Protein 3F0D (pdb70)

Solvent-accessible surface area: 32658 Å² total; per-residue (Å²): 100,27,2,3,4,1,20,3,9,3,1,15,50,15,29,105,81,64,76,3,31,0,0,21,20,96,4,112,61,136,59,0,0,74,20,68,5,20,0,0,0,0,0,16,0,0,1,0,0,0,0,1,1,5,14,36,8,18,19,40,155,33,10,75,133,112,183,51,18,80,1,58,44,14,0,108,69,0,16,60,80,0,62,158,42,27,17,29,24,47,3,1,0,0,0,0,0,4,99,26,25,175,9,75,104,42,23,100,47,0,42,46,27,0,3,72,13,11,136,24,73,92,70,48,0,4,3,0,29,34,68,2,62,161,6,14,34,8,17,164,5,67,1,0,18,0,30,4,9,0,1,0,2,123,156,96,28,4,3,4,1,20,3,8,2,0,15,58,49,127,47,58,0,0,24,20,108,56,42,23,138,105,41,1,0,0,0,1,16,0,0,2,0,0,0,0,1,1,9,15,58,4,5,19,46,123,38,16,78,167,124,182,84,30,72,1,66,35,14,0,114,58,0,16,54,75,1,62,163,42,43,18,55,25,62,3,1,0,0,0,0,0,5,39,65,56,166,8,79,105,46,22,100,46,0,30,46,29,0,6,68,12,11,135,22,73,90,77,46,0,2,1,0,27,37,52,0,60,144,8,11,35,9,2,155,34,68,1,1,18,0,32,4,10,0,2,0,14,142,92,30,2,4,5,1,22,3,11,4,0,12,49,12,29,108,73,100,82,2,32,0,0,24,20,92,4,111,54,127,58,0,3,60,18,208,44,42,0,0,0,0,0,17,0,0,1,2,0,0,0,1,1,5,10,45,5,8,23,60,162,48,87,110,0,60,44,42,0,115,68,0,18,51,91,1,64,156,30,45,12,56,24,48,3,1,0,0,0,0,0,5,52,40,26,170,10,66,105,42,5,91,49,0,50,45,27,0,5,73,11,10,134,22,73,92,69,43,0,3,2,0,28,35,61,0,63,154,8,14,36,8,5,153,10,66,0,0,18,0,31,4,9,0,2,0,10,130,93,24,3,7,0,1,20,2,8,2,1,12,49,13,31,105,82,65,80,3,31,0,0,22,21,96,4,114,57,138,63,0,0,76,19,56,8,19,0,0,0,0,1,15,0,0,1,1,0,0,0,1,1,5,14,36,8,18,18,38,149,32,10,81,130,132,197,28,142,54,16,78,1,57,45,14,0,112,69,0,17,58,80,0,63,161,41,26,14,30,25,47,3,1,0,0,0,0,0,6,102,22,23,155,7,65,103,44,23,108,48,0,45,45,27,0,3,71,12,10,137,24,72,94,73,47,0,2,3,1,31,37,62,2,57,159,7,13,34,10,15,161,4,67,1,0,21,0,32,3,8,0,1,0,4,124,154,117,24,4,5,7,0,20,3,8,3,1,14,49,4,40,93,62,123,76,1,35,0,0,25,19,95,4,104,72,141,88,0,2,66,24,206,74,38,1,1,0,0,0,31,0,1,7,1,0,0,31,1,1,5,21,74,25,41,83,95,113,3,68,42,101,0,112,80,1,17,49,122,1,64,128,41,45,21,54,24,64,3,1,0,0,0,0,0,5,42,39,26,165,7,77,102,38,26,107,45,0,31,48,26,0,7,70,11,10,133,21,74,92,85,46,0,2,2,0,30,36,55,0,59,139,7,10,38,9,1,149,16,67,1,0,19,0,33,4,9,0,2,0,13,159,104,27,4,5,1,1,22,3,13,4,0,13,51,12,29,110,66,102,82,1,34,0,0,24,20,88,4,110,53,129,61,0,4,56,21,203,41,44,0,0,0,0,1,16,0,0,1,2,0,0,0,1,1,5,10,43,8,15,24,64,165,42,87,112,1,60,48,42,0,113,67,0,18,56,84,0,63,157,26,46,11,56,23,60,3,1,0,0,0,0,0,6,53,40,25,171,9,78,102,40,20,102,48,0,43,46,26,0,6,74,14,10,135,23,73,93,77,42,0,2,2,0,30,29,57,1,62,147,13,16,35,9,6,152,12,67,0,0,17,0,31,4,6,0,2,0,15,139

Secondary structure (DSSP, 8-state):
--EEEEEEEEEEEEEETS-EEETTEEE--SEEE-SSS---HHHHHHHHHHHHHTT---HHHHS---TT--HHHHHHHHHHHHHHTTEEEEEEEEEEE-SSS--GGGHHHHHHHHHHHHT--GGGEEEEEE--TT-HHHHTTSEEEEEEEEEEEE-/--EEEEEEEEEEEB--EETTEE--B-----HHHHHHHHHHHHHTT---HHHHS---TT--HHHHHHHHHHHHHHTT-EEEEEEEEEE-SSS--GGGHHHHHHHHHHHHT--GGGB--EEE--TT-HHHHTTSEEEEEEEEEEE-/--EEEEEEEEEEEEETTS-EEETTEEE--S-EE-SSS---HHHHHHHHHHHHHTT---HHHH--HHHHHHHHHHHHHHTT-EEEEEEEEEE-SSS--GGGHHHHHHHHHHHHT--GGGB--EEE--TT-HHHHTTSEEEEEEEEEEE-/--EEEEEEEEEEEEEETS--EETTEE---SEEE-SSS---HHHHHHHHHHHHHTT---HHHHS---TTTT--HHHHHHHHHHHHHHTTEEEEEEEEEEE-SSS--GGGHHHHHHHHHHHHT--GGGB--EEE--TT-HHHHTTSEEEEEEEEEEEE-/--EEEEEEEEEEEEETTS-EEETTEEEP-S-EEESSS---HHHHHHHHHHHHHTT------HHHHHHHHHHHHHHTT-EEEEEEEEEE-SSS--GGGHHHHHHHHHHHHT--GGGB--EEE--TT-HHHHTTSEEEEEEEEEEE-/--EEEEEEEEEEEEETTS-EEETTEEE--S-EE-SSS---HHHHHHHHHHHHHTT---HHHH--HHHHHHHHHHHHHHTT-EEEEEEEEEE-SSS--GGGHHHHHHHHHHHHT--GGGB--EEE--TT-HHHHTTSEEEEEEEEEEE-

InterPro domains:
  IPR003526 2-C-methyl-D-erythritol 2,4-cyclodiphosphate synthase [MF_00107] (3-158)
  IPR003526 2-C-methyl-D-erythritol 2,4-cyclodiphosphate synthase [PF02542] (3-156)
  IPR003526 2-C-methyl-D-erythritol 2,4-cyclodiphosphate synthase [PTHR43181] (1-158)
  IPR003526 2-C-methyl-D-erythritol 2,4-cyclodiphosphate synthase [TIGR00151] (4-157)
  IPR003526 2-C-methyl-D-erythritol 2,4-cyclodiphosphate synthase [cd00554] (4-156)
  IPR020555 2-C-methyl-D-erythritol 2,4-cyclodiphosphate synthase, conserved site [PS01350] (37-52)
  IPR036571 2-C-methyl-D-erythritol 2,4-cyclodiphosphate synthase superfamily [G3DSA:3.30.1330.50] (2-162)
  IPR036571 2-C-methyl-D-erythritol 2,4-cyclodiphosphate synthase superfamily [SSF69765] (1-158)

B-factor: mean 20.64, std 6.49, range [9.14, 53.62]

Structure (mmCIF, N/CA/C/O backbone):
data_3F0D
#
_entry.id   3F0D
#
_cell.length_a   157.887
_cell.length_b   69.042
_cell.length_c   116.581
_cell.angle_alpha   90.000
_cell.angle_beta   130.150
_cell.angle_gamma   90.000
#
_symmetry.space_group_name_H-M   'C 1 2 1'
#
loop_
_entity.id
_entity.type
_entity.pdbx_description
1 polymer '2-C-methyl-D-erythritol 2,4-cyclodiphosphate synthase'
2 non-polymer 'ZINC ION'
3 water water
#
loop_
_atom_site.group_PDB
_atom_site.id
_atom_site.type_symbol
_atom_site.label_atom_id
_atom_site.label_alt_id
_atom_site.label_comp_id
_atom_site.label_asym_id
_atom_site.label_entity_id
_atom_site.label_seq_id
_atom_site.pdbx_PDB_ins_code
_atom_site.Cartn_x
_atom_site.Cartn_y
_atom_site.Cartn_z
_atom_site.occupancy
_atom_site.B_iso_or_equiv
_atom_site.auth_seq_id
_atom_site.auth_comp_id
_atom_site.auth_asym_id
_atom_site.auth_atom_id
_atom_site.pdbx_PDB_model_num
ATOM 1 N N . MET A 1 22 ? 25.077 -38.962 -45.426 1.00 27.88 1 MET A N 1
ATOM 2 C CA . MET A 1 22 ? 26.142 -38.136 -45.901 1.00 25.49 1 MET A CA 1
ATOM 3 C C . MET A 1 22 ? 26.371 -36.794 -45.231 1.00 21.26 1 MET A C 1
ATOM 4 O O . MET A 1 22 ? 25.760 -36.477 -44.252 1.00 21.02 1 MET A O 1
ATOM 9 N N . ASP A 1 23 ? 27.309 -36.053 -45.753 1.00 18.97 2 ASP A N 1
ATOM 10 C CA . ASP A 1 23 ? 27.788 -34.874 -45.066 1.00 17.93 2 ASP A CA 1
ATOM 11 C C . ASP A 1 23 ? 26.950 -33.648 -45.463 1.00 16.15 2 ASP A C 1
ATOM 12 O O . ASP A 1 23 ? 27.429 -32.795 -46.116 1.00 16.67 2 ASP A O 1
ATOM 17 N N . PHE A 1 24 ? 25.722 -33.636 -45.040 1.00 15.23 3 PHE A N 1
ATOM 18 C CA . PHE A 1 24 ? 24.828 -32.516 -45.309 1.00 14.46 3 PHE A CA 1
ATOM 19 C C . PHE A 1 24 ? 25.182 -31.287 -44.433 1.00 13.80 3 PHE A C 1
ATOM 20 O O . PHE A 1 24 ? 25.616 -31.417 -43.355 1.00 15.21 3 PHE A O 1
ATOM 28 N N . ARG A 1 25 ? 24.864 -30.088 -44.948 1.00 13.72 4 ARG A N 1
ATOM 29 C CA . ARG A 1 25 ? 24.983 -28.840 -44.214 1.00 13.32 4 ARG A CA 1
ATOM 30 C C . ARG A 1 25 ? 23.828 -27.962 -44.594 1.00 13.13 4 ARG A C 1
ATOM 31 O O . ARG A 1 25 ? 23.387 -27.945 -45.747 1.00 14.44 4 ARG A O 1
ATOM 39 N N . ILE A 1 26 ? 23.359 -27.164 -43.638 1.00 12.60 5 ILE A N 1
ATOM 40 C CA . ILE A 1 26 ? 22.336 -26.150 -43.909 1.00 13.11 5 ILE A CA 1
ATOM 41 C C . ILE A 1 26 ? 22.846 -24.752 -43.770 1.00 12.53 5 ILE A C 1
ATOM 42 O O . ILE A 1 26 ? 23.753 -24.424 -43.000 1.00 13.87 5 ILE A O 1
ATOM 47 N N . GLY A 1 27 ? 22.222 -23.848 -44.524 1.00 12.48 6 GLY A N 1
ATOM 48 C CA . GLY A 1 27 ? 22.501 -22.431 -44.461 1.00 12.40 6 GLY A CA 1
ATOM 49 C C . GLY A 1 27 ? 21.229 -21.605 -44.495 1.00 11.75 6 GLY A C 1
ATOM 50 O O . GLY A 1 27 ? 20.192 -22.065 -44.963 1.00 13.16 6 GLY A O 1
ATOM 51 N N . GLN A 1 28 ? 21.345 -20.374 -44.003 1.00 12.27 7 GLN A N 1
ATOM 52 C CA . GLN A 1 28 ? 20.228 -19.427 -44.001 1.00 12.68 7 GLN A CA 1
ATOM 53 C C . GLN A 1 28 ? 20.760 -18.039 -44.429 1.00 12.25 7 GLN A C 1
ATOM 54 O O . GLN A 1 28 ? 21.871 -17.714 -44.234 1.00 14.26 7 GLN A O 1
ATOM 60 N N . GLY A 1 29 ? 19.885 -17.271 -45.055 1.00 12.69 8 GLY A N 1
ATOM 61 C CA . GLY A 1 29 ? 20.210 -15.959 -45.492 1.00 11.99 8 GLY A CA 1
ATOM 62 C C . GLY A 1 29 ? 19.088 -14.981 -45.292 1.00 12.24 8 GLY A C 1
ATOM 63 O O . GLY A 1 29 ? 17.918 -15.337 -45.251 1.00 12.70 8 GLY A O 1
ATOM 64 N N . TYR A 1 30 ? 19.475 -13.729 -45.172 1.00 12.47 9 TYR A N 1
ATOM 65 C CA . TYR A 1 30 ? 18.551 -12.617 -44.953 1.00 12.74 9 TYR A CA 1
ATOM 66 C C . TYR A 1 30 ? 19.096 -11.458 -45.759 1.00 13.15 9 TYR A C 1
ATOM 67 O O . TYR A 1 30 ? 20.325 -11.182 -45.758 1.00 14.35 9 TYR A O 1
ATOM 76 N N . ASP A 1 31 ? 18.235 -10.668 -46.389 1.00 12.29 10 ASP A N 1
ATOM 77 C CA . ASP A 1 31 ? 18.646 -9.419 -46.959 1.00 12.41 10 ASP A CA 1
ATOM 78 C C . ASP A 1 31 ? 17.475 -8.454 -46.959 1.00 11.76 10 ASP A C 1
ATOM 79 O O . ASP A 1 31 ? 16.324 -8.832 -46.940 1.00 13.39 10 ASP A O 1
ATOM 84 N N . VAL A 1 32 ? 17.782 -7.167 -46.962 1.00 12.44 11 VAL A N 1
ATOM 85 C CA . VAL A 1 32 ? 16.793 -6.100 -47.121 1.00 12.66 11 VAL A CA 1
ATOM 86 C C . VAL A 1 32 ? 17.441 -4.955 -47.830 1.00 12.90 11 VAL A C 1
ATOM 87 O O . VAL A 1 32 ? 18.606 -4.654 -47.665 1.00 14.83 11 VAL A O 1
ATOM 91 N N . HIS A 1 33 ? 16.667 -4.250 -48.664 1.00 13.11 12 HIS A N 1
ATOM 92 C CA . HIS A 1 33 ? 17.106 -3.036 -49.301 1.00 13.77 12 HIS A CA 1
ATOM 93 C C . HIS A 1 33 ? 15.963 -2.045 -49.293 1.00 13.43 12 HIS A C 1
ATOM 94 O O . HIS A 1 33 ? 14.782 -2.401 -49.331 1.00 14.13 12 HIS A O 1
ATOM 101 N N . GLN A 1 34 ? 16.317 -0.766 -49.269 1.00 14.42 13 GLN A N 1
ATOM 102 C CA . GLN A 1 34 ? 15.330 0.328 -49.395 1.00 14.71 13 GLN A CA 1
ATOM 103 C C . GLN A 1 34 ? 14.777 0.397 -50.800 1.00 14.48 13 GLN A C 1
ATOM 104 O O . GLN A 1 34 ? 15.461 0.107 -51.769 1.00 15.82 13 GLN A O 1
ATOM 110 N N . LEU A 1 35 ? 13.519 0.775 -50.891 1.00 15.17 14 LEU A N 1
ATOM 111 C CA A LEU A 1 35 ? 12.887 1.030 -52.159 0.50 17.75 14 LEU A CA 1
ATOM 112 C CA B LEU A 1 35 ? 12.907 1.162 -52.172 0.50 17.02 14 LEU A CA 1
ATOM 113 C C . LEU A 1 35 ? 13.005 2.613 -52.413 1.00 19.35 14 LEU A C 1
ATOM 114 O O . LEU A 1 35 ? 12.730 3.463 -51.521 1.00 22.74 14 LEU A O 1
ATOM 123 N N . VAL A 1 36 ? 13.428 3.011 -53.604 1.00 20.21 15 VAL A N 1
ATOM 124 C CA . VAL A 1 36 ? 13.619 4.416 -53.877 1.00 20.49 15 VAL A CA 1
ATOM 125 C C . VAL A 1 36 ? 13.254 4.681 -55.331 1.00 19.70 15 VAL A C 1
ATOM 126 O O . VAL A 1 36 ? 13.318 3.798 -56.191 1.00 20.53 15 VAL A O 1
ATOM 130 N N . PRO A 1 37 ? 12.847 5.944 -55.614 1.00 20.36 16 PRO A N 1
ATOM 131 C CA . PRO A 1 37 ? 12.601 6.320 -57.014 1.00 21.60 16 PRO A CA 1
ATOM 132 C C . PRO A 1 37 ? 13.867 6.237 -57.852 1.00 21.41 16 PRO A C 1
ATOM 133 O O . PRO A 1 37 ? 14.947 6.352 -57.328 1.00 23.77 16 PRO A O 1
ATOM 137 N N . GLY A 1 38 ? 13.727 6.008 -59.134 1.00 23.66 17 GLY A N 1
ATOM 138 C CA . GLY A 1 38 ? 14.867 6.148 -60.042 1.00 25.05 17 GLY A CA 1
ATOM 139 C C . GLY A 1 38 ? 15.820 4.966 -60.138 1.00 25.00 17 GLY A C 1
ATOM 140 O O . GLY A 1 38 ? 16.903 5.074 -60.725 1.00 28.02 17 GLY A O 1
ATOM 141 N N . ARG A 1 39 ? 15.420 3.816 -59.583 1.00 22.79 18 ARG A N 1
ATOM 142 C CA . ARG A 1 39 ? 16.178 2.553 -59.650 1.00 22.14 18 ARG A CA 1
ATOM 143 C C . ARG A 1 39 ? 15.304 1.484 -60.313 1.00 20.25 18 ARG A C 1
ATOM 144 O O . ARG A 1 39 ? 14.131 1.429 -60.074 1.00 19.51 18 ARG A O 1
ATOM 152 N N . PRO A 1 40 ? 15.901 0.561 -61.081 1.00 21.17 19 PRO A N 1
ATOM 153 C CA . PRO A 1 40 ? 15.216 -0.643 -61.541 1.00 21.12 19 PRO A CA 1
ATOM 154 C C . PRO A 1 40 ? 14.807 -1.537 -60.388 1.00 17.32 19 PRO A C 1
ATOM 155 O O . PRO A 1 40 ? 15.546 -1.619 -59.418 1.00 19.49 19 PRO A O 1
ATOM 159 N N . LEU A 1 41 ? 13.626 -2.160 -60.486 1.00 16.79 20 LEU A N 1
ATOM 160 C CA . LEU A 1 41 ? 13.212 -3.196 -59.521 1.00 16.37 20 LEU A CA 1
ATOM 161 C C . LEU A 1 41 ? 13.564 -4.570 -60.070 1.00 15.58 20 LEU A C 1
ATOM 162 O O . LEU A 1 41 ? 12.940 -5.025 -61.011 1.00 16.56 20 LEU A O 1
ATOM 167 N N . ILE A 1 42 ? 14.619 -5.145 -59.546 1.00 14.79 21 ILE A N 1
ATOM 168 C CA . ILE A 1 42 ? 15.090 -6.436 -59.980 1.00 14.35 21 ILE A CA 1
ATOM 169 C C . ILE A 1 42 ? 15.045 -7.407 -58.810 1.00 13.75 21 ILE A C 1
ATOM 170 O O . ILE A 1 42 ? 15.740 -7.194 -57.800 1.00 14.38 21 ILE A O 1
ATOM 175 N N . ILE A 1 43 ? 14.218 -8.446 -58.900 1.00 12.95 22 ILE A N 1
ATOM 176 C CA . ILE A 1 43 ? 14.075 -9.437 -57.853 1.00 13.34 22 ILE A CA 1
ATOM 177 C C . ILE A 1 43 ? 14.104 -10.813 -58.459 1.00 12.62 22 ILE A C 1
ATOM 178 O O . ILE A 1 43 ? 13.373 -11.094 -59.412 1.00 12.98 22 ILE A O 1
ATOM 183 N N . GLY A 1 44 ? 14.973 -11.663 -57.951 1.00 12.73 23 GLY A N 1
ATOM 184 C CA . GLY A 1 44 ? 15.114 -12.983 -58.553 1.00 13.43 23 GLY A CA 1
ATOM 185 C C . GLY A 1 44 ? 15.523 -12.945 -60.015 1.00 12.87 23 GLY A C 1
ATOM 186 O O . GLY A 1 44 ? 15.128 -13.853 -60.778 1.00 13.89 23 GLY A O 1
ATOM 187 N N . GLY A 1 45 ? 16.271 -11.918 -60.367 1.00 12.86 24 GLY A N 1
ATOM 188 C CA . GLY A 1 45 ? 16.683 -11.701 -61.714 1.00 13.55 24 GLY A CA 1
ATOM 189 C C . GLY A 1 45 ? 15.668 -11.102 -62.636 1.00 13.32 24 GLY A C 1
ATOM 190 O O . GLY A 1 45 ? 15.988 -10.896 -63.809 1.00 14.62 24 GLY A O 1
ATOM 191 N N . VAL A 1 46 ? 14.436 -10.914 -62.164 1.00 13.26 25 VAL A N 1
ATOM 192 C CA . VAL A 1 46 ? 13.360 -10.399 -62.988 1.00 13.78 25 VAL A CA 1
ATOM 193 C C . VAL A 1 46 ? 13.264 -8.886 -62.852 1.00 13.65 25 VAL A C 1
ATOM 194 O O . VAL A 1 46 ? 13.192 -8.390 -61.746 1.00 14.26 25 VAL A O 1
ATOM 198 N N . THR A 1 47 ? 13.284 -8.199 -64.002 1.00 14.13 26 THR A N 1
ATOM 199 C CA . THR A 1 47 ? 13.044 -6.762 -64.006 1.00 14.72 26 THR A CA 1
ATOM 200 C C . THR A 1 47 ? 11.554 -6.512 -63.993 1.00 15.25 26 THR A C 1
ATOM 201 O O . THR A 1 47 ? 10.886 -6.893 -64.932 1.00 17.43 26 THR A O 1
ATOM 205 N N . ILE A 1 48 ? 11.023 -6.034 -62.873 1.00 16.43 27 ILE A N 1
ATOM 206 C CA . ILE A 1 48 ? 9.608 -5.908 -62.676 1.00 17.63 27 ILE A CA 1
ATOM 207 C C . ILE A 1 48 ? 9.231 -4.458 -62.886 1.00 18.84 27 ILE A C 1
ATOM 208 O O . ILE A 1 48 ? 9.824 -3.568 -62.266 1.00 19.15 27 ILE A O 1
ATOM 213 N N . PRO A 1 49 ? 8.253 -4.181 -63.748 1.00 20.70 28 PRO A N 1
ATOM 214 C CA . PRO A 1 49 ? 7.897 -2.775 -63.922 1.00 22.20 28 PRO A CA 1
ATOM 215 C C . PRO A 1 49 ? 7.324 -2.135 -62.655 1.00 21.76 28 PRO A C 1
ATOM 216 O O . PRO A 1 49 ? 6.431 -2.656 -61.996 1.00 23.49 28 PRO A O 1
ATOM 220 N N . TYR A 1 50 ? 7.917 -1.014 -62.268 1.00 20.44 29 TYR A N 1
ATOM 221 C CA . TYR A 1 50 ? 7.556 -0.364 -61.012 1.00 20.07 29 TYR A CA 1
ATOM 222 C C . TYR A 1 50 ? 8.216 1.007 -60.974 1.00 20.04 29 TYR A C 1
ATOM 223 O O . TYR A 1 50 ? 9.284 1.165 -61.502 1.00 22.71 29 TYR A O 1
ATOM 232 N N . GLU A 1 51 ? 7.594 1.996 -60.314 1.00 20.58 30 GLU A N 1
ATOM 233 C CA . GLU A 1 51 ? 8.140 3.341 -60.253 1.00 21.73 30 GLU A CA 1
ATOM 234 C C . GLU A 1 51 ? 9.254 3.502 -59.268 1.00 19.75 30 GLU A C 1
ATOM 235 O O . GLU A 1 51 ? 9.887 4.544 -59.209 1.00 22.11 30 GLU A O 1
ATOM 241 N N . ARG A 1 52 ? 9.495 2.503 -58.439 1.00 18.38 31 ARG A N 1
ATOM 242 C CA . ARG A 1 52 ? 10.640 2.516 -57.549 1.00 17.74 31 ARG A CA 1
ATOM 243 C C . ARG A 1 52 ? 11.459 1.232 -57.757 1.00 16.89 31 ARG A C 1
ATOM 244 O O . ARG A 1 52 ? 11.009 0.336 -58.384 1.00 17.83 31 ARG A O 1
ATOM 252 N N . GLY A 1 53 ? 12.665 1.230 -57.259 1.00 16.47 32 GLY A N 1
ATOM 253 C CA . GLY A 1 53 ? 13.518 0.034 -57.262 1.00 16.36 32 GLY A CA 1
ATOM 254 C C . GLY A 1 53 ? 14.374 -0.064 -56.031 1.00 15.66 32 GLY A C 1
ATOM 255 O O . GLY A 1 53 ? 14.322 0.805 -55.177 1.00 16.79 32 GLY A O 1
ATOM 256 N N . LEU A 1 54 ? 15.162 -1.124 -55.912 1.00 14.82 33 LEU A N 1
ATOM 257 C CA . LEU A 1 54 ? 15.923 -1.309 -54.730 1.00 14.23 33 LEU A CA 1
ATOM 258 C C . LEU A 1 54 ? 17.277 -0.639 -54.798 1.00 15.01 33 LEU A C 1
ATOM 259 O O . LEU A 1 54 ? 17.956 -0.688 -55.829 1.00 17.28 33 LEU A O 1
ATOM 264 N N . LEU A 1 55 ? 17.661 -0.014 -53.681 1.00 16.26 34 LEU A N 1
ATOM 265 C CA . LEU A 1 55 ? 18.893 0.722 -53.595 1.00 16.51 34 LEU A CA 1
ATOM 266 C C . LEU A 1 55 ? 19.995 -0.117 -53.035 1.00 16.62 34 LEU A C 1
ATOM 267 O O . LEU A 1 55 ? 19.845 -0.743 -51.967 1.00 16.60 34 LEU A O 1
ATOM 272 N N . GLY A 1 56 ? 21.118 -0.166 -53.736 1.00 16.66 35 GLY A N 1
ATOM 273 C CA . GLY A 1 56 ? 22.304 -0.811 -53.240 1.00 16.83 35 GLY A CA 1
ATOM 274 C C . GLY A 1 56 ? 23.456 -0.549 -54.187 1.00 17.74 35 GLY A C 1
ATOM 275 O O . GLY A 1 56 ? 23.307 0.101 -55.219 1.00 18.54 35 GLY A O 1
ATOM 276 N N . HIS A 1 57 ? 24.596 -1.108 -53.839 1.00 18.19 36 HIS A N 1
ATOM 277 C CA . HIS A 1 57 ? 25.816 -0.983 -54.607 1.00 19.37 36 HIS A CA 1
ATOM 278 C C . HIS A 1 57 ? 25.687 -1.742 -55.935 1.00 18.46 36 HIS A C 1
ATOM 279 O O . HIS A 1 57 ? 26.016 -1.223 -57.017 1.00 20.36 36 HIS A O 1
ATOM 286 N N . SER A 1 58 ? 25.225 -2.996 -55.867 1.00 17.60 37 SER A N 1
ATOM 287 C CA . SER A 1 58 ? 24.946 -3.813 -57.043 1.00 16.72 37 SER A CA 1
ATOM 288 C C . SER A 1 58 ? 23.563 -3.433 -57.568 1.00 16.27 37 SER A C 1
ATOM 289 O O . SER A 1 58 ? 23.007 -2.412 -57.202 1.00 17.51 37 SER A O 1
ATOM 292 N N . ASP A 1 59 ? 22.980 -4.321 -58.367 1.00 16.25 38 ASP A N 1
ATOM 293 C CA . ASP A 1 59 ? 21.575 -4.153 -58.748 1.00 16.16 38 ASP A CA 1
ATOM 294 C C . ASP A 1 59 ? 20.578 -4.357 -57.590 1.00 14.94 38 ASP A C 1
ATOM 295 O O . ASP A 1 59 ? 19.385 -4.131 -57.756 1.00 17.18 38 ASP A O 1
ATOM 300 N N . ALA A 1 60 ? 21.068 -4.737 -56.419 1.00 15.82 39 ALA A N 1
ATOM 301 C CA . ALA A 1 60 ? 20.282 -4.769 -55.155 1.00 15.54 39 ALA A CA 1
ATOM 302 C C . ALA A 1 60 ? 19.198 -5.804 -55.166 1.00 15.14 39 ALA A C 1
ATOM 303 O O . ALA A 1 60 ? 18.182 -5.662 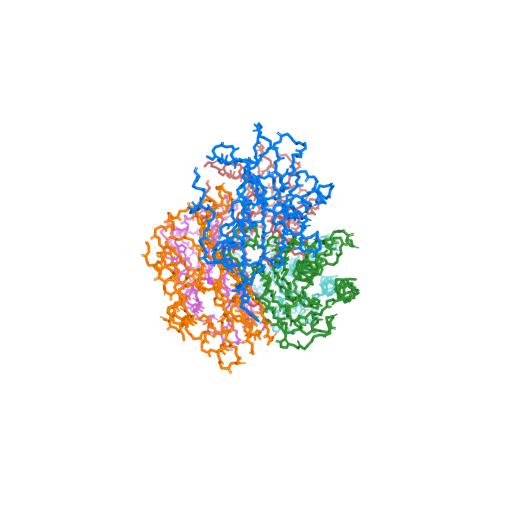-54.503 1.00 16.06 39 ALA A O 1
ATOM 305 N N . ASP A 1 61 ? 19.416 -6.910 -55.867 1.00 13.50 40 ASP A N 1
ATOM 306 C CA . ASP A 1 61 ? 18.479 -8.007 -55.943 1.00 11.56 40 ASP A CA 1
ATOM 307 C C . ASP A 1 61 ? 18.451 -8.740 -54.612 1.00 12.01 40 ASP A C 1
ATOM 308 O O . ASP A 1 61 ? 19.219 -9.661 -54.352 1.00 12.67 40 ASP A O 1
ATOM 313 N N . VAL A 1 62 ? 17.508 -8.358 -53.793 1.00 12.07 41 VAL A N 1
ATOM 314 C CA A VAL A 1 62 ? 17.474 -8.813 -52.410 0.50 11.99 41 VAL A CA 1
ATOM 315 C CA B VAL A 1 62 ? 17.409 -8.780 -52.417 0.50 11.94 41 VAL A CA 1
ATOM 316 C C . VAL A 1 62 ? 17.253 -10.315 -52.315 1.00 11.99 41 VAL A C 1
ATOM 317 O O . VAL A 1 62 ? 17.789 -10.971 -51.391 1.00 12.89 41 VAL A O 1
ATOM 324 N N . LEU A 1 63 ? 16.478 -10.895 -53.232 1.00 11.46 42 LEU A N 1
ATOM 325 C CA . LEU A 1 63 ? 16.232 -12.315 -53.200 1.00 11.45 42 LEU A CA 1
ATOM 326 C C . LEU A 1 63 ? 17.500 -13.113 -53.519 1.00 11.10 42 LEU A C 1
ATOM 327 O O . LEU A 1 63 ? 17.854 -14.090 -52.829 1.00 11.85 42 LEU A O 1
ATOM 332 N N . LEU A 1 64 ? 18.179 -12.725 -54.593 1.00 11.10 43 LEU A N 1
ATOM 333 C CA . LEU A 1 64 ? 19.403 -13.417 -54.952 1.00 11.76 43 LEU A CA 1
ATOM 334 C C . LEU A 1 64 ? 20.455 -13.285 -53.856 1.00 11.70 43 LEU A C 1
ATOM 335 O O . LEU A 1 64 ? 21.217 -14.194 -53.604 1.00 12.05 43 LEU A O 1
ATOM 340 N N . HIS A 1 65 ? 20.521 -12.122 -53.219 1.00 12.07 44 HIS A N 1
ATOM 341 C CA . HIS A 1 65 ? 21.483 -11.918 -52.155 1.00 12.11 44 HIS A CA 1
ATOM 342 C C . HIS A 1 65 ? 21.213 -12.827 -50.959 1.00 11.73 44 HIS A C 1
ATOM 343 O O . HIS A 1 65 ? 22.148 -13.414 -50.408 1.00 12.55 44 HIS A O 1
ATOM 350 N N . ALA A 1 66 ? 19.955 -12.987 -50.573 1.00 11.64 45 ALA A N 1
ATOM 351 C CA . ALA A 1 66 ? 19.612 -13.867 -49.460 1.00 12.35 45 ALA A CA 1
ATOM 352 C C . ALA A 1 66 ? 20.005 -15.306 -49.773 1.00 11.17 45 ALA A C 1
ATOM 353 O O . ALA A 1 66 ? 20.509 -16.001 -48.931 1.00 12.22 45 ALA A O 1
ATOM 355 N N . ILE A 1 67 ? 19.735 -15.743 -51.016 1.00 11.31 46 ILE A N 1
ATOM 356 C CA . ILE A 1 67 ? 20.079 -17.087 -51.435 1.00 11.64 46 ILE A CA 1
ATOM 357 C C . ILE A 1 67 ? 21.617 -17.286 -51.459 1.00 11.51 46 ILE A C 1
ATOM 358 O O . ILE A 1 67 ? 22.133 -18.295 -51.010 1.00 12.23 46 ILE A O 1
ATOM 363 N N . THR A 1 68 ? 22.337 -16.291 -51.953 1.00 11.66 47 THR A N 1
ATOM 364 C CA . THR A 1 68 ? 23.784 -16.315 -51.966 1.00 12.52 47 THR A CA 1
ATOM 365 C C . THR A 1 68 ? 24.329 -16.476 -50.540 1.00 12.32 47 THR A C 1
ATOM 366 O O . THR A 1 68 ? 25.226 -17.295 -50.301 1.00 13.02 47 THR A O 1
ATOM 370 N N . ASP A 1 69 ? 23.780 -15.730 -49.592 1.00 12.78 48 ASP A N 1
ATOM 371 C CA . ASP A 1 69 ? 24.173 -15.841 -48.228 1.00 14.76 48 ASP A CA 1
ATOM 372 C C . ASP A 1 69 ? 23.891 -17.187 -47.623 1.00 13.12 48 ASP A C 1
ATOM 373 O O . ASP A 1 69 ? 24.723 -17.723 -46.883 1.00 14.46 48 ASP A O 1
ATOM 378 N N . ALA A 1 70 ? 22.750 -17.776 -47.928 1.00 12.44 49 ALA A N 1
ATOM 379 C CA . ALA A 1 70 ? 22.399 -19.121 -47.467 1.00 12.60 49 ALA A CA 1
ATOM 380 C C . ALA A 1 70 ? 23.401 -20.156 -47.994 1.00 12.03 49 ALA A C 1
ATOM 381 O O . ALA A 1 70 ? 23.807 -21.056 -47.268 1.00 12.89 49 ALA A O 1
ATOM 383 N N . LEU A 1 71 ? 23.823 -20.024 -49.246 1.00 12.17 50 LEU A N 1
ATOM 384 C CA . LEU A 1 71 ? 24.773 -20.952 -49.835 1.00 12.58 50 LEU A CA 1
ATOM 385 C C . LEU A 1 71 ? 26.178 -20.809 -49.243 1.00 12.26 50 LEU A C 1
ATOM 386 O O . LEU A 1 71 ? 26.804 -21.809 -48.873 1.00 12.78 50 LEU A O 1
ATOM 391 N N . PHE A 1 72 ? 26.673 -19.572 -49.096 1.00 12.61 51 PHE A N 1
ATOM 392 C CA . PHE A 1 72 ? 27.969 -19.375 -48.467 1.00 13.00 51 PHE A CA 1
ATOM 393 C C . PHE A 1 72 ? 27.911 -19.867 -47.006 1.00 13.31 51 PHE A C 1
ATOM 394 O O . PHE A 1 72 ? 28.865 -20.463 -46.479 1.00 14.45 51 PHE A O 1
ATOM 402 N N . GLY A 1 73 ? 26.765 -19.658 -46.372 1.00 13.30 52 GLY A N 1
ATOM 403 C CA . GLY A 1 73 ? 26.592 -20.104 -44.997 1.00 13.38 52 GLY A CA 1
ATOM 404 C C . GLY A 1 73 ? 26.643 -21.598 -44.831 1.00 13.39 52 GLY A C 1
ATOM 405 O O . GLY A 1 73 ? 27.261 -22.147 -43.897 1.00 14.35 52 GLY A O 1
ATOM 406 N N . ALA A 1 74 ? 25.967 -22.339 -45.708 1.00 13.08 53 ALA A N 1
ATOM 407 C CA . ALA A 1 74 ? 25.963 -23.796 -45.659 1.00 13.79 53 ALA A CA 1
ATOM 408 C C . ALA A 1 74 ? 27.343 -24.366 -45.874 1.00 14.64 53 ALA A C 1
ATOM 409 O O . ALA A 1 74 ? 27.710 -25.383 -45.300 1.00 15.88 53 ALA A O 1
ATOM 411 N N . ALA A 1 75 ? 28.120 -23.725 -46.719 1.00 14.49 54 ALA A N 1
ATOM 412 C CA . ALA A 1 75 ? 29.482 -24.161 -47.021 1.00 14.65 54 ALA A CA 1
ATOM 413 C C . ALA A 1 75 ? 30.510 -23.621 -46.018 1.00 15.58 54 ALA A C 1
ATOM 414 O O . ALA A 1 75 ? 31.698 -23.922 -46.174 1.00 17.01 54 ALA A O 1
ATOM 416 N N . ALA A 1 76 ? 30.111 -22.797 -45.053 1.00 14.78 55 ALA A N 1
ATOM 417 C CA . ALA A 1 76 ? 30.989 -22.181 -44.091 1.00 15.37 55 ALA A CA 1
ATOM 418 C C . ALA A 1 76 ? 32.072 -21.347 -44.779 1.00 15.59 55 ALA A C 1
ATOM 419 O O . ALA A 1 76 ? 33.208 -21.358 -44.390 1.00 17.36 55 ALA A O 1
ATOM 421 N N . LEU A 1 77 ? 31.633 -20.571 -45.770 1.00 14.80 56 LEU A N 1
ATOM 422 C CA . LEU A 1 77 ? 32.510 -19.704 -46.575 1.00 15.74 56 LEU A CA 1
ATOM 423 C C . LEU A 1 77 ? 32.327 -18.217 -46.248 1.00 17.36 56 LEU A C 1
ATOM 424 O O . LEU A 1 77 ? 32.793 -17.370 -46.972 1.00 19.10 56 LEU A O 1
ATOM 429 N N . GLY A 1 78 ? 31.650 -17.890 -45.170 1.00 16.52 57 GLY A N 1
ATOM 430 C CA . GLY A 1 78 ? 31.481 -16.493 -44.776 1.00 16.65 57 GLY A CA 1
ATOM 431 C C . GLY A 1 78 ? 30.177 -15.947 -45.290 1.00 16.71 57 GLY A C 1
ATOM 432 O O . GLY A 1 78 ? 29.122 -16.569 -45.090 1.00 16.84 57 GLY A O 1
ATOM 433 N N . ASP A 1 79 ? 30.250 -14.802 -45.958 1.00 16.81 58 ASP A N 1
ATOM 434 C CA . ASP A 1 79 ? 29.060 -14.101 -46.364 1.00 16.73 58 ASP A CA 1
ATOM 435 C C . ASP A 1 79 ? 29.301 -13.324 -47.636 1.00 15.87 58 ASP A C 1
ATOM 436 O O . ASP A 1 79 ? 30.412 -13.257 -48.131 1.00 16.44 58 ASP A O 1
ATOM 441 N N . ILE A 1 80 ? 28.231 -12.789 -48.162 1.00 16.76 59 ILE A N 1
ATOM 442 C CA . ILE A 1 80 ? 28.269 -12.150 -49.440 1.00 17.28 59 ILE A CA 1
ATOM 443 C C . ILE A 1 80 ? 29.198 -10.935 -49.426 1.00 17.83 59 ILE A C 1
ATOM 444 O O . ILE A 1 80 ? 29.900 -10.702 -50.409 1.00 20.45 59 ILE A O 1
ATOM 449 N N . GLY A 1 81 ? 29.279 -10.220 -48.303 1.00 18.89 60 GLY A N 1
ATOM 450 C CA . GLY A 1 81 ? 30.154 -9.049 -48.184 1.00 19.47 60 GLY A CA 1
ATOM 451 C C . GLY A 1 81 ? 31.625 -9.400 -48.210 1.00 19.53 60 GLY A C 1
ATOM 452 O O . GLY A 1 81 ? 32.452 -8.604 -48.636 1.00 22.23 60 GLY A O 1
ATOM 453 N N . ARG A 1 82 ? 31.990 -10.578 -47.726 1.00 18.01 61 ARG A N 1
ATOM 454 C CA . ARG A 1 82 ? 33.353 -11.045 -47.778 1.00 17.75 61 ARG A CA 1
ATOM 455 C C . ARG A 1 82 ? 33.741 -11.298 -49.239 1.00 16.89 61 ARG A C 1
ATOM 456 O O . ARG A 1 82 ? 34.859 -11.037 -49.667 1.00 19.12 61 ARG A O 1
ATOM 464 N N . HIS A 1 83 ? 32.840 -11.942 -49.986 1.00 17.01 62 HIS A N 1
ATOM 465 C CA . HIS A 1 83 ? 33.128 -12.386 -51.344 1.00 16.43 62 HIS A CA 1
ATOM 466 C C . HIS A 1 83 ? 32.992 -11.337 -52.412 1.00 16.66 62 HIS A C 1
ATOM 467 O O . HIS A 1 83 ? 33.706 -11.402 -53.388 1.00 18.65 62 HIS A O 1
ATOM 474 N N . PHE A 1 84 ? 32.031 -10.436 -52.233 1.00 17.36 63 PHE A N 1
ATOM 475 C CA . PHE A 1 84 ? 31.696 -9.392 -53.189 1.00 19.18 63 PHE A CA 1
ATOM 476 C C . PHE A 1 84 ? 31.514 -8.049 -52.444 1.00 20.16 63 PHE A C 1
ATOM 477 O O . PHE A 1 84 ? 30.418 -7.624 -52.136 1.00 22.69 63 PHE A O 1
ATOM 485 N N . SER A 1 85 ? 32.619 -7.475 -52.093 1.00 23.21 64 SER A N 1
ATOM 486 C CA . SER A 1 85 ? 32.631 -6.249 -51.279 1.00 25.27 64 SER A CA 1
ATOM 487 C C . SER A 1 85 ? 31.839 -5.082 -51.867 1.00 25.91 64 SER A C 1
ATOM 488 O O . SER A 1 85 ? 31.996 -4.751 -53.044 1.00 25.52 64 SER A O 1
ATOM 491 N N . ASP A 1 86 ? 31.014 -4.467 -51.025 1.00 27.96 65 ASP A N 1
ATOM 492 C CA . ASP A 1 86 ? 30.116 -3.403 -51.469 1.00 30.48 65 ASP A CA 1
ATOM 493 C C . ASP A 1 86 ? 30.839 -2.091 -51.555 1.00 30.91 65 ASP A C 1
ATOM 494 O O . ASP A 1 86 ? 30.170 -1.114 -51.875 1.00 31.52 65 ASP A O 1
ATOM 499 N N . PHE A 1 91 ? 31.759 -3.978 -58.725 1.00 27.85 70 PHE A N 1
ATOM 500 C CA . PHE A 1 91 ? 30.411 -4.452 -58.391 1.00 26.45 70 PHE A CA 1
ATOM 501 C C . PHE A 1 91 ? 29.325 -3.388 -58.442 1.00 26.76 70 PHE A C 1
ATOM 502 O O . PHE A 1 91 ? 28.175 -3.720 -58.160 1.00 25.58 70 PHE A O 1
ATOM 510 N N . LYS A 1 92 ? 29.684 -2.127 -58.765 1.00 25.89 71 LYS A N 1
ATOM 511 C CA . LYS A 1 92 ? 28.697 -1.064 -58.884 1.00 26.96 71 LYS A CA 1
ATOM 512 C C . LYS A 1 92 ? 27.767 -1.480 -60.017 1.00 26.49 71 LYS A C 1
ATOM 513 O O . LYS A 1 92 ? 28.185 -1.693 -61.182 1.00 27.04 71 LYS A O 1
ATOM 519 N N . GLY A 1 93 ? 26.491 -1.593 -59.689 1.00 25.34 72 GLY A N 1
ATOM 520 C CA . GLY A 1 93 ? 25.545 -2.133 -60.628 1.00 24.91 72 GLY A CA 1
ATOM 521 C C . GLY A 1 93 ? 25.767 -3.599 -61.043 1.00 22.87 72 GLY A C 1
ATOM 522 O O . GLY A 1 93 ? 25.264 -3.985 -62.077 1.00 25.84 72 GLY A O 1
ATOM 523 N N . ALA A 1 94 ? 26.525 -4.391 -60.285 1.00 22.73 73 ALA A N 1
ATOM 524 C CA . ALA A 1 94 ? 26.703 -5.809 -60.644 1.00 21.42 73 ALA A CA 1
ATOM 525 C C . ALA A 1 94 ? 25.377 -6.528 -60.823 1.00 18.64 73 ALA A C 1
ATOM 526 O O . ALA A 1 94 ? 24.425 -6.328 -60.065 1.00 18.07 73 ALA A O 1
ATOM 528 N N . ASP A 1 95 ? 25.364 -7.427 -61.797 1.00 17.76 74 ASP A N 1
ATOM 529 C CA . ASP A 1 95 ? 24.268 -8.341 -62.052 1.00 16.30 74 ASP A CA 1
ATOM 530 C C . ASP A 1 95 ? 24.309 -9.398 -60.960 1.00 15.18 74 ASP A C 1
ATOM 531 O O . ASP A 1 95 ? 25.247 -10.206 -60.900 1.00 15.77 74 ASP A O 1
ATOM 536 N N . SER A 1 96 ? 23.307 -9.409 -60.098 1.00 14.40 75 SER A N 1
ATOM 537 C CA . SER A 1 96 ? 23.343 -10.366 -58.992 1.00 14.46 75 SER A CA 1
ATOM 538 C C . SER A 1 96 ? 23.164 -11.787 -59.414 1.00 13.44 75 SER A C 1
ATOM 539 O O . SER A 1 96 ? 23.465 -12.696 -58.631 1.00 14.65 75 SER A O 1
ATOM 542 N N . ARG A 1 97 ? 22.706 -12.061 -60.643 1.00 13.50 76 ARG A N 1
ATOM 543 C CA . ARG A 1 97 ? 22.716 -13.435 -61.166 1.00 14.01 76 ARG A CA 1
ATOM 544 C C . ARG A 1 97 ? 24.136 -13.891 -61.414 1.00 14.28 76 ARG A C 1
ATOM 545 O O . ARG A 1 97 ? 24.462 -15.056 -61.153 1.00 14.59 76 ARG A O 1
ATOM 553 N N . ALA A 1 98 ? 24.991 -12.969 -61.886 1.00 14.96 77 ALA A N 1
ATOM 554 C CA . ALA A 1 98 ? 26.398 -13.309 -62.060 1.00 15.66 77 ALA A CA 1
ATOM 555 C C . ALA A 1 98 ? 27.036 -13.591 -60.715 1.00 15.22 77 ALA A C 1
ATOM 556 O O . ALA A 1 98 ? 27.844 -14.514 -60.583 1.00 15.75 77 ALA A O 1
ATOM 558 N N . LEU A 1 99 ? 26.663 -12.837 -59.684 1.00 14.62 78 LEU A N 1
ATOM 559 C CA . LEU A 1 99 ? 27.191 -13.057 -58.331 1.00 15.09 78 LEU A CA 1
ATOM 560 C C . LEU A 1 99 ? 26.738 -14.390 -57.813 1.00 13.95 78 LEU A C 1
ATOM 561 O O . LEU A 1 99 ? 27.519 -15.138 -57.196 1.00 14.61 78 LEU A O 1
ATOM 566 N N . LEU A 1 100 ? 25.488 -14.742 -58.032 1.00 13.61 79 LEU A N 1
ATOM 567 C CA . LEU A 1 100 ? 24.970 -16.041 -57.585 1.00 13.88 79 LEU A CA 1
ATOM 568 C C . LEU A 1 100 ? 25.701 -17.183 -58.285 1.00 13.40 79 LEU A C 1
ATOM 569 O O . LEU A 1 100 ? 26.020 -18.192 -57.635 1.00 14.22 79 LEU A O 1
ATOM 574 N N . ARG A 1 101 ? 25.929 -17.063 -59.592 1.00 13.03 80 ARG A N 1
ATOM 575 C CA . ARG A 1 101 ? 26.656 -18.073 -60.313 1.00 13.83 80 ARG A CA 1
ATOM 576 C C . ARG A 1 101 ? 28.077 -18.228 -59.779 1.00 13.40 80 ARG A C 1
ATOM 577 O O . ARG A 1 101 ? 28.572 -19.351 -59.625 1.00 15.03 80 ARG A O 1
ATOM 585 N N . GLU A 1 102 ? 28.720 -17.142 -59.434 1.00 14.93 81 GLU A N 1
ATOM 586 C CA . GLU A 1 102 ? 30.069 -17.205 -58.901 1.00 15.45 81 GLU A CA 1
ATOM 587 C C . GLU A 1 102 ? 30.078 -17.816 -57.494 1.00 14.40 81 GLU A C 1
ATOM 588 O O . GLU A 1 102 ? 30.939 -18.592 -57.159 1.00 15.11 81 GLU A O 1
ATOM 594 N N . CYS A 1 103 ? 29.102 -17.456 -56.664 1.00 14.50 82 CYS A N 1
ATOM 595 C CA . CYS A 1 103 ? 28.917 -18.065 -55.360 1.00 14.60 82 CYS A CA 1
ATOM 596 C C . CYS A 1 103 ? 28.796 -19.592 -55.526 1.00 14.31 82 CYS A C 1
ATOM 597 O O . CYS A 1 103 ? 29.496 -20.375 -54.881 1.00 14.69 82 CYS A O 1
ATOM 600 N N . ALA A 1 104 ? 27.935 -20.043 -56.440 1.00 14.84 83 ALA A N 1
ATOM 601 C CA . ALA A 1 104 ? 27.728 -21.472 -56.656 1.00 15.59 83 ALA A CA 1
ATOM 602 C C . ALA A 1 104 ? 29.039 -22.137 -57.093 1.00 14.68 83 ALA A C 1
ATOM 603 O O . ALA A 1 104 ? 29.333 -23.265 -56.673 1.00 15.62 83 ALA A O 1
ATOM 605 N N . SER A 1 105 ? 29.850 -21.451 -57.902 1.00 15.45 84 SER A N 1
ATOM 606 C CA . SER A 1 105 ? 31.131 -21.984 -58.356 1.00 15.98 84 SER A CA 1
ATOM 607 C C . SER A 1 105 ? 32.096 -22.143 -57.178 1.00 14.97 84 SER A C 1
ATOM 608 O O . SER A 1 105 ? 32.820 -23.150 -57.102 1.00 15.98 84 SER A O 1
ATOM 611 N N . ARG A 1 106 ? 32.107 -21.179 -56.270 1.00 14.83 85 ARG A N 1
ATOM 612 C CA . ARG A 1 106 ? 32.967 -21.231 -55.075 1.00 14.78 85 ARG A CA 1
ATOM 613 C C . ARG A 1 106 ? 32.522 -22.328 -54.108 1.00 14.70 85 ARG A C 1
ATOM 614 O O . ARG A 1 106 ? 33.350 -23.061 -53.556 1.00 15.35 85 ARG A O 1
ATOM 622 N N . VAL A 1 107 ? 31.211 -22.480 -53.918 1.00 14.52 86 VAL A N 1
ATOM 623 C CA . VAL A 1 107 ? 30.654 -23.577 -53.112 1.00 15.77 86 VAL A CA 1
ATOM 624 C C . VAL A 1 107 ? 31.054 -24.954 -53.657 1.00 14.55 86 VAL A C 1
ATOM 625 O O . VAL A 1 107 ? 31.470 -25.833 -52.909 1.00 16.25 86 VAL A O 1
ATOM 629 N N . ALA A 1 108 ? 30.992 -25.082 -54.983 1.00 15.54 87 ALA A N 1
ATOM 630 C CA . ALA A 1 108 ? 31.413 -26.298 -55.643 1.00 15.59 87 ALA A CA 1
ATOM 631 C C . ALA A 1 108 ? 32.931 -26.523 -55.475 1.00 14.93 87 ALA A C 1
ATOM 632 O O . ALA A 1 108 ? 33.373 -27.624 -55.174 1.00 16.73 87 ALA A O 1
ATOM 634 N N . GLN A 1 109 ? 33.696 -25.442 -55.567 1.00 15.17 88 GLN A N 1
ATOM 635 C CA . GLN A 1 109 ? 35.164 -25.586 -55.419 1.00 16.32 88 GLN A CA 1
ATOM 636 C C . GLN A 1 109 ? 35.537 -25.969 -54.003 1.00 16.21 88 GLN A C 1
ATOM 637 O O . GLN A 1 109 ? 36.542 -26.653 -53.775 1.00 17.69 88 GLN A O 1
ATOM 643 N N . ALA A 1 110 ? 34.696 -25.602 -53.055 1.00 16.09 89 ALA A N 1
ATOM 644 C CA . ALA A 1 110 ? 34.869 -25.991 -51.668 1.00 16.89 89 ALA A CA 1
ATOM 645 C C . ALA A 1 110 ? 34.525 -27.424 -51.408 1.00 17.35 89 ALA A C 1
ATOM 646 O O . ALA A 1 110 ? 34.814 -27.933 -50.314 1.00 19.82 89 ALA A O 1
ATOM 648 N N . GLY A 1 111 ? 33.845 -28.068 -52.354 1.00 16.78 90 GLY A N 1
ATOM 649 C CA . GLY A 1 111 ? 33.477 -29.453 -52.320 1.00 17.37 90 GLY A CA 1
ATOM 650 C C . GLY A 1 111 ? 32.035 -29.799 -52.079 1.00 16.58 90 GLY A C 1
ATOM 651 O O . GLY A 1 111 ? 31.736 -30.945 -51.797 1.00 19.37 90 GLY A O 1
ATOM 652 N N . PHE A 1 112 ? 31.138 -28.839 -52.252 1.00 15.74 91 PHE A N 1
ATOM 653 C CA . PHE A 1 112 ? 29.746 -29.048 -51.930 1.00 16.04 91 PHE A CA 1
ATOM 654 C C . PHE A 1 112 ? 28.873 -29.080 -53.189 1.00 16.70 91 PHE A C 1
ATOM 655 O O . PHE A 1 112 ? 29.094 -28.318 -54.137 1.00 19.72 91 PHE A O 1
ATOM 663 N N . ALA A 1 113 ? 27.821 -29.867 -53.127 1.00 16.14 92 ALA A N 1
ATOM 664 C CA . ALA A 1 113 ? 26.762 -29.918 -54.130 1.00 15.61 92 ALA A CA 1
ATOM 665 C C . ALA A 1 113 ? 25.481 -29.390 -53.520 1.00 14.42 92 ALA A C 1
ATOM 666 O O . ALA A 1 113 ? 25.185 -29.668 -52.389 1.00 15.92 92 ALA A O 1
ATOM 668 N N . ILE A 1 114 ? 24.764 -28.554 -54.252 1.00 14.50 93 ILE A N 1
ATOM 669 C CA . ILE A 1 114 ? 23.515 -27.968 -53.760 1.00 14.48 93 ILE A CA 1
ATOM 670 C C . ILE A 1 114 ? 22.377 -28.947 -53.920 1.00 13.85 93 ILE A C 1
ATOM 671 O O . ILE A 1 114 ? 22.211 -29.540 -54.998 1.00 16.16 93 ILE A O 1
ATOM 676 N N . ARG A 1 115 ? 21.593 -29.197 -52.874 1.00 13.60 94 ARG A N 1
ATOM 677 C CA . ARG A 1 115 ? 20.443 -30.047 -52.940 1.00 14.12 94 ARG A CA 1
ATOM 678 C C . ARG A 1 115 ? 19.107 -29.324 -53.086 1.00 14.14 94 ARG A C 1
ATOM 679 O O . ARG A 1 115 ? 18.272 -29.750 -53.860 1.00 14.98 94 ARG A O 1
ATOM 687 N N . ASN A 1 116 ? 18.886 -28.214 -52.400 1.00 12.74 95 ASN A N 1
ATOM 688 C CA . ASN A 1 116 ? 17.679 -27.450 -52.585 1.00 12.57 95 ASN A CA 1
ATOM 689 C C . ASN A 1 116 ? 17.834 -26.068 -52.012 1.00 12.25 95 ASN A C 1
ATOM 690 O O . ASN A 1 116 ? 18.685 -25.823 -51.144 1.00 12.80 95 ASN A O 1
ATOM 695 N N . VAL A 1 117 ? 16.982 -25.170 -52.488 1.00 11.97 96 VAL A N 1
ATOM 696 C CA A VAL A 1 117 ? 16.851 -23.786 -52.023 0.50 11.54 96 VAL A CA 1
ATOM 697 C CA B VAL A 1 117 ? 16.855 -23.837 -51.896 0.50 12.31 96 VAL A CA 1
ATOM 698 C C . VAL A 1 117 ? 15.382 -23.469 -51.773 1.00 11.70 96 VAL A C 1
ATOM 699 O O . VAL A 1 117 ? 14.538 -23.822 -52.620 1.00 13.14 96 VAL A O 1
ATOM 706 N N . ASP A 1 118 ? 15.058 -22.834 -50.673 1.00 11.99 97 ASP A N 1
ATOM 707 C CA . ASP A 1 118 ? 13.733 -22.307 -50.428 1.00 11.83 97 ASP A CA 1
ATOM 708 C C . ASP A 1 118 ? 13.897 -20.857 -50.026 1.00 12.48 97 ASP A C 1
ATOM 709 O O . ASP A 1 118 ? 14.906 -20.438 -49.453 1.00 13.49 97 ASP A O 1
ATOM 714 N N . SER A 1 119 ? 12.914 -20.017 -50.297 1.00 11.31 98 SER A N 1
ATOM 715 C CA . SER A 1 119 ? 13.023 -18.618 -50.041 1.00 12.06 98 SER A CA 1
ATOM 716 C C . SER A 1 119 ? 11.669 -17.928 -49.902 1.00 11.43 98 SER A C 1
ATOM 717 O O . SER A 1 119 ? 10.658 -18.466 -50.321 1.00 13.06 98 SER A O 1
ATOM 720 N N . THR A 1 120 ? 11.687 -16.738 -49.365 1.00 12.84 99 THR A N 1
ATOM 721 C CA . THR A 1 120 ? 10.508 -15.890 -49.207 1.00 13.37 99 THR A CA 1
ATOM 722 C C . THR A 1 120 ? 10.897 -14.453 -49.512 1.00 12.79 99 THR A C 1
ATOM 723 O O . THR A 1 120 ? 11.971 -14.005 -49.140 1.00 14.07 99 THR A O 1
ATOM 727 N N . ILE A 1 121 ? 10.018 -13.750 -50.198 1.00 12.76 100 ILE A N 1
ATOM 728 C CA A ILE A 1 121 ? 10.131 -12.319 -50.484 0.50 13.19 100 ILE A CA 1
ATOM 729 C CA B ILE A 1 121 ? 10.161 -12.342 -50.511 0.50 13.58 100 ILE A CA 1
ATOM 730 C C . ILE A 1 121 ? 8.972 -11.618 -49.827 1.00 14.04 100 ILE A C 1
ATOM 731 O O . ILE A 1 121 ? 7.847 -12.118 -49.934 1.00 15.20 100 ILE A O 1
ATOM 740 N N . ILE A 1 122 ? 9.244 -10.502 -49.139 1.00 14.36 101 ILE A N 1
ATOM 741 C CA . ILE A 1 122 ? 8.198 -9.790 -48.413 1.00 14.15 101 ILE A CA 1
ATOM 742 C C . ILE A 1 122 ? 8.148 -8.364 -48.927 1.00 14.85 101 ILE A C 1
ATOM 743 O O . ILE A 1 122 ? 9.131 -7.593 -48.815 1.00 14.44 101 ILE A O 1
ATOM 748 N N . ALA A 1 123 ? 6.997 -7.979 -49.511 1.00 14.86 102 ALA A N 1
ATOM 749 C CA . ALA A 1 123 ? 6.838 -6.624 -50.103 1.00 15.39 102 ALA A CA 1
ATOM 750 C C . ALA A 1 123 ? 5.364 -6.219 -50.039 1.00 14.75 102 ALA A C 1
ATOM 751 O O . ALA A 1 123 ? 4.481 -6.995 -50.336 1.00 16.33 102 ALA A O 1
ATOM 753 N N . GLN A 1 124 ? 5.124 -4.971 -49.680 1.00 14.80 103 GLN A N 1
ATOM 754 C CA . GLN A 1 124 ? 3.787 -4.372 -49.768 1.00 14.72 103 GLN A CA 1
ATOM 755 C C . GLN A 1 124 ? 3.290 -4.263 -51.219 1.00 15.62 103 GLN A C 1
ATOM 756 O O . GLN A 1 124 ? 2.136 -4.492 -51.485 1.00 16.76 103 GLN A O 1
ATOM 762 N N . ALA A 1 125 ? 4.209 -3.954 -52.120 1.00 15.17 104 ALA A N 1
ATOM 763 C CA . ALA A 1 125 ? 3.947 -3.700 -53.519 1.00 15.65 104 ALA A CA 1
ATOM 764 C C . ALA A 1 125 ? 5.279 -3.772 -54.249 1.00 16.54 104 ALA A C 1
ATOM 765 O O . ALA A 1 125 ? 6.319 -3.595 -53.630 1.00 17.47 104 ALA A O 1
ATOM 767 N N . PRO A 1 126 ? 5.256 -3.998 -55.569 1.00 17.35 105 PRO A N 1
ATOM 768 C CA . PRO A 1 126 ? 4.123 -4.438 -56.357 1.00 17.26 105 PRO A CA 1
ATOM 769 C C . PRO A 1 126 ? 3.765 -5.887 -56.082 1.00 17.48 105 PRO A C 1
ATOM 770 O O . PRO A 1 126 ? 4.389 -6.555 -55.245 1.00 18.26 105 PRO A O 1
ATOM 774 N N . LYS A 1 127 ? 2.769 -6.379 -56.769 1.00 18.18 106 LYS A N 1
ATOM 775 C CA . LYS A 1 127 ? 2.382 -7.774 -56.698 1.00 18.88 106 LYS A CA 1
ATOM 776 C C . LYS A 1 127 ? 3.470 -8.637 -57.312 1.00 18.16 106 LYS A C 1
ATOM 777 O O . LYS A 1 127 ? 3.901 -8.405 -58.405 1.00 20.04 106 LYS A O 1
ATOM 783 N N . LEU A 1 128 ? 3.875 -9.649 -56.562 1.00 18.24 107 LEU A N 1
ATOM 784 C CA . LEU A 1 128 ? 5.010 -10.433 -56.969 1.00 18.50 107 LEU A CA 1
ATOM 785 C C . LEU A 1 128 ? 4.567 -11.799 -57.470 1.00 19.03 107 LEU A C 1
ATOM 786 O O . LEU A 1 128 ? 5.354 -12.451 -58.159 1.00 17.83 107 LEU A O 1
ATOM 791 N N . ALA A 1 129 ? 3.366 -12.279 -57.118 1.00 19.36 108 ALA A N 1
ATOM 792 C CA . ALA A 1 129 ? 2.926 -13.602 -57.551 1.00 20.49 108 ALA A CA 1
ATOM 793 C C . ALA A 1 129 ? 3.062 -13.839 -59.050 1.00 20.77 108 ALA A C 1
ATOM 794 O O . ALA A 1 129 ? 3.459 -14.927 -59.428 1.00 21.26 108 ALA A O 1
ATOM 796 N N . PRO A 1 130 ? 2.794 -12.866 -59.918 1.00 20.42 109 PRO A N 1
ATOM 797 C CA . PRO A 1 130 ? 2.939 -13.083 -61.346 1.00 21.01 109 PRO A CA 1
ATOM 798 C C . PRO A 1 130 ? 4.381 -13.328 -61.825 1.00 19.52 109 PRO A C 1
ATOM 799 O O . PRO A 1 130 ? 4.585 -13.676 -62.962 1.00 21.07 109 PRO A O 1
ATOM 803 N N . HIS A 1 131 ? 5.342 -13.057 -60.969 1.00 16.50 110 HIS A N 1
ATOM 804 C CA . HIS A 1 131 ? 6.755 -13.122 -61.290 1.00 15.99 110 HIS A CA 1
ATOM 805 C C . HIS A 1 131 ? 7.513 -14.265 -60.665 1.00 15.62 110 HIS A C 1
ATOM 806 O O . HIS A 1 131 ? 8.656 -14.519 -61.020 1.00 15.46 110 HIS A O 1
ATOM 813 N N . ILE A 1 132 ? 6.871 -14.949 -59.730 1.00 16.23 111 ILE A N 1
ATOM 814 C CA A ILE A 1 132 ? 7.507 -16.019 -58.954 0.50 16.82 111 ILE A CA 1
ATOM 815 C CA B ILE A 1 132 ? 7.534 -15.988 -58.960 0.50 16.86 111 ILE A CA 1
ATOM 816 C C . ILE A 1 132 ? 8.064 -17.118 -59.840 1.00 15.43 111 ILE A C 1
ATOM 817 O O . ILE A 1 132 ? 9.159 -17.617 -59.613 1.00 15.55 111 ILE A O 1
ATOM 826 N N . ASP A 1 133 ? 7.285 -17.545 -60.829 1.00 16.08 112 ASP A N 1
ATOM 827 C CA . ASP A 1 133 ? 7.744 -18.618 -61.691 1.00 16.68 112 ASP A CA 1
ATOM 828 C C . ASP A 1 133 ? 9.002 -18.245 -62.477 1.00 15.30 112 ASP A C 1
ATOM 829 O O . ASP A 1 133 ? 9.910 -19.069 -62.600 1.00 15.09 112 ASP A O 1
ATOM 834 N N . ALA A 1 134 ? 9.066 -17.003 -62.949 1.00 14.85 113 ALA A N 1
ATOM 835 C CA . ALA A 1 134 ? 10.246 -16.568 -63.664 1.00 14.55 113 ALA A CA 1
ATOM 836 C C . ALA A 1 134 ? 11.437 -16.495 -62.716 1.00 13.60 113 ALA A C 1
ATOM 837 O O . ALA A 1 134 ? 12.546 -16.820 -63.095 1.00 13.60 113 ALA A O 1
ATOM 839 N N . MET A 1 135 ? 11.217 -16.061 -61.482 1.00 13.33 114 MET A N 1
ATOM 840 C CA . MET A 1 135 ? 12.309 -16.007 -60.507 1.00 12.65 114 MET A CA 1
ATOM 841 C C . MET A 1 135 ? 12.847 -17.388 -60.226 1.00 12.79 114 MET A C 1
ATOM 842 O O . MET A 1 135 ? 14.062 -17.618 -60.212 1.00 12.84 114 MET A O 1
ATOM 847 N N . ARG A 1 136 ? 11.959 -18.371 -60.034 1.00 12.56 115 ARG A N 1
ATOM 848 C CA . ARG A 1 136 ? 12.377 -19.739 -59.781 1.00 12.99 115 ARG A CA 1
ATOM 849 C C . ARG A 1 136 ? 13.200 -20.280 -60.937 1.00 13.53 115 ARG A C 1
ATOM 850 O O . ARG A 1 136 ? 14.214 -20.934 -60.726 1.00 14.48 115 ARG A O 1
ATOM 858 N N . ALA A 1 137 ? 12.760 -20.030 -62.151 1.00 13.98 116 ALA A N 1
ATOM 859 C CA . ALA A 1 137 ? 13.488 -20.461 -63.328 1.00 14.36 116 ALA A CA 1
ATOM 860 C C . ALA A 1 137 ? 14.887 -19.845 -63.407 1.00 14.19 116 ALA A C 1
ATOM 861 O O . ALA A 1 137 ? 15.845 -20.536 -63.778 1.00 15.29 116 ALA A O 1
ATOM 863 N N . ASN A 1 138 ? 15.023 -18.573 -63.016 1.00 13.67 117 ASN A N 1
ATOM 864 C CA . ASN A 1 138 ? 16.316 -17.918 -63.059 1.00 13.10 117 ASN A CA 1
ATOM 865 C C . ASN A 1 138 ? 17.245 -18.541 -62.032 1.00 13.65 117 ASN A C 1
ATOM 866 O O . ASN A 1 138 ? 18.415 -18.806 -62.325 1.00 14.12 117 ASN A O 1
ATOM 871 N N . ILE A 1 139 ? 16.746 -18.750 -60.821 1.00 13.48 118 ILE A N 1
ATOM 872 C CA . ILE A 1 139 ? 17.563 -19.315 -59.734 1.00 12.31 118 ILE A CA 1
ATOM 873 C C . ILE A 1 139 ? 18.002 -20.725 -60.119 1.00 13.36 118 ILE A C 1
ATOM 874 O O . ILE A 1 139 ? 19.163 -21.104 -59.955 1.00 14.05 118 ILE A O 1
ATOM 879 N N . ALA A 1 140 ? 17.086 -21.558 -60.607 1.00 13.65 119 ALA A N 1
ATOM 880 C CA . ALA A 1 140 ? 17.396 -22.904 -61.012 1.00 13.68 119 ALA A CA 1
ATOM 881 C C . ALA A 1 140 ? 18.462 -22.924 -62.102 1.00 14.81 119 ALA A C 1
ATOM 882 O O . ALA A 1 140 ? 19.402 -23.703 -62.045 1.00 16.74 119 ALA A O 1
ATOM 884 N N . ALA A 1 141 ? 18.334 -22.057 -63.099 1.00 15.66 120 ALA A N 1
ATOM 885 C CA . ALA A 1 141 ? 19.341 -22.020 -64.141 1.00 16.60 120 ALA A CA 1
ATOM 886 C C . ALA A 1 141 ? 20.692 -21.591 -63.571 1.00 16.82 120 ALA A C 1
ATOM 887 O O . ALA A 1 141 ? 21.714 -22.202 -63.865 1.00 18.58 120 ALA A O 1
ATOM 889 N N . ASP A 1 142 ? 20.722 -20.604 -62.696 1.00 15.78 121 ASP A N 1
ATOM 890 C CA . ASP A 1 142 ? 21.982 -20.145 -62.153 1.00 15.66 121 ASP A CA 1
ATOM 891 C C . ASP A 1 142 ? 22.696 -21.167 -61.293 1.00 16.87 121 ASP A C 1
ATOM 892 O O . ASP A 1 142 ? 23.915 -21.234 -61.293 1.00 19.35 121 ASP A O 1
ATOM 897 N N . LEU A 1 143 ? 21.911 -21.964 -60.588 1.00 14.90 122 LEU A N 1
ATOM 898 C CA . LEU A 1 143 ? 22.446 -22.977 -59.690 1.00 15.30 122 LEU A CA 1
ATOM 899 C C . LEU A 1 143 ? 22.575 -24.369 -60.323 1.00 16.34 122 LEU A C 1
ATOM 900 O O . LEU A 1 143 ? 23.035 -25.293 -59.671 1.00 17.94 122 LEU A O 1
ATOM 905 N N . ASP A 1 144 ? 22.222 -24.498 -61.607 1.00 17.31 123 ASP A N 1
ATOM 906 C CA . ASP A 1 144 ? 22.221 -25.758 -62.323 1.00 19.07 123 ASP A CA 1
ATOM 907 C C . ASP A 1 144 ? 21.402 -26.788 -61.576 1.00 17.71 123 ASP A C 1
ATOM 908 O O . ASP A 1 144 ? 21.852 -27.919 -61.415 1.00 20.50 123 ASP A O 1
ATOM 913 N N . LEU A 1 145 ? 20.200 -26.414 -61.180 1.00 17.31 124 LEU A N 1
ATOM 914 C CA . LEU A 1 145 ? 19.256 -27.257 -60.496 1.00 17.42 124 LEU A CA 1
ATOM 915 C C . LEU A 1 145 ? 17.993 -27.399 -61.349 1.00 17.12 124 LEU A C 1
ATOM 916 O O . LEU A 1 145 ? 17.593 -26.499 -62.103 1.00 18.63 124 LEU A O 1
ATOM 921 N N . PRO A 1 146 ? 17.322 -28.549 -61.226 1.00 17.84 125 PRO A N 1
ATOM 922 C CA . PRO A 1 146 ? 15.989 -28.623 -61.746 1.00 19.14 125 PRO A CA 1
ATOM 923 C C . PRO A 1 146 ? 15.039 -27.753 -60.956 1.00 17.76 125 PRO A C 1
ATOM 924 O O . PRO A 1 146 ? 15.267 -27.457 -59.764 1.00 17.65 125 PRO A O 1
ATOM 928 N N . LEU A 1 147 ? 13.949 -27.398 -61.589 1.00 17.62 126 LEU A N 1
ATOM 929 C CA . LEU A 1 147 ? 12.977 -26.497 -60.998 1.00 18.16 126 LEU A CA 1
ATOM 930 C C . LEU A 1 147 ? 12.419 -27.054 -59.682 1.00 17.36 126 LEU A C 1
ATOM 931 O O . LEU A 1 147 ? 12.092 -26.274 -58.779 1.00 17.80 126 LEU A O 1
ATOM 936 N N . ASP A 1 148 ? 12.311 -28.377 -59.573 1.00 16.62 127 ASP A N 1
ATOM 937 C CA . ASP A 1 148 ? 11.734 -28.996 -58.407 1.00 17.29 127 ASP A CA 1
ATOM 938 C C . ASP A 1 148 ? 12.612 -29.002 -57.162 1.00 16.64 127 ASP A C 1
ATOM 939 O O . ASP A 1 148 ? 12.235 -29.547 -56.173 1.00 18.29 127 ASP A O 1
ATOM 944 N N . ARG A 1 149 ? 13.783 -28.396 -57.281 1.00 15.42 128 ARG A N 1
ATOM 945 C CA . ARG A 1 149 ? 14.663 -28.156 -56.107 1.00 15.25 128 ARG A CA 1
ATOM 946 C C . ARG A 1 149 ? 14.757 -26.701 -55.694 1.00 14.19 128 ARG A C 1
ATOM 947 O O . ARG A 1 149 ? 15.570 -26.381 -54.839 1.00 14.39 128 ARG A O 1
ATOM 955 N N . VAL A 1 150 ? 13.952 -25.835 -56.298 1.00 13.25 129 VAL A N 1
ATOM 956 C CA . VAL A 1 150 ? 13.989 -24.393 -56.042 1.00 12.76 129 VAL A CA 1
ATOM 957 C C . VAL A 1 150 ? 12.566 -23.918 -55.710 1.00 12.95 129 VAL A C 1
ATOM 958 O O . VAL A 1 150 ? 11.619 -24.228 -56.447 1.00 14.71 129 VAL A O 1
ATOM 962 N N . ASN A 1 151 ? 12.407 -23.159 -54.654 1.00 13.19 130 ASN A N 1
ATOM 963 C CA . ASN A 1 151 ? 11.118 -22.614 -54.281 1.00 12.78 130 ASN A CA 1
ATOM 964 C C . ASN A 1 151 ? 11.268 -21.149 -53.889 1.00 12.71 130 ASN A C 1
ATOM 965 O O . ASN A 1 151 ? 12.212 -20.785 -53.201 1.00 12.73 130 ASN A O 1
ATOM 970 N N . VAL A 1 152 ? 10.290 -20.325 -54.286 1.00 12.61 131 VAL A N 1
ATOM 971 C CA . VAL A 1 152 ? 10.195 -18.926 -53.968 1.00 13.51 131 VAL A CA 1
ATOM 972 C C . VAL A 1 152 ? 8.759 -18.670 -53.554 1.00 13.26 131 VAL A C 1
ATOM 973 O O . VAL A 1 152 ? 7.836 -19.001 -54.302 1.00 15.34 131 VAL A O 1
ATOM 977 N N . LYS A 1 153 ? 8.581 -18.037 -52.397 1.00 12.90 132 LYS A N 1
ATOM 978 C CA . LYS A 1 153 ? 7.279 -17.732 -51.829 1.00 14.89 132 LYS A CA 1
ATOM 979 C C . LYS A 1 153 ? 7.149 -16.211 -51.704 1.00 15.22 132 LYS A C 1
ATOM 980 O O . LYS A 1 153 ? 8.060 -15.547 -51.264 1.00 17.95 132 LYS A O 1
ATOM 986 N N . ALA A 1 154 ? 6.026 -15.665 -52.084 1.00 15.64 133 ALA A N 1
ATOM 987 C CA . ALA A 1 154 ? 5.787 -14.261 -51.940 1.00 16.89 133 ALA A CA 1
ATOM 988 C C . ALA A 1 154 ? 4.797 -13.955 -50.848 1.00 17.00 133 ALA A C 1
ATOM 989 O O . ALA A 1 154 ? 3.741 -14.546 -50.800 1.00 20.27 133 ALA A O 1
ATOM 991 N N . LYS A 1 155 ? 5.108 -12.950 -50.040 1.00 15.82 134 LYS A N 1
ATOM 992 C CA . LYS A 1 155 ? 4.283 -12.540 -48.885 1.00 17.94 134 LYS A CA 1
ATOM 993 C C . LYS A 1 155 ? 4.172 -11.018 -48.847 1.00 17.03 134 LYS A C 1
ATOM 994 O O . LYS A 1 155 ? 4.990 -10.343 -49.370 1.00 16.08 134 LYS A O 1
ATOM 1000 N N . THR A 1 156 ? 3.139 -10.531 -48.175 1.00 18.12 135 THR A N 1
ATOM 1001 C CA . THR A 1 156 ? 3.162 -9.197 -47.636 1.00 18.22 135 THR A CA 1
ATOM 1002 C C . THR A 1 156 ? 3.482 -9.303 -46.135 1.00 17.28 135 THR A C 1
ATOM 1003 O O . THR A 1 156 ? 3.512 -10.396 -45.610 1.00 19.35 135 THR A O 1
ATOM 1007 N N . ASN A 1 157 ? 3.691 -8.165 -45.508 1.00 16.53 136 ASN A N 1
ATOM 1008 C CA . ASN A 1 157 ? 3.899 -8.095 -44.081 1.00 15.25 136 ASN A CA 1
ATOM 1009 C C . ASN A 1 157 ? 2.644 -7.614 -43.351 1.00 15.71 136 ASN A C 1
ATOM 1010 O O . ASN A 1 157 ? 2.739 -7.157 -42.261 1.00 15.84 136 ASN A O 1
ATOM 1015 N N . GLU A 1 158 ? 1.498 -7.837 -43.963 1.00 16.13 137 GLU A N 1
ATOM 1016 C CA . GLU A 1 158 ? 0.182 -7.575 -43.352 1.00 17.77 137 GLU A CA 1
ATOM 1017 C C . GLU A 1 158 ? 0.098 -6.163 -42.716 1.00 17.50 137 GLU A C 1
ATOM 1018 O O . GLU A 1 158 ? -0.416 -5.973 -41.660 1.00 18.65 137 GLU A O 1
ATOM 1024 N N . LYS A 1 159 ? 0.672 -5.218 -43.439 1.00 16.29 138 LYS A N 1
ATOM 1025 C CA . LYS A 1 159 ? 0.580 -3.795 -43.157 1.00 17.54 138 LYS A CA 1
ATOM 1026 C C . LYS A 1 159 ? 1.443 -3.360 -41.997 1.00 16.71 138 LYS A C 1
ATOM 1027 O O . LYS A 1 159 ? 1.374 -2.229 -41.581 1.00 19.42 138 LYS A O 1
ATOM 1033 N N . LEU A 1 160 ? 2.284 -4.236 -41.501 1.00 16.01 139 LEU A N 1
ATOM 1034 C CA . LEU A 1 160 ? 3.078 -3.914 -40.344 1.00 15.90 139 LEU A CA 1
ATOM 1035 C C . LEU A 1 160 ? 4.482 -3.404 -40.654 1.00 15.59 139 LEU A C 1
ATOM 1036 O O . LEU A 1 160 ? 5.183 -3.943 -41.508 1.00 16.03 139 LEU A O 1
ATOM 1041 N N . GLY A 1 161 ? 4.911 -2.391 -39.927 1.00 16.69 140 GLY A N 1
ATOM 1042 C CA . GLY A 1 161 ? 6.287 -1.915 -39.931 1.00 17.04 140 GLY A CA 1
ATOM 1043 C C . GLY A 1 161 ? 6.706 -1.192 -41.200 1.00 15.33 140 GLY A C 1
ATOM 1044 O O . GLY A 1 161 ? 5.897 -0.833 -42.048 1.00 17.16 140 GLY A O 1
ATOM 1045 N N . TYR A 1 162 ? 8.007 -1.059 -41.374 1.00 15.33 141 TYR A N 1
ATOM 1046 C CA . TYR A 1 162 ? 8.559 -0.410 -42.563 1.00 15.50 141 TYR A CA 1
ATOM 1047 C C . TYR A 1 162 ? 8.230 -1.161 -43.828 1.00 15.36 141 TYR A C 1
ATOM 1048 O O . TYR A 1 162 ? 8.083 -0.564 -44.879 1.00 16.13 141 TYR A O 1
ATOM 1057 N N . LEU A 1 163 ? 8.110 -2.485 -43.740 1.00 14.91 142 LEU A N 1
ATOM 1058 C CA . LEU A 1 163 ? 7.701 -3.303 -44.895 1.00 15.78 142 LEU A CA 1
ATOM 1059 C C . LEU A 1 163 ? 6.273 -2.952 -45.303 1.00 16.86 142 LEU A C 1
ATOM 1060 O O . LEU A 1 163 ? 6.004 -2.720 -46.491 1.00 17.46 142 LEU A O 1
ATOM 1065 N N . GLY A 1 164 ? 5.375 -2.846 -44.344 1.00 16.80 143 GLY A N 1
ATOM 1066 C CA . GLY A 1 164 ? 3.989 -2.460 -44.654 1.00 17.62 143 GLY A CA 1
ATOM 1067 C C . GLY A 1 164 ? 3.857 -1.031 -45.150 1.00 17.79 143 GLY A C 1
ATOM 1068 O O . GLY A 1 164 ? 2.920 -0.700 -45.894 1.00 19.63 143 GLY A O 1
ATOM 1069 N N . ARG A 1 165 ? 4.787 -0.173 -44.787 1.00 17.05 144 ARG A N 1
ATOM 1070 C CA . ARG A 1 165 ? 4.808 1.189 -45.326 1.00 18.59 144 ARG A CA 1
ATOM 1071 C C . ARG A 1 165 ? 5.488 1.315 -46.667 1.00 17.92 144 ARG A C 1
ATOM 1072 O O . ARG A 1 165 ? 5.556 2.373 -47.253 1.00 19.36 144 ARG A O 1
ATOM 1080 N N . GLY A 1 166 ? 6.019 0.206 -47.156 1.00 18.47 145 GLY A N 1
ATOM 1081 C CA . GLY A 1 166 ? 6.644 0.173 -48.446 1.00 17.72 145 GLY A CA 1
ATOM 1082 C C . GLY A 1 166 ? 7.996 0.818 -48.488 1.00 17.04 145 GLY A C 1
ATOM 1083 O O . GLY A 1 166 ? 8.411 1.291 -49.543 1.00 19.65 145 GLY A O 1
ATOM 1084 N N . GLU A 1 167 ? 8.718 0.843 -47.375 1.00 16.07 146 GLU A N 1
ATOM 1085 C CA . GLU A 1 167 ? 10.010 1.504 -47.369 1.00 15.86 146 GLU A CA 1
ATOM 1086 C C . GLU A 1 167 ? 11.139 0.643 -47.927 1.00 14.88 146 GLU A C 1
ATOM 1087 O O . GLU A 1 167 ? 12.185 1.133 -48.243 1.00 15.85 146 GLU A O 1
ATOM 1093 N N . GLY A 1 168 ? 10.936 -0.666 -47.960 1.00 14.89 147 GLY A N 1
ATOM 1094 C CA . GLY A 1 168 ? 11.951 -1.605 -48.429 1.00 14.06 147 GLY A CA 1
ATOM 1095 C C . GLY A 1 168 ? 11.305 -2.933 -48.694 1.00 13.16 147 GLY A C 1
ATOM 1096 O O . GLY A 1 168 ? 10.099 -3.090 -48.493 1.00 14.90 147 GLY A O 1
ATOM 1097 N N . ILE A 1 169 ? 12.117 -3.874 -49.203 1.00 13.05 148 ILE A N 1
ATOM 1098 C CA . ILE A 1 169 ? 11.717 -5.250 -49.484 1.00 12.85 148 ILE A CA 1
ATOM 1099 C C . ILE A 1 169 ? 12.737 -6.159 -48.821 1.00 12.78 148 ILE A C 1
ATOM 1100 O O . ILE A 1 169 ? 13.916 -5.911 -48.926 1.00 14.00 148 ILE A O 1
ATOM 1105 N N . GLU A 1 170 ? 12.254 -7.230 -48.205 1.00 12.93 149 GLU A N 1
ATOM 1106 C CA . GLU A 1 170 ? 13.067 -8.217 -47.495 1.00 13.19 149 GLU A CA 1
ATOM 1107 C C . GLU A 1 170 ? 13.007 -9.537 -48.217 1.00 12.24 149 GLU A C 1
ATOM 1108 O O . GLU A 1 170 ? 11.987 -9.910 -48.792 1.00 13.32 149 GLU A O 1
ATOM 1114 N N . ALA A 1 171 ? 14.092 -10.291 -48.122 1.00 12.25 150 ALA A N 1
ATOM 1115 C CA . ALA A 1 171 ? 14.088 -11.697 -48.520 1.00 11.80 150 ALA A CA 1
ATOM 1116 C C . ALA A 1 171 ? 14.757 -12.563 -47.452 1.00 11.74 150 ALA A C 1
ATOM 1117 O O . ALA A 1 171 ? 15.669 -12.154 -46.773 1.00 12.57 150 ALA A O 1
ATOM 1119 N N . GLN A 1 172 ? 14.294 -13.788 -47.405 1.00 11.80 151 GLN A N 1
ATOM 1120 C CA . GLN A 1 172 ? 14.831 -14.845 -46.544 1.00 11.99 151 GLN A CA 1
ATOM 1121 C C . GLN A 1 172 ? 15.101 -16.072 -47.381 1.00 11.21 151 GLN A C 1
ATOM 1122 O O . GLN A 1 172 ? 14.379 -16.322 -48.347 1.00 12.24 151 GLN A O 1
ATOM 1128 N N . ALA A 1 173 ? 16.101 -16.856 -47.039 1.00 11.82 152 ALA A N 1
ATOM 1129 C CA . ALA A 1 173 ? 16.425 -18.071 -47.793 1.00 11.90 152 ALA A CA 1
ATOM 1130 C C . ALA A 1 173 ? 16.990 -19.148 -46.879 1.00 11.43 152 ALA A C 1
ATOM 1131 O O . ALA A 1 173 ? 17.560 -18.889 -45.839 1.00 12.52 152 ALA A O 1
ATOM 1133 N N . ALA A 1 174 ? 16.807 -20.369 -47.300 1.00 11.54 153 ALA A N 1
ATOM 1134 C CA . ALA A 1 174 ? 17.401 -21.568 -46.723 1.00 12.14 153 ALA A CA 1
ATOM 1135 C C . ALA A 1 174 ? 17.978 -22.408 -47.828 1.00 11.55 153 ALA A C 1
ATOM 1136 O O . ALA A 1 174 ? 17.403 -22.521 -48.892 1.00 13.47 153 ALA A O 1
ATOM 1138 N N . ALA A 1 175 ? 19.118 -23.034 -47.553 1.00 12.16 154 ALA A N 1
ATOM 1139 C CA . ALA A 1 175 ? 19.788 -23.945 -48.512 1.00 12.93 154 ALA A CA 1
ATOM 1140 C C . ALA A 1 175 ? 20.348 -25.164 -47.798 1.00 12.63 154 ALA A C 1
ATOM 1141 O O . ALA A 1 175 ? 20.831 -25.076 -46.725 1.00 14.30 154 ALA A O 1
ATOM 1143 N N . LEU A 1 176 ? 20.239 -26.295 -48.489 1.00 12.33 155 LEU A N 1
ATOM 1144 C CA . LEU A 1 176 ? 20.820 -27.578 -48.126 1.00 12.32 155 LEU A CA 1
ATOM 1145 C C . LEU A 1 176 ? 21.826 -27.979 -49.194 1.00 12.33 155 LEU A C 1
ATOM 1146 O O . LEU A 1 176 ? 21.568 -27.959 -50.363 1.00 12.97 155 LEU A O 1
ATOM 1151 N N . VAL A 1 177 ? 23.004 -28.299 -48.709 1.00 13.19 156 VAL A N 1
ATOM 1152 C CA . VAL A 1 177 ? 24.114 -28.759 -49.516 1.00 13.35 156 VAL A CA 1
ATOM 1153 C C . VAL A 1 177 ? 24.690 -30.058 -48.913 1.00 14.19 156 VAL A C 1
ATOM 1154 O O . VAL A 1 177 ? 24.410 -30.390 -47.822 1.00 14.72 156 VAL A O 1
ATOM 1158 N N . VAL A 1 178 ? 25.516 -30.718 -49.695 1.00 14.48 157 VAL A N 1
ATOM 1159 C CA . VAL A 1 178 ? 26.164 -31.941 -49.234 1.00 15.72 157 VAL A CA 1
ATOM 1160 C C . VAL A 1 178 ? 27.605 -31.886 -49.707 1.00 17.78 157 VAL A C 1
ATOM 1161 O O . VAL A 1 178 ? 27.872 -31.543 -50.836 1.00 18.12 157 VAL A O 1
ATOM 1165 N N . ARG A 1 179 ? 28.538 -32.219 -48.802 1.00 20.08 158 ARG A N 1
ATOM 1166 C CA . ARG A 1 179 ? 29.985 -32.223 -49.097 1.00 24.22 158 ARG A CA 1
ATOM 1167 C C . ARG A 1 179 ? 30.244 -33.537 -49.707 1.00 25.88 158 ARG A C 1
ATOM 1168 O O . ARG A 1 179 ? 30.188 -34.543 -49.048 1.00 26.53 158 ARG A O 1
ATOM 1176 N N . GLU A 1 180 ? 30.532 -33.515 -50.986 1.00 28.44 159 GLU A N 1
ATOM 1177 C CA . GLU A 1 180 ? 30.739 -34.700 -51.754 1.00 31.51 159 GLU A CA 1
ATOM 1178 C C . GLU A 1 180 ? 32.020 -35.417 -51.402 1.00 32.83 159 GLU A C 1
ATOM 1179 O O . GLU A 1 180 ? 32.930 -34.844 -50.852 1.00 35.15 159 GLU A O 1
ATOM 1185 N N . MET B 1 22 ? 20.987 -41.728 -40.504 1.00 28.13 1 MET B N 1
ATOM 1186 C CA . MET B 1 22 ? 20.337 -40.777 -41.446 1.00 25.77 1 MET B CA 1
ATOM 1187 C C . MET B 1 22 ? 19.161 -40.070 -40.768 1.00 23.14 1 MET B C 1
ATOM 1188 O O . MET B 1 22 ? 18.341 -39.443 -41.453 1.00 23.80 1 MET B O 1
ATOM 1193 N N . ASP B 1 23 ? 19.113 -40.085 -39.432 1.00 20.52 2 ASP B N 1
ATOM 1194 C CA . ASP B 1 23 ? 18.027 -39.391 -38.673 1.00 18.84 2 ASP B CA 1
ATOM 1195 C C . ASP B 1 23 ? 18.440 -37.930 -38.388 1.00 17.13 2 ASP B C 1
ATOM 1196 O O . ASP B 1 23 ? 18.715 -37.547 -37.266 1.00 18.14 2 ASP B O 1
ATOM 1201 N N . PHE B 1 24 ? 18.465 -37.147 -39.453 1.00 15.90 3 PHE B N 1
ATOM 1202 C CA . PHE B 1 24 ? 18.787 -35.749 -39.390 1.00 15.36 3 PHE B CA 1
ATOM 1203 C C . PHE B 1 24 ? 17.606 -34.909 -38.892 1.00 14.54 3 PHE B C 1
ATOM 1204 O O . PHE B 1 24 ? 16.447 -35.273 -39.121 1.00 15.66 3 PHE B O 1
ATOM 1212 N N . ARG B 1 25 ? 17.915 -33.794 -38.247 1.00 14.24 4 ARG B N 1
ATOM 1213 C CA . ARG B 1 25 ? 16.913 -32.837 -37.790 1.00 14.02 4 ARG B CA 1
ATOM 1214 C C . ARG B 1 25 ? 17.437 -31.424 -37.955 1.00 13.81 4 ARG B C 1
ATOM 1215 O O . ARG B 1 25 ? 18.636 -31.187 -37.788 1.00 14.53 4 ARG B O 1
ATOM 1223 N N . ILE B 1 26 ? 16.542 -30.491 -38.266 1.00 13.19 5 ILE B N 1
ATOM 1224 C CA . ILE B 1 26 ? 16.939 -29.106 -38.350 1.00 13.74 5 ILE B CA 1
ATOM 1225 C C . ILE B 1 26 ? 16.302 -28.258 -37.286 1.00 13.04 5 ILE B C 1
ATOM 1226 O O . ILE B 1 26 ? 15.229 -28.557 -36.792 1.00 14.43 5 ILE B O 1
ATOM 1231 N N . GLY B 1 27 ? 16.980 -27.178 -36.927 1.00 13.15 6 GLY B N 1
ATOM 1232 C CA . GLY B 1 27 ? 16.454 -26.223 -36.000 1.00 13.56 6 GLY B CA 1
ATOM 1233 C C . GLY B 1 27 ? 16.731 -24.816 -36.432 1.00 12.46 6 GLY B C 1
ATOM 1234 O O . GLY B 1 27 ? 17.648 -24.574 -37.213 1.00 13.59 6 GLY B O 1
ATOM 1235 N N . GLN B 1 28 ? 15.962 -23.882 -35.901 1.00 13.29 7 GLN B N 1
ATOM 1236 C CA . GLN B 1 28 ? 16.139 -22.487 -36.232 1.00 14.02 7 GLN B CA 1
ATOM 1237 C C . GLN B 1 28 ? 16.007 -21.672 -34.954 1.00 13.71 7 GLN B C 1
ATOM 1238 O O . GLN B 1 28 ? 15.281 -22.042 -34.043 1.00 15.72 7 GLN B O 1
ATOM 1244 N N . GLY B 1 29 ? 16.689 -20.537 -34.893 1.00 13.38 8 GLY B N 1
ATOM 1245 C CA . GLY B 1 29 ? 16.666 -19.693 -33.733 1.00 13.56 8 GLY B CA 1
ATOM 1246 C C . GLY B 1 29 ? 16.657 -18.202 -34.082 1.00 13.63 8 GLY B C 1
ATOM 1247 O O . GLY B 1 29 ? 17.121 -17.800 -35.146 1.00 14.07 8 GLY B O 1
ATOM 1248 N N . TYR B 1 30 ? 16.119 -17.416 -33.161 1.00 14.08 9 TYR B N 1
ATOM 1249 C CA . TYR B 1 30 ? 15.991 -15.996 -33.304 1.00 14.59 9 TYR B CA 1
ATOM 1250 C C . TYR B 1 30 ? 16.241 -15.356 -31.960 1.00 14.82 9 TYR B C 1
ATOM 1251 O O . TYR B 1 30 ? 15.699 -15.830 -30.968 1.00 16.21 9 TYR B O 1
ATOM 1260 N N . ASP B 1 31 ? 16.925 -14.219 -31.920 1.00 14.59 10 ASP B N 1
ATOM 1261 C CA . ASP B 1 31 ? 16.982 -13.411 -30.705 1.00 14.66 10 ASP B CA 1
ATOM 1262 C C . ASP B 1 31 ? 17.174 -11.956 -31.073 1.00 15.04 10 ASP B C 1
ATOM 1263 O O . ASP B 1 31 ? 17.716 -11.641 -32.101 1.00 16.29 10 ASP B O 1
ATOM 1268 N N . VAL B 1 32 ? 16.725 -11.061 -30.189 1.00 15.38 11 VAL B N 1
ATOM 1269 C CA . VAL B 1 32 ? 16.944 -9.644 -30.321 1.00 16.08 11 VAL B CA 1
ATOM 1270 C C . VAL B 1 32 ? 17.122 -9.094 -28.928 1.00 16.11 11 VAL B C 1
ATOM 1271 O O . VAL B 1 32 ? 16.579 -9.578 -27.958 1.00 17.69 11 VAL B O 1
ATOM 1275 N N . HIS B 1 33 ? 17.917 -8.053 -28.822 1.00 17.52 12 HIS B N 1
ATOM 1276 C CA . HIS B 1 33 ? 18.024 -7.314 -27.594 1.00 17.66 12 HIS B CA 1
ATOM 1277 C C . HIS B 1 33 ? 18.165 -5.820 -27.899 1.00 18.50 12 HIS B C 1
ATOM 1278 O O . HIS B 1 33 ? 18.640 -5.418 -28.935 1.00 18.53 12 HIS B O 1
ATOM 1285 N N . GLN B 1 34 ? 17.773 -5.010 -26.930 1.00 18.07 13 GLN B N 1
ATOM 1286 C CA . GLN B 1 34 ? 17.891 -3.592 -26.957 1.00 20.56 13 GLN B CA 1
ATOM 1287 C C . GLN B 1 34 ? 19.345 -3.162 -26.722 1.00 21.16 13 GLN B C 1
ATOM 1288 O O . GLN B 1 34 ? 20.082 -3.757 -25.913 1.00 22.22 13 GLN B O 1
ATOM 1294 N N . LEU B 1 35 ? 19.748 -2.123 -27.438 1.00 21.62 14 LEU B N 1
ATOM 1295 C CA A LEU B 1 35 ? 21.064 -1.523 -27.258 0.50 23.37 14 LEU B CA 1
ATOM 1296 C CA B LEU B 1 35 ? 21.060 -1.507 -27.244 0.50 23.12 14 LEU B CA 1
ATOM 1297 C C . LEU B 1 35 ? 20.956 -0.351 -26.236 1.00 23.89 14 LEU B C 1
ATOM 1298 O O . LEU B 1 35 ? 20.093 0.495 -26.372 1.00 25.62 14 LEU B O 1
ATOM 1307 N N . VAL B 1 36 ? 21.822 -0.350 -25.223 1.00 23.95 15 VAL B N 1
ATOM 1308 C CA . VAL B 1 36 ? 21.838 0.673 -24.157 1.00 25.26 15 VAL B CA 1
ATOM 1309 C C . VAL B 1 36 ? 23.253 1.239 -24.244 1.00 26.55 15 VAL B C 1
ATOM 1310 O O . VAL B 1 36 ? 24.215 0.588 -23.789 1.00 27.92 15 VAL B O 1
ATOM 1314 N N . LEU B 1 41 ? 29.183 -4.518 -25.088 1.00 29.32 20 LEU B N 1
ATOM 1315 C CA . LEU B 1 41 ? 28.758 -5.281 -26.269 1.00 28.17 20 LEU B CA 1
ATOM 1316 C C . LEU B 1 41 ? 29.453 -6.633 -26.394 1.00 27.33 20 LEU B C 1
ATOM 1317 O O . LEU B 1 41 ? 30.661 -6.679 -26.666 1.00 29.23 20 LEU B O 1
ATOM 1322 N N . ILE B 1 42 ? 28.689 -7.716 -26.172 1.00 26.66 21 ILE B N 1
ATOM 1323 C CA . ILE B 1 42 ? 29.211 -9.045 -26.295 1.00 25.36 21 ILE B CA 1
ATOM 1324 C C . ILE B 1 42 ? 28.350 -9.784 -27.324 1.00 22.91 21 ILE B C 1
ATOM 1325 O O . ILE B 1 42 ? 27.147 -9.938 -27.142 1.00 23.76 21 ILE B O 1
ATOM 1330 N N . ILE B 1 43 ? 29.006 -10.212 -28.405 1.00 21.16 22 ILE B N 1
ATOM 1331 C CA . ILE B 1 43 ? 28.355 -10.955 -29.464 1.00 19.76 22 ILE B CA 1
ATOM 1332 C C . ILE B 1 43 ? 29.250 -12.103 -29.820 1.00 17.73 22 ILE B C 1
ATOM 1333 O O . ILE B 1 43 ? 30.432 -11.936 -30.097 1.00 19.12 22 ILE B O 1
ATOM 1338 N N . GLY B 1 44 ? 28.700 -13.299 -29.873 1.00 17.64 23 GLY B N 1
ATOM 1339 C CA . GLY B 1 44 ? 29.489 -14.497 -30.145 1.00 18.61 23 GLY B CA 1
ATOM 1340 C C . GLY B 1 44 ? 30.628 -14.685 -29.181 1.00 19.42 23 GLY B C 1
ATOM 1341 O O . GLY B 1 44 ? 31.669 -15.265 -29.528 1.00 20.06 23 GLY B O 1
ATOM 1342 N N . GLY B 1 45 ? 30.420 -14.194 -27.962 1.00 20.46 24 GLY B N 1
ATOM 1343 C CA . GLY B 1 45 ? 31.412 -14.279 -26.903 1.00 21.59 24 GLY B CA 1
ATOM 1344 C C . GLY B 1 45 ? 32.531 -13.267 -26.996 1.00 22.58 24 GLY B C 1
ATOM 1345 O O . GLY B 1 45 ? 33.442 -13.292 -26.183 1.00 24.34 24 GLY B O 1
ATOM 1346 N N . VAL B 1 46 ? 32.476 -12.361 -27.952 1.00 21.82 25 VAL B N 1
ATOM 1347 C CA . VAL B 1 46 ? 33.569 -11.491 -28.250 1.00 23.40 25 VAL B CA 1
ATOM 1348 C C . VAL B 1 46 ? 33.131 -10.179 -27.702 1.00 23.26 25 VAL B C 1
ATOM 1349 O O . VAL B 1 46 ? 32.049 -9.648 -27.983 1.00 23.84 25 VAL B O 1
ATOM 1353 N N . THR B 1 47 ? 33.997 -9.597 -26.875 1.00 25.51 26 THR B N 1
ATOM 1354 C CA . THR B 1 47 ? 33.716 -8.293 -26.356 1.00 27.67 26 THR B CA 1
ATOM 1355 C C . THR B 1 47 ? 34.237 -7.271 -27.366 1.00 28.12 26 THR B C 1
ATOM 1356 O O . THR B 1 47 ? 35.419 -7.261 -27.708 1.00 30.62 26 THR B O 1
ATOM 1360 N N . ILE B 1 48 ? 33.345 -6.416 -27.849 1.00 28.55 27 ILE B N 1
ATOM 1361 C CA . ILE B 1 48 ? 33.618 -5.592 -29.015 1.00 28.48 27 ILE B CA 1
ATOM 1362 C C . ILE B 1 48 ? 33.556 -4.156 -28.544 1.00 28.87 27 ILE B C 1
ATOM 1363 O O . ILE B 1 48 ? 32.603 -3.795 -27.877 1.00 28.73 27 ILE B O 1
ATOM 1368 N N . GLY B 1 53 ? 25.969 -1.357 -25.425 1.00 26.04 32 GLY B N 1
ATOM 1369 C CA . GLY B 1 53 ? 25.879 -2.810 -25.262 1.00 25.78 32 GLY B CA 1
ATOM 1370 C C . GLY B 1 53 ? 24.478 -3.372 -25.099 1.00 25.62 32 GLY B C 1
ATOM 1371 O O . GLY B 1 53 ? 23.493 -2.634 -24.916 1.00 25.78 32 GLY B O 1
ATOM 1372 N N . LEU B 1 54 ? 24.369 -4.695 -25.199 1.00 25.65 33 LEU B N 1
ATOM 1373 C CA . LEU B 1 54 ? 23.059 -5.358 -25.147 1.00 25.58 33 LEU B CA 1
ATOM 1374 C C . LEU B 1 54 ? 22.599 -5.612 -23.714 1.00 26.61 33 LEU B C 1
ATOM 1375 O O . LEU B 1 54 ? 23.395 -5.984 -22.853 1.00 28.12 33 LEU B O 1
ATOM 1380 N N . LEU B 1 55 ? 21.286 -5.454 -23.506 1.00 28.29 34 LEU B N 1
ATOM 1381 C CA . LEU B 1 55 ? 20.620 -5.637 -22.199 1.00 29.96 34 LEU B CA 1
ATOM 1382 C C . LEU B 1 55 ? 19.800 -6.924 -22.117 1.00 30.52 34 LEU B C 1
ATOM 1383 O O . LEU B 1 55 ? 19.041 -7.252 -23.043 1.00 31.15 34 LEU B O 1
ATOM 1388 N N . SER B 1 58 ? 20.828 -12.466 -18.308 1.00 36.70 37 SER B N 1
ATOM 1389 C CA . SER B 1 58 ? 21.904 -12.996 -19.154 1.00 35.73 37 SER B CA 1
ATOM 1390 C C . SER B 1 58 ? 22.928 -11.902 -19.482 1.00 34.75 37 SER B C 1
ATOM 1391 O O . SER B 1 58 ? 22.695 -10.720 -19.232 1.00 36.28 37 SER B O 1
ATOM 1394 N N . ASP B 1 59 ? 24.038 -12.284 -20.102 1.00 32.49 38 ASP B N 1
ATOM 1395 C CA . ASP B 1 59 ? 24.886 -11.290 -20.782 1.00 30.18 38 ASP B CA 1
ATOM 1396 C C . ASP B 1 59 ? 24.285 -10.759 -22.131 1.00 28.10 38 ASP B C 1
ATOM 1397 O O . ASP B 1 59 ? 24.925 -9.971 -22.800 1.00 27.65 38 ASP B O 1
ATOM 1402 N N . ALA B 1 60 ? 23.105 -11.235 -22.543 1.00 26.21 39 ALA B N 1
ATOM 1403 C CA . ALA B 1 60 ? 22.380 -10.680 -23.687 1.00 23.28 39 ALA B CA 1
ATOM 1404 C C . ALA B 1 60 ? 23.072 -10.947 -25.025 1.00 21.59 39 ALA B C 1
ATOM 1405 O O . ALA B 1 60 ? 22.874 -10.209 -25.993 1.00 24.67 39 ALA B O 1
ATOM 1407 N N . ASP B 1 61 ? 23.864 -12.005 -25.100 1.00 18.78 40 ASP B N 1
ATOM 1408 C CA . ASP B 1 61 ? 24.572 -12.297 -26.352 1.00 17.89 40 ASP B CA 1
ATOM 1409 C C . ASP B 1 61 ? 23.588 -12.886 -27.367 1.00 16.82 40 ASP B C 1
ATOM 1410 O O . ASP B 1 61 ? 23.317 -14.067 -27.328 1.00 17.81 40 ASP B O 1
ATOM 1415 N N . VAL B 1 62 ? 23.065 -12.049 -28.232 1.00 16.71 41 VAL B N 1
ATOM 1416 C CA . VAL B 1 62 ? 22.012 -12.435 -29.150 1.00 16.93 41 VAL B CA 1
ATOM 1417 C C . VAL B 1 62 ? 22.440 -13.577 -30.077 1.00 14.82 41 VAL B C 1
ATOM 1418 O O . VAL B 1 62 ? 21.653 -14.406 -30.368 1.00 15.31 41 VAL B O 1
ATOM 1422 N N . LEU B 1 63 ? 23.682 -13.577 -30.530 1.00 14.52 42 LEU B N 1
ATOM 1423 C CA . LEU B 1 63 ? 24.136 -14.637 -31.425 1.00 13.31 42 LEU B CA 1
ATOM 1424 C C . LEU B 1 63 ? 24.154 -15.999 -30.731 1.00 13.83 42 LEU B C 1
ATOM 1425 O O . LEU B 1 63 ? 23.672 -16.968 -31.250 1.00 14.69 42 LEU B O 1
ATOM 1430 N N . LEU B 1 64 ? 24.690 -16.044 -29.542 1.00 14.32 43 LEU B N 1
ATOM 1431 C CA . LEU B 1 64 ? 24.752 -17.296 -28.816 1.00 15.41 43 LEU B CA 1
ATOM 1432 C C . LEU B 1 64 ? 23.392 -17.774 -28.397 1.00 14.29 43 LEU B C 1
ATOM 1433 O O . LEU B 1 64 ? 23.145 -18.946 -28.454 1.00 15.34 43 LEU B O 1
ATOM 1438 N N . HIS B 1 65 ? 22.503 -16.867 -28.053 1.00 14.72 44 HIS B N 1
ATOM 1439 C CA . HIS B 1 65 ? 21.139 -17.272 -27.765 1.00 14.93 44 HIS B CA 1
ATOM 1440 C C . HIS B 1 65 ? 20.407 -17.820 -28.975 1.00 14.24 44 HIS B C 1
ATOM 1441 O O . HIS B 1 65 ? 19.721 -18.849 -28.860 1.00 15.24 44 HIS B O 1
ATOM 1448 N N . ALA B 1 66 ? 20.586 -17.227 -30.145 1.00 14.52 45 ALA B N 1
ATOM 1449 C CA . ALA B 1 66 ? 19.924 -17.739 -31.345 1.00 13.28 45 ALA B CA 1
ATOM 1450 C C . ALA B 1 66 ? 20.423 -19.123 -31.671 1.00 12.91 45 ALA B C 1
ATOM 1451 O O . ALA B 1 66 ? 19.665 -20.016 -32.056 1.00 13.60 45 ALA B O 1
ATOM 1453 N N . ILE B 1 67 ? 21.733 -19.358 -31.567 1.00 12.92 46 ILE B N 1
ATOM 1454 C CA . ILE B 1 67 ? 22.313 -20.657 -31.827 1.00 13.23 46 ILE B CA 1
ATOM 1455 C C . ILE B 1 67 ? 21.812 -21.707 -30.836 1.00 13.29 46 ILE B C 1
ATOM 1456 O O . ILE B 1 67 ? 21.476 -22.834 -31.192 1.00 14.12 46 ILE B O 1
ATOM 1461 N N . THR B 1 68 ? 21.764 -21.341 -29.574 1.00 13.69 47 THR B N 1
ATOM 1462 C CA . THR B 1 68 ? 21.238 -22.199 -28.518 1.00 15.21 47 THR B CA 1
ATOM 1463 C C . THR B 1 68 ? 19.787 -22.622 -28.823 1.00 14.69 47 THR B C 1
ATOM 1464 O O . THR B 1 68 ? 19.448 -23.756 -28.718 1.00 15.75 47 THR B O 1
ATOM 1468 N N . ASP B 1 69 ? 18.956 -21.679 -29.227 1.00 15.84 48 ASP B N 1
ATOM 1469 C CA . ASP B 1 69 ? 17.567 -21.961 -29.610 1.00 17.09 48 ASP B CA 1
ATOM 1470 C C . ASP B 1 69 ? 17.482 -22.864 -30.830 1.00 15.23 48 ASP B C 1
ATOM 1471 O O . ASP B 1 69 ? 16.632 -23.746 -30.873 1.00 16.35 48 ASP B O 1
ATOM 1476 N N . ALA B 1 70 ? 18.357 -22.675 -31.799 1.00 14.39 49 ALA B N 1
ATOM 1477 C CA . ALA B 1 70 ? 18.375 -23.565 -32.973 1.00 14.45 49 ALA B CA 1
ATOM 1478 C C . ALA B 1 70 ? 18.732 -25.019 -32.605 1.00 13.26 49 ALA B C 1
ATOM 1479 O O . ALA B 1 70 ? 18.150 -25.959 -33.135 1.00 14.22 49 ALA B O 1
ATOM 1481 N N . LEU B 1 71 ? 19.674 -25.172 -31.699 1.00 14.14 50 LEU B N 1
ATOM 1482 C CA . LEU B 1 71 ? 20.088 -26.493 -31.245 1.00 14.25 50 LEU B CA 1
ATOM 1483 C C . LEU B 1 71 ? 18.983 -27.197 -30.407 1.00 13.83 50 LEU B C 1
ATOM 1484 O O . LEU B 1 71 ? 18.668 -28.353 -30.612 1.00 14.81 50 LEU B O 1
ATOM 1489 N N . PHE B 1 72 ? 18.376 -26.450 -29.463 1.00 14.94 51 PHE B N 1
ATOM 1490 C CA . PHE B 1 72 ? 17.242 -27.062 -28.707 1.00 14.89 51 PHE B CA 1
ATOM 1491 C C . PHE B 1 72 ? 16.098 -27.392 -29.657 1.00 14.86 51 PHE B C 1
ATOM 1492 O O . PHE B 1 72 ? 15.399 -28.395 -29.486 1.00 15.87 51 PHE B O 1
ATOM 1500 N N . GLY B 1 73 ? 15.892 -26.563 -30.670 1.00 14.65 52 GLY B N 1
ATOM 1501 C CA . GLY B 1 73 ? 14.832 -26.801 -31.627 1.00 15.42 52 GLY B CA 1
ATOM 1502 C C . GLY B 1 73 ? 15.064 -28.032 -32.465 1.00 14.64 52 GLY B C 1
ATOM 1503 O O . GLY B 1 73 ? 14.157 -28.835 -32.655 1.00 15.71 52 GLY B O 1
ATOM 1504 N N . ALA B 1 74 ? 16.292 -28.252 -32.900 1.00 15.02 53 ALA B N 1
ATOM 1505 C CA . ALA B 1 74 ? 16.649 -29.437 -33.695 1.00 15.25 53 ALA B CA 1
ATOM 1506 C C . ALA B 1 74 ? 16.483 -30.717 -32.883 1.00 14.97 53 ALA B C 1
ATOM 1507 O O . ALA B 1 74 ? 16.092 -31.749 -33.429 1.00 16.79 53 ALA B O 1
ATOM 1509 N N . ALA B 1 75 ? 16.786 -30.668 -31.598 1.00 15.24 54 ALA B N 1
ATOM 1510 C CA . ALA B 1 75 ? 16.646 -31.821 -30.698 1.00 15.84 54 ALA B CA 1
ATOM 1511 C C . ALA B 1 75 ? 15.222 -31.951 -30.121 1.00 15.91 54 ALA B C 1
ATOM 1512 O O . ALA B 1 75 ? 14.948 -32.876 -29.349 1.00 18.26 54 ALA B O 1
ATOM 1514 N N . ALA B 1 76 ? 14.338 -31.051 -30.485 1.00 15.88 55 ALA B N 1
ATOM 1515 C CA . ALA B 1 76 ? 12.971 -30.967 -29.973 1.00 15.12 55 ALA B CA 1
ATOM 1516 C C . ALA B 1 76 ? 12.967 -30.935 -28.444 1.00 16.33 55 ALA B C 1
ATOM 1517 O O . ALA B 1 76 ? 12.199 -31.624 -27.788 1.00 18.14 55 ALA B O 1
ATOM 1519 N N . LEU B 1 77 ? 13.833 -30.104 -27.878 1.00 15.79 56 LEU B N 1
ATOM 1520 C CA . LEU B 1 77 ? 13.993 -29.971 -26.419 1.00 16.98 56 LEU B CA 1
ATOM 1521 C C . LEU B 1 77 ? 13.338 -28.685 -25.866 1.00 16.51 56 LEU B C 1
ATOM 1522 O O . LEU B 1 77 ? 13.522 -28.333 -24.702 1.00 18.42 56 LEU B O 1
ATOM 1527 N N . GLY B 1 78 ? 12.586 -27.978 -26.678 1.00 17.04 57 GLY B N 1
ATOM 1528 C CA . GLY B 1 78 ? 11.912 -26.770 -26.235 1.00 18.21 57 GLY B CA 1
ATOM 1529 C C . GLY B 1 78 ? 12.705 -25.540 -26.613 1.00 17.67 57 GLY B C 1
ATOM 1530 O O . GLY B 1 78 ? 13.046 -25.347 -27.801 1.00 19.54 57 GLY B O 1
ATOM 1531 N N . ASP B 1 79 ? 13.066 -24.736 -25.623 1.00 18.75 58 ASP B N 1
ATOM 1532 C CA . ASP B 1 79 ? 13.644 -23.440 -25.898 1.00 18.46 58 ASP B CA 1
ATOM 1533 C C . ASP B 1 79 ? 14.511 -22.945 -24.764 1.00 17.59 58 ASP B C 1
ATOM 1534 O O . ASP B 1 79 ? 14.489 -23.474 -23.661 1.00 17.01 58 ASP B O 1
ATOM 1539 N N . ILE B 1 80 ? 15.261 -21.886 -25.050 1.00 18.56 59 ILE B N 1
ATOM 1540 C CA A ILE B 1 80 ? 16.259 -21.390 -24.149 0.50 19.36 59 ILE B CA 1
ATOM 1541 C CA B ILE B 1 80 ? 16.272 -21.403 -24.135 0.50 19.09 59 ILE B CA 1
ATOM 1542 C C . ILE B 1 80 ? 15.598 -20.847 -22.879 1.00 19.47 59 ILE B C 1
ATOM 1543 O O . ILE B 1 80 ? 16.126 -20.996 -21.787 1.00 21.40 59 ILE B O 1
ATOM 1552 N N . GLY B 1 81 ? 14.427 -20.259 -23.022 1.00 20.87 60 GLY B N 1
ATOM 1553 C CA . GLY B 1 81 ? 13.745 -19.670 -21.874 1.00 21.34 60 GLY B CA 1
ATOM 1554 C C . GLY B 1 81 ? 13.248 -20.707 -20.891 1.00 20.88 60 GLY B C 1
ATOM 1555 O O . GLY B 1 81 ? 13.120 -20.449 -19.706 1.00 23.57 60 GLY B O 1
ATOM 1556 N N . ARG B 1 82 ? 12.966 -21.910 -21.379 1.00 20.31 61 ARG B N 1
ATOM 1557 C CA . ARG B 1 82 ? 12.613 -23.011 -20.477 1.00 19.75 61 ARG B CA 1
ATOM 1558 C C . ARG B 1 82 ? 13.819 -23.641 -19.806 1.00 18.94 61 ARG B C 1
ATOM 1559 O O . ARG B 1 82 ? 13.772 -23.978 -18.610 1.00 21.19 61 ARG B O 1
ATOM 1567 N N . HIS B 1 83 ? 14.901 -23.847 -20.542 1.00 18.45 62 HIS B N 1
ATOM 1568 C CA . HIS B 1 83 ? 16.098 -24.461 -19.967 1.00 18.67 62 HIS B CA 1
ATOM 1569 C C . HIS B 1 83 ? 16.840 -23.556 -19.009 1.00 19.06 62 HIS B C 1
ATOM 1570 O O . HIS B 1 83 ? 17.290 -23.988 -17.957 1.00 20.58 62 HIS B O 1
ATOM 1577 N N . PHE B 1 84 ? 16.990 -22.285 -19.347 1.00 20.18 63 PHE B N 1
ATOM 1578 C CA . PHE B 1 84 ? 17.788 -21.355 -18.570 1.00 21.91 63 PHE B CA 1
ATOM 1579 C C . PHE B 1 84 ? 16.955 -20.154 -18.196 1.00 25.27 63 PHE B C 1
ATOM 1580 O O . PHE B 1 84 ? 17.043 -19.135 -18.811 1.00 27.59 63 PHE B O 1
ATOM 1588 N N . SER B 1 85 ? 16.115 -20.314 -17.204 1.00 28.97 64 SER B N 1
ATOM 1589 C CA . SER B 1 85 ? 15.211 -19.267 -16.835 1.00 32.44 64 SER B CA 1
ATOM 1590 C C . SER B 1 85 ? 15.880 -18.172 -16.056 1.00 34.30 64 SER B C 1
ATOM 1591 O O . SER B 1 85 ? 16.822 -18.383 -15.360 1.00 34.40 64 SER B O 1
ATOM 1594 N N . ASP B 1 86 ? 15.368 -16.978 -16.242 1.00 37.30 65 ASP B N 1
ATOM 1595 C CA . ASP B 1 86 ? 15.963 -15.801 -15.646 1.00 39.06 65 ASP B CA 1
ATOM 1596 C C . ASP B 1 86 ? 16.214 -16.053 -14.185 1.00 39.52 65 ASP B C 1
ATOM 1597 O O . ASP B 1 86 ? 17.060 -15.413 -13.621 1.00 40.65 65 ASP B O 1
ATOM 1602 N N . PHE B 1 91 ? 21.784 -20.926 -12.715 1.00 32.73 70 PHE B N 1
ATOM 1603 C CA . PHE B 1 91 ? 22.288 -20.204 -13.882 1.00 32.69 70 PHE B CA 1
ATOM 1604 C C . PHE B 1 91 ? 22.424 -18.722 -13.626 1.00 34.49 70 PHE B C 1
ATOM 1605 O O . PHE B 1 91 ? 22.830 -17.979 -14.497 1.00 34.97 70 PHE B O 1
ATOM 1613 N N . LYS B 1 92 ? 22.086 -18.295 -12.435 1.00 35.73 71 LYS B N 1
ATOM 1614 C CA . LYS B 1 92 ? 22.325 -16.917 -12.071 1.00 36.65 71 LYS B CA 1
ATOM 1615 C C . LYS B 1 92 ? 23.796 -16.580 -12.246 1.00 36.46 71 LYS B C 1
ATOM 1616 O O . LYS B 1 92 ? 24.641 -17.247 -11.725 1.00 37.08 71 LYS B O 1
ATOM 1622 N N . GLY B 1 93 ? 24.093 -15.547 -12.998 1.00 36.72 72 GLY B N 1
ATOM 1623 C CA . GLY B 1 93 ? 25.471 -15.219 -13.250 1.00 36.38 72 GLY B CA 1
ATOM 1624 C C . GLY B 1 93 ? 26.163 -15.938 -14.398 1.00 35.78 72 GLY B C 1
ATOM 1625 O O . GLY B 1 93 ? 27.263 -15.560 -14.785 1.00 36.09 72 GLY B O 1
ATOM 1626 N N . ALA B 1 94 ? 25.531 -16.971 -14.944 1.00 34.67 73 ALA B N 1
ATOM 1627 C CA . ALA B 1 94 ? 26.085 -17.690 -16.087 1.00 33.36 73 ALA B CA 1
ATOM 1628 C C . ALA B 1 94 ? 26.093 -16.816 -17.342 1.00 31.78 73 ALA B C 1
ATOM 1629 O O . ALA B 1 94 ? 25.089 -16.187 -17.659 1.00 34.03 73 ALA B O 1
ATOM 1631 N N . ASP B 1 95 ? 27.251 -16.759 -17.997 1.00 29.15 74 ASP B N 1
ATOM 1632 C CA . ASP B 1 95 ? 27.417 -16.144 -19.317 1.00 27.61 74 ASP B CA 1
ATOM 1633 C C . ASP B 1 95 ? 26.951 -17.040 -20.449 1.00 25.32 74 ASP B C 1
ATOM 1634 O O . ASP B 1 95 ? 26.753 -18.250 -20.281 1.00 24.90 74 ASP B O 1
ATOM 1639 N N . SER B 1 96 ? 26.739 -16.443 -21.599 1.00 22.37 75 SER B N 1
ATOM 1640 C CA . SER B 1 96 ? 26.075 -17.159 -22.674 1.00 21.89 75 SER B CA 1
ATOM 1641 C C . SER B 1 96 ? 26.903 -18.274 -23.293 1.00 21.34 75 SER B C 1
ATOM 1642 O O . SER B 1 96 ? 26.352 -19.207 -23.851 1.00 21.62 75 SER B O 1
ATOM 1645 N N . ARG B 1 97 ? 28.218 -18.210 -23.191 1.00 20.31 76 ARG B N 1
ATOM 1646 C CA . ARG B 1 97 ? 29.053 -19.318 -23.599 1.00 21.12 76 ARG B CA 1
ATOM 1647 C C . ARG B 1 97 ? 28.820 -20.522 -22.712 1.00 21.38 76 ARG B C 1
ATOM 1648 O O . ARG B 1 97 ? 28.795 -21.653 -23.194 1.00 20.79 76 ARG B O 1
ATOM 1656 N N . ALA B 1 98 ? 28.701 -20.289 -21.407 1.00 21.53 77 ALA B N 1
ATOM 1657 C CA . ALA B 1 98 ? 28.368 -21.371 -20.489 1.00 21.55 77 ALA B CA 1
ATOM 1658 C C . ALA B 1 98 ? 27.007 -22.007 -20.819 1.00 19.98 77 ALA B C 1
ATOM 1659 O O . ALA B 1 98 ? 26.857 -23.220 -20.772 1.00 20.85 77 ALA B O 1
ATOM 1661 N N . LEU B 1 99 ? 26.024 -21.164 -21.133 1.00 20.18 78 LEU B N 1
ATOM 1662 C CA . LEU B 1 99 ? 24.719 -21.681 -21.526 1.00 18.76 78 LEU B CA 1
ATOM 1663 C C . LEU B 1 99 ? 24.794 -22.476 -22.833 1.00 17.69 78 LEU B C 1
ATOM 1664 O O . LEU B 1 99 ? 24.161 -23.521 -22.966 1.00 18.44 78 LEU B O 1
ATOM 1669 N N . LEU B 1 100 ? 25.560 -21.996 -23.803 1.00 17.99 79 LEU B N 1
ATOM 1670 C CA . LEU B 1 100 ? 25.720 -22.728 -25.042 1.00 18.09 79 LEU B CA 1
ATOM 1671 C C . LEU B 1 100 ? 26.392 -24.070 -24.800 1.00 18.06 79 LEU B C 1
ATOM 1672 O O . LEU B 1 100 ? 25.959 -25.061 -25.358 1.00 19.35 79 LEU B O 1
ATOM 1677 N N . ARG B 1 101 ? 27.409 -24.146 -23.931 1.00 19.09 80 ARG B N 1
ATOM 1678 C CA . ARG B 1 101 ? 28.066 -25.401 -23.626 1.00 18.97 80 ARG B CA 1
ATOM 1679 C C . ARG B 1 101 ? 27.078 -26.379 -22.953 1.00 18.29 80 ARG B C 1
ATOM 1680 O O . ARG B 1 101 ? 27.068 -27.580 -23.240 1.00 19.26 80 ARG B O 1
ATOM 1688 N N . GLU B 1 102 ? 26.237 -25.851 -22.060 1.00 18.73 81 GLU B N 1
ATOM 1689 C CA . GLU B 1 102 ? 25.235 -26.694 -21.373 1.00 18.78 81 GLU B CA 1
ATOM 1690 C C . GLU B 1 102 ? 24.156 -27.169 -22.341 1.00 17.06 81 GLU B C 1
ATOM 1691 O O . GLU B 1 102 ? 23.756 -28.335 -22.283 1.00 18.26 81 GLU B O 1
ATOM 1697 N N . CYS B 1 103 ? 23.716 -26.306 -23.247 1.00 17.70 82 CYS B N 1
ATOM 1698 C CA . CYS B 1 103 ? 22.844 -26.752 -24.322 1.00 17.61 82 CYS B CA 1
ATOM 1699 C C . CYS B 1 103 ? 23.439 -27.885 -25.122 1.00 16.43 82 CYS B C 1
ATOM 1700 O O . CYS B 1 103 ? 22.797 -28.909 -25.346 1.00 17.16 82 CYS B O 1
ATOM 1703 N N . ALA B 1 104 ? 24.688 -27.719 -25.534 1.00 16.80 83 ALA B N 1
ATOM 1704 C CA . ALA B 1 104 ? 25.376 -28.751 -26.322 1.00 17.84 83 ALA B CA 1
ATOM 1705 C C . ALA B 1 104 ? 25.444 -30.069 -25.552 1.00 17.41 83 ALA B C 1
ATOM 1706 O O . ALA B 1 104 ? 25.213 -31.145 -26.134 1.00 18.19 83 ALA B O 1
ATOM 1708 N N . SER B 1 105 ? 25.682 -29.999 -24.236 1.00 17.89 84 SER B N 1
ATOM 1709 C CA . SER B 1 105 ? 25.689 -31.218 -23.394 1.00 18.97 84 SER B CA 1
ATOM 1710 C C . SER B 1 105 ? 24.316 -31.943 -23.387 1.00 17.49 84 SER B C 1
ATOM 1711 O O . SER B 1 105 ? 24.220 -33.163 -23.498 1.00 18.74 84 SER B O 1
ATOM 1714 N N . ARG B 1 106 ? 23.243 -31.158 -23.310 1.00 17.16 85 ARG B N 1
ATOM 1715 C CA . ARG B 1 106 ? 21.889 -31.708 -23.266 1.00 17.11 85 ARG B CA 1
ATOM 1716 C C . ARG B 1 106 ? 21.511 -32.327 -24.610 1.00 16.24 85 ARG B C 1
ATOM 1717 O O . ARG B 1 106 ? 20.921 -33.413 -24.671 1.00 17.66 85 ARG B O 1
ATOM 1725 N N . VAL B 1 107 ? 21.905 -31.645 -25.699 1.00 16.47 86 VAL B N 1
ATOM 1726 C CA . VAL B 1 107 ? 21.697 -32.187 -27.038 1.00 17.07 86 VAL B CA 1
ATOM 1727 C C . VAL B 1 107 ? 22.423 -33.524 -27.211 1.00 17.30 86 VAL B C 1
ATOM 1728 O O . VAL B 1 107 ? 21.852 -34.481 -27.740 1.00 17.26 86 VAL B O 1
ATOM 1732 N N . ALA B 1 108 ? 23.654 -33.611 -26.716 1.00 18.03 87 ALA B N 1
ATOM 1733 C CA . ALA B 1 108 ? 24.424 -34.848 -26.745 1.00 18.10 87 ALA B CA 1
ATOM 1734 C C . ALA B 1 108 ? 23.757 -35.948 -25.909 1.00 17.58 87 ALA B C 1
ATOM 1735 O O . ALA B 1 108 ? 23.643 -37.083 -26.359 1.00 18.96 87 ALA B O 1
ATOM 1737 N N . GLN B 1 109 ? 23.283 -35.610 -24.721 1.00 18.17 88 GLN B N 1
ATOM 1738 C CA . GLN B 1 109 ? 22.647 -36.614 -23.853 1.00 18.76 88 GLN B CA 1
ATOM 1739 C C . GLN B 1 109 ? 21.300 -37.114 -24.395 1.00 17.60 88 GLN B C 1
ATOM 1740 O O . GLN B 1 109 ? 20.850 -38.204 -24.107 1.00 19.61 88 GLN B O 1
ATOM 1746 N N . ALA B 1 110 ? 20.691 -36.325 -25.272 1.00 17.63 89 ALA B N 1
ATOM 1747 C CA . ALA B 1 110 ? 19.503 -36.710 -25.992 1.00 17.84 89 ALA B CA 1
ATOM 1748 C C . ALA B 1 110 ? 19.789 -37.600 -27.181 1.00 18.69 89 ALA B C 1
ATOM 1749 O O . ALA B 1 110 ? 18.852 -38.076 -27.807 1.00 20.96 89 ALA B O 1
ATOM 1751 N N . GLY B 1 111 ? 21.077 -37.790 -27.497 1.00 18.29 90 GLY B N 1
ATOM 1752 C CA . GLY B 1 111 ? 21.517 -38.701 -28.538 1.00 19.46 90 GLY B CA 1
ATOM 1753 C C . GLY B 1 111 ? 21.793 -38.061 -29.884 1.00 18.55 90 GLY B C 1
ATOM 1754 O O . GLY B 1 111 ? 21.857 -38.769 -30.870 1.00 20.67 90 GLY B O 1
ATOM 1755 N N . PHE B 1 112 ? 22.005 -36.757 -29.926 1.00 17.55 91 PHE B N 1
ATOM 1756 C CA . PHE B 1 112 ? 22.247 -36.064 -31.192 1.00 16.54 91 PHE B CA 1
ATOM 1757 C C . PHE B 1 112 ? 23.688 -35.588 -31.280 1.00 17.16 91 PHE B C 1
ATOM 1758 O O . PHE B 1 112 ? 24.282 -35.195 -30.277 1.00 20.54 91 PHE B O 1
ATOM 1766 N N . ALA B 1 113 ? 24.230 -35.612 -32.482 1.00 16.88 92 ALA B N 1
ATOM 1767 C CA . ALA B 1 113 ? 25.510 -35.010 -32.817 1.00 16.82 92 ALA B CA 1
ATOM 1768 C C . ALA B 1 113 ? 25.224 -33.788 -33.676 1.00 16.34 92 ALA B C 1
ATOM 1769 O O . ALA B 1 113 ? 24.383 -33.828 -34.536 1.00 16.64 92 ALA B O 1
ATOM 1771 N N . ILE B 1 114 ? 25.956 -32.713 -33.463 1.00 16.18 93 ILE B N 1
ATOM 1772 C CA . ILE B 1 114 ? 25.817 -31.513 -34.277 1.00 15.86 93 ILE B CA 1
ATOM 1773 C C . ILE B 1 114 ? 26.617 -31.628 -35.544 1.00 15.80 93 ILE B C 1
ATOM 1774 O O . ILE B 1 114 ? 27.817 -31.984 -35.510 1.00 16.78 93 ILE B O 1
ATOM 1779 N N . ARG B 1 115 ? 26.013 -31.345 -36.687 1.00 14.41 94 ARG B N 1
ATOM 1780 C CA . ARG B 1 115 ? 26.677 -31.361 -37.975 1.00 14.69 94 ARG B CA 1
ATOM 1781 C C . ARG B 1 115 ? 27.124 -29.979 -38.454 1.00 13.64 94 ARG B C 1
ATOM 1782 O O . ARG B 1 115 ? 28.232 -29.864 -38.936 1.00 15.09 94 ARG B O 1
ATOM 1790 N N . ASN B 1 116 ? 26.299 -28.927 -38.331 1.00 13.12 95 ASN B N 1
ATOM 1791 C CA . ASN B 1 116 ? 26.744 -27.596 -38.639 1.00 13.26 95 ASN B CA 1
ATOM 1792 C C . ASN B 1 116 ? 25.802 -26.586 -38.063 1.00 12.84 95 ASN B C 1
ATOM 1793 O O . ASN B 1 116 ? 24.662 -26.868 -37.725 1.00 13.14 95 ASN B O 1
ATOM 1798 N N . VAL B 1 117 ? 26.355 -25.379 -37.929 1.00 13.04 96 VAL B N 1
ATOM 1799 C CA A VAL B 1 117 ? 25.571 -24.193 -37.602 0.50 14.06 96 VAL B CA 1
ATOM 1800 C CA B VAL B 1 117 ? 25.658 -24.166 -37.536 0.50 12.96 96 VAL B CA 1
ATOM 1801 C C . VAL B 1 117 ? 25.916 -23.076 -38.571 1.00 13.16 96 VAL B C 1
ATOM 1802 O O . VAL B 1 117 ? 27.047 -22.876 -38.955 1.00 13.39 96 VAL B O 1
ATOM 1809 N N . ASP B 1 118 ? 24.862 -22.330 -38.937 1.00 12.66 97 ASP B N 1
ATOM 1810 C CA . ASP B 1 118 ? 25.005 -21.105 -39.696 1.00 13.16 97 ASP B CA 1
ATOM 1811 C C . ASP B 1 118 ? 24.199 -20.024 -38.991 1.00 13.17 97 ASP B C 1
ATOM 1812 O O . ASP B 1 118 ? 23.207 -20.303 -38.296 1.00 14.30 97 ASP B O 1
ATOM 1817 N N . SER B 1 119 ? 24.615 -18.768 -39.146 1.00 13.02 98 SER B N 1
ATOM 1818 C CA . SER B 1 119 ? 23.983 -17.675 -38.412 1.00 13.46 98 SER B CA 1
ATOM 1819 C C . SER B 1 119 ? 24.202 -16.371 -39.108 1.00 13.76 98 SER B C 1
ATOM 1820 O O . SER B 1 119 ? 25.115 -16.193 -39.940 1.00 14.12 98 SER B O 1
ATOM 1823 N N . THR B 1 120 ? 23.357 -15.398 -38.766 1.00 14.22 99 THR B N 1
ATOM 1824 C CA . THR B 1 120 ? 23.465 -14.003 -39.238 1.00 14.24 99 THR B CA 1
ATOM 1825 C C . THR B 1 120 ? 23.197 -13.051 -38.056 1.00 14.40 99 THR B C 1
ATOM 1826 O O . THR B 1 120 ? 22.251 -13.223 -37.309 1.00 16.34 99 THR B O 1
ATOM 1830 N N . ILE B 1 121 ? 24.048 -12.070 -37.923 1.00 13.73 100 ILE B N 1
ATOM 1831 C CA . ILE B 1 121 ? 23.832 -10.948 -37.014 1.00 13.77 100 ILE B CA 1
ATOM 1832 C C . ILE B 1 121 ? 23.413 -9.721 -37.830 1.00 14.07 100 ILE B C 1
ATOM 1833 O O . ILE B 1 121 ? 24.044 -9.421 -38.844 1.00 15.63 100 ILE B O 1
ATOM 1838 N N . ILE B 1 122 ? 22.333 -9.024 -37.423 1.00 15.15 101 ILE B N 1
ATOM 1839 C CA . ILE B 1 122 ? 21.879 -7.785 -38.064 1.00 15.29 101 ILE B CA 1
ATOM 1840 C C . ILE B 1 122 ? 22.088 -6.641 -37.066 1.00 15.55 101 ILE B C 1
ATOM 1841 O O . ILE B 1 122 ? 21.472 -6.609 -35.994 1.00 16.03 101 ILE B O 1
ATOM 1846 N N . ALA B 1 123 ? 23.028 -5.758 -37.386 1.00 16.85 102 ALA B N 1
ATOM 1847 C CA . ALA B 1 123 ? 23.387 -4.611 -36.576 1.00 17.58 102 ALA B CA 1
ATOM 1848 C C . ALA B 1 123 ? 23.785 -3.515 -37.523 1.00 18.69 102 ALA B C 1
ATOM 1849 O O . ALA B 1 123 ? 24.602 -3.666 -38.420 1.00 19.25 102 ALA B O 1
ATOM 1851 N N . GLN B 1 124 ? 23.261 -2.337 -37.283 1.00 20.05 103 GLN B N 1
ATOM 1852 C CA . GLN B 1 124 ? 23.599 -1.183 -38.121 1.00 21.21 103 GLN B CA 1
ATOM 1853 C C . GLN B 1 124 ? 25.039 -0.720 -37.812 1.00 22.43 103 GLN B C 1
ATOM 1854 O O . GLN B 1 124 ? 25.727 -0.232 -38.709 1.00 25.30 103 GLN B O 1
ATOM 1860 N N . ALA B 1 125 ? 25.487 -0.881 -36.565 1.00 23.61 104 ALA B N 1
ATOM 1861 C CA . ALA B 1 125 ? 26.866 -0.588 -36.101 1.00 25.13 104 ALA B CA 1
ATOM 1862 C C . ALA B 1 125 ? 27.114 -1.349 -34.790 1.00 25.84 104 ALA B C 1
ATOM 1863 O O . ALA B 1 125 ? 26.158 -1.767 -34.134 1.00 26.31 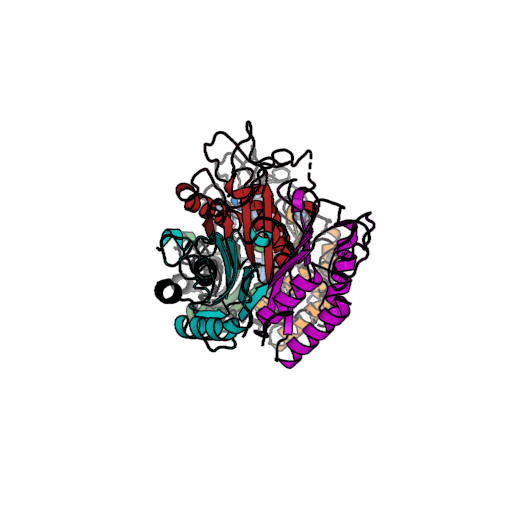104 ALA B O 1
ATOM 1865 N N . PRO B 1 126 ? 28.373 -1.614 -34.428 1.00 25.39 105 PRO B N 1
ATOM 1866 C CA . PRO B 1 126 ? 29.605 -1.379 -35.141 1.00 26.34 105 PRO B CA 1
ATOM 1867 C C . PRO B 1 126 ? 29.808 -2.363 -36.291 1.00 25.91 105 PRO B C 1
ATOM 1868 O O . PRO B 1 126 ? 28.980 -3.282 -36.522 1.00 25.19 105 PRO B O 1
ATOM 1872 N N . LYS B 1 127 ? 30.900 -2.202 -37.002 1.00 27.31 106 LYS B N 1
ATOM 1873 C CA . LYS B 1 127 ? 31.325 -3.166 -37.993 1.00 27.99 106 LYS B CA 1
ATOM 1874 C C . LYS B 1 127 ? 31.700 -4.477 -37.309 1.00 25.84 106 LYS B C 1
ATOM 1875 O O . LYS B 1 127 ? 32.484 -4.518 -36.442 1.00 26.48 106 LYS B O 1
ATOM 1881 N N . LEU B 1 128 ? 31.134 -5.570 -37.773 1.00 23.48 107 LEU B N 1
ATOM 1882 C CA . LEU B 1 128 ? 31.345 -6.900 -37.183 1.00 22.40 107 LEU B CA 1
ATOM 1883 C C . LEU B 1 128 ? 32.351 -7.770 -37.940 1.00 22.46 107 LEU B C 1
ATOM 1884 O O . LEU B 1 128 ? 32.859 -8.734 -37.366 1.00 22.40 107 LEU B O 1
ATOM 1889 N N . ALA B 1 129 ? 32.617 -7.455 -39.217 1.00 22.47 108 ALA B N 1
ATOM 1890 C CA . ALA B 1 129 ? 33.512 -8.300 -40.061 1.00 22.91 108 ALA B CA 1
ATOM 1891 C C . ALA B 1 129 ? 34.853 -8.624 -39.385 1.00 22.38 108 ALA B C 1
ATOM 1892 O O . ALA B 1 129 ? 35.319 -9.764 -39.459 1.00 23.69 108 ALA B O 1
ATOM 1894 N N . PRO B 1 130 ? 35.488 -7.627 -38.705 1.00 22.56 109 PRO B N 1
ATOM 1895 C CA . PRO B 1 130 ? 36.766 -7.964 -38.043 1.00 23.36 109 PRO B CA 1
ATOM 1896 C C . PRO B 1 130 ? 36.666 -8.971 -36.888 1.00 21.88 109 PRO B C 1
ATOM 1897 O O . PRO B 1 130 ? 37.689 -9.461 -36.415 1.00 24.37 109 PRO B O 1
ATOM 1901 N N . HIS B 1 131 ? 35.447 -9.233 -36.409 1.00 20.14 110 HIS B N 1
ATOM 1902 C CA . HIS B 1 131 ? 35.219 -10.087 -35.260 1.00 20.01 110 HIS B CA 1
ATOM 1903 C C . HIS B 1 131 ? 34.661 -11.428 -35.611 1.00 17.71 110 HIS B C 1
ATOM 1904 O O . HIS B 1 131 ? 34.546 -12.291 -34.733 1.00 18.93 110 HIS B O 1
ATOM 1911 N N . ILE B 1 132 ? 34.395 -11.661 -36.898 1.00 17.53 111 ILE B N 1
ATOM 1912 C CA . ILE B 1 132 ? 33.689 -12.892 -37.307 1.00 17.02 111 ILE B CA 1
ATOM 1913 C C . ILE B 1 132 ? 34.509 -14.122 -36.974 1.00 16.60 111 ILE B C 1
ATOM 1914 O O . ILE B 1 132 ? 33.965 -15.087 -36.432 1.00 16.98 111 ILE B O 1
ATOM 1919 N N . ASP B 1 133 ? 35.805 -14.117 -37.286 1.00 16.84 112 ASP B N 1
ATOM 1920 C CA . ASP B 1 133 ? 36.619 -15.308 -36.984 1.00 18.83 112 ASP B CA 1
ATOM 1921 C C . ASP B 1 133 ? 36.697 -15.624 -35.494 1.00 17.41 112 ASP B C 1
ATOM 1922 O O . ASP B 1 133 ? 36.692 -16.768 -35.086 1.00 18.49 112 ASP B O 1
ATOM 1927 N N . ALA B 1 134 ? 36.779 -14.595 -34.669 1.00 17.40 113 ALA B N 1
ATOM 1928 C CA . ALA B 1 134 ? 36.803 -14.814 -33.240 1.00 16.76 113 ALA B CA 1
ATOM 1929 C C . ALA B 1 134 ? 35.467 -15.410 -32.767 1.00 17.08 113 ALA B C 1
ATOM 1930 O O . ALA B 1 134 ? 35.444 -16.273 -31.909 1.00 18.29 113 ALA B O 1
ATOM 1932 N N . MET B 1 135 ? 34.359 -14.917 -33.286 1.00 16.25 114 MET B N 1
ATOM 1933 C CA . MET B 1 135 ? 33.050 -15.503 -32.950 1.00 16.24 114 MET B CA 1
ATOM 1934 C C . MET B 1 135 ? 32.936 -16.954 -33.358 1.00 16.21 114 MET B C 1
ATOM 1935 O O . MET B 1 135 ? 32.493 -17.793 -32.576 1.00 16.46 114 MET B O 1
ATOM 1940 N N . ARG B 1 136 ? 33.353 -17.252 -34.577 1.00 15.90 115 ARG B N 1
ATOM 1941 C CA . ARG B 1 136 ? 33.314 -18.607 -35.086 1.00 16.40 115 ARG B CA 1
ATOM 1942 C C . ARG B 1 136 ? 34.134 -19.520 -34.207 1.00 16.24 115 ARG B C 1
ATOM 1943 O O . ARG B 1 136 ? 33.702 -20.598 -33.886 1.00 17.10 115 ARG B O 1
ATOM 1951 N N . ALA B 1 137 ? 35.346 -19.084 -33.839 1.00 16.27 116 ALA B N 1
ATOM 1952 C CA . ALA B 1 137 ? 36.194 -19.903 -32.981 1.00 17.70 116 ALA B CA 1
ATOM 1953 C C . ALA B 1 137 ? 35.609 -20.136 -31.593 1.00 17.15 116 ALA B C 1
ATOM 1954 O O . ALA B 1 137 ? 35.688 -21.236 -31.084 1.00 18.32 116 ALA B O 1
ATOM 1956 N N . ASN B 1 138 ? 34.938 -19.141 -31.041 1.00 17.30 117 ASN B N 1
ATOM 1957 C CA . ASN B 1 138 ? 34.290 -19.339 -29.752 1.00 18.00 117 ASN B CA 1
ATOM 1958 C C . ASN B 1 138 ? 33.158 -20.334 -29.834 1.00 17.86 117 ASN B C 1
ATOM 1959 O O . ASN B 1 138 ? 33.027 -21.194 -28.975 1.00 18.77 117 ASN B O 1
ATOM 1964 N N . ILE B 1 139 ? 32.338 -20.193 -30.872 1.00 16.56 118 ILE B N 1
ATOM 1965 C CA . ILE B 1 139 ? 31.214 -21.107 -31.034 1.00 16.28 118 ILE B CA 1
ATOM 1966 C C . ILE B 1 139 ? 31.715 -22.543 -31.255 1.00 16.10 118 ILE B C 1
ATOM 1967 O O . ILE B 1 139 ? 31.167 -23.486 -30.689 1.00 16.64 118 ILE B O 1
ATOM 1972 N N . ALA B 1 140 ? 32.700 -22.697 -32.141 1.00 15.59 119 ALA B N 1
ATOM 1973 C CA . ALA B 1 140 ? 33.238 -24.003 -32.456 1.00 16.75 119 ALA B CA 1
ATOM 1974 C C . ALA B 1 140 ? 33.788 -24.671 -31.183 1.00 17.01 119 ALA B C 1
ATOM 1975 O O . ALA B 1 140 ? 33.567 -25.868 -30.954 1.00 18.12 119 ALA B O 1
ATOM 1977 N N . ALA B 1 141 ? 34.494 -23.886 -30.367 1.00 18.61 120 ALA B N 1
ATOM 1978 C CA . ALA B 1 141 ? 35.043 -24.412 -29.111 1.00 19.84 120 ALA B CA 1
ATOM 1979 C C . ALA B 1 141 ? 33.912 -24.901 -28.210 1.00 19.89 120 ALA B C 1
ATOM 1980 O O . ALA B 1 141 ? 33.978 -26.004 -27.658 1.00 22.22 120 ALA B O 1
ATOM 1982 N N . ASP B 1 142 ? 32.886 -24.079 -28.032 1.00 19.80 121 ASP B N 1
ATOM 1983 C CA . ASP B 1 142 ? 31.776 -24.433 -27.153 1.00 19.63 121 ASP B CA 1
ATOM 1984 C C . ASP B 1 142 ? 30.959 -25.628 -27.630 1.00 19.68 121 ASP B C 1
ATOM 1985 O O . ASP B 1 142 ? 30.426 -26.347 -26.813 1.00 21.86 121 ASP B O 1
ATOM 1990 N N . LEU B 1 143 ? 30.854 -25.829 -28.949 1.00 17.81 122 LEU B N 1
ATOM 1991 C CA . LEU B 1 143 ? 30.134 -26.930 -29.521 1.00 17.96 122 LEU B CA 1
ATOM 1992 C C . LEU B 1 143 ? 31.016 -28.131 -29.837 1.00 19.21 122 LEU B C 1
ATOM 1993 O O . LEU B 1 143 ? 30.527 -29.162 -30.293 1.00 20.82 122 LEU B O 1
ATOM 1998 N N . ASP B 1 144 ? 32.313 -28.001 -29.597 1.00 20.28 123 ASP B N 1
ATOM 1999 C CA . ASP B 1 144 ? 33.305 -29.006 -29.970 1.00 21.42 123 ASP B CA 1
ATOM 2000 C C . ASP B 1 144 ? 33.187 -29.437 -31.417 1.00 19.10 123 ASP B C 1
ATOM 2001 O O . ASP B 1 144 ? 33.103 -30.606 -31.731 1.00 21.40 123 ASP B O 1
ATOM 2006 N N . LEU B 1 145 ? 33.178 -28.448 -32.297 1.00 18.76 124 LEU B N 1
ATOM 2007 C CA . LEU B 1 145 ? 33.076 -28.655 -33.733 1.00 18.66 124 LEU B CA 1
ATOM 2008 C C . LEU B 1 145 ? 34.338 -28.128 -34.396 1.00 16.96 124 LEU B C 1
ATOM 2009 O O . LEU B 1 145 ? 34.920 -27.114 -33.935 1.00 17.08 124 LEU B O 1
ATOM 2014 N N . PRO B 1 146 ? 34.735 -28.730 -35.517 1.00 17.69 125 PRO B N 1
ATOM 2015 C CA . PRO B 1 146 ? 35.744 -28.060 -36.312 1.00 18.42 125 PRO B CA 1
ATOM 2016 C C . PRO B 1 146 ? 35.232 -26.731 -36.848 1.00 16.68 125 PRO B C 1
ATOM 2017 O O . PRO B 1 146 ? 34.029 -26.558 -37.068 1.00 16.94 125 PRO B O 1
ATOM 2021 N N . LEU B 1 147 ? 36.150 -25.797 -37.007 1.00 17.26 126 LEU B N 1
ATOM 2022 C CA A LEU B 1 147 ? 35.823 -24.462 -37.492 0.50 17.90 126 LEU B CA 1
ATOM 2023 C CA B LEU B 1 147 ? 35.835 -24.485 -37.449 0.50 17.43 126 LEU B CA 1
ATOM 2024 C C . LEU B 1 147 ? 35.002 -24.494 -38.767 1.00 17.54 126 LEU B C 1
ATOM 2025 O O . LEU B 1 147 ? 34.113 -23.654 -38.967 1.00 18.51 126 LEU B O 1
ATOM 2034 N N . ASP B 1 148 ? 35.281 -25.450 -39.637 1.00 16.49 127 ASP B N 1
ATOM 2035 C CA . ASP B 1 148 ? 34.611 -25.534 -40.944 1.00 18.19 127 ASP B CA 1
ATOM 2036 C C . ASP B 1 148 ? 33.141 -25.983 -40.917 1.00 17.53 127 ASP B C 1
ATOM 2037 O O . ASP B 1 148 ? 32.540 -26.088 -41.915 1.00 18.57 127 ASP B O 1
ATOM 2042 N N . ARG B 1 149 ? 32.632 -26.221 -39.728 1.00 15.40 128 ARG B N 1
ATOM 2043 C CA . ARG B 1 149 ? 31.231 -26.566 -39.517 1.00 14.99 128 ARG B CA 1
ATOM 2044 C C . ARG B 1 149 ? 30.460 -25.425 -38.852 1.00 14.53 128 ARG B C 1
ATOM 2045 O O . ARG B 1 149 ? 29.292 -25.614 -38.496 1.00 15.16 128 ARG B O 1
ATOM 2053 N N . VAL B 1 150 ? 31.082 -24.257 -38.673 1.00 14.32 129 VAL B N 1
ATOM 2054 C CA . VAL B 1 150 ? 30.466 -23.129 -38.030 1.00 14.34 129 VAL B CA 1
ATOM 2055 C C . VAL B 1 150 ? 30.590 -21.868 -38.888 1.00 13.82 129 VAL B C 1
ATOM 2056 O O . VAL B 1 150 ? 31.705 -21.544 -39.348 1.00 15.03 129 VAL B O 1
ATOM 2060 N N . ASN B 1 151 ? 29.497 -21.153 -39.124 1.00 13.73 130 ASN B N 1
ATOM 2061 C CA . ASN B 1 151 ? 29.522 -19.969 -39.930 1.00 13.04 130 ASN B CA 1
ATOM 2062 C C . ASN B 1 151 ? 28.752 -18.837 -39.253 1.00 13.75 130 ASN B C 1
ATOM 2063 O O . ASN B 1 151 ? 27.697 -19.081 -38.658 1.00 14.10 130 ASN B O 1
ATOM 2068 N N . VAL B 1 152 ? 29.330 -17.643 -39.325 1.00 13.28 131 VAL B N 1
ATOM 2069 C CA . VAL B 1 152 ? 28.670 -16.447 -38.842 1.00 13.99 131 VAL B CA 1
ATOM 2070 C C . VAL B 1 152 ? 28.739 -15.409 -39.923 1.00 13.65 131 VAL B C 1
ATOM 2071 O O . VAL B 1 152 ? 29.839 -15.171 -40.486 1.00 15.23 131 VAL B O 1
ATOM 2075 N N . LYS B 1 153 ? 27.628 -14.752 -40.160 1.00 13.13 132 LYS B N 1
ATOM 2076 C CA . LYS B 1 153 ? 27.530 -13.742 -41.184 1.00 14.40 132 LYS B CA 1
ATOM 2077 C C . LYS B 1 153 ? 27.026 -12.472 -40.511 1.00 15.16 132 LYS B C 1
ATOM 2078 O O . LYS B 1 153 ? 26.361 -12.513 -39.567 1.00 16.96 132 LYS B O 1
ATOM 2084 N N . ALA B 1 154 ? 27.401 -11.345 -41.060 1.00 16.77 133 ALA B N 1
ATOM 2085 C CA . ALA B 1 154 ? 26.931 -10.045 -40.574 1.00 17.87 133 ALA B CA 1
ATOM 2086 C C . ALA B 1 154 ? 26.309 -9.160 -41.647 1.00 18.93 133 ALA B C 1
ATOM 2087 O O . ALA B 1 154 ? 26.721 -9.176 -42.776 1.00 21.28 133 ALA B O 1
ATOM 2089 N N . LYS B 1 155 ? 25.243 -8.459 -41.264 1.00 17.43 134 LYS B N 1
ATOM 2090 C CA . LYS B 1 155 ? 24.414 -7.624 -42.152 1.00 18.98 134 LYS B CA 1
ATOM 2091 C C . LYS B 1 155 ? 24.083 -6.332 -41.400 1.00 17.36 134 LYS B C 1
ATOM 2092 O O . LYS B 1 155 ? 23.992 -6.343 -40.220 1.00 17.51 134 LYS B O 1
ATOM 2098 N N . THR B 1 156 ? 23.883 -5.247 -42.152 1.00 17.66 135 THR B N 1
ATOM 2099 C CA . THR B 1 156 ? 23.166 -4.061 -41.610 1.00 16.72 135 THR B CA 1
ATOM 2100 C C . THR B 1 156 ? 21.690 -4.236 -42.050 1.00 16.17 135 THR B C 1
ATOM 2101 O O . THR B 1 156 ? 21.332 -5.132 -42.800 1.00 18.93 135 THR B O 1
ATOM 2105 N N . ASN B 1 157 ? 20.830 -3.374 -41.556 1.00 16.01 136 ASN B N 1
ATOM 2106 C CA . ASN B 1 157 ? 19.444 -3.352 -41.954 1.00 15.70 136 ASN B CA 1
ATOM 2107 C C . ASN B 1 157 ? 19.127 -2.179 -42.895 1.00 15.56 136 ASN B C 1
ATOM 2108 O O . ASN B 1 157 ? 18.026 -1.827 -43.021 1.00 16.61 136 ASN B O 1
ATOM 2113 N N . GLU B 1 158 ? 20.149 -1.641 -43.552 1.00 16.43 137 GLU B N 1
ATOM 2114 C CA . GLU B 1 158 ? 19.983 -0.565 -44.531 1.00 16.87 137 GLU B CA 1
ATOM 2115 C C . GLU B 1 158 ? 19.167 0.613 -43.977 1.00 17.63 137 GLU B C 1
ATOM 2116 O O . GLU B 1 158 ? 18.369 1.174 -44.654 1.00 18.87 137 GLU B O 1
ATOM 2122 N N . LYS B 1 159 ? 19.399 0.913 -42.711 1.00 17.33 138 LYS B N 1
ATOM 2123 C CA . LYS B 1 159 ? 18.792 2.069 -42.059 1.00 18.27 138 LYS B CA 1
ATOM 2124 C C . LYS B 1 159 ? 17.283 1.971 -41.886 1.00 19.31 138 LYS B C 1
ATOM 2125 O O . LYS B 1 159 ? 16.619 2.938 -41.628 1.00 22.23 138 LYS B O 1
ATOM 2131 N N . LEU B 1 160 ? 16.738 0.763 -41.988 1.00 16.60 139 LEU B N 1
ATOM 2132 C CA . LEU B 1 160 ? 15.303 0.556 -41.831 1.00 16.93 139 LEU B CA 1
ATOM 2133 C C . LEU B 1 160 ? 14.979 0.003 -40.452 1.00 15.71 139 LEU B C 1
ATOM 2134 O O . LEU B 1 160 ? 15.646 -0.912 -39.960 1.00 16.36 139 LEU B O 1
ATOM 2139 N N . GLY B 1 161 ? 13.955 0.550 -39.821 1.00 16.82 140 GLY B N 1
ATOM 2140 C CA . GLY B 1 161 ? 13.404 0.006 -38.577 1.00 16.70 140 GLY B CA 1
ATOM 2141 C C . GLY B 1 161 ? 14.264 0.288 -37.366 1.00 16.22 140 GLY B C 1
ATOM 2142 O O . GLY B 1 161 ? 15.285 0.989 -37.440 1.00 17.54 140 GLY B O 1
ATOM 2143 N N . TYR B 1 162 ? 13.890 -0.316 -36.253 1.00 17.15 141 TYR B N 1
ATOM 2144 C CA . TYR B 1 162 ? 14.669 -0.194 -35.029 1.00 16.37 141 TYR B CA 1
ATOM 2145 C C . TYR B 1 162 ? 16.086 -0.743 -35.219 1.00 17.45 141 TYR B C 1
ATOM 2146 O O . TYR B 1 162 ? 17.024 -0.213 -34.664 1.00 18.22 141 TYR B O 1
ATOM 2155 N N . LEU B 1 163 ? 16.275 -1.788 -36.015 1.00 16.40 142 LEU B N 1
ATOM 2156 C CA . LEU B 1 163 ? 17.614 -2.252 -36.275 1.00 16.21 142 LEU B CA 1
ATOM 2157 C C . LEU B 1 163 ? 18.389 -1.196 -37.030 1.00 17.83 142 LEU B C 1
ATOM 2158 O O . LEU B 1 163 ? 19.546 -0.910 -36.673 1.00 18.78 142 LEU B O 1
ATOM 2163 N N . GLY B 1 164 ? 17.769 -0.612 -38.047 1.00 17.52 143 GLY B N 1
ATOM 2164 C CA . GLY B 1 164 ? 18.433 0.406 -38.860 1.00 17.81 143 GLY B CA 1
ATOM 2165 C C . GLY B 1 164 ? 18.760 1.679 -38.146 1.00 19.52 143 GLY B C 1
ATOM 2166 O O . GLY B 1 164 ? 19.683 2.398 -38.566 1.00 21.71 143 GLY B O 1
ATOM 2167 N N . ARG B 1 165 ? 18.074 1.959 -37.055 1.00 19.45 144 ARG B N 1
ATOM 2168 C CA . ARG B 1 165 ? 18.320 3.180 -36.264 1.00 20.85 144 ARG B CA 1
ATOM 2169 C C . ARG B 1 165 ? 19.219 2.871 -35.070 1.00 20.87 144 ARG B C 1
ATOM 2170 O O . ARG B 1 165 ? 19.473 3.748 -34.230 1.00 23.26 144 ARG B O 1
ATOM 2178 N N . GLY B 1 166 ? 19.738 1.650 -34.953 1.00 20.22 145 GLY B N 1
ATOM 2179 C CA . GLY B 1 166 ? 20.691 1.372 -33.910 1.00 20.30 145 GLY B CA 1
ATOM 2180 C C . GLY B 1 166 ? 20.082 1.145 -32.551 1.00 20.33 145 GLY B C 1
ATOM 2181 O O . GLY B 1 166 ? 20.788 1.218 -31.545 1.00 22.39 145 GLY B O 1
ATOM 2182 N N . GLU B 1 167 ? 18.795 0.781 -32.499 1.00 19.45 146 GLU B N 1
ATOM 2183 C CA . GLU B 1 167 ? 18.077 0.581 -31.254 1.00 20.35 146 GLU B CA 1
ATOM 2184 C C . GLU B 1 167 ? 18.156 -0.835 -30.712 1.00 20.36 146 GLU B C 1
ATOM 2185 O O . GLU B 1 167 ? 17.926 -1.036 -29.539 1.00 22.15 146 GLU B O 1
ATOM 2191 N N . GLY B 1 168 ? 18.476 -1.809 -31.566 1.00 20.32 147 GLY B N 1
ATOM 2192 C CA . GLY B 1 168 ? 18.620 -3.196 -31.154 1.00 20.18 147 GLY B CA 1
ATOM 2193 C C . GLY B 1 168 ? 19.516 -3.917 -32.142 1.00 18.76 147 GLY B C 1
ATOM 2194 O O . GLY B 1 168 ? 19.905 -3.353 -33.145 1.00 18.51 147 GLY B O 1
ATOM 2195 N N . ILE B 1 169 ? 19.868 -5.146 -31.779 1.00 18.23 148 ILE B N 1
ATOM 2196 C CA . ILE B 1 169 ? 20.629 -6.093 -32.611 1.00 17.42 148 ILE B CA 1
ATOM 2197 C C . ILE B 1 169 ? 19.905 -7.434 -32.597 1.00 16.91 148 ILE B C 1
ATOM 2198 O O . ILE B 1 169 ? 19.467 -7.876 -31.579 1.00 19.60 148 ILE B O 1
ATOM 2203 N N . GLU B 1 170 ? 19.814 -8.024 -33.775 1.00 14.67 149 GLU B N 1
ATOM 2204 C CA . GLU B 1 170 ? 19.123 -9.295 -33.969 1.00 14.98 149 GLU B CA 1
ATOM 2205 C C . GLU B 1 170 ? 20.132 -10.351 -34.422 1.00 13.43 149 GLU B C 1
ATOM 2206 O O . GLU B 1 170 ? 21.088 -10.061 -35.028 1.00 14.67 149 GLU B O 1
ATOM 2212 N N . ALA B 1 171 ? 19.828 -11.587 -34.097 1.00 13.65 150 ALA B N 1
ATOM 2213 C CA . ALA B 1 171 ? 20.545 -12.728 -34.643 1.00 13.37 150 ALA B CA 1
ATOM 2214 C C . ALA B 1 171 ? 19.564 -13.824 -35.036 1.00 12.93 150 ALA B C 1
ATOM 2215 O O . ALA B 1 171 ? 18.554 -14.005 -34.455 1.00 14.09 150 ALA B O 1
ATOM 2217 N N . GLN B 1 172 ? 19.954 -14.516 -36.100 1.00 13.52 151 GLN B N 1
ATOM 2218 C CA . GLN B 1 172 ? 19.230 -15.660 -36.602 1.00 14.48 151 GLN B CA 1
ATOM 2219 C C . GLN B 1 172 ? 20.211 -16.827 -36.694 1.00 14.03 151 GLN B C 1
ATOM 2220 O O . GLN B 1 172 ? 21.387 -16.618 -36.986 1.00 14.22 151 GLN B O 1
ATOM 2226 N N . ALA B 1 173 ? 19.731 -18.033 -36.499 1.00 12.56 152 ALA B N 1
ATOM 2227 C CA . ALA B 1 173 ? 20.619 -19.203 -36.618 1.00 12.82 152 ALA B CA 1
ATOM 2228 C C . ALA B 1 173 ? 19.848 -20.394 -37.178 1.00 12.14 152 ALA B C 1
ATOM 2229 O O . ALA B 1 173 ? 18.641 -20.488 -37.020 1.00 13.65 152 ALA B O 1
ATOM 2231 N N . ALA B 1 174 ? 20.594 -21.313 -37.772 1.00 12.53 153 ALA B N 1
ATOM 2232 C CA . ALA B 1 174 ? 20.111 -22.600 -38.263 1.00 12.50 153 ALA B CA 1
ATOM 2233 C C . ALA B 1 174 ? 21.109 -23.656 -37.811 1.00 13.35 153 ALA B C 1
ATOM 2234 O O . ALA B 1 174 ? 22.332 -23.436 -37.841 1.00 14.16 153 ALA B O 1
ATOM 2236 N N . ALA B 1 175 ? 20.605 -24.808 -37.407 1.00 13.11 154 ALA B N 1
ATOM 2237 C CA . ALA B 1 175 ? 21.456 -25.920 -37.004 1.00 13.91 154 ALA B CA 1
ATOM 2238 C C . ALA B 1 175 ? 20.956 -27.214 -37.596 1.00 13.72 154 ALA B C 1
ATOM 2239 O O . ALA B 1 175 ? 19.760 -27.458 -37.658 1.00 15.00 154 ALA B O 1
ATOM 2241 N N . LEU B 1 176 ? 21.882 -28.072 -37.987 1.00 12.99 155 LEU B N 1
ATOM 2242 C CA . LEU B 1 176 ? 21.596 -29.413 -38.419 1.00 12.85 155 LEU B CA 1
ATOM 2243 C C . LEU B 1 176 ? 22.257 -30.391 -37.436 1.00 14.15 155 LEU B C 1
ATOM 2244 O O . LEU B 1 176 ? 23.437 -30.244 -37.129 1.00 14.78 155 LEU B O 1
ATOM 2249 N N . VAL B 1 177 ? 21.483 -31.348 -36.981 1.00 13.60 156 VAL B N 1
ATOM 2250 C CA . VAL B 1 177 ? 21.940 -32.367 -36.076 1.00 13.99 156 VAL B CA 1
ATOM 2251 C C . VAL B 1 177 ? 21.529 -33.742 -36.612 1.00 15.12 156 VAL B C 1
ATOM 2252 O O . VAL B 1 177 ? 20.722 -33.856 -37.553 1.00 15.33 156 VAL B O 1
ATOM 2256 N N . VAL B 1 178 ? 22.112 -34.810 -36.075 1.00 14.92 157 VAL B N 1
ATOM 2257 C CA . VAL B 1 178 ? 21.770 -36.166 -36.477 1.00 15.59 157 VAL B CA 1
ATOM 2258 C C . VAL B 1 178 ? 21.781 -37.067 -35.250 1.00 16.83 157 VAL B C 1
ATOM 2259 O O . VAL B 1 178 ? 22.621 -36.938 -34.361 1.00 18.29 157 VAL B O 1
ATOM 2263 N N . ARG B 1 179 ? 20.790 -37.948 -35.186 1.00 20.04 158 ARG B N 1
ATOM 2264 C CA . ARG B 1 179 ? 20.769 -39.030 -34.208 1.00 24.64 158 ARG B CA 1
ATOM 2265 C C . ARG B 1 179 ? 21.331 -40.310 -34.831 1.00 26.61 158 ARG B C 1
ATOM 2266 O O . ARG B 1 179 ? 22.478 -40.330 -35.337 1.00 30.38 158 ARG B O 1
ATOM 2274 N N . MET C 1 22 ? 20.606 -39.659 -49.180 1.00 28.03 1 MET C N 1
ATOM 2275 C CA . MET C 1 22 ? 19.176 -39.563 -49.030 1.00 26.33 1 MET C CA 1
ATOM 2276 C C . MET C 1 22 ? 18.735 -38.254 -49.630 1.00 23.08 1 MET C C 1
ATOM 2277 O O . MET C 1 22 ? 19.500 -37.335 -49.628 1.00 23.89 1 MET C O 1
ATOM 2282 N N . ASP C 1 23 ? 17.542 -38.213 -50.196 1.00 21.58 2 ASP C N 1
ATOM 2283 C CA . ASP C 1 23 ? 17.085 -36.972 -50.870 1.00 18.76 2 ASP C CA 1
ATOM 2284 C C . ASP C 1 23 ? 16.351 -36.071 -49.899 1.00 18.95 2 ASP C C 1
ATOM 2285 O O . ASP C 1 23 ? 15.187 -35.965 -49.913 1.00 18.54 2 ASP C O 1
ATOM 2290 N N . PHE C 1 24 ? 17.136 -35.505 -49.013 1.00 16.92 3 PHE C N 1
ATOM 2291 C CA . PHE C 1 24 ? 16.637 -34.517 -48.063 1.00 15.85 3 PHE C CA 1
ATOM 2292 C C . PHE C 1 24 ? 16.420 -33.120 -48.689 1.00 15.10 3 PHE C C 1
ATOM 2293 O O . PHE C 1 24 ? 17.083 -32.783 -49.575 1.00 16.19 3 PHE C O 1
ATOM 2301 N N . ARG C 1 25 ? 15.428 -32.411 -48.156 1.00 14.29 4 ARG C N 1
ATOM 2302 C CA . ARG C 1 25 ? 15.148 -31.053 -48.543 1.00 13.80 4 ARG C CA 1
ATOM 2303 C C . ARG C 1 25 ? 14.782 -30.228 -47.303 1.00 13.56 4 ARG C C 1
ATOM 2304 O O . ARG C 1 25 ? 14.121 -30.775 -46.393 1.00 14.66 4 ARG C O 1
ATOM 2312 N N . ILE C 1 26 ? 15.138 -28.953 -47.302 1.00 13.08 5 ILE C N 1
ATOM 2313 C CA . ILE C 1 26 ? 14.729 -28.056 -46.231 1.00 13.42 5 ILE C CA 1
ATOM 2314 C C . ILE C 1 26 ? 13.794 -26.952 -46.731 1.00 12.31 5 ILE C C 1
ATOM 2315 O O . ILE C 1 26 ? 13.857 -26.506 -47.894 1.00 13.88 5 ILE C O 1
ATOM 2320 N N . GLY C 1 27 ? 12.966 -26.478 -45.818 1.00 12.60 6 GLY C N 1
ATOM 2321 C CA . GLY C 1 27 ? 12.066 -25.388 -46.095 1.00 12.89 6 GLY C CA 1
ATOM 2322 C C . GLY C 1 27 ? 12.024 -24.413 -44.931 1.00 12.21 6 GLY C C 1
ATOM 2323 O O . GLY C 1 27 ? 12.338 -24.763 -43.788 1.00 13.51 6 GLY C O 1
ATOM 2324 N N . GLN C 1 28 ? 11.642 -23.171 -45.205 1.00 12.94 7 GLN C N 1
ATOM 2325 C CA . GLN C 1 28 ? 11.539 -22.155 -44.183 1.00 13.56 7 GLN C CA 1
ATOM 2326 C C . GLN C 1 28 ? 10.238 -21.386 -44.423 1.00 13.54 7 GLN C C 1
ATOM 2327 O O . GLN C 1 28 ? 9.842 -21.193 -45.494 1.00 14.94 7 GLN C O 1
ATOM 2333 N N . GLY C 1 29 ? 9.612 -20.959 -43.364 1.00 13.00 8 GLY C N 1
ATOM 2334 C CA . GLY C 1 29 ? 8.368 -20.204 -43.427 1.00 13.43 8 GLY C CA 1
ATOM 2335 C C . GLY C 1 29 ? 8.368 -19.029 -42.492 1.00 13.24 8 GLY C C 1
ATOM 2336 O O . GLY C 1 29 ? 8.991 -19.067 -41.446 1.00 14.11 8 GLY C O 1
ATOM 2337 N N . TYR C 1 30 ? 7.590 -18.017 -42.854 1.00 14.38 9 TYR C N 1
ATOM 2338 C CA . TYR C 1 30 ? 7.394 -16.784 -42.130 1.00 15.21 9 TYR C CA 1
ATOM 2339 C C . TYR C 1 30 ? 5.948 -16.393 -42.211 1.00 14.17 9 TYR C C 1
ATOM 2340 O O . TYR C 1 30 ? 5.373 -16.451 -43.301 1.00 16.63 9 TYR C O 1
ATOM 2349 N N . ASP C 1 31 ? 5.383 -15.928 -41.117 1.00 14.63 10 ASP C N 1
ATOM 2350 C CA . ASP C 1 31 ? 4.074 -15.302 -41.187 1.00 14.78 10 ASP C CA 1
ATOM 2351 C C . ASP C 1 31 ? 3.948 -14.264 -40.112 1.00 14.64 10 ASP C C 1
ATOM 2352 O O . ASP C 1 31 ? 4.567 -14.355 -39.053 1.00 15.76 10 ASP C O 1
ATOM 2357 N N . VAL C 1 32 ? 3.122 -13.242 -40.352 1.00 14.60 11 VAL C N 1
ATOM 2358 C CA . VAL C 1 32 ? 2.806 -12.236 -39.356 1.00 15.03 11 VAL C CA 1
ATOM 2359 C C . VAL C 1 32 ? 1.387 -11.740 -39.593 1.00 15.22 11 VAL C C 1
ATOM 2360 O O . VAL C 1 32 ? 0.955 -11.630 -40.735 1.00 17.73 11 VAL C O 1
ATOM 2364 N N . HIS C 1 33 ? 0.680 -11.441 -38.528 1.00 15.74 12 HIS C N 1
ATOM 2365 C CA . HIS C 1 33 ? -0.640 -10.824 -38.560 1.00 16.28 12 HIS C CA 1
ATOM 2366 C C . HIS C 1 33 ? -0.783 -9.783 -37.495 1.00 16.99 12 HIS C C 1
ATOM 2367 O O . HIS C 1 33 ? -0.142 -9.847 -36.451 1.00 16.25 12 HIS C O 1
ATOM 2374 N N . GLN C 1 34 ? -1.659 -8.818 -37.768 1.00 16.63 13 GLN C N 1
ATOM 2375 C CA . GLN C 1 34 ? -2.003 -7.803 -36.794 1.00 16.90 13 GLN C CA 1
ATOM 2376 C C . GLN C 1 34 ? -2.900 -8.376 -35.706 1.00 17.66 13 GLN C C 1
ATOM 2377 O O . GLN C 1 34 ? -3.744 -9.225 -35.987 1.00 19.35 13 GLN C O 1
ATOM 2383 N N . LEU C 1 35 ? -2.723 -7.858 -34.495 1.00 17.91 14 LEU C N 1
ATOM 2384 C CA . LEU C 1 35 ? -3.604 -8.142 -33.370 1.00 19.67 14 LEU C CA 1
ATOM 2385 C C . LEU C 1 35 ? -4.646 -7.031 -33.279 1.00 20.72 14 LEU C C 1
ATOM 2386 O O . LEU C 1 35 ? -4.290 -5.861 -33.194 1.00 22.61 14 LEU C O 1
ATOM 2391 N N . VAL C 1 36 ? -5.905 -7.412 -33.306 1.00 21.11 15 VAL C N 1
ATOM 2392 C CA . VAL C 1 36 ? -7.010 -6.447 -33.363 1.00 23.42 15 VAL C CA 1
ATOM 2393 C C . VAL C 1 36 ? -8.143 -6.867 -32.437 1.00 24.63 15 VAL C C 1
ATOM 2394 O O . VAL C 1 36 ? -8.272 -8.027 -32.075 1.00 24.04 15 VAL C O 1
ATOM 2398 N N . PRO C 1 37 ? -8.985 -5.906 -32.030 1.00 26.89 16 PRO C N 1
ATOM 2399 C CA . PRO C 1 37 ? -10.120 -6.304 -31.199 1.00 29.09 16 PRO C CA 1
ATOM 2400 C C . PRO C 1 37 ? -11.194 -6.980 -32.066 1.00 30.70 16 PRO C C 1
ATOM 2401 O O . PRO C 1 37 ? -11.190 -6.776 -33.271 1.00 32.60 16 PRO C O 1
ATOM 2405 N N . GLY C 1 38 ? -12.080 -7.820 -31.542 1.00 33.39 17 GLY C N 1
ATOM 2406 C CA . GLY C 1 38 ? -11.888 -8.707 -30.420 1.00 34.58 17 GLY C CA 1
ATOM 2407 C C . GLY C 1 38 ? -12.129 -10.053 -31.102 1.00 35.50 17 GLY C C 1
ATOM 2408 O O . GLY C 1 38 ? -13.098 -10.770 -30.801 1.00 37.27 17 GLY C O 1
ATOM 2409 N N . ARG C 1 39 ? -11.296 -10.328 -32.110 1.00 35.29 18 ARG C N 1
ATOM 2410 C CA . ARG C 1 39 ? -11.194 -11.643 -32.744 1.00 34.47 18 ARG C CA 1
ATOM 2411 C C . ARG C 1 39 ? -10.601 -12.607 -31.725 1.00 32.86 18 ARG C C 1
ATOM 2412 O O . ARG C 1 39 ? -9.920 -12.166 -30.793 1.00 31.25 18 ARG C O 1
ATOM 2420 N N . PRO C 1 40 ? -10.860 -13.920 -31.893 1.00 31.94 19 PRO C N 1
ATOM 2421 C CA . PRO C 1 40 ? -10.238 -14.932 -31.038 1.00 30.66 19 PRO C CA 1
ATOM 2422 C C . PRO C 1 40 ? -8.745 -15.053 -31.365 1.00 28.41 19 PRO C C 1
ATOM 2423 O O . PRO C 1 40 ? -8.381 -14.890 -32.523 1.00 29.32 19 PRO C O 1
ATOM 2427 N N . LEU C 1 41 ? -7.913 -15.243 -30.341 1.00 26.37 20 LEU C N 1
ATOM 2428 C CA . LEU C 1 41 ? -6.469 -15.457 -30.550 1.00 24.01 20 LEU C CA 1
ATOM 2429 C C . LEU C 1 41 ? -6.240 -16.954 -30.640 1.00 23.38 20 LEU C C 1
ATOM 2430 O O . LEU C 1 41 ? -6.386 -17.674 -29.639 1.00 24.45 20 LEU C O 1
ATOM 2435 N N . ILE C 1 42 ? -5.924 -17.410 -31.838 1.00 22.40 21 ILE C N 1
ATOM 2436 C CA . ILE C 1 42 ? -5.712 -18.813 -32.085 1.00 22.49 21 ILE C CA 1
ATOM 2437 C C . ILE C 1 42 ? -4.298 -18.978 -32.646 1.00 20.70 21 ILE C C 1
ATOM 2438 O O . ILE C 1 42 ? -3.994 -18.463 -33.711 1.00 21.03 21 ILE C O 1
ATOM 2443 N N . ILE C 1 43 ? -3.470 -19.730 -31.935 1.00 19.57 22 ILE C N 1
ATOM 2444 C CA . ILE C 1 43 ? -2.083 -19.959 -32.365 1.00 18.40 22 ILE C CA 1
ATOM 2445 C C . ILE C 1 43 ? -1.800 -21.434 -32.168 1.00 17.93 22 ILE C C 1
ATOM 2446 O O . ILE C 1 43 ? -2.012 -21.952 -31.065 1.00 18.41 22 ILE C O 1
ATOM 2451 N N . GLY C 1 44 ? -1.279 -22.102 -33.200 1.00 17.00 23 GLY C N 1
ATOM 2452 C CA . GLY C 1 44 ? -1.028 -23.532 -33.134 1.00 17.02 23 GLY C CA 1
ATOM 2453 C C . GLY C 1 44 ? -2.275 -24.316 -32.804 1.00 18.64 23 GLY C C 1
ATOM 2454 O O . GLY C 1 44 ? -2.196 -25.382 -32.203 1.00 19.00 23 GLY C O 1
ATOM 2455 N N . GLY C 1 45 ? -3.413 -23.776 -33.239 1.00 18.11 24 GLY C N 1
ATOM 2456 C CA . GLY C 1 45 ? -4.713 -24.403 -33.000 1.00 19.42 24 GLY C CA 1
ATOM 2457 C C . GLY C 1 45 ? -5.297 -24.172 -31.623 1.00 20.34 24 GLY C C 1
ATOM 2458 O O . GLY C 1 45 ? -6.380 -24.713 -31.329 1.00 22.49 24 GLY C O 1
ATOM 2459 N N . VAL C 1 46 ? -4.583 -23.467 -30.756 1.00 20.21 25 VAL C N 1
ATOM 2460 C CA . VAL C 1 46 ? -4.994 -23.262 -29.370 1.00 21.30 25 VAL C CA 1
ATOM 2461 C C . VAL C 1 46 ? -5.618 -21.904 -29.246 1.00 22.14 25 VAL C C 1
ATOM 2462 O O . VAL C 1 46 ? -5.023 -20.915 -29.637 1.00 22.94 25 VAL C O 1
ATOM 2466 N N . THR C 1 47 ? -6.846 -21.870 -28.719 1.00 23.79 26 THR C N 1
ATOM 2467 C CA . THR C 1 47 ? -7.499 -20.604 -28.417 1.00 25.93 26 THR C CA 1
ATOM 2468 C C . THR C 1 47 ? -6.937 -20.133 -27.089 1.00 26.48 26 THR C C 1
ATOM 2469 O O . THR C 1 47 ? -7.008 -20.848 -26.080 1.00 27.98 26 THR C O 1
ATOM 2473 N N . ILE C 1 48 ? -6.314 -18.962 -27.115 1.00 26.27 27 ILE C N 1
ATOM 2474 C CA . ILE C 1 48 ? -5.670 -18.386 -25.964 1.00 27.14 27 ILE C CA 1
ATOM 2475 C C . ILE C 1 48 ? -6.467 -17.172 -25.499 1.00 28.14 27 ILE C C 1
ATOM 2476 O O . ILE C 1 48 ? -6.774 -16.303 -26.316 1.00 28.28 27 ILE C O 1
ATOM 2481 N N . PRO C 1 49 ? -6.834 -17.127 -24.192 1.00 29.77 28 PRO C N 1
ATOM 2482 C CA . PRO C 1 49 ? -7.575 -15.988 -23.663 1.00 29.66 28 PRO C CA 1
ATOM 2483 C C . PRO C 1 49 ? -6.767 -14.725 -23.818 1.00 29.32 28 PRO C C 1
ATOM 2484 O O . PRO C 1 49 ? -5.614 -14.679 -23.396 1.00 29.75 28 PRO C O 1
ATOM 2488 N N . TYR C 1 50 ? -7.384 -13.732 -24.451 1.00 29.78 29 TYR C N 1
ATOM 2489 C CA . TYR C 1 50 ? -6.751 -12.449 -24.730 1.00 29.06 29 TYR C CA 1
ATOM 2490 C C . TYR C 1 50 ? -7.794 -11.466 -25.262 1.00 29.86 29 TYR C C 1
ATOM 2491 O O . TYR C 1 50 ? -8.743 -11.863 -25.916 1.00 31.04 29 TYR C O 1
ATOM 2500 N N . GLU C 1 51 ? -7.581 -10.180 -25.007 1.00 30.63 30 GLU C N 1
ATOM 2501 C CA . GLU C 1 51 ? -8.496 -9.106 -25.403 1.00 31.36 30 GLU C CA 1
ATOM 2502 C C . GLU C 1 51 ? -8.492 -8.782 -26.913 1.00 30.16 30 GLU C C 1
ATOM 2503 O O . GLU C 1 51 ? -9.363 -8.065 -27.417 1.00 30.29 30 GLU C O 1
ATOM 2509 N N . ARG C 1 52 ? -7.513 -9.320 -27.646 1.00 28.12 31 ARG C N 1
ATOM 2510 C CA . ARG C 1 52 ? -7.440 -9.179 -29.102 1.00 27.23 31 ARG C CA 1
ATOM 2511 C C . ARG C 1 52 ? -7.089 -10.521 -29.727 1.00 26.03 31 ARG C C 1
ATOM 2512 O O . ARG C 1 52 ? -6.772 -11.490 -29.018 1.00 25.95 31 ARG C O 1
ATOM 2520 N N . GLY C 1 53 ? -7.224 -10.589 -31.044 1.00 23.78 32 GLY C N 1
ATOM 2521 C CA . GLY C 1 53 ? -6.865 -11.768 -31.805 1.00 22.85 32 GLY C CA 1
ATOM 2522 C C . GLY C 1 53 ? -6.307 -11.381 -33.155 1.00 21.67 32 GLY C C 1
ATOM 2523 O O . GLY C 1 53 ? -6.237 -10.203 -33.502 1.00 23.29 32 GLY C O 1
ATOM 2524 N N . LEU C 1 54 ? -5.902 -12.389 -33.912 1.00 20.53 33 LEU C N 1
ATOM 2525 C CA . LEU C 1 54 ? -5.172 -12.135 -35.150 1.00 20.03 33 LEU C CA 1
ATOM 2526 C C . LEU C 1 54 ? -6.143 -11.900 -36.311 1.00 20.69 33 LEU C C 1
ATOM 2527 O O . LEU C 1 54 ? -7.147 -12.577 -36.442 1.00 21.93 33 LEU C O 1
ATOM 2532 N N . LEU C 1 55 ? -5.816 -10.934 -37.141 1.00 21.06 34 LEU C N 1
ATOM 2533 C CA . LEU C 1 55 ? -6.624 -10.495 -38.288 1.00 21.85 34 LEU C CA 1
ATOM 2534 C C . LEU C 1 55 ? -6.173 -11.229 -39.538 1.00 23.40 34 LEU C C 1
ATOM 2535 O O . LEU C 1 55 ? -4.991 -11.186 -39.906 1.00 23.72 34 LEU C O 1
ATOM 2540 N N . GLY C 1 56 ? -7.096 -11.902 -40.194 1.00 25.52 35 GLY C N 1
ATOM 2541 C CA . GLY C 1 56 ? -6.785 -12.514 -41.470 1.00 27.80 35 GLY C CA 1
ATOM 2542 C C . GLY C 1 56 ? -8.032 -12.960 -42.189 1.00 30.26 35 GLY C C 1
ATOM 2543 O O . GLY C 1 56 ? -9.128 -12.881 -41.634 1.00 31.76 35 GLY C O 1
ATOM 2544 N N . HIS C 1 57 ? -7.863 -13.452 -43.417 1.00 32.42 36 HIS C N 1
ATOM 2545 C CA . HIS C 1 57 ? -8.993 -13.993 -44.176 1.00 33.84 36 HIS C CA 1
ATOM 2546 C C . HIS C 1 57 ? -9.437 -15.338 -43.602 1.00 33.47 36 HIS C C 1
ATOM 2547 O O . HIS C 1 57 ? -10.644 -15.596 -43.492 1.00 34.46 36 HIS C O 1
ATOM 2554 N N . SER C 1 58 ? -8.470 -16.181 -43.236 1.00 33.41 37 SER C N 1
ATOM 2555 C CA . SER C 1 58 ? -8.720 -17.406 -42.457 1.00 32.50 37 SER C CA 1
ATOM 2556 C C . SER C 1 58 ? -8.780 -17.045 -40.951 1.00 31.64 37 SER C C 1
ATOM 2557 O O . SER C 1 58 ? -8.954 -15.868 -40.597 1.00 31.55 37 SER C O 1
ATOM 2560 N N . ASP C 1 59 ? -8.621 -18.047 -40.070 1.00 30.01 38 ASP C N 1
ATOM 2561 C CA . ASP C 1 59 ? -8.502 -17.811 -38.599 1.00 28.33 38 ASP C CA 1
ATOM 2562 C C . ASP C 1 59 ? -7.144 -17.131 -38.181 1.00 26.51 38 ASP C C 1
ATOM 2563 O O . ASP C 1 59 ? -6.899 -16.832 -37.011 1.00 27.56 38 ASP C O 1
ATOM 2568 N N . ALA C 1 60 ? -6.296 -16.884 -39.162 1.00 24.35 39 ALA C N 1
ATOM 2569 C CA . ALA C 1 60 ? -5.064 -16.126 -39.014 1.00 22.37 39 ALA C CA 1
ATOM 2570 C C . ALA C 1 60 ? -4.076 -16.779 -38.051 1.00 21.23 39 ALA C C 1
ATOM 2571 O O . ALA C 1 60 ? -3.307 -16.091 -37.420 1.00 20.84 39 ALA C O 1
ATOM 2573 N N . ASP C 1 61 ? -4.067 -18.108 -37.991 1.00 19.05 40 ASP C N 1
ATOM 2574 C CA . ASP C 1 61 ? -3.161 -18.845 -37.125 1.00 17.46 40 ASP C CA 1
ATOM 2575 C C . ASP C 1 61 ? -1.731 -18.767 -37.684 1.00 16.05 40 ASP C C 1
ATOM 2576 O O . ASP C 1 61 ? -1.319 -19.543 -38.534 1.00 17.31 40 ASP C O 1
ATOM 2581 N N . VAL C 1 62 ? -0.992 -17.786 -37.184 1.00 16.26 41 VAL C N 1
ATOM 2582 C CA A VAL C 1 62 ? 0.310 -17.441 -37.731 0.50 16.12 41 VAL C CA 1
ATOM 2583 C CA B VAL C 1 62 ? 0.281 -17.440 -37.708 0.50 15.59 41 VAL C CA 1
ATOM 2584 C C . VAL C 1 62 ? 1.281 -18.585 -37.638 1.00 15.15 41 VAL C C 1
ATOM 2585 O O . VAL C 1 62 ? 2.110 -18.747 -38.514 1.00 15.24 41 VAL C O 1
ATOM 2592 N N . LEU C 1 63 ? 1.225 -19.372 -36.559 1.00 14.22 42 LEU C N 1
ATOM 2593 C CA . LEU C 1 63 ? 2.132 -20.476 -36.412 1.00 13.85 42 LEU C CA 1
ATOM 2594 C C . LEU C 1 63 ? 1.870 -21.566 -37.430 1.00 14.09 42 LEU C C 1
ATOM 2595 O O . LEU C 1 63 ? 2.794 -22.076 -38.067 1.00 14.72 42 LEU C O 1
ATOM 2600 N N . LEU C 1 64 ? 0.613 -21.976 -37.546 1.00 15.21 43 LEU C N 1
ATOM 2601 C CA . LEU C 1 64 ? 0.297 -22.988 -38.518 1.00 15.28 43 LEU C CA 1
ATOM 2602 C C . LEU C 1 64 ? 0.580 -22.540 -39.937 1.00 15.79 43 LEU C C 1
ATOM 2603 O O . LEU C 1 64 ? 1.050 -23.345 -40.763 1.00 15.19 43 LEU C O 1
ATOM 2608 N N . HIS C 1 65 ? 0.376 -21.261 -40.228 1.00 14.65 44 HIS C N 1
ATOM 2609 C CA . HIS C 1 65 ? 0.730 -20.750 -41.549 1.00 14.84 44 HIS C CA 1
ATOM 2610 C C . HIS C 1 65 ? 2.213 -20.811 -41.832 1.00 14.19 44 HIS C C 1
ATOM 2611 O O . HIS C 1 65 ? 2.605 -21.205 -42.935 1.00 15.15 44 HIS C O 1
ATOM 2618 N N . ALA C 1 66 ? 3.032 -20.390 -40.862 1.00 14.06 45 ALA C N 1
ATOM 2619 C CA . ALA C 1 66 ? 4.479 -20.503 -41.063 1.00 13.51 45 ALA C CA 1
ATOM 2620 C C . ALA C 1 66 ? 4.941 -21.926 -41.301 1.00 13.54 45 ALA C C 1
ATOM 2621 O O . ALA C 1 66 ? 5.780 -22.166 -42.161 1.00 13.69 45 ALA C O 1
ATOM 2623 N N . ILE C 1 67 ? 4.377 -22.884 -40.563 1.00 13.91 46 ILE C N 1
ATOM 2624 C CA . ILE C 1 67 ? 4.744 -24.269 -40.726 1.00 13.92 46 ILE C CA 1
ATOM 2625 C C . ILE C 1 67 ? 4.300 -24.805 -42.091 1.00 14.01 46 ILE C C 1
ATOM 2626 O O . ILE C 1 67 ? 5.045 -25.509 -42.770 1.00 13.98 46 ILE C O 1
ATOM 2631 N N . THR C 1 68 ? 3.093 -24.475 -42.471 1.00 14.45 47 THR C N 1
ATOM 2632 C CA . THR C 1 68 ? 2.568 -24.851 -43.770 1.00 15.36 47 THR C CA 1
ATOM 2633 C C . THR C 1 68 ? 3.494 -24.354 -44.900 1.00 14.59 47 THR C C 1
ATOM 2634 O O . THR C 1 68 ? 3.839 -25.077 -45.773 1.00 15.75 47 THR C O 1
ATOM 2638 N N . ASP C 1 69 ? 3.887 -23.090 -44.836 1.00 14.86 48 ASP C N 1
ATOM 2639 C CA . ASP C 1 69 ? 4.820 -22.543 -45.793 1.00 16.25 48 ASP C CA 1
ATOM 2640 C C . ASP C 1 69 ? 6.172 -23.232 -45.800 1.00 14.42 48 ASP C C 1
ATOM 2641 O O . ASP C 1 69 ? 6.696 -23.425 -46.827 1.00 15.72 48 ASP C O 1
ATOM 2646 N N . ALA C 1 70 ? 6.711 -23.551 -44.632 1.00 13.74 49 ALA C N 1
ATOM 2647 C CA . ALA C 1 70 ? 7.979 -24.261 -44.581 1.00 13.54 49 ALA C CA 1
ATOM 2648 C C . ALA C 1 70 ? 7.866 -25.646 -45.279 1.00 12.93 49 ALA C C 1
ATOM 2649 O O . ALA C 1 70 ? 8.752 -26.074 -45.937 1.00 13.67 49 ALA C O 1
ATOM 2651 N N . LEU C 1 71 ? 6.724 -26.299 -45.101 1.00 13.32 50 LEU C N 1
ATOM 2652 C CA . LEU C 1 71 ? 6.528 -27.607 -45.685 1.00 13.76 50 LEU C CA 1
ATOM 2653 C C . LEU C 1 71 ? 6.337 -27.557 -47.202 1.00 14.24 50 LEU C C 1
ATOM 2654 O O . LEU C 1 71 ? 6.985 -28.294 -47.965 1.00 14.26 50 LEU C O 1
ATOM 2659 N N . PHE C 1 72 ? 5.534 -26.621 -47.667 1.00 14.23 51 PHE C N 1
ATOM 2660 C CA . PHE C 1 72 ? 5.403 -26.422 -49.103 1.00 15.21 51 PHE C CA 1
ATOM 2661 C C . PHE C 1 72 ? 6.771 -26.028 -49.690 1.00 15.03 51 PHE C C 1
ATOM 2662 O O . PHE C 1 72 ? 7.144 -26.437 -50.783 1.00 16.42 51 PHE C O 1
ATOM 2670 N N . GLY C 1 73 ? 7.523 -25.217 -48.946 1.00 14.68 52 GLY C N 1
ATOM 2671 C CA . GLY C 1 73 ? 8.838 -24.781 -49.391 1.00 14.27 52 GLY C CA 1
ATOM 2672 C C . GLY C 1 73 ? 9.820 -25.918 -49.547 1.00 14.50 52 GLY C C 1
ATOM 2673 O O . GLY C 1 73 ? 10.533 -26.018 -50.536 1.00 15.14 52 GLY C O 1
ATOM 2674 N N . ALA C 1 74 ? 9.867 -26.827 -48.575 1.00 13.69 53 ALA C N 1
ATOM 2675 C CA . ALA C 1 74 ? 10.762 -27.979 -48.586 1.00 14.63 53 ALA C CA 1
ATOM 2676 C C . ALA C 1 74 ? 10.430 -28.914 -49.744 1.00 14.60 53 ALA C C 1
ATOM 2677 O O . ALA C 1 74 ? 11.319 -29.493 -50.329 1.00 16.35 53 ALA C O 1
ATOM 2679 N N . ALA C 1 75 ? 9.150 -29.032 -50.064 1.00 15.07 54 ALA C N 1
ATOM 2680 C CA . ALA C 1 75 ? 8.686 -29.913 -51.121 1.00 16.00 54 ALA C CA 1
ATOM 2681 C C . ALA C 1 75 ? 8.689 -29.211 -52.503 1.00 16.27 54 ALA C C 1
ATOM 2682 O O . ALA C 1 75 ? 8.356 -29.850 -53.493 1.00 17.78 54 ALA C O 1
ATOM 2684 N N . ALA C 1 76 ? 9.057 -27.930 -52.557 1.00 15.71 55 ALA C N 1
ATOM 2685 C CA . ALA C 1 76 ? 9.055 -27.106 -53.757 1.00 16.48 55 ALA C CA 1
ATOM 2686 C C . ALA C 1 76 ? 7.668 -27.112 -54.388 1.00 16.07 55 ALA C C 1
ATOM 2687 O O . ALA C 1 76 ? 7.522 -27.162 -55.595 1.00 18.24 55 ALA C O 1
ATOM 2689 N N . LEU C 1 77 ? 6.646 -26.960 -53.544 1.00 16.37 56 LEU C N 1
ATOM 2690 C CA . LEU C 1 77 ? 5.247 -26.903 -53.955 1.00 17.13 56 LEU C CA 1
ATOM 2691 C C . LEU C 1 77 ? 4.648 -25.522 -53.903 1.00 18.02 56 LEU C C 1
ATOM 2692 O O . LEU C 1 77 ? 3.448 -25.357 -54.063 1.00 21.99 56 LEU C O 1
ATOM 2697 N N . GLY C 1 78 ? 5.464 -24.497 -53.707 1.00 17.64 57 GLY C N 1
ATOM 2698 C CA . GLY C 1 78 ? 4.985 -23.118 -53.763 1.00 18.32 57 GLY C CA 1
ATOM 2699 C C . GLY C 1 78 ? 4.717 -22.568 -52.391 1.00 18.78 57 GLY C C 1
ATOM 2700 O O . GLY C 1 78 ? 5.586 -22.590 -51.527 1.00 18.30 57 GLY C O 1
ATOM 2701 N N . ASP C 1 79 ? 3.495 -22.144 -52.178 1.00 21.54 58 ASP C N 1
ATOM 2702 C CA . ASP C 1 79 ? 3.185 -21.431 -50.974 1.00 24.01 58 ASP C CA 1
ATOM 2703 C C . ASP C 1 79 ? 1.712 -21.474 -50.653 1.00 26.37 58 ASP C C 1
ATOM 2704 O O . ASP C 1 79 ? 0.911 -21.948 -51.410 1.00 26.82 58 ASP C O 1
ATOM 2709 N N . ILE C 1 80 ? 1.411 -20.994 -49.481 1.00 28.70 59 ILE C N 1
ATOM 2710 C CA . ILE C 1 80 ? 0.070 -20.969 -48.975 1.00 31.12 59 ILE C CA 1
ATOM 2711 C C . ILE C 1 80 ? -0.851 -20.070 -49.814 1.00 32.31 59 ILE C C 1
ATOM 2712 O O . ILE C 1 80 ? -1.914 -20.473 -50.152 1.00 33.51 59 ILE C O 1
ATOM 2717 N N . GLY C 1 81 ? -0.374 -18.908 -50.226 1.00 32.85 60 GLY C N 1
ATOM 2718 C CA . GLY C 1 81 ? -1.131 -18.066 -51.149 1.00 34.00 60 GLY C CA 1
ATOM 2719 C C . GLY C 1 81 ? -1.585 -18.786 -52.406 1.00 34.76 60 GLY C C 1
ATOM 2720 O O . GLY C 1 81 ? -2.700 -18.720 -52.827 1.00 36.32 60 GLY C O 1
ATOM 2721 N N . ARG C 1 82 ? -0.678 -19.478 -53.022 1.00 35.48 61 ARG C N 1
ATOM 2722 C CA . ARG C 1 82 ? -0.927 -20.269 -54.223 1.00 36.22 61 ARG C CA 1
ATOM 2723 C C . ARG C 1 82 ? -1.954 -21.384 -53.984 1.00 35.31 61 ARG C C 1
ATOM 2724 O O . ARG C 1 82 ? -2.896 -21.569 -54.774 1.00 35.85 61 ARG C O 1
ATOM 2732 N N . HIS C 1 83 ? -1.803 -22.107 -52.878 1.00 33.96 62 HIS C N 1
ATOM 2733 C CA . HIS C 1 83 ? -2.673 -23.242 -52.596 1.00 33.26 62 HIS C CA 1
ATOM 2734 C C . HIS C 1 83 ? -4.033 -22.879 -52.005 1.00 33.42 62 HIS C C 1
ATOM 2735 O O . HIS C 1 83 ? -5.004 -23.556 -52.289 1.00 33.69 62 HIS C O 1
ATOM 2742 N N . PHE C 1 84 ? -4.074 -21.860 -51.152 1.00 34.34 63 PHE C N 1
ATOM 2743 C CA . PHE C 1 84 ? -5.264 -21.507 -50.375 1.00 35.29 63 PHE C CA 1
ATOM 2744 C C . PHE C 1 84 ? -5.628 -20.023 -50.515 1.00 35.69 63 PHE C C 1
ATOM 2745 O O . PHE C 1 84 ? -5.168 -19.154 -49.760 1.00 35.91 63 PHE C O 1
ATOM 2753 N N . ASP C 1 95 ? -10.489 -24.264 -41.346 1.00 29.34 74 ASP C N 1
ATOM 2754 C CA . ASP C 1 95 ? -9.598 -23.515 -40.456 1.00 27.65 74 ASP C CA 1
ATOM 2755 C C . ASP C 1 95 ? -8.142 -23.912 -40.715 1.00 24.57 74 ASP C C 1
ATOM 2756 O O . ASP C 1 95 ? -7.870 -24.712 -41.572 1.00 24.08 74 ASP C O 1
ATOM 2761 N N . SER C 1 96 ? -7.203 -23.322 -39.992 1.00 22.76 75 SER C N 1
ATOM 2762 C CA . SER C 1 96 ? -5.784 -23.505 -40.338 1.00 20.79 75 SER C CA 1
ATOM 2763 C C . SER C 1 96 ? -5.251 -24.906 -40.094 1.00 19.57 75 SER C C 1
ATOM 2764 O O . SER C 1 96 ? -4.321 -25.315 -40.725 1.00 20.42 75 SER C O 1
ATOM 2767 N N . ARG C 1 97 ? -5.860 -25.659 -39.173 1.00 20.04 76 ARG C N 1
ATOM 2768 C CA . ARG C 1 97 ? -5.493 -27.053 -38.953 1.00 19.80 76 ARG C CA 1
ATOM 2769 C C . ARG C 1 97 ? -5.921 -27.894 -40.127 1.00 19.52 76 ARG C C 1
ATOM 2770 O O . ARG C 1 97 ? -5.179 -28.787 -40.536 1.00 19.39 76 ARG C O 1
ATOM 2778 N N . ALA C 1 98 ? -7.106 -27.624 -40.677 1.00 22.05 77 ALA C N 1
ATOM 2779 C CA . ALA C 1 98 ? -7.526 -28.305 -41.905 1.00 22.23 77 ALA C CA 1
ATOM 2780 C C . ALA C 1 98 ? -6.579 -28.006 -43.047 1.00 21.35 77 ALA C C 1
ATOM 2781 O O . ALA C 1 98 ? -6.210 -28.908 -43.783 1.00 21.78 77 ALA C O 1
ATOM 2783 N N . LEU C 1 99 ? -6.146 -26.742 -43.173 1.00 21.43 78 LEU C N 1
ATOM 2784 C CA . LEU C 1 99 ? -5.176 -26.355 -44.196 1.00 21.99 78 LEU C CA 1
ATOM 2785 C C . LEU C 1 99 ? -3.837 -27.073 -43.986 1.00 20.09 78 LEU C C 1
ATOM 2786 O O . LEU C 1 99 ? -3.212 -27.511 -44.952 1.00 19.10 78 LEU C O 1
ATOM 2791 N N . LEU C 1 100 ? -3.414 -27.210 -42.727 1.00 18.91 79 LEU C N 1
ATOM 2792 C CA . LEU C 1 100 ? -2.165 -27.935 -42.434 1.00 18.04 79 LEU C CA 1
ATOM 2793 C C . LEU C 1 100 ? -2.274 -29.425 -42.777 1.00 17.90 79 LEU C C 1
ATOM 2794 O O . LEU C 1 100 ? -1.360 -29.981 -43.368 1.00 17.87 79 LEU C O 1
ATOM 2799 N N . ARG C 1 101 ? -3.407 -30.061 -42.463 1.00 18.24 80 ARG C N 1
ATOM 2800 C CA . ARG C 1 101 ? -3.619 -31.454 -42.872 1.00 18.39 80 ARG C CA 1
ATOM 2801 C C . ARG C 1 101 ? -3.616 -31.619 -44.392 1.00 18.87 80 ARG C C 1
ATOM 2802 O O . ARG C 1 101 ? -3.016 -32.550 -44.922 1.00 19.67 80 ARG C O 1
ATOM 2810 N N . GLU C 1 102 ? -4.200 -30.652 -45.107 1.00 18.67 81 GLU C N 1
ATOM 2811 C CA . GLU C 1 102 ? -4.184 -30.719 -46.564 1.00 20.57 81 GLU C CA 1
ATOM 2812 C C . GLU C 1 102 ? -2.770 -30.528 -47.125 1.00 18.37 81 GLU C C 1
ATOM 2813 O O . GLU C 1 102 ? -2.353 -31.195 -48.073 1.00 19.90 81 GLU C O 1
ATOM 2819 N N . CYS C 1 103 ? -2.035 -29.571 -46.568 1.00 18.31 82 CYS C N 1
ATOM 2820 C CA . CYS C 1 103 ? -0.646 -29.401 -46.920 1.00 18.61 82 CYS C CA 1
ATOM 2821 C C . CYS C 1 103 ? 0.131 -30.683 -46.750 1.00 17.30 82 CYS C C 1
ATOM 2822 O O . CYS C 1 103 ? 0.839 -31.105 -47.646 1.00 18.97 82 CYS C O 1
ATOM 2825 N N . ALA C 1 104 ? 0.013 -31.324 -45.593 1.00 18.67 83 ALA C N 1
ATOM 2826 C CA . ALA C 1 104 ? 0.722 -32.587 -45.355 1.00 18.83 83 ALA C CA 1
ATOM 2827 C C . ALA C 1 104 ? 0.361 -33.616 -46.443 1.00 18.00 83 ALA C C 1
ATOM 2828 O O . ALA C 1 104 ? 1.199 -34.441 -46.863 1.00 17.99 83 ALA C O 1
ATOM 2830 N N . SER C 1 105 ? -0.925 -33.651 -46.803 1.00 19.29 84 SER C N 1
ATOM 2831 C CA . SER C 1 105 ? -1.391 -34.554 -47.842 1.00 19.14 84 SER C CA 1
ATOM 2832 C C . SER C 1 105 ? -0.695 -34.271 -49.170 1.00 18.06 84 SER C C 1
ATOM 2833 O O . SER C 1 105 ? -0.250 -35.187 -49.854 1.00 18.42 84 SER C O 1
ATOM 2836 N N . ARG C 1 106 ? -0.589 -32.995 -49.521 1.00 18.20 85 ARG C N 1
ATOM 2837 C CA . ARG C 1 106 ? 0.086 -32.583 -50.752 1.00 18.20 85 ARG C CA 1
ATOM 2838 C C . ARG C 1 106 ? 1.590 -32.882 -50.749 1.00 17.53 85 ARG C C 1
ATOM 2839 O O . ARG C 1 106 ? 2.151 -33.273 -51.773 1.00 18.39 85 ARG C O 1
ATOM 2847 N N . VAL C 1 107 ? 2.238 -32.723 -49.587 1.00 16.78 86 VAL C N 1
ATOM 2848 C CA . VAL C 1 107 ? 3.655 -33.048 -49.449 1.00 17.89 86 VAL C CA 1
ATOM 2849 C C . VAL C 1 107 ? 3.858 -34.561 -49.649 1.00 17.38 86 VAL C C 1
ATOM 2850 O O . VAL C 1 107 ? 4.747 -34.987 -50.374 1.00 17.81 86 VAL C O 1
ATOM 2854 N N . ALA C 1 108 ? 2.969 -35.376 -49.069 1.00 17.38 87 ALA C N 1
ATOM 2855 C CA . ALA C 1 108 ? 3.041 -36.827 -49.230 1.00 18.05 87 ALA C CA 1
ATOM 2856 C C . ALA C 1 108 ? 2.764 -37.244 -50.688 1.00 19.06 87 ALA C C 1
ATOM 2857 O O . ALA C 1 108 ? 3.413 -38.126 -51.205 1.00 19.36 87 ALA C O 1
ATOM 2859 N N . GLN C 1 109 ? 1.839 -36.552 -51.333 1.00 18.19 88 GLN C N 1
ATOM 2860 C CA . GLN C 1 109 ? 1.451 -36.810 -52.727 1.00 18.90 88 GLN C CA 1
ATOM 2861 C C . GLN C 1 109 ? 2.658 -36.669 -53.648 1.00 19.96 88 GLN C C 1
ATOM 2862 O O . GLN C 1 109 ? 2.778 -37.379 -54.650 1.00 21.59 88 GLN C O 1
ATOM 2868 N N . ALA C 1 110 ? 3.535 -35.725 -53.306 1.00 19.75 89 ALA C N 1
ATOM 2869 C CA . ALA C 1 110 ? 4.747 -35.465 -54.071 1.00 19.92 89 ALA C CA 1
ATOM 2870 C C . ALA C 1 110 ? 5.873 -36.446 -53.754 1.00 20.25 89 ALA C C 1
ATOM 2871 O O . ALA C 1 110 ? 6.949 -36.338 -54.324 1.00 22.97 89 ALA C O 1
ATOM 2873 N N . GLY C 1 111 ? 5.649 -37.382 -52.815 1.00 20.19 90 GLY C N 1
ATOM 2874 C CA . GLY C 1 111 ? 6.627 -38.385 -52.464 1.00 20.35 90 GLY C CA 1
ATOM 2875 C C . GLY C 1 111 ? 7.532 -38.073 -51.303 1.00 21.11 90 GLY C C 1
ATOM 2876 O O . GLY C 1 111 ? 8.515 -38.815 -51.083 1.00 24.44 90 GLY C O 1
ATOM 2877 N N . PHE C 1 112 ? 7.200 -37.031 -50.534 1.00 19.27 91 PHE C N 1
ATOM 2878 C CA . PHE C 1 112 ? 8.031 -36.664 -49.393 1.00 18.59 91 PHE C CA 1
ATOM 2879 C C . PHE C 1 112 ? 7.474 -37.154 -48.083 1.00 19.56 91 PHE C C 1
ATOM 2880 O O . PHE C 1 112 ? 6.251 -37.169 -47.879 1.00 22.67 91 PHE C O 1
ATOM 2888 N N . ALA C 1 113 ? 8.381 -37.491 -47.169 1.00 18.36 92 ALA C N 1
ATOM 2889 C CA . ALA C 1 113 ? 8.054 -37.756 -45.784 1.00 16.87 92 ALA C CA 1
ATOM 2890 C C . ALA C 1 113 ? 8.612 -36.618 -44.930 1.00 16.53 92 ALA C C 1
ATOM 2891 O O . ALA C 1 113 ? 9.729 -36.168 -45.125 1.00 17.98 92 ALA C O 1
ATOM 2893 N N . ILE C 1 114 ? 7.865 -36.224 -43.924 1.00 16.31 93 ILE C N 1
ATOM 2894 C CA . ILE C 1 114 ? 8.333 -35.172 -43.041 1.00 16.52 93 ILE C CA 1
ATOM 2895 C C . ILE C 1 114 ? 9.213 -35.761 -41.943 1.00 16.29 93 ILE C C 1
ATOM 2896 O O . ILE C 1 114 ? 8.821 -36.736 -41.299 1.00 18.91 93 ILE C O 1
ATOM 2901 N N . ARG C 1 115 ? 10.419 -35.201 -41.748 1.00 15.57 94 ARG C N 1
ATOM 2902 C CA . ARG C 1 115 ? 11.329 -35.636 -40.693 1.00 15.22 94 ARG C CA 1
ATOM 2903 C C . ARG C 1 115 ? 11.239 -34.824 -39.422 1.00 14.76 94 ARG C C 1
ATOM 2904 O O . ARG C 1 115 ? 11.194 -35.405 -38.334 1.00 16.51 94 ARG C O 1
ATOM 2912 N N . ASN C 1 116 ? 11.175 -33.489 -39.505 1.00 13.97 95 ASN C N 1
ATOM 2913 C CA . ASN C 1 116 ? 10.944 -32.708 -38.333 1.00 13.48 95 ASN C CA 1
ATOM 2914 C C . ASN C 1 116 ? 10.494 -31.312 -38.697 1.00 13.59 95 ASN C C 1
ATOM 2915 O O . ASN C 1 116 ? 10.704 -30.838 -39.813 1.00 13.78 95 ASN C O 1
ATOM 2920 N N . VAL C 1 117 ? 9.897 -30.682 -37.698 1.00 13.76 96 VAL C N 1
ATOM 2921 C CA . VAL C 1 117 ? 9.542 -29.259 -37.780 1.00 14.65 96 VAL C CA 1
ATOM 2922 C C . VAL C 1 117 ? 10.007 -28.539 -36.522 1.00 13.19 96 VAL C C 1
ATOM 2923 O O . VAL C 1 117 ? 9.902 -29.080 -35.422 1.00 14.60 96 VAL C O 1
ATOM 2927 N N . ASP C 1 118 ? 10.565 -27.358 -36.684 1.00 13.54 97 ASP C N 1
ATOM 2928 C CA . ASP C 1 118 ? 10.910 -26.438 -35.583 1.00 13.75 97 ASP C CA 1
ATOM 2929 C C . ASP C 1 118 ? 10.308 -25.079 -35.884 1.00 12.92 97 ASP C C 1
ATOM 2930 O O . ASP C 1 118 ? 10.110 -24.717 -37.038 1.00 15.14 97 ASP C O 1
ATOM 2935 N N . SER C 1 119 ? 9.984 -24.319 -34.846 1.00 13.47 98 SER C N 1
ATOM 2936 C CA . SER C 1 119 ? 9.288 -23.044 -35.047 1.00 13.66 98 SER C CA 1
ATOM 2937 C C . SER C 1 119 ? 9.485 -22.149 -33.858 1.00 13.89 98 SER C C 1
ATOM 2938 O O . SER C 1 119 ? 9.861 -22.599 -32.776 1.00 15.54 98 SER C O 1
ATOM 2941 N N . THR C 1 120 ? 9.215 -20.866 -34.072 1.00 15.24 99 THR C N 1
ATOM 2942 C CA . THR C 1 120 ? 9.289 -19.835 -33.027 1.00 15.45 99 THR C CA 1
ATOM 2943 C C . THR C 1 120 ? 8.101 -18.908 -33.222 1.00 14.66 99 THR C C 1
ATOM 2944 O O . THR C 1 120 ? 7.760 -18.519 -34.338 1.00 16.18 99 THR C O 1
ATOM 2948 N N . ILE C 1 121 ? 7.456 -18.554 -32.125 1.00 14.16 100 ILE C N 1
ATOM 2949 C CA . ILE C 1 121 ? 6.414 -17.529 -32.105 1.00 14.59 100 ILE C CA 1
ATOM 2950 C C . ILE C 1 121 ? 7.014 -16.332 -31.382 1.00 15.52 100 ILE C C 1
ATOM 2951 O O . ILE C 1 121 ? 7.578 -16.493 -30.295 1.00 16.08 100 ILE C O 1
ATOM 2956 N N . ILE C 1 122 ? 6.834 -15.138 -31.931 1.00 15.31 101 ILE C N 1
ATOM 2957 C CA . ILE C 1 122 ? 7.311 -13.883 -31.299 1.00 15.41 101 ILE C CA 1
ATOM 2958 C C . ILE C 1 122 ? 6.089 -13.034 -30.975 1.00 16.24 101 ILE C C 1
ATOM 2959 O O . ILE C 1 122 ? 5.363 -12.587 -31.844 1.00 16.51 101 ILE C O 1
ATOM 2964 N N . ALA C 1 123 ? 5.820 -12.896 -29.684 1.00 17.04 102 ALA C N 1
ATOM 2965 C CA . ALA C 1 123 ? 4.675 -12.144 -29.201 1.00 17.85 102 ALA C CA 1
ATOM 2966 C C . ALA C 1 123 ? 5.084 -11.463 -27.913 1.00 18.42 102 ALA C C 1
ATOM 2967 O O . ALA C 1 123 ? 5.664 -12.089 -27.027 1.00 19.42 102 ALA C O 1
ATOM 2969 N N . GLN C 1 124 ? 4.765 -10.186 -27.771 1.00 19.74 103 GLN C N 1
ATOM 2970 C CA . GLN C 1 124 ? 5.071 -9.494 -26.527 1.00 20.70 103 GLN C CA 1
ATOM 2971 C C . GLN C 1 124 ? 4.153 -9.957 -25.392 1.00 21.50 103 GLN C C 1
ATOM 2972 O O . GLN C 1 124 ? 4.576 -10.022 -24.233 1.00 24.38 103 GLN C O 1
ATOM 2978 N N . ALA C 1 125 ? 2.915 -10.275 -25.738 1.00 22.01 104 ALA C N 1
ATOM 2979 C CA . ALA C 1 125 ? 1.855 -10.705 -24.820 1.00 23.50 104 ALA C CA 1
ATOM 2980 C C . ALA C 1 125 ? 0.780 -11.392 -25.691 1.00 23.58 104 ALA C C 1
ATOM 2981 O O . ALA C 1 125 ? 0.729 -11.178 -26.897 1.00 23.43 104 ALA C O 1
ATOM 2983 N N . PRO C 1 126 ? -0.030 -12.283 -25.114 1.00 24.24 105 PRO C N 1
ATOM 2984 C CA . PRO C 1 126 ? 0.097 -12.852 -23.770 1.00 25.06 105 PRO C CA 1
ATOM 2985 C C . PRO C 1 126 ? 1.245 -13.861 -23.636 1.00 25.45 105 PRO C C 1
ATOM 2986 O O . PRO C 1 126 ? 1.951 -14.146 -24.605 1.00 25.54 105 PRO C O 1
ATOM 2990 N N . LYS C 1 127 ? 1.401 -14.410 -22.437 1.00 26.43 106 LYS C N 1
ATOM 2991 C CA . LYS C 1 127 ? 2.361 -15.468 -22.165 1.00 26.75 106 LYS C CA 1
ATOM 2992 C C . LYS C 1 127 ? 1.943 -16.725 -22.919 1.00 26.30 106 LYS C C 1
ATOM 2993 O O . LYS C 1 127 ? 0.803 -17.130 -22.835 1.00 27.87 106 LYS C O 1
ATOM 2999 N N . LEU C 1 128 ? 2.849 -17.273 -23.708 1.00 25.39 107 LEU C N 1
ATOM 3000 C CA . LEU C 1 128 ? 2.530 -18.446 -24.514 1.00 24.56 107 LEU C CA 1
ATOM 3001 C C . LEU C 1 128 ? 3.042 -19.745 -23.915 1.00 24.71 107 LEU C C 1
ATOM 3002 O O . LEU C 1 128 ? 2.605 -20.836 -24.338 1.00 23.46 107 LEU C O 1
ATOM 3007 N N . ALA C 1 129 ? 3.940 -19.685 -22.939 1.00 25.44 108 ALA C N 1
ATOM 3008 C CA . ALA C 1 129 ? 4.559 -20.901 -22.426 1.00 26.10 108 ALA C CA 1
ATOM 3009 C C . ALA C 1 129 ? 3.535 -21.940 -21.970 1.00 26.79 108 ALA C C 1
ATOM 3010 O O . ALA C 1 129 ? 3.715 -23.123 -22.262 1.00 26.37 108 ALA C O 1
ATOM 3012 N N . PRO C 1 130 ? 2.434 -21.519 -21.306 1.00 27.00 109 PRO C N 1
ATOM 3013 C CA . PRO C 1 130 ? 1.476 -22.521 -20.844 1.00 27.02 109 PRO C CA 1
ATOM 3014 C C . PRO C 1 130 ? 0.770 -23.285 -21.973 1.00 25.78 109 PRO C C 1
ATOM 3015 O O . PRO C 1 130 ? 0.212 -24.366 -21.737 1.00 26.83 109 PRO C O 1
ATOM 3019 N N . HIS C 1 131 ? 0.803 -22.716 -23.178 1.00 24.43 110 HIS C N 1
ATOM 3020 C CA . HIS C 1 131 ? 0.098 -23.280 -24.346 1.00 23.41 110 HIS C CA 1
ATOM 3021 C C . HIS C 1 131 ? 0.934 -24.060 -25.343 1.00 21.54 110 HIS C C 1
ATOM 3022 O O . HIS C 1 131 ? 0.375 -24.690 -26.233 1.00 21.93 110 HIS C O 1
ATOM 3029 N N . ILE C 1 132 ? 2.262 -24.012 -25.198 1.00 21.29 111 ILE C N 1
ATOM 3030 C CA A ILE C 1 132 ? 3.153 -24.622 -26.185 0.50 21.56 111 ILE C CA 1
ATOM 3031 C CA B ILE C 1 132 ? 3.215 -24.629 -26.131 0.50 21.16 111 ILE C CA 1
ATOM 3032 C C . ILE C 1 132 ? 2.931 -26.111 -26.317 1.00 20.80 111 ILE C C 1
ATOM 3033 O O . ILE C 1 132 ? 2.960 -26.627 -27.409 1.00 20.23 111 ILE C O 1
ATOM 3042 N N . ASP C 1 133 ? 2.744 -26.801 -25.209 1.00 21.33 112 ASP C N 1
ATOM 3043 C CA . ASP C 1 133 ? 2.568 -28.235 -25.322 1.00 21.85 112 ASP C CA 1
ATOM 3044 C C . ASP C 1 133 ? 1.330 -28.622 -26.118 1.00 19.90 112 ASP C C 1
ATOM 3045 O O . ASP C 1 133 ? 1.392 -29.572 -26.900 1.00 19.61 112 ASP C O 1
ATOM 3050 N N . ALA C 1 134 ? 0.247 -27.873 -25.966 1.00 20.55 113 ALA C N 1
ATOM 3051 C CA . ALA C 1 134 ? -0.970 -28.181 -26.734 1.00 20.10 113 ALA C CA 1
ATOM 3052 C C . ALA C 1 134 ? -0.762 -27.843 -28.204 1.00 18.77 113 ALA C C 1
ATOM 3053 O O . ALA C 1 134 ? -1.249 -28.567 -29.058 1.00 19.64 113 ALA C O 1
ATOM 3055 N N . MET C 1 135 ? 0.025 -26.806 -28.505 1.00 17.52 114 MET C N 1
ATOM 3056 C CA . MET C 1 135 ? 0.309 -26.502 -29.888 1.00 16.98 114 MET C CA 1
ATOM 3057 C C . MET C 1 135 ? 1.090 -27.618 -30.545 1.00 17.25 114 MET C C 1
ATOM 3058 O O . MET C 1 135 ? 0.791 -28.049 -31.647 1.00 16.30 114 MET C O 1
ATOM 3063 N N . ARG C 1 136 ? 2.093 -28.112 -29.846 1.00 17.08 115 ARG C N 1
ATOM 3064 C CA . ARG C 1 136 ? 2.933 -29.154 -30.365 1.00 17.40 115 ARG C CA 1
ATOM 3065 C C . ARG C 1 136 ? 2.100 -30.430 -30.635 1.00 17.90 115 ARG C C 1
ATOM 3066 O O . ARG C 1 136 ? 2.258 -31.094 -31.641 1.00 17.76 115 ARG C O 1
ATOM 3074 N N . ALA C 1 137 ? 1.198 -30.766 -29.717 1.00 17.68 116 ALA C N 1
ATOM 3075 C CA . ALA C 1 137 ? 0.295 -31.901 -29.880 1.00 18.64 116 ALA C CA 1
ATOM 3076 C C . ALA C 1 137 ? -0.585 -31.717 -31.095 1.00 18.21 116 ALA C C 1
ATOM 3077 O O . ALA C 1 137 ? -0.799 -32.679 -31.842 1.00 18.76 116 ALA C O 1
ATOM 3079 N N . ASN C 1 138 ? -1.130 -30.530 -31.302 1.00 17.95 117 ASN C N 1
ATOM 3080 C CA . ASN C 1 138 ? -1.998 -30.295 -32.434 1.00 17.72 117 ASN C CA 1
ATOM 3081 C C . ASN C 1 138 ? -1.232 -30.480 -33.745 1.00 17.25 117 ASN C C 1
ATOM 3082 O O . ASN C 1 138 ? -1.721 -31.074 -34.711 1.00 17.72 117 ASN C O 1
ATOM 3087 N N . ILE C 1 139 ? -0.024 -29.897 -33.810 1.00 16.59 118 ILE C N 1
ATOM 3088 C CA . ILE C 1 139 ? 0.796 -29.983 -35.013 1.00 16.23 118 ILE C CA 1
ATOM 3089 C C . ILE C 1 139 ? 1.176 -31.436 -35.298 1.00 15.48 118 ILE C C 1
ATOM 3090 O O . ILE C 1 139 ? 1.095 -31.891 -36.418 1.00 16.63 118 ILE C O 1
ATOM 3095 N N . ALA C 1 140 ? 1.611 -32.122 -34.266 1.00 16.17 119 ALA C N 1
ATOM 3096 C CA . ALA C 1 140 ? 2.016 -33.498 -34.400 1.00 17.18 119 ALA C CA 1
ATOM 3097 C C . ALA C 1 140 ? 0.871 -34.413 -34.938 1.00 17.19 119 ALA C C 1
ATOM 3098 O O . ALA C 1 140 ? 1.047 -35.213 -35.850 1.00 18.09 119 ALA C O 1
ATOM 3100 N N . ALA C 1 141 ? -0.323 -34.184 -34.403 1.00 17.66 120 ALA C N 1
ATOM 3101 C CA . ALA C 1 141 ? -1.525 -34.872 -34.867 1.00 18.55 120 ALA C CA 1
ATOM 3102 C C . ALA C 1 141 ? -1.853 -34.540 -36.329 1.00 17.85 120 ALA C C 1
ATOM 3103 O O . ALA C 1 141 ? -2.118 -35.397 -37.150 1.00 19.74 120 ALA C O 1
ATOM 3105 N N . ASP C 1 142 ? -1.759 -33.275 -36.701 1.00 17.55 121 ASP C N 1
ATOM 3106 C CA . ASP C 1 142 ? -2.062 -32.856 -38.077 1.00 17.84 121 ASP C CA 1
ATOM 3107 C C . ASP C 1 142 ? -1.077 -33.350 -39.104 1.00 17.39 121 ASP C C 1
ATOM 3108 O O . ASP C 1 142 ? -1.466 -33.610 -40.233 1.00 19.15 121 ASP C O 1
ATOM 3113 N N . LEU C 1 143 ? 0.192 -33.480 -38.726 1.00 17.38 122 LEU C N 1
ATOM 3114 C CA . LEU C 1 143 ? 1.248 -33.979 -39.631 1.00 17.12 122 LEU C CA 1
ATOM 3115 C C . LEU C 1 143 ? 1.551 -35.473 -39.497 1.00 18.14 122 LEU C C 1
ATOM 3116 O O . LEU C 1 143 ? 2.466 -35.995 -40.167 1.00 21.47 122 LEU C O 1
ATOM 3121 N N . ASP C 1 144 ? 0.826 -36.130 -38.593 1.00 20.01 123 ASP C N 1
ATOM 3122 C CA . ASP C 1 144 ? 1.042 -37.562 -38.303 1.00 20.74 123 ASP C CA 1
ATOM 3123 C C . ASP C 1 144 ? 2.492 -37.835 -37.937 1.00 20.42 123 ASP C C 1
ATOM 3124 O O . ASP C 1 144 ? 3.118 -38.721 -38.445 1.00 22.70 123 ASP C O 1
ATOM 3129 N N . LEU C 1 145 ? 3.004 -37.049 -37.007 1.00 20.29 124 LEU C N 1
ATOM 3130 C CA . LEU C 1 145 ? 4.364 -37.154 -36.514 1.00 19.90 124 LEU C CA 1
ATOM 3131 C C . LEU C 1 145 ? 4.311 -37.441 -35.033 1.00 20.28 124 LEU C C 1
ATOM 3132 O O . LEU C 1 145 ? 3.405 -36.992 -34.340 1.00 21.67 124 LEU C O 1
ATOM 3137 N N . PRO C 1 146 ? 5.342 -38.133 -34.531 1.00 20.71 125 PRO C N 1
ATOM 3138 C CA . PRO C 1 146 ? 5.483 -38.206 -33.102 1.00 21.01 125 PRO C CA 1
ATOM 3139 C C . PRO C 1 146 ? 5.888 -36.848 -32.510 1.00 20.42 125 PRO C C 1
ATOM 3140 O O . PRO C 1 146 ? 6.497 -35.986 -33.192 1.00 20.40 125 PRO C O 1
ATOM 3144 N N . LEU C 1 147 ? 5.596 -36.648 -31.243 1.00 19.89 126 LEU C N 1
ATOM 3145 C CA . LEU C 1 147 ? 5.855 -35.374 -30.584 1.00 21.17 126 LEU C CA 1
ATOM 3146 C C . LEU C 1 147 ? 7.318 -35.011 -30.658 1.00 20.67 126 LEU C C 1
ATOM 3147 O O . LEU C 1 147 ? 7.651 -33.816 -30.707 1.00 21.95 126 LEU C O 1
ATOM 3152 N N . ASP C 1 148 ? 8.181 -36.009 -30.621 1.00 19.10 127 ASP C N 1
ATOM 3153 C CA . ASP C 1 148 ? 9.591 -35.771 -30.571 1.00 20.85 127 ASP C CA 1
ATOM 3154 C C . ASP C 1 148 ? 10.213 -35.230 -31.835 1.00 18.98 127 ASP C C 1
ATOM 3155 O O . ASP C 1 148 ? 11.376 -34.984 -31.868 1.00 19.92 127 ASP C O 1
ATOM 3160 N N . ARG C 1 149 ? 9.382 -35.078 -32.860 1.00 17.14 128 ARG C N 1
ATOM 3161 C CA . ARG C 1 149 ? 9.782 -34.481 -34.143 1.00 16.71 128 ARG C CA 1
ATOM 3162 C C . ARG C 1 149 ? 9.178 -33.093 -34.388 1.00 15.87 128 ARG C C 1
ATOM 3163 O O . ARG C 1 149 ? 9.325 -32.537 -35.477 1.00 16.52 128 ARG C O 1
ATOM 3171 N N . VAL C 1 150 ? 8.524 -32.545 -33.377 1.00 15.65 129 VAL C N 1
ATOM 3172 C CA . VAL C 1 150 ? 7.885 -31.232 -33.507 1.00 15.19 129 VAL C CA 1
ATOM 3173 C C . VAL C 1 150 ? 8.337 -30.347 -32.361 1.00 15.76 129 VAL C C 1
ATOM 3174 O O . VAL C 1 150 ? 8.270 -30.782 -31.217 1.00 16.22 129 VAL C O 1
ATOM 3178 N N . ASN C 1 151 ? 8.763 -29.124 -32.623 1.00 14.65 130 ASN C N 1
ATOM 3179 C CA . ASN C 1 151 ? 9.163 -28.184 -31.607 1.00 14.25 130 ASN C CA 1
ATOM 3180 C C . ASN C 1 151 ? 8.578 -26.809 -31.878 1.00 13.87 130 ASN C C 1
ATOM 3181 O O . ASN C 1 151 ? 8.534 -26.374 -33.023 1.00 14.26 130 ASN C O 1
ATOM 3186 N N . VAL C 1 152 ? 8.120 -26.169 -30.804 1.00 14.10 131 VAL C N 1
ATOM 3187 C CA . VAL C 1 152 ? 7.561 -24.831 -30.846 1.00 14.96 131 VAL C CA 1
ATOM 3188 C C . VAL C 1 152 ? 8.238 -24.034 -29.723 1.00 14.95 131 VAL C C 1
ATOM 3189 O O . VAL C 1 152 ? 8.235 -24.454 -28.567 1.00 17.17 131 VAL C O 1
ATOM 3193 N N . LYS C 1 153 ? 8.806 -22.893 -30.055 1.00 14.52 132 LYS C N 1
ATOM 3194 C CA . LYS C 1 153 ? 9.519 -22.023 -29.144 1.00 16.04 132 LYS C CA 1
ATOM 3195 C C . LYS C 1 153 ? 8.779 -20.714 -29.022 1.00 16.59 132 LYS C C 1
ATOM 3196 O O . LYS C 1 153 ? 8.182 -20.243 -29.981 1.00 18.45 132 LYS C O 1
ATOM 3202 N N . ALA C 1 154 ? 8.863 -20.093 -27.873 1.00 18.62 133 ALA C N 1
ATOM 3203 C CA . ALA C 1 154 ? 8.212 -18.812 -27.633 1.00 20.07 133 ALA C CA 1
ATOM 3204 C C . ALA C 1 154 ? 9.222 -17.736 -27.268 1.00 19.55 133 ALA C C 1
ATOM 3205 O O . ALA C 1 154 ? 10.150 -17.996 -26.455 1.00 22.47 133 ALA C O 1
ATOM 3207 N N . LYS C 1 155 ? 9.058 -16.534 -27.810 1.00 18.36 134 LYS C N 1
ATOM 3208 C CA . LYS C 1 155 ? 9.987 -15.393 -27.591 1.00 20.17 134 LYS C CA 1
ATOM 3209 C C . LYS C 1 155 ? 9.142 -14.149 -27.464 1.00 18.60 134 LYS C C 1
ATOM 3210 O O . LYS C 1 155 ? 8.108 -14.014 -28.102 1.00 18.99 134 LYS C O 1
ATOM 3216 N N . THR C 1 156 ? 9.644 -13.174 -26.727 1.00 19.16 135 THR C N 1
ATOM 3217 C CA . THR C 1 156 ? 9.195 -11.788 -26.890 1.00 19.34 135 THR C CA 1
ATOM 3218 C C . THR C 1 156 ? 10.123 -11.038 -27.860 1.00 19.26 135 THR C C 1
ATOM 3219 O O . THR C 1 156 ? 11.156 -11.544 -28.274 1.00 21.16 135 THR C O 1
ATOM 3223 N N . ASN C 1 157 ? 9.767 -9.805 -28.204 1.00 18.97 136 ASN C N 1
ATOM 3224 C CA . ASN C 1 157 ? 10.642 -8.985 -29.018 1.00 18.02 136 ASN C CA 1
ATOM 3225 C C . ASN C 1 157 ? 11.335 -7.873 -28.248 1.00 18.23 136 ASN C C 1
ATOM 3226 O O . ASN C 1 157 ? 11.727 -6.915 -28.808 1.00 18.84 136 ASN C O 1
ATOM 3231 N N . GLU C 1 158 ? 11.463 -8.056 -26.960 1.00 19.64 137 GLU C N 1
ATOM 3232 C CA . GLU C 1 158 ? 12.144 -7.108 -26.081 1.00 20.75 137 GLU C CA 1
ATOM 3233 C C . GLU C 1 158 ? 11.639 -5.689 -26.239 1.00 20.34 137 GLU C C 1
ATOM 3234 O O . GLU C 1 158 ? 12.386 -4.749 -26.191 1.00 22.37 137 GLU C O 1
ATOM 3240 N N . LYS C 1 159 ? 10.339 -5.559 -26.413 1.00 20.34 138 LYS C N 1
ATOM 3241 C CA . LYS C 1 159 ? 9.701 -4.246 -26.543 1.00 21.38 138 LYS C CA 1
ATOM 3242 C C . LYS C 1 159 ? 10.094 -3.412 -27.777 1.00 21.15 138 LYS C C 1
ATOM 3243 O O . LYS C 1 159 ? 9.826 -2.260 -27.865 1.00 23.43 138 LYS C O 1
ATOM 3249 N N . LEU C 1 160 ? 10.675 -4.072 -28.768 1.00 18.92 139 LEU C N 1
ATOM 3250 C CA . LEU C 1 160 ? 11.139 -3.421 -30.001 1.00 17.57 139 LEU C CA 1
ATOM 3251 C C . LEU C 1 160 ? 10.144 -3.612 -31.146 1.00 18.02 139 LEU C C 1
ATOM 3252 O O . LEU C 1 160 ? 9.651 -4.722 -31.371 1.00 17.66 139 LEU C O 1
ATOM 3257 N N . GLY C 1 161 ? 9.857 -2.512 -31.840 1.00 17.29 140 GLY C N 1
ATOM 3258 C CA . GLY C 1 161 ? 9.073 -2.507 -33.025 1.00 17.67 140 GLY C CA 1
ATOM 3259 C C . GLY C 1 161 ? 7.608 -2.768 -32.823 1.00 16.70 140 GLY C C 1
ATOM 3260 O O . GLY C 1 161 ? 7.094 -2.810 -31.713 1.00 18.35 140 GLY C O 1
ATOM 3261 N N . TYR C 1 162 ? 6.930 -3.022 -33.933 1.00 16.45 141 TYR C N 1
ATOM 3262 C CA . TYR C 1 162 ? 5.509 -3.366 -33.862 1.00 16.92 141 TYR C CA 1
ATOM 3263 C C . TYR C 1 162 ? 5.233 -4.640 -33.065 1.00 16.63 141 TYR C C 1
ATOM 3264 O O . TYR C 1 162 ? 4.251 -4.719 -32.352 1.00 17.55 141 TYR C O 1
ATOM 3273 N N . LEU C 1 163 ? 6.139 -5.618 -33.100 1.00 16.60 142 LEU C N 1
ATOM 3274 C CA . LEU C 1 163 ? 5.954 -6.810 -32.277 1.00 16.55 142 LEU C CA 1
ATOM 3275 C C . LEU C 1 163 ? 6.062 -6.413 -30.810 1.00 17.45 142 LEU C C 1
ATOM 3276 O O . LEU C 1 163 ? 5.258 -6.830 -29.976 1.00 18.70 142 LEU C O 1
ATOM 3281 N N . GLY C 1 164 ? 7.060 -5.592 -30.493 1.00 17.72 143 GLY C N 1
ATOM 3282 C CA . GLY C 1 164 ? 7.302 -5.228 -29.108 1.00 18.45 143 GLY C CA 1
ATOM 3283 C C . GLY C 1 164 ? 6.211 -4.317 -28.557 1.00 19.63 143 GLY C C 1
ATOM 3284 O O . GLY C 1 164 ? 6.011 -4.294 -27.327 1.00 21.95 143 GLY C O 1
ATOM 3285 N N . ARG C 1 165 ? 5.495 -3.602 -29.429 1.00 19.65 144 ARG C N 1
ATOM 3286 C CA . ARG C 1 165 ? 4.347 -2.772 -29.033 1.00 21.25 144 ARG C CA 1
ATOM 3287 C C . ARG C 1 165 ? 3.051 -3.547 -28.983 1.00 20.79 144 ARG C C 1
ATOM 3288 O O . ARG C 1 165 ? 2.030 -2.989 -28.625 1.00 23.21 144 ARG C O 1
ATOM 3296 N N . GLY C 1 166 ? 3.091 -4.841 -29.295 1.00 20.26 145 GLY C N 1
ATOM 3297 C CA . GLY C 1 166 ? 1.886 -5.684 -29.268 1.00 20.11 145 GLY C CA 1
ATOM 3298 C C . GLY C 1 166 ? 0.908 -5.448 -30.408 1.00 19.88 145 GLY C C 1
ATOM 3299 O O . GLY C 1 166 ? -0.285 -5.730 -30.278 1.00 21.63 145 GLY C O 1
ATOM 3300 N N . GLU C 1 167 ? 1.400 -4.980 -31.545 1.00 18.19 146 GLU C N 1
ATOM 3301 C CA . GLU C 1 167 ? 0.568 -4.680 -32.722 1.00 19.10 146 GLU C CA 1
ATOM 3302 C C . GLU C 1 167 ? 0.399 -5.927 -33.617 1.00 17.61 146 GLU C C 1
ATOM 3303 O O . GLU C 1 167 ? -0.473 -5.946 -34.476 1.00 18.09 146 GLU C O 1
ATOM 3309 N N . GLY C 1 168 ? 1.241 -6.948 -33.445 1.00 16.85 147 GLY C N 1
ATOM 3310 C CA . GLY C 1 168 ? 1.196 -8.132 -34.242 1.00 16.64 147 GLY C CA 1
ATOM 3311 C C . GLY C 1 168 ? 1.908 -9.296 -33.568 1.00 16.40 147 GLY C C 1
ATOM 3312 O O . GLY C 1 168 ? 2.557 -9.087 -32.547 1.00 16.32 147 GLY C O 1
ATOM 3313 N N . ILE C 1 169 ? 1.753 -10.477 -34.147 1.00 15.24 148 ILE C N 1
ATOM 3314 C CA . ILE C 1 169 ? 2.480 -11.662 -33.726 1.00 15.07 148 ILE C CA 1
ATOM 3315 C C . ILE C 1 169 ? 3.087 -12.280 -34.978 1.00 13.95 148 ILE C C 1
ATOM 3316 O O . ILE C 1 169 ? 2.442 -12.365 -35.970 1.00 15.50 148 ILE C O 1
ATOM 3321 N N . GLU C 1 170 ? 4.347 -12.684 -34.851 1.00 13.68 149 GLU C N 1
ATOM 3322 C CA . GLU C 1 170 ? 5.087 -13.332 -35.927 1.00 14.67 149 GLU C CA 1
ATOM 3323 C C . GLU C 1 170 ? 5.381 -14.790 -35.562 1.00 13.41 149 GLU C C 1
ATOM 3324 O O . GLU C 1 170 ? 5.532 -15.117 -34.450 1.00 15.04 149 GLU C O 1
ATOM 3330 N N . ALA C 1 171 ? 5.454 -15.605 -36.588 1.00 13.25 150 ALA C N 1
ATOM 3331 C CA . ALA C 1 171 ? 5.965 -16.958 -36.498 1.00 13.71 150 ALA C CA 1
ATOM 3332 C C . ALA C 1 171 ? 6.979 -17.282 -37.588 1.00 13.75 150 ALA C C 1
ATOM 3333 O O . ALA C 1 171 ? 6.884 -16.836 -38.653 1.00 14.16 150 ALA C O 1
ATOM 3335 N N . GLN C 1 172 ? 7.961 -18.074 -37.206 1.00 13.43 151 GLN C N 1
ATOM 3336 C CA . GLN C 1 172 ? 8.973 -18.599 -38.090 1.00 14.07 151 GLN C CA 1
ATOM 3337 C C . GLN C 1 172 ? 8.978 -20.106 -37.985 1.00 13.31 151 GLN C C 1
ATOM 3338 O O . GLN C 1 172 ? 8.750 -20.656 -36.907 1.00 14.69 151 GLN C O 1
ATOM 3344 N N . ALA C 1 173 ? 9.251 -20.797 -39.080 1.00 12.53 152 ALA C N 1
ATOM 3345 C CA . ALA C 1 173 ? 9.335 -22.241 -39.053 1.00 13.34 152 ALA C CA 1
ATOM 3346 C C . ALA C 1 173 ? 10.374 -22.768 -40.002 1.00 12.86 152 ALA C C 1
ATOM 3347 O O . ALA C 1 173 ? 10.732 -22.125 -41.000 1.00 13.69 152 ALA C O 1
ATOM 3349 N N . ALA C 1 174 ? 10.875 -23.950 -39.662 1.00 12.86 153 ALA C N 1
ATOM 3350 C CA . ALA C 1 174 ? 11.801 -24.704 -40.500 1.00 13.16 153 ALA C CA 1
ATOM 3351 C C . ALA C 1 174 ? 11.319 -26.145 -40.569 1.00 13.13 153 ALA C C 1
ATOM 3352 O O . ALA C 1 174 ? 10.811 -26.676 -39.573 1.00 14.94 153 ALA C O 1
ATOM 3354 N N . ALA C 1 175 ? 11.491 -26.771 -41.714 1.00 13.42 154 ALA C N 1
ATOM 3355 C CA . ALA C 1 175 ? 11.066 -28.148 -41.890 1.00 13.81 154 ALA C CA 1
ATOM 3356 C C . ALA C 1 175 ? 12.071 -28.900 -42.708 1.00 13.14 154 ALA C C 1
ATOM 3357 O O . ALA C 1 175 ? 12.642 -28.395 -43.622 1.00 15.66 154 ALA C O 1
ATOM 3359 N N . LEU C 1 176 ? 12.284 -30.157 -42.296 1.00 13.46 155 LEU C N 1
ATOM 3360 C CA . LEU C 1 176 ? 13.087 -31.095 -43.039 1.00 13.24 155 LEU C CA 1
ATOM 3361 C C . LEU C 1 176 ? 12.218 -32.247 -43.542 1.00 13.67 155 LEU C C 1
ATOM 3362 O O . LEU C 1 176 ? 11.511 -32.829 -42.779 1.00 14.48 155 LEU C O 1
ATOM 3367 N N . VAL C 1 177 ? 12.304 -32.510 -44.841 1.00 13.44 156 VAL C N 1
ATOM 3368 C CA . VAL C 1 177 ? 11.584 -33.624 -45.478 1.00 14.42 156 VAL C CA 1
ATOM 3369 C C . VAL C 1 177 ? 12.587 -34.480 -46.255 1.00 14.62 156 VAL C C 1
ATOM 3370 O O . VAL C 1 177 ? 13.664 -34.128 -46.480 1.00 15.40 156 VAL C O 1
ATOM 3374 N N . VAL C 1 178 ? 12.126 -35.647 -46.655 1.00 15.45 157 VAL C N 1
ATOM 3375 C CA . VAL C 1 178 ? 12.950 -36.555 -47.462 1.00 16.84 157 VAL C CA 1
ATOM 3376 C C . VAL C 1 178 ? 12.085 -37.314 -48.470 1.00 19.30 157 VAL C C 1
ATOM 3377 O O . VAL C 1 178 ? 10.964 -37.650 -48.182 1.00 20.97 157 VAL C O 1
ATOM 3381 N N . ARG C 1 179 ? 12.631 -37.490 -49.659 1.00 21.77 158 ARG C N 1
ATOM 3382 C CA . ARG C 1 179 ? 11.964 -38.290 -50.695 1.00 25.56 158 ARG C CA 1
ATOM 3383 C C . ARG C 1 179 ? 12.665 -39.583 -50.756 1.00 26.14 158 ARG C C 1
ATOM 3384 O O . ARG C 1 179 ? 13.801 -39.605 -51.152 1.00 26.84 158 ARG C O 1
ATOM 3392 N N . MET D 1 22 ? -12.934 -2.014 -1.516 1.00 29.01 1 MET D N 1
ATOM 3393 C CA . MET D 1 22 ? -11.792 -2.247 -0.682 1.00 25.44 1 MET D CA 1
ATOM 3394 C C . MET D 1 22 ? -11.315 -0.998 0.015 1.00 22.54 1 MET D C 1
ATOM 3395 O O . MET D 1 22 ? -11.830 -0.694 1.016 1.00 22.24 1 MET D O 1
ATOM 3400 N N . ASP D 1 23 ? -10.299 -0.361 -0.536 1.00 19.88 2 ASP D N 1
ATOM 3401 C CA . ASP D 1 23 ? -9.778 0.849 0.069 1.00 18.25 2 ASP D CA 1
ATOM 3402 C C . ASP D 1 23 ? -10.602 2.067 -0.405 1.00 16.79 2 ASP D C 1
ATOM 3403 O O . ASP D 1 23 ? -10.139 2.867 -1.153 1.00 17.86 2 ASP D O 1
ATOM 3408 N N . PHE D 1 24 ? -11.819 2.126 0.061 1.00 15.68 3 PHE D N 1
ATOM 3409 C CA . PHE D 1 24 ? -12.729 3.215 -0.261 1.00 15.12 3 PHE D CA 1
ATOM 3410 C C . PHE D 1 24 ? -12.395 4.473 0.568 1.00 15.18 3 PHE D C 1
ATOM 3411 O O . PHE D 1 24 ? -11.966 4.393 1.653 1.00 16.06 3 PHE D O 1
ATOM 3419 N N . ARG D 1 25 ? -12.700 5.629 -0.012 1.00 14.62 4 ARG D N 1
ATOM 3420 C CA . ARG D 1 25 ? -12.569 6.907 0.655 1.00 14.08 4 ARG D CA 1
ATOM 3421 C C . ARG D 1 25 ? -13.725 7.783 0.250 1.00 13.80 4 ARG D C 1
ATOM 3422 O O . ARG D 1 25 ? -14.171 7.738 -0.907 1.00 14.02 4 ARG D O 1
ATOM 3430 N N . ILE D 1 26 ? -14.191 8.622 1.168 1.00 13.04 5 ILE D N 1
ATOM 3431 C CA . ILE D 1 26 ? -15.236 9.620 0.872 1.00 13.36 5 ILE D CA 1
ATOM 3432 C C . ILE D 1 26 ? -14.728 11.021 0.925 1.00 12.67 5 ILE D C 1
ATOM 3433 O O . ILE D 1 26 ? -13.796 11.347 1.656 1.00 13.74 5 ILE D O 1
ATOM 3438 N N . GLY D 1 27 ? -15.355 11.867 0.129 1.00 13.00 6 GLY D N 1
ATOM 3439 C CA . GLY D 1 27 ? -15.059 13.288 0.119 1.00 12.86 6 GLY D CA 1
ATOM 3440 C C . GLY D 1 27 ? -16.321 14.087 0.030 1.00 12.31 6 GLY D C 1
ATOM 3441 O O . GLY D 1 27 ? -17.372 13.625 -0.367 1.00 13.43 6 GLY D O 1
ATOM 3442 N N . GLN D 1 28 ? -16.202 15.334 0.469 1.00 12.78 7 GLN D N 1
ATOM 3443 C CA . GLN D 1 28 ? -17.321 16.280 0.444 1.00 12.79 7 GLN D CA 1
ATOM 3444 C C . GLN D 1 28 ? -16.822 17.641 -0.056 1.00 12.33 7 GLN D C 1
ATOM 3445 O O . GLN D 1 28 ? -15.702 17.986 0.085 1.00 14.44 7 GLN D O 1
ATOM 3451 N N . GLY D 1 29 ? -17.713 18.365 -0.694 1.00 12.52 8 GLY D N 1
ATOM 3452 C CA . GLY D 1 29 ? -17.391 19.673 -1.249 1.00 12.85 8 GLY D CA 1
ATOM 3453 C C . GLY D 1 29 ? -18.505 20.679 -1.077 1.00 12.13 8 GLY D C 1
ATOM 3454 O O . GLY D 1 29 ? -19.667 20.328 -1.013 1.00 13.17 8 GLY D O 1
ATOM 3455 N N . TYR D 1 30 ? -18.107 21.932 -1.051 1.00 12.32 9 TYR D N 1
ATOM 3456 C CA . TYR D 1 30 ? -18.992 23.099 -0.899 1.00 13.11 9 TYR D CA 1
ATOM 3457 C C . TYR D 1 30 ? -18.495 24.219 -1.760 1.00 12.62 9 TYR D C 1
ATOM 3458 O O . TYR D 1 30 ? -17.277 24.441 -1.829 1.00 13.87 9 TYR D O 1
ATOM 3467 N N . ASP D 1 31 ? -19.399 24.964 -2.398 1.00 12.74 10 ASP D N 1
ATOM 3468 C CA . ASP D 1 31 ? -19.004 26.170 -3.056 1.00 12.77 10 ASP D CA 1
ATOM 3469 C C . ASP D 1 31 ? -20.192 27.135 -3.112 1.00 13.03 10 ASP D C 1
ATOM 3470 O O . ASP D 1 31 ? -21.355 26.710 -3.046 1.00 13.51 10 ASP D O 1
ATOM 3475 N N . VAL D 1 32 ? -19.896 28.430 -3.170 1.00 12.87 11 VAL D N 1
ATOM 3476 C CA . VAL D 1 32 ? -20.877 29.451 -3.347 1.00 12.79 11 VAL D CA 1
ATOM 3477 C C . VAL D 1 32 ? -20.285 30.573 -4.147 1.00 13.89 11 VAL D C 1
ATOM 3478 O O . VAL D 1 32 ? -19.100 30.887 -4.018 1.00 15.42 11 VAL D O 1
ATOM 3482 N N . HIS D 1 33 ? -21.091 31.216 -4.976 1.00 13.52 12 HIS D N 1
ATOM 3483 C CA . HIS D 1 33 ? -20.655 32.414 -5.707 1.00 14.05 12 HIS D CA 1
ATOM 3484 C C . HIS D 1 33 ? -21.796 33.407 -5.757 1.00 14.56 12 HIS D C 1
ATOM 3485 O O . HIS D 1 33 ? -22.978 33.006 -5.728 1.00 14.71 12 HIS D O 1
ATOM 3492 N N . GLN D 1 34 ? -21.460 34.703 -5.757 1.00 14.35 13 GLN D N 1
ATOM 3493 C CA . GLN D 1 34 ? -22.439 35.759 -5.933 1.00 15.34 13 GLN D CA 1
ATOM 3494 C C . GLN D 1 34 ? -23.022 35.722 -7.334 1.00 15.74 13 GLN D C 1
ATOM 3495 O O . GLN D 1 34 ? -22.340 35.393 -8.298 1.00 16.08 13 GLN D O 1
ATOM 3501 N N . LEU D 1 35 ? -24.287 36.108 -7.417 1.00 15.97 14 LEU D N 1
ATOM 3502 C CA A LEU D 1 35 ? -24.967 36.308 -8.681 0.50 18.20 14 LEU D CA 1
ATOM 3503 C CA B LEU D 1 35 ? -24.957 36.390 -8.706 0.50 18.51 14 LEU D CA 1
ATOM 3504 C C . LEU D 1 35 ? -24.907 37.850 -9.015 1.00 19.02 14 LEU D C 1
ATOM 3505 O O . LEU D 1 35 ? -25.262 38.703 -8.172 1.00 23.98 14 LEU D O 1
ATOM 3514 N N . VAL D 1 36 ? -24.423 38.191 -10.205 1.00 19.33 15 VAL D N 1
ATOM 3515 C CA . VAL D 1 36 ? -24.260 39.589 -10.537 1.00 19.86 15 VAL D CA 1
ATOM 3516 C C . VAL D 1 36 ? -24.615 39.789 -11.998 1.00 21.36 15 VAL D C 1
ATOM 3517 O O . VAL D 1 36 ? -24.522 38.887 -12.836 1.00 19.76 15 VAL D O 1
ATOM 3521 N N . PRO D 1 37 ? -25.037 41.016 -12.331 1.00 21.88 16 PRO D N 1
ATOM 3522 C CA . PRO D 1 37 ? -25.229 41.347 -13.784 1.00 21.43 16 PRO D CA 1
ATOM 3523 C C . PRO D 1 37 ? -23.921 41.249 -14.575 1.00 21.86 16 PRO D C 1
ATOM 3524 O O . PRO D 1 37 ? -22.854 41.422 -14.014 1.00 24.57 16 PRO D O 1
ATOM 3528 N N . GLY D 1 38 ? -24.010 40.928 -15.850 1.00 22.67 17 GLY D N 1
ATOM 3529 C CA . GLY D 1 38 ? -22.854 41.100 -16.748 1.00 23.31 17 GLY D CA 1
ATOM 3530 C C . GLY D 1 38 ? -21.923 39.902 -16.814 1.00 24.08 17 GLY D C 1
ATOM 3531 O O . GLY D 1 38 ? -20.800 40.012 -17.349 1.00 28.41 17 GLY D O 1
ATOM 3532 N N . ARG D 1 39 ? -22.356 38.774 -16.236 1.00 22.28 18 ARG D N 1
ATOM 3533 C CA . ARG D 1 39 ? -21.632 37.496 -16.191 1.00 21.55 18 ARG D CA 1
ATOM 3534 C C . ARG D 1 39 ? -22.486 36.383 -16.833 1.00 20.64 18 ARG D C 1
ATOM 3535 O O . ARG D 1 39 ? -23.684 36.337 -16.609 1.00 19.90 18 ARG D O 1
ATOM 3543 N N . PRO D 1 40 ? -21.854 35.458 -17.564 1.00 21.75 19 PRO D N 1
ATOM 3544 C CA . PRO D 1 40 ? -22.552 34.223 -17.963 1.00 21.15 19 PRO D CA 1
ATOM 3545 C C . PRO D 1 40 ? -22.952 33.369 -16.744 1.00 18.36 19 PRO D C 1
ATOM 3546 O O . PRO D 1 40 ? -22.265 33.424 -15.725 1.00 19.56 19 PRO D O 1
ATOM 3550 N N . LEU D 1 41 ? -24.092 32.674 -16.826 1.00 17.86 20 LEU D N 1
ATOM 3551 C CA . LEU D 1 41 ? -24.511 31.727 -15.798 1.00 16.44 20 LEU D CA 1
ATOM 3552 C C . LEU D 1 41 ? -24.187 30.343 -16.310 1.00 16.01 20 LEU D C 1
ATOM 3553 O O . LEU D 1 41 ? -24.878 29.807 -17.206 1.00 16.98 20 LEU D O 1
ATOM 3558 N N . ILE D 1 42 ? -23.131 29.761 -15.785 1.00 15.31 21 ILE D N 1
ATOM 3559 C CA . ILE D 1 42 ? -22.685 28.443 -16.174 1.00 15.10 21 ILE D CA 1
ATOM 3560 C C . ILE D 1 42 ? -22.712 27.560 -14.950 1.00 14.11 21 ILE D C 1
ATOM 3561 O O . ILE D 1 42 ? -22.034 27.815 -13.947 1.00 14.58 21 ILE D O 1
ATOM 3566 N N . ILE D 1 43 ? -23.533 26.517 -14.976 1.00 13.14 22 ILE D N 1
ATOM 3567 C CA . ILE D 1 43 ? -23.687 25.558 -13.855 1.00 13.56 22 ILE D CA 1
ATOM 3568 C C . ILE D 1 43 ? -23.675 24.170 -14.384 1.00 12.16 22 ILE D C 1
ATOM 3569 O O . ILE D 1 43 ? -24.390 23.850 -15.319 1.00 13.21 22 ILE D O 1
ATOM 3574 N N . GLY D 1 44 ? -22.778 23.347 -13.854 1.00 13.19 23 GLY D N 1
ATOM 3575 C CA . GLY D 1 44 ? -22.627 21.976 -14.371 1.00 13.08 23 GLY D CA 1
ATOM 3576 C C . GLY D 1 44 ? -22.236 21.972 -15.842 1.00 13.08 23 GLY D C 1
ATOM 3577 O O . GLY D 1 44 ? -22.617 21.062 -16.575 1.00 13.89 23 GLY D O 1
ATOM 3578 N N . GLY D 1 45 ? -21.492 22.983 -16.264 1.00 13.44 24 GLY D N 1
ATOM 3579 C CA . GLY D 1 45 ? -21.078 23.132 -17.639 1.00 13.91 24 GLY D CA 1
ATOM 3580 C C . GLY D 1 45 ? -22.106 23.680 -18.597 1.00 13.68 24 GLY D C 1
ATOM 3581 O O . GLY D 1 45 ? -21.822 23.799 -19.806 1.00 14.97 24 GLY D O 1
ATOM 3582 N N . VAL D 1 46 ? -23.338 23.914 -18.132 1.00 13.96 25 VAL D N 1
ATOM 3583 C CA . VAL D 1 46 ? -24.404 24.335 -18.994 1.00 13.39 25 VAL D CA 1
ATOM 3584 C C . VAL D 1 46 ? -24.500 25.833 -18.921 1.00 14.80 25 VAL D C 1
ATOM 3585 O O . VAL D 1 46 ? -24.594 26.419 -17.827 1.00 14.62 25 VAL D O 1
ATOM 3589 N N . THR D 1 47 ? -24.498 26.508 -20.088 1.00 14.84 26 THR D N 1
ATOM 3590 C CA . THR D 1 47 ? -24.754 27.935 -20.148 1.00 15.18 26 THR D CA 1
ATOM 3591 C C . THR D 1 47 ? -26.238 28.184 -20.147 1.00 15.45 26 THR D C 1
ATOM 3592 O O . THR D 1 47 ? -26.917 27.776 -21.072 1.00 17.35 26 THR D O 1
ATOM 3596 N N . ILE D 1 48 ? -26.743 28.806 -19.090 1.00 16.57 27 ILE D N 1
ATOM 3597 C CA . ILE D 1 48 ? -28.162 28.959 -18.845 1.00 17.78 27 ILE D CA 1
ATOM 3598 C C . ILE D 1 48 ? -28.501 30.415 -19.108 1.00 18.70 27 ILE D C 1
ATOM 3599 O O . ILE D 1 48 ? -27.928 31.308 -18.482 1.00 18.38 27 ILE D O 1
ATOM 3604 N N . PRO D 1 49 ? -29.466 30.681 -19.995 1.00 21.48 28 PRO D N 1
ATOM 3605 C CA . PRO D 1 49 ? -29.839 32.076 -20.246 1.00 22.93 28 PRO D CA 1
ATOM 3606 C C . PRO D 1 49 ? -30.450 32.703 -18.993 1.00 22.42 28 PRO D C 1
ATOM 3607 O O . PRO D 1 49 ? -31.310 32.106 -18.368 1.00 24.72 28 PRO D O 1
ATOM 3611 N N . TYR D 1 50 ? -29.917 33.832 -18.560 1.00 21.38 29 TYR D N 1
ATOM 3612 C CA . TYR D 1 50 ? -30.339 34.526 -17.342 1.00 21.56 29 TYR D CA 1
ATOM 3613 C C . TYR D 1 50 ? -29.753 35.929 -17.328 1.00 21.16 29 TYR D C 1
ATOM 3614 O O . TYR D 1 50 ? -28.759 36.149 -17.889 1.00 23.20 29 TYR D O 1
ATOM 3623 N N . GLU D 1 51 ? -30.403 36.852 -16.643 1.00 21.78 30 GLU D N 1
ATOM 3624 C CA . GLU D 1 51 ? -29.956 38.243 -16.578 1.00 23.05 30 GLU D CA 1
ATOM 3625 C C . GLU D 1 51 ? -28.738 38.493 -15.707 1.00 22.61 30 GLU D C 1
ATOM 3626 O O . GLU D 1 51 ? -28.154 39.524 -15.732 1.00 23.38 30 GLU D O 1
ATOM 3632 N N . ARG D 1 52 ? -28.393 37.511 -14.890 1.00 19.25 31 ARG D N 1
ATOM 3633 C CA . ARG D 1 52 ? -27.221 37.549 -14.031 1.00 18.32 31 ARG D CA 1
ATOM 3634 C C . ARG D 1 52 ? -26.413 36.264 -14.232 1.00 17.03 31 ARG D C 1
ATOM 3635 O O . ARG D 1 52 ? -26.890 35.315 -14.823 1.00 18.12 31 ARG D O 1
ATOM 3643 N N . GLY D 1 53 ? -25.207 36.256 -13.721 1.00 16.49 32 GLY D N 1
ATOM 3644 C CA . GLY D 1 53 ? -24.366 35.103 -13.730 1.00 16.59 32 GLY D CA 1
ATOM 3645 C C . GLY D 1 53 ? -23.487 35.089 -12.517 1.00 15.71 32 GLY D C 1
ATOM 3646 O O . GLY D 1 53 ? -23.533 35.964 -11.686 1.00 16.95 32 GLY D O 1
ATOM 3647 N N . LEU D 1 54 ? -22.678 34.040 -12.393 1.00 14.97 33 LEU D N 1
ATOM 3648 C CA . LEU D 1 54 ? -21.889 33.862 -11.188 1.00 14.27 33 LEU D CA 1
ATOM 3649 C C . LEU D 1 54 ? -20.536 34.544 -11.313 1.00 15.25 33 LEU D C 1
ATOM 3650 O O . LEU D 1 54 ? -19.869 34.461 -12.341 1.00 16.78 33 LEU D O 1
ATOM 3655 N N . LEU D 1 55 ? -20.151 35.180 -10.225 1.00 16.03 34 LEU D N 1
ATOM 3656 C CA . LEU D 1 55 ? -18.920 35.960 -10.134 1.00 16.51 34 LEU D CA 1
ATOM 3657 C C . LEU D 1 55 ? -17.791 35.155 -9.535 1.00 16.25 34 LEU D C 1
ATOM 3658 O O . LEU D 1 55 ? -17.924 34.588 -8.438 1.00 16.33 34 LEU D O 1
ATOM 3663 N N . GLY D 1 56 ? -16.669 35.100 -10.248 1.00 16.83 35 GLY D N 1
ATOM 3664 C CA . GLY D 1 56 ? -15.461 34.466 -9.713 1.00 15.85 35 GLY D CA 1
ATOM 3665 C C . GLY D 1 56 ? -14.308 34.717 -10.644 1.00 16.00 35 GLY D C 1
ATOM 3666 O O . GLY D 1 56 ? -14.494 35.288 -11.710 1.00 18.16 35 GLY D O 1
ATOM 3667 N N . HIS D 1 57 ? -13.159 34.171 -10.313 1.00 16.65 36 HIS D N 1
ATOM 3668 C CA . HIS D 1 57 ? -11.961 34.311 -11.148 1.00 17.42 36 HIS D CA 1
ATOM 3669 C C . HIS D 1 57 ? -12.156 33.499 -12.430 1.00 15.69 36 HIS D C 1
ATOM 3670 O O . HIS D 1 57 ? -11.857 33.952 -13.546 1.00 17.46 36 HIS D O 1
ATOM 3677 N N . SER D 1 58 ? -12.582 32.236 -12.278 1.00 16.09 37 SER D N 1
ATOM 3678 C CA . SER D 1 58 ? -12.873 31.333 -13.386 1.00 15.75 37 SER D CA 1
ATOM 3679 C C . SER D 1 58 ? -14.276 31.660 -13.933 1.00 14.80 37 SER D C 1
ATOM 3680 O O . SER D 1 58 ? -14.837 32.721 -13.672 1.00 17.17 37 SER D O 1
ATOM 3683 N N . ASP D 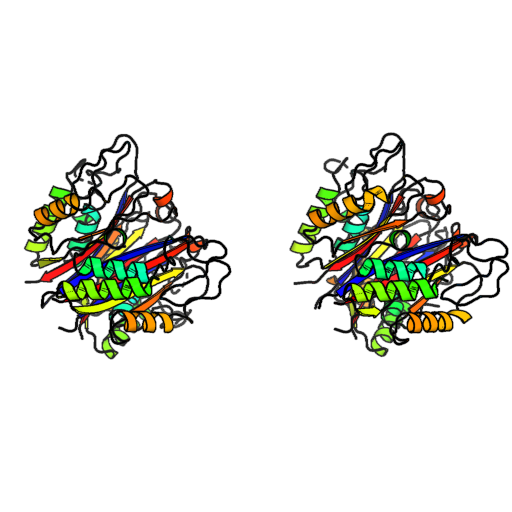1 59 ? -14.844 30.722 -14.681 1.00 15.11 38 ASP D N 1
ATOM 3684 C CA . ASP D 1 59 ? -16.237 30.844 -15.091 1.00 15.25 38 ASP D CA 1
ATOM 3685 C C . ASP D 1 59 ? -17.208 30.725 -13.916 1.00 15.05 38 ASP D C 1
ATOM 3686 O O . ASP D 1 59 ? -18.395 30.932 -14.073 1.00 16.82 38 ASP D O 1
ATOM 3691 N N . ALA D 1 60 ? -16.718 30.383 -12.735 1.00 15.14 39 ALA D N 1
ATOM 3692 C CA . ALA D 1 60 ? -17.505 30.422 -11.490 1.00 15.15 39 ALA D CA 1
ATOM 3693 C C . ALA D 1 60 ? -18.568 29.338 -11.423 1.00 13.85 39 ALA D C 1
ATOM 3694 O O . ALA D 1 60 ? -19.583 29.532 -10.752 1.00 15.31 39 ALA D O 1
ATOM 3696 N N . ASP D 1 61 ? -18.328 28.202 -12.083 1.00 13.01 40 ASP D N 1
ATOM 3697 C CA . ASP D 1 61 ? -19.298 27.102 -12.092 1.00 12.73 40 ASP D CA 1
ATOM 3698 C C . ASP D 1 61 ? -19.291 26.441 -10.698 1.00 12.00 40 ASP D C 1
ATOM 3699 O O . ASP D 1 61 ? -18.487 25.583 -10.399 1.00 13.14 40 ASP D O 1
ATOM 3704 N N . VAL D 1 62 ? -20.207 26.867 -9.870 1.00 12.64 41 VAL D N 1
ATOM 3705 C CA . VAL D 1 62 ? -20.256 26.497 -8.484 1.00 11.19 41 VAL D CA 1
ATOM 3706 C C . VAL D 1 62 ? -20.444 24.995 -8.298 1.00 12.02 41 VAL D C 1
ATOM 3707 O O . VAL D 1 62 ? -19.943 24.444 -7.388 1.00 12.91 41 VAL D O 1
ATOM 3711 N N . LEU D 1 63 ? -21.213 24.399 -9.191 1.00 12.15 42 LEU D N 1
ATOM 3712 C CA . LEU D 1 63 ? -21.483 22.952 -9.101 1.00 12.65 42 LEU D CA 1
ATOM 3713 C C . LEU D 1 63 ? -20.204 22.161 -9.363 1.00 12.13 42 LEU D C 1
ATOM 3714 O O . LEU D 1 63 ? -19.860 21.258 -8.651 1.00 12.47 42 LEU D O 1
ATOM 3719 N N . LEU D 1 64 ? -19.538 22.491 -10.441 1.00 11.77 43 LEU D N 1
ATOM 3720 C CA . LEU D 1 64 ? -18.302 21.770 -10.774 1.00 11.68 43 LEU D CA 1
ATOM 3721 C C . LEU D 1 64 ? -17.207 21.962 -9.760 1.00 11.53 43 LEU D C 1
ATOM 3722 O O . LEU D 1 64 ? -16.455 21.071 -9.495 1.00 12.20 43 LEU D O 1
ATOM 3727 N N . HIS D 1 65 ? -17.153 23.158 -9.166 1.00 12.36 44 HIS D N 1
ATOM 3728 C CA . HIS D 1 65 ? -16.165 23.408 -8.124 1.00 12.04 44 HIS D CA 1
ATOM 3729 C C . HIS D 1 65 ? -16.443 22.567 -6.886 1.00 12.08 44 HIS D C 1
ATOM 3730 O O . HIS D 1 65 ? -15.518 22.022 -6.288 1.00 12.92 44 HIS D O 1
ATOM 3737 N N . ALA D 1 66 ? -17.709 22.436 -6.496 1.00 12.01 45 ALA D N 1
ATOM 3738 C CA . ALA D 1 66 ? -18.029 21.605 -5.322 1.00 12.13 45 ALA D CA 1
ATOM 3739 C C . ALA D 1 66 ? -17.635 20.156 -5.554 1.00 11.40 45 ALA D C 1
ATOM 3740 O O . ALA D 1 66 ? -17.118 19.489 -4.684 1.00 12.11 45 ALA D O 1
ATOM 3742 N N . ILE D 1 67 ? -17.898 19.657 -6.773 1.00 11.84 46 ILE D N 1
ATOM 3743 C CA . ILE D 1 67 ? -17.562 18.313 -7.106 1.00 11.44 46 ILE D CA 1
ATOM 3744 C C . ILE D 1 67 ? -16.054 18.091 -7.127 1.00 11.71 46 ILE D C 1
ATOM 3745 O O . ILE D 1 67 ? -15.528 17.089 -6.654 1.00 12.52 46 ILE D O 1
ATOM 3750 N N . THR D 1 68 ? -15.346 19.066 -7.683 1.00 11.58 47 THR D N 1
ATOM 3751 C CA . THR D 1 68 ? -13.873 19.058 -7.732 1.00 12.39 47 THR D CA 1
ATOM 3752 C C . THR D 1 68 ? -13.319 18.953 -6.300 1.00 11.91 47 THR D C 1
ATOM 3753 O O . THR D 1 68 ? -12.425 18.154 -6.050 1.00 12.79 47 THR D O 1
ATOM 3757 N N . ASP D 1 69 ? -13.854 19.767 -5.397 1.00 12.82 48 ASP D N 1
ATOM 3758 C CA . ASP D 1 69 ? -13.447 19.701 -4.014 1.00 14.01 48 ASP D CA 1
ATOM 3759 C C . ASP D 1 69 ? -13.719 18.371 -3.357 1.00 13.00 48 ASP D C 1
ATOM 3760 O O . ASP D 1 69 ? -12.883 17.885 -2.585 1.00 14.25 48 ASP D O 1
ATOM 3765 N N . ALA D 1 70 ? -14.877 17.750 -3.607 1.00 12.45 49 ALA D N 1
ATOM 3766 C CA . ALA D 1 70 ? -15.191 16.442 -3.043 1.00 12.45 49 ALA D CA 1
ATOM 3767 C C . ALA D 1 70 ? -14.193 15.396 -3.532 1.00 12.60 49 ALA D C 1
ATOM 3768 O O . ALA D 1 70 ? -13.788 14.492 -2.797 1.00 13.03 49 ALA D O 1
ATOM 3770 N N . LEU D 1 71 ? -13.814 15.480 -4.792 1.00 12.34 50 LEU D N 1
ATOM 3771 C CA . LEU D 1 71 ? -12.852 14.518 -5.358 1.00 12.47 50 LEU D CA 1
ATOM 3772 C C . LEU D 1 71 ? -11.467 14.672 -4.795 1.00 12.13 50 LEU D C 1
ATOM 3773 O O . LEU D 1 71 ? -10.840 13.682 -4.385 1.00 12.55 50 LEU D O 1
ATOM 3778 N N . PHE D 1 72 ? -10.962 15.912 -4.745 1.00 13.05 51 PHE D N 1
ATOM 3779 C CA . PHE D 1 72 ? -9.646 16.158 -4.115 1.00 13.11 51 PHE D CA 1
ATOM 3780 C C . PHE D 1 72 ? -9.724 15.744 -2.643 1.00 13.19 51 PHE D C 1
ATOM 3781 O O . PHE D 1 72 ? -8.756 15.180 -2.107 1.00 13.99 51 PHE D O 1
ATOM 3789 N N . GLY D 1 73 ? -10.845 15.999 -1.969 1.00 12.66 52 GLY D N 1
ATOM 3790 C CA . GLY D 1 73 ? -10.975 15.601 -0.562 1.00 13.07 52 GLY D CA 1
ATOM 3791 C C . GLY D 1 73 ? -10.923 14.129 -0.345 1.00 13.05 52 GLY D C 1
ATOM 3792 O O . GLY D 1 73 ? -10.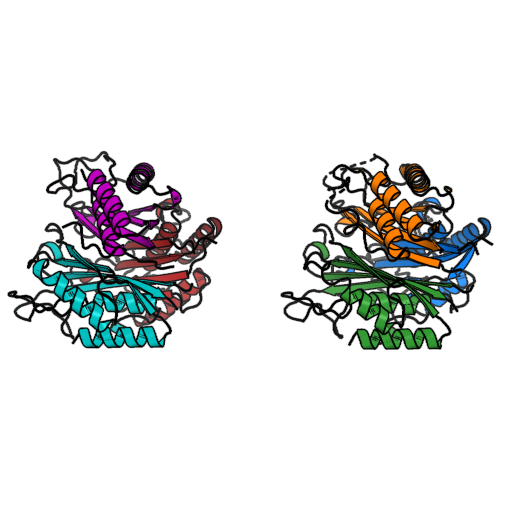319 13.673 0.625 1.00 14.60 52 GLY D O 1
ATOM 3793 N N . ALA D 1 74 ? -11.622 13.375 -1.173 1.00 12.78 53 ALA D N 1
ATOM 3794 C CA . ALA D 1 74 ? -11.644 11.933 -1.046 1.00 13.94 53 ALA D CA 1
ATOM 3795 C C . ALA D 1 74 ? -10.266 11.356 -1.243 1.00 14.05 53 ALA D C 1
ATOM 3796 O O . ALA D 1 74 ? -9.891 10.342 -0.627 1.00 15.67 53 ALA D O 1
ATOM 3798 N N . ALA D 1 75 ? -9.488 11.953 -2.140 1.00 14.26 54 ALA D N 1
ATOM 3799 C CA . ALA D 1 75 ? -8.144 11.462 -2.415 1.00 14.52 54 ALA D CA 1
ATOM 3800 C C . ALA D 1 75 ? -7.079 12.090 -1.489 1.00 14.65 54 ALA D C 1
ATOM 3801 O O . ALA D 1 75 ? -5.904 11.793 -1.632 1.00 16.15 54 ALA D O 1
ATOM 3803 N N . ALA D 1 76 ? -7.482 12.936 -0.537 1.00 14.61 55 ALA D N 1
ATOM 3804 C CA . ALA D 1 76 ? -6.597 13.642 0.406 1.00 14.43 55 ALA D CA 1
ATOM 3805 C C . ALA D 1 76 ? -5.551 14.414 -0.369 1.00 14.39 55 ALA D C 1
ATOM 3806 O O . ALA D 1 76 ? -4.400 14.454 0.028 1.00 16.02 55 ALA D O 1
ATOM 3808 N N . LEU D 1 77 ? -5.988 15.091 -1.430 1.00 13.60 56 LEU D N 1
ATOM 3809 C CA . LEU D 1 77 ? -5.112 15.941 -2.264 1.00 14.16 56 LEU D CA 1
ATOM 3810 C C . LEU D 1 77 ? -5.329 17.416 -2.024 1.00 14.85 56 LEU D C 1
ATOM 3811 O O . LEU D 1 77 ? -4.897 18.235 -2.810 1.00 18.66 56 LEU D O 1
ATOM 3816 N N . GLY D 1 78 ? -5.961 17.782 -0.927 1.00 15.39 57 GLY D N 1
ATOM 3817 C CA . GLY D 1 78 ? -6.097 19.217 -0.620 1.00 16.26 57 GLY D CA 1
ATOM 3818 C C . GLY D 1 78 ? -7.382 19.749 -1.146 1.00 15.85 57 GLY D C 1
ATOM 3819 O O . GLY D 1 78 ? -8.447 19.189 -0.880 1.00 16.00 57 GLY D O 1
ATOM 3820 N N . ASP D 1 79 ? -7.314 20.845 -1.905 1.00 15.68 58 ASP D N 1
ATOM 3821 C CA . ASP D 1 79 ? -8.501 21.531 -2.364 1.00 16.41 58 ASP D CA 1
ATOM 3822 C C . ASP D 1 79 ? -8.291 22.247 -3.684 1.00 14.77 58 ASP D C 1
ATOM 3823 O O . ASP D 1 79 ? -7.175 22.323 -4.176 1.00 15.44 58 ASP D O 1
ATOM 3828 N N . ILE D 1 80 ? -9.369 22.785 -4.209 1.00 15.64 59 ILE D N 1
ATOM 3829 C CA . ILE D 1 80 ? -9.353 23.351 -5.542 1.00 15.62 59 ILE D CA 1
ATOM 3830 C C . ILE D 1 80 ? -8.414 24.548 -5.624 1.00 16.36 59 ILE D C 1
ATOM 3831 O O . ILE D 1 80 ? -7.683 24.688 -6.628 1.00 17.27 59 ILE D O 1
ATOM 3836 N N . GLY D 1 81 ? -8.335 25.339 -4.569 1.00 17.04 60 GLY D N 1
ATOM 3837 C CA . GLY D 1 81 ? -7.446 26.508 -4.554 1.00 17.95 60 GLY D CA 1
ATOM 3838 C C . GLY D 1 81 ? -5.969 26.171 -4.519 1.00 18.00 60 GLY D C 1
ATOM 3839 O O . GLY D 1 81 ? -5.169 26.891 -5.040 1.00 19.37 60 GLY D O 1
ATOM 3840 N N . ARG D 1 82 ? -5.607 25.078 -3.877 1.00 17.05 61 ARG D N 1
ATOM 3841 C CA . ARG D 1 82 ? -4.237 24.599 -3.911 1.00 18.63 61 ARG D CA 1
ATOM 3842 C C . ARG D 1 82 ? -3.826 24.158 -5.329 1.00 16.42 61 ARG D C 1
ATOM 3843 O O . ARG D 1 82 ? -2.738 24.367 -5.734 1.00 17.59 61 ARG D O 1
ATOM 3851 N N . HIS D 1 83 ? -4.746 23.501 -6.026 1.00 14.68 62 HIS D N 1
ATOM 3852 C CA . HIS D 1 83 ? -4.462 22.976 -7.347 1.00 14.67 62 HIS D CA 1
ATOM 3853 C C . HIS D 1 83 ? -4.484 23.935 -8.510 1.00 14.99 62 HIS D C 1
ATOM 3854 O O . HIS D 1 83 ? -3.790 23.766 -9.452 1.00 16.68 62 HIS D O 1
ATOM 3861 N N . PHE D 1 84 ? -5.373 24.906 -8.423 1.00 15.36 63 PHE D N 1
ATOM 3862 C CA . PHE D 1 84 ? -5.583 25.877 -9.516 1.00 16.84 63 PHE D CA 1
ATOM 3863 C C . PHE D 1 84 ? -5.595 27.260 -8.893 1.00 18.26 63 PHE D C 1
ATOM 3864 O O . PHE D 1 84 ? -6.601 27.674 -8.316 1.00 19.53 63 PHE D O 1
ATOM 3872 N N . SER D 1 85 ? -4.485 27.986 -9.007 1.00 19.02 64 SER D N 1
ATOM 3873 C CA A SER D 1 85 ? -4.306 29.295 -8.361 0.50 20.53 64 SER D CA 1
ATOM 3874 C CA B SER D 1 85 ? -4.345 29.268 -8.300 0.50 19.76 64 SER D CA 1
ATOM 3875 C C . SER D 1 85 ? -5.346 30.325 -8.792 1.00 21.01 64 SER D C 1
ATOM 3876 O O . SER D 1 85 ? -5.433 30.623 -9.980 1.00 21.66 64 SER D O 1
ATOM 3881 N N . ASP D 1 86 ? -6.093 30.901 -7.849 1.00 22.58 65 ASP D N 1
ATOM 3882 C CA . ASP D 1 86 ? -7.107 31.914 -8.192 1.00 25.93 65 ASP D CA 1
ATOM 3883 C C . ASP D 1 86 ? -6.501 33.300 -8.379 1.00 25.91 65 ASP D C 1
ATOM 3884 O O . ASP D 1 86 ? -7.263 34.219 -8.701 1.00 29.46 65 ASP D O 1
ATOM 3889 N N . PRO D 1 89 ? -3.485 34.411 -13.979 1.00 25.69 68 PRO D N 1
ATOM 3890 C CA . PRO D 1 89 ? -4.225 34.853 -15.150 1.00 24.66 68 PRO D CA 1
ATOM 3891 C C . PRO D 1 89 ? -4.590 33.722 -16.101 1.00 24.47 68 PRO D C 1
ATOM 3892 O O . PRO D 1 89 ? -5.542 33.820 -16.815 1.00 24.47 68 PRO D O 1
ATOM 3896 N N . ARG D 1 90 ? -3.839 32.633 -16.116 1.00 24.59 69 ARG D N 1
ATOM 3897 C CA . ARG D 1 90 ? -4.239 31.582 -17.005 1.00 25.38 69 ARG D CA 1
ATOM 3898 C C . ARG D 1 90 ? -5.638 31.001 -16.677 1.00 24.00 69 ARG D C 1
ATOM 3899 O O . ARG D 1 90 ? -6.292 30.465 -17.524 1.00 25.79 69 ARG D O 1
ATOM 3907 N N . PHE D 1 91 ? -6.058 31.118 -15.438 1.00 21.43 70 PHE D N 1
ATOM 3908 C CA . PHE D 1 91 ? -7.351 30.596 -15.007 1.00 19.56 70 PHE D CA 1
ATOM 3909 C C . PHE D 1 91 ? -8.476 31.640 -15.047 1.00 19.37 70 PHE D C 1
ATOM 3910 O O . PHE D 1 91 ? -9.566 31.382 -14.737 1.00 18.65 70 PHE D O 1
ATOM 3918 N N . LYS D 1 92 ? -8.136 32.866 -15.443 1.00 19.38 71 LYS D N 1
ATOM 3919 C CA . LYS D 1 92 ? -9.140 33.934 -15.577 1.00 19.42 71 LYS D CA 1
ATOM 3920 C C . LYS D 1 92 ? -10.139 33.487 -16.620 1.00 19.37 71 LYS D C 1
ATOM 3921 O O . LYS D 1 92 ? -9.769 33.286 -17.776 1.00 21.67 71 LYS D O 1
ATOM 3927 N N . GLY D 1 93 ? -11.413 33.383 -16.229 1.00 18.53 72 GLY D N 1
ATOM 3928 C CA . GLY D 1 93 ? -12.456 32.937 -17.149 1.00 19.77 72 GLY D CA 1
ATOM 3929 C C . GLY D 1 93 ? -12.369 31.446 -17.487 1.00 18.34 72 GLY D C 1
ATOM 3930 O O . GLY D 1 93 ? -13.073 30.978 -18.394 1.00 21.33 72 GLY D O 1
ATOM 3931 N N . ALA D 1 94 ? -11.560 30.670 -16.761 1.00 18.24 73 ALA D N 1
ATOM 3932 C CA . ALA D 1 94 ? -11.329 29.256 -17.070 1.00 18.07 73 ALA D CA 1
ATOM 3933 C C . ALA D 1 94 ? -12.584 28.430 -17.112 1.00 17.11 73 ALA D C 1
ATOM 3934 O O . ALA D 1 94 ? -13.475 28.574 -16.305 1.00 16.29 73 ALA D O 1
ATOM 3936 N N . ASP D 1 95 ? -12.625 27.510 -18.072 1.00 16.38 74 ASP D N 1
ATOM 3937 C CA . ASP D 1 95 ? -13.658 26.543 -18.230 1.00 15.50 74 ASP D CA 1
ATOM 3938 C C . ASP D 1 95 ? -13.532 25.545 -17.086 1.00 14.36 74 ASP D C 1
ATOM 3939 O O . ASP D 1 95 ? -12.579 24.757 -17.016 1.00 15.29 74 ASP D O 1
ATOM 3944 N N . SER D 1 96 ? -14.520 25.529 -16.202 1.00 13.86 75 SER D N 1
ATOM 3945 C CA . SER D 1 96 ? -14.440 24.655 -15.043 1.00 14.10 75 SER D CA 1
ATOM 3946 C C . SER D 1 96 ? -14.614 23.196 -15.372 1.00 13.52 75 SER D C 1
ATOM 3947 O O . SER D 1 96 ? -14.239 22.338 -14.557 1.00 14.03 75 SER D O 1
ATOM 3950 N N . ARG D 1 97 ? -15.083 22.856 -16.582 1.00 13.83 76 ARG D N 1
ATOM 3951 C CA . ARG D 1 97 ? -15.054 21.462 -16.991 1.00 14.82 76 ARG D CA 1
ATOM 3952 C C . ARG D 1 97 ? -13.635 20.983 -17.233 1.00 13.50 76 ARG D C 1
ATOM 3953 O O . ARG D 1 97 ? -13.292 19.835 -16.912 1.00 14.37 76 ARG D O 1
ATOM 3961 N N . ALA D 1 98 ? -12.807 21.866 -17.810 1.00 14.70 77 ALA D N 1
ATOM 3962 C CA . ALA D 1 98 ? -11.380 21.532 -17.966 1.00 16.08 77 ALA D CA 1
ATOM 3963 C C . ALA D 1 98 ? -10.708 21.356 -16.601 1.00 14.83 77 ALA D C 1
ATOM 3964 O O . ALA D 1 98 ? -9.894 20.441 -16.429 1.00 15.18 77 ALA D O 1
ATOM 3966 N N . LEU D 1 99 ? -11.067 22.203 -15.634 1.00 14.63 78 LEU D N 1
ATOM 3967 C CA . LEU D 1 99 ? -10.516 22.037 -14.288 1.00 14.51 78 LEU D CA 1
ATOM 3968 C C . LEU D 1 99 ? -10.985 20.706 -13.686 1.00 13.98 78 LEU D C 1
ATOM 3969 O O . LEU D 1 99 ? -10.199 20.004 -13.059 1.00 14.11 78 LEU D O 1
ATOM 3974 N N . LEU D 1 100 ? -12.255 20.335 -13.839 1.00 13.04 79 LEU D N 1
ATOM 3975 C CA . LEU D 1 100 ? -12.745 19.078 -13.342 1.00 13.04 79 LEU D CA 1
ATOM 3976 C C . LEU D 1 100 ? -12.023 17.879 -13.982 1.00 13.10 79 LEU D C 1
ATOM 3977 O O . LEU D 1 100 ? -11.668 16.916 -13.312 1.00 13.73 79 LEU D O 1
ATOM 3982 N N . ARG D 1 101 ? -11.789 17.958 -15.293 1.00 13.41 80 ARG D N 1
ATOM 3983 C CA . ARG D 1 101 ? -11.073 16.876 -15.953 1.00 13.80 80 ARG D CA 1
ATOM 3984 C C . ARG D 1 101 ? -9.623 16.756 -15.464 1.00 13.68 80 ARG D C 1
ATOM 3985 O O . ARG D 1 101 ? -9.096 15.654 -15.241 1.00 14.49 80 ARG D O 1
ATOM 3993 N N . GLU D 1 102 ? -8.987 17.880 -15.194 1.00 14.17 81 GLU D N 1
ATOM 3994 C CA . GLU D 1 102 ? -7.640 17.869 -14.644 1.00 14.46 81 GLU D CA 1
ATOM 3995 C C . GLU D 1 102 ? -7.638 17.340 -13.206 1.00 13.29 81 GLU D C 1
ATOM 3996 O O . GLU D 1 102 ? -6.756 16.595 -12.820 1.00 14.39 81 GLU D O 1
ATOM 4002 N N . CYS D 1 103 ? -8.622 17.724 -12.404 1.00 13.67 82 CYS D N 1
ATOM 4003 C CA . CYS D 1 103 ? -8.784 17.143 -11.097 1.00 13.37 82 CYS D CA 1
ATOM 4004 C C . CYS D 1 103 ? -8.882 15.624 -11.177 1.00 13.96 82 CYS D C 1
ATOM 4005 O O . CYS D 1 103 ? -8.191 14.901 -10.459 1.00 13.76 82 CYS D O 1
ATOM 4008 N N . ALA D 1 104 ? -9.741 15.109 -12.062 1.00 13.56 83 ALA D N 1
ATOM 4009 C CA . ALA D 1 104 ? -9.919 13.678 -12.198 1.00 14.03 83 ALA D CA 1
ATOM 4010 C C . ALA D 1 104 ? -8.605 13.011 -12.599 1.00 14.00 83 ALA D C 1
ATOM 4011 O O . ALA D 1 104 ? -8.269 11.927 -12.145 1.00 14.47 83 ALA D O 1
ATOM 4013 N N . SER D 1 105 ? -7.837 13.665 -13.445 1.00 13.85 84 SER D N 1
ATOM 4014 C CA . SER D 1 105 ? -6.546 13.165 -13.868 1.00 14.40 84 SER D CA 1
ATOM 4015 C C . SER D 1 105 ? -5.559 13.083 -12.700 1.00 13.41 84 SER D C 1
ATOM 4016 O O . SER D 1 105 ? -4.835 12.102 -12.574 1.00 14.46 84 SER D O 1
ATOM 4019 N N . ARG D 1 106 ? -5.573 14.068 -11.831 1.00 13.52 85 ARG D N 1
ATOM 4020 C CA . ARG D 1 106 ? -4.698 14.054 -10.655 1.00 13.60 85 ARG D CA 1
ATOM 4021 C C . ARG D 1 106 ? -5.149 13.027 -9.608 1.00 13.33 85 ARG D C 1
ATOM 4022 O O . ARG D 1 106 ? -4.317 12.348 -9.000 1.00 14.05 85 ARG D O 1
ATOM 4030 N N . VAL D 1 107 ? -6.452 12.881 -9.407 1.00 13.32 86 VAL D N 1
ATOM 4031 C CA . VAL D 1 107 ? -6.981 11.814 -8.544 1.00 13.65 86 VAL D CA 1
ATOM 4032 C C . VAL D 1 107 ? -6.527 10.460 -9.058 1.00 13.33 86 VAL D C 1
ATOM 4033 O O . VAL D 1 107 ? -6.135 9.565 -8.295 1.00 14.33 86 VAL D O 1
ATOM 4037 N N . ALA D 1 108 ? -6.598 10.237 -10.373 1.00 13.64 87 ALA D N 1
ATOM 4038 C CA . ALA D 1 108 ? -6.145 8.957 -10.941 1.00 15.05 87 ALA D CA 1
ATOM 4039 C C . ALA D 1 108 ? -4.615 8.797 -10.777 1.00 14.50 87 ALA D C 1
ATOM 4040 O O . ALA D 1 108 ? -4.121 7.725 -10.421 1.00 16.09 87 ALA D O 1
ATOM 4042 N N . GLN D 1 109 ? -3.863 9.885 -10.923 1.00 15.22 88 GLN D N 1
ATOM 4043 C CA . GLN D 1 109 ? -2.405 9.810 -10.730 1.00 15.18 88 GLN D CA 1
ATOM 4044 C C . GLN D 1 109 ? -2.061 9.462 -9.298 1.00 15.82 88 GLN D C 1
ATOM 4045 O O . GLN D 1 109 ? -1.023 8.832 -9.034 1.00 16.66 88 GLN D O 1
ATOM 4051 N N . ALA D 1 110 ? -2.903 9.848 -8.361 1.00 15.68 89 ALA D N 1
ATOM 4052 C CA . ALA D 1 110 ? -2.739 9.507 -6.947 1.00 16.40 89 ALA D CA 1
ATOM 4053 C C . ALA D 1 110 ? -3.131 8.058 -6.650 1.00 16.79 89 ALA D C 1
ATOM 4054 O O . ALA D 1 110 ? -2.861 7.586 -5.541 1.00 19.37 89 ALA D O 1
ATOM 4056 N N . GLY D 1 111 ? -3.766 7.364 -7.594 1.00 16.42 90 GLY D N 1
ATOM 4057 C CA . GLY D 1 111 ? -4.070 5.952 -7.473 1.00 16.78 90 GLY D CA 1
ATOM 4058 C C . GLY D 1 111 ? -5.515 5.639 -7.212 1.00 15.12 90 GLY D C 1
ATOM 4059 O O . GLY D 1 111 ? -5.804 4.508 -6.870 1.00 18.51 90 GLY D O 1
ATOM 4060 N N . PHE D 1 112 ? -6.416 6.591 -7.462 1.00 15.08 91 PHE D N 1
ATOM 4061 C CA . PHE D 1 112 ? -7.819 6.382 -7.107 1.00 15.55 91 PHE D CA 1
ATOM 4062 C C . PHE D 1 112 ? -8.697 6.317 -8.330 1.00 16.42 91 PHE D C 1
ATOM 4063 O O . PHE D 1 112 ? -8.477 7.014 -9.304 1.00 19.25 91 PHE D O 1
ATOM 4071 N N . ALA D 1 113 ? -9.723 5.495 -8.240 1.00 15.99 92 ALA D N 1
ATOM 4072 C CA . ALA D 1 113 ? -10.784 5.391 -9.236 1.00 16.12 92 ALA D CA 1
ATOM 4073 C C . ALA D 1 113 ? -12.059 5.995 -8.610 1.00 14.75 92 ALA D C 1
ATOM 4074 O O . ALA D 1 113 ? -12.371 5.739 -7.454 1.00 16.24 92 ALA D O 1
ATOM 4076 N N . ILE D 1 114 ? -12.810 6.718 -9.403 1.00 15.02 93 ILE D N 1
ATOM 4077 C CA . ILE D 1 114 ? -14.057 7.344 -8.930 1.00 14.88 93 ILE D CA 1
ATOM 4078 C C . ILE D 1 114 ? -15.214 6.319 -9.035 1.00 15.16 93 ILE D C 1
ATOM 4079 O O . ILE D 1 114 ? -15.400 5.705 -10.086 1.00 17.17 93 ILE D O 1
ATOM 4084 N N . ARG D 1 115 ? -15.986 6.142 -7.965 1.00 14.55 94 ARG D N 1
ATOM 4085 C CA . ARG D 1 115 ? -17.144 5.270 -7.966 1.00 14.59 94 ARG D CA 1
ATOM 4086 C C . ARG D 1 115 ? -18.474 6.013 -8.139 1.00 14.56 94 ARG D C 1
ATOM 4087 O O . ARG D 1 115 ? -19.320 5.498 -8.876 1.00 15.93 94 ARG D O 1
ATOM 4095 N N . ASN D 1 116 ? -18.699 7.147 -7.511 1.00 13.36 95 ASN D N 1
ATOM 4096 C CA . ASN D 1 116 ? -19.906 7.908 -7.740 1.00 13.23 95 ASN D CA 1
ATOM 4097 C C . ASN D 1 116 ? -19.769 9.295 -7.211 1.00 12.40 95 ASN D C 1
ATOM 4098 O O . ASN D 1 116 ? -18.930 9.586 -6.344 1.00 12.89 95 ASN D O 1
ATOM 4103 N N . VAL D 1 117 ? -20.612 10.158 -7.751 1.00 12.78 96 VAL D N 1
ATOM 4104 C CA . VAL D 1 117 ? -20.746 11.525 -7.283 1.00 13.29 96 VAL D CA 1
ATOM 4105 C C . VAL D 1 117 ? -22.223 11.853 -7.072 1.00 12.54 96 VAL D C 1
ATOM 4106 O O . VAL D 1 117 ? -23.048 11.493 -7.922 1.00 13.65 96 VAL D O 1
ATOM 4110 N N . ASP D 1 118 ? -22.525 12.610 -6.018 1.00 12.95 97 ASP D N 1
ATOM 4111 C CA . ASP D 1 118 ? -23.857 13.108 -5.786 1.00 12.75 97 ASP D CA 1
ATOM 4112 C C . ASP D 1 118 ? -23.698 14.583 -5.461 1.00 12.72 97 ASP D C 1
ATOM 4113 O O . ASP D 1 118 ? -22.668 15.030 -4.929 1.00 14.39 97 ASP D O 1
ATOM 4118 N N . SER D 1 119 ? -24.695 15.405 -5.751 1.00 12.29 98 SER D N 1
ATOM 4119 C CA . SER D 1 119 ? -24.592 16.832 -5.587 1.00 12.39 98 SER D CA 1
ATOM 4120 C C . SER D 1 119 ? -25.935 17.494 -5.448 1.00 12.97 98 SER D C 1
ATOM 4121 O O . SER D 1 119 ? -26.945 16.902 -5.844 1.00 14.13 98 SER D O 1
ATOM 4124 N N . THR D 1 120 ? -25.947 18.726 -4.953 1.00 14.00 99 THR D N 1
ATOM 4125 C CA . THR D 1 120 ? -27.123 19.542 -4.832 1.00 14.46 99 THR D CA 1
ATOM 4126 C C . THR D 1 120 ? -26.749 20.941 -5.232 1.00 13.89 99 THR D C 1
ATOM 4127 O O . THR D 1 120 ? -25.686 21.458 -4.870 1.00 15.15 99 THR D O 1
ATOM 4131 N N . ILE D 1 121 ? -27.627 21.618 -5.950 1.00 13.55 100 ILE D N 1
ATOM 4132 C CA . ILE D 1 121 ? -27.541 23.012 -6.267 1.00 13.76 100 ILE D CA 1
ATOM 4133 C C . ILE D 1 121 ? -28.718 23.735 -5.623 1.00 15.16 100 ILE D C 1
ATOM 4134 O O . ILE D 1 121 ? -29.836 23.239 -5.681 1.00 15.97 100 ILE D O 1
ATOM 4139 N N . ILE D 1 122 ? -28.449 24.873 -5.003 1.00 15.13 101 ILE D N 1
ATOM 4140 C CA A ILE D 1 122 ? -29.456 25.680 -4.284 0.50 15.49 101 ILE D CA 1
ATOM 4141 C CA B ILE D 1 122 ? -29.476 25.681 -4.295 0.50 15.51 101 ILE D CA 1
ATOM 4142 C C . ILE D 1 122 ? -29.549 27.091 -4.864 1.00 15.79 101 ILE D C 1
ATOM 4143 O O . ILE D 1 122 ? -28.580 27.855 -4.803 1.00 15.61 101 ILE D O 1
ATOM 4152 N N . ALA D 1 123 ? -30.693 27.442 -5.455 1.00 16.40 102 ALA D N 1
ATOM 4153 C CA . ALA D 1 123 ? -30.884 28.781 -6.092 1.00 17.22 102 ALA D CA 1
ATOM 4154 C C . ALA D 1 123 ? -32.350 29.192 -6.034 1.00 16.25 102 ALA D C 1
ATOM 4155 O O . ALA D 1 123 ? -33.225 28.333 -6.264 1.00 18.79 102 ALA D O 1
ATOM 4157 N N . GLN D 1 124 ? -32.608 30.483 -5.865 1.00 17.92 103 GLN D N 1
ATOM 4158 C CA . GLN D 1 124 ? -33.964 31.047 -5.942 1.00 17.33 103 GLN D CA 1
ATOM 4159 C C . GLN D 1 124 ? -34.438 31.138 -7.391 1.00 18.14 103 GLN D C 1
ATOM 4160 O O . GLN D 1 124 ? -35.602 30.974 -7.661 1.00 20.05 103 GLN D O 1
ATOM 4166 N N . ALA D 1 125 ? -33.502 31.436 -8.271 1.00 18.84 104 ALA D N 1
ATOM 4167 C CA . ALA D 1 125 ? -33.767 31.652 -9.678 1.00 19.14 104 ALA D CA 1
ATOM 4168 C C . ALA D 1 125 ? -32.439 31.532 -10.394 1.00 20.05 104 ALA D C 1
ATOM 4169 O O . ALA D 1 125 ? -31.419 31.706 -9.766 1.00 20.24 104 ALA D O 1
ATOM 4171 N N . PRO D 1 126 ? -32.437 31.183 -11.705 1.00 20.73 105 PRO D N 1
ATOM 4172 C CA . PRO D 1 126 ? -33.574 30.710 -12.478 1.00 20.50 105 PRO D CA 1
ATOM 4173 C C . PRO D 1 126 ? -33.917 29.314 -12.070 1.00 21.10 105 PRO D C 1
ATOM 4174 O O . PRO D 1 126 ? -33.274 28.724 -11.196 1.00 21.48 105 PRO D O 1
ATOM 4178 N N . LYS D 1 127 ? -34.963 28.827 -12.696 1.00 21.42 106 LYS D N 1
ATOM 4179 C CA . LYS D 1 127 ? -35.394 27.451 -12.545 1.00 22.59 106 LYS D CA 1
ATOM 4180 C C . LYS D 1 127 ? -34.324 26.531 -13.147 1.00 22.92 106 LYS D C 1
ATOM 4181 O O . LYS D 1 127 ? -33.954 26.690 -14.307 1.00 24.27 106 LYS D O 1
ATOM 4187 N N . LEU D 1 128 ? -33.809 25.598 -12.358 1.00 22.15 107 LEU D N 1
ATOM 4188 C CA . LEU D 1 128 ? -32.693 24.719 -12.807 1.00 21.85 107 LEU D CA 1
ATOM 4189 C C . LEU D 1 128 ? -33.141 23.327 -13.255 1.00 22.56 107 LEU D C 1
ATOM 4190 O O . LEU D 1 128 ? -32.381 22.656 -13.949 1.00 22.05 107 LEU D O 1
ATOM 4195 N N . ALA D 1 129 ? -34.341 22.875 -12.869 1.00 23.21 108 ALA D N 1
ATOM 4196 C CA . ALA D 1 129 ? -34.823 21.539 -13.230 1.00 24.38 108 ALA D CA 1
ATOM 4197 C C . ALA D 1 129 ? -34.673 21.201 -14.718 1.00 24.15 108 ALA D C 1
ATOM 4198 O O . ALA D 1 129 ? -34.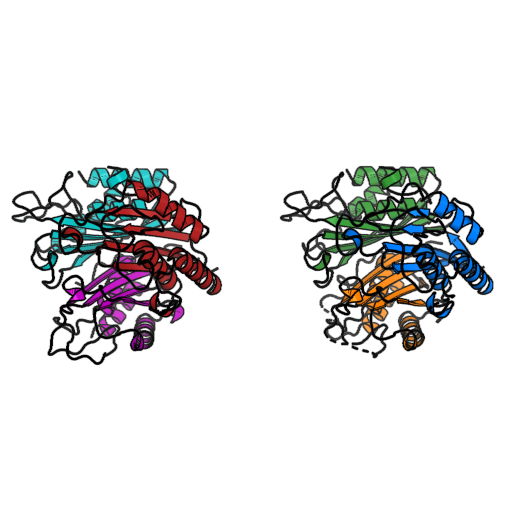266 20.087 -15.041 1.00 23.86 108 ALA D O 1
ATOM 4200 N N . PRO D 1 130 ? -34.951 22.142 -15.625 1.00 23.63 109 PRO D N 1
ATOM 4201 C CA . PRO D 1 130 ? -34.823 21.779 -17.039 1.00 23.95 109 PRO D CA 1
ATOM 4202 C C . PRO D 1 130 ? -33.392 21.501 -17.548 1.00 22.52 109 PRO D C 1
ATOM 4203 O O . PRO D 1 130 ? -33.200 21.023 -18.661 1.00 24.63 109 PRO D O 1
ATOM 4207 N N . HIS D 1 131 ? -32.412 21.875 -16.746 1.00 19.51 110 HIS D N 1
ATOM 4208 C CA . HIS D 1 131 ? -30.997 21.809 -17.107 1.00 18.14 110 HIS D CA 1
ATOM 4209 C C . HIS D 1 131 ? -30.257 20.677 -16.412 1.00 17.24 110 HIS D C 1
ATOM 4210 O O . HIS D 1 131 ? -29.108 20.367 -16.775 1.00 17.06 110 HIS D O 1
ATOM 4217 N N . ILE D 1 132 ? -30.908 20.013 -15.456 1.00 18.22 111 ILE D N 1
ATOM 4218 C CA . ILE D 1 132 ? -30.235 19.027 -14.618 1.00 18.47 111 ILE D CA 1
ATOM 4219 C C . ILE D 1 132 ? -29.710 17.884 -15.443 1.00 17.38 111 ILE D C 1
ATOM 4220 O O . ILE D 1 132 ? -28.602 17.394 -15.223 1.00 17.01 111 ILE D O 1
ATOM 4225 N N . ASP D 1 133 ? -30.492 17.415 -16.409 1.00 17.73 112 ASP D N 1
ATOM 4226 C CA . ASP D 1 133 ? -30.062 16.268 -17.191 1.00 17.98 112 ASP D CA 1
ATOM 4227 C C . ASP D 1 133 ? -28.786 16.585 -17.976 1.00 17.54 112 ASP D C 1
ATOM 4228 O O . ASP D 1 133 ? -27.889 15.757 -18.089 1.00 16.03 112 ASP D O 1
ATOM 4233 N N . ALA D 1 134 ? -28.707 17.776 -18.530 1.00 16.47 113 ALA D N 1
ATOM 4234 C CA . ALA D 1 134 ? -27.522 18.174 -19.273 1.00 15.32 113 ALA D CA 1
ATOM 4235 C C . ALA D 1 134 ? -26.322 18.291 -18.322 1.00 14.71 113 ALA D C 1
ATOM 4236 O O . ALA D 1 134 ? -25.206 17.978 -18.717 1.00 14.84 113 ALA D O 1
ATOM 4238 N N . MET D 1 135 ? -26.530 18.804 -17.109 1.00 14.19 114 MET D N 1
ATOM 4239 C CA . MET D 1 135 ? -25.438 18.887 -16.122 1.00 13.70 114 MET D CA 1
ATOM 4240 C C . MET D 1 135 ? -24.882 17.506 -15.817 1.00 13.69 114 MET D C 1
ATOM 4241 O O . MET D 1 135 ? -23.673 17.284 -15.828 1.00 13.93 114 MET D O 1
ATOM 4246 N N . ARG D 1 136 ? -25.779 16.574 -15.544 1.00 13.86 115 ARG D N 1
ATOM 4247 C CA . ARG D 1 136 ? -25.378 15.206 -15.236 1.00 13.97 115 ARG D CA 1
ATOM 4248 C C . ARG D 1 136 ? -24.558 14.605 -16.351 1.00 14.68 115 ARG D C 1
ATOM 4249 O O . ARG D 1 136 ? -23.538 13.975 -16.097 1.00 14.66 115 ARG D O 1
ATOM 4257 N N . ALA D 1 137 ? -24.999 14.811 -17.594 1.00 15.15 116 ALA D N 1
ATOM 4258 C CA . ALA D 1 137 ? -24.285 14.272 -18.737 1.00 16.08 116 ALA D CA 1
ATOM 4259 C C . ALA D 1 137 ? -22.901 14.903 -18.872 1.00 14.96 116 ALA D C 1
ATOM 4260 O O . ALA D 1 137 ? -21.931 14.169 -19.220 1.00 15.95 116 ALA D O 1
ATOM 4262 N N . ASN D 1 138 ? -22.771 16.189 -18.565 1.00 14.12 117 ASN D N 1
ATOM 4263 C CA . ASN D 1 138 ? -21.473 16.856 -18.666 1.00 14.16 117 ASN D CA 1
ATOM 4264 C C . ASN D 1 138 ? -20.506 16.281 -17.612 1.00 14.75 117 ASN D C 1
ATOM 4265 O O . ASN D 1 138 ? -19.345 16.037 -17.913 1.00 14.93 117 ASN D O 1
ATOM 4270 N N . ILE D 1 139 ? -20.987 16.159 -16.388 1.00 13.77 118 ILE D N 1
ATOM 4271 C CA . ILE D 1 139 ? -20.170 15.639 -15.273 1.00 13.46 118 ILE D CA 1
ATOM 4272 C C . ILE D 1 139 ? -19.742 14.216 -15.569 1.00 13.88 118 ILE D C 1
ATOM 4273 O O . ILE D 1 139 ? -18.561 13.856 -15.435 1.00 14.37 118 ILE D O 1
ATOM 4278 N N . ALA D 1 140 ? -20.658 13.371 -16.040 1.00 13.77 119 ALA D N 1
ATOM 4279 C CA . ALA D 1 140 ? -20.319 12.010 -16.342 1.00 15.13 119 ALA D CA 1
ATOM 4280 C C . ALA D 1 140 ? -19.269 11.922 -17.434 1.00 16.48 119 ALA D C 1
ATOM 4281 O O . ALA D 1 140 ? -18.324 11.149 -17.354 1.00 17.22 119 ALA D O 1
ATOM 4283 N N . ALA D 1 141 ? -19.429 12.707 -18.483 1.00 16.41 120 ALA D N 1
ATOM 4284 C CA . ALA D 1 141 ? -18.424 12.735 -19.555 1.00 17.01 120 ALA D CA 1
ATOM 4285 C C . ALA D 1 141 ? -17.057 13.156 -19.016 1.00 17.62 120 ALA D C 1
ATOM 4286 O O . ALA D 1 141 ? -16.029 12.518 -19.267 1.00 19.64 120 ALA D O 1
ATOM 4288 N N . ASP D 1 142 ? -17.025 14.219 -18.228 1.00 16.48 121 ASP D N 1
ATOM 4289 C CA . ASP D 1 142 ? -15.764 14.714 -17.704 1.00 16.42 121 ASP D CA 1
ATOM 4290 C C . ASP D 1 142 ? -15.049 13.741 -16.776 1.00 16.16 121 ASP D C 1
ATOM 4291 O O . ASP D 1 142 ? -13.819 13.701 -16.786 1.00 19.64 121 ASP D O 1
ATOM 4296 N N . LEU D 1 143 ? -15.815 12.965 -16.016 1.00 15.39 122 LEU D N 1
ATOM 4297 C CA . LEU D 1 143 ? -15.243 11.993 -15.097 1.00 15.88 122 LEU D CA 1
ATOM 4298 C C . LEU D 1 143 ? -15.098 10.606 -15.681 1.00 17.02 122 LEU D C 1
ATOM 4299 O O . LEU D 1 143 ? -14.677 9.660 -14.990 1.00 18.56 122 LEU D O 1
ATOM 4304 N N . ASP D 1 144 ? -15.463 10.447 -16.949 1.00 18.45 123 ASP D N 1
ATOM 4305 C CA . ASP D 1 144 ? -15.422 9.104 -17.581 1.00 19.78 123 ASP D CA 1
ATOM 4306 C C . ASP D 1 144 ? -16.236 8.093 -16.775 1.00 18.41 123 ASP D C 1
ATOM 4307 O O . ASP D 1 144 ? -15.815 6.918 -16.568 1.00 21.54 123 ASP D O 1
ATOM 4312 N N . LEU D 1 145 ? -17.448 8.512 -16.422 1.00 18.39 124 LEU D N 1
ATOM 4313 C CA . LEU D 1 145 ? -18.382 7.648 -15.711 1.00 18.37 124 LEU D CA 1
ATOM 4314 C C . LEU D 1 145 ? -19.640 7.433 -16.522 1.00 17.90 124 LEU D C 1
ATOM 4315 O O . LEU D 1 145 ? -20.080 8.336 -17.242 1.00 19.01 124 LEU D O 1
ATOM 4320 N N . PRO D 1 146 ? -20.300 6.301 -16.301 1.00 19.64 125 PRO D N 1
ATOM 4321 C CA . PRO D 1 146 ? -21.672 6.209 -16.784 1.00 19.96 125 PRO D CA 1
ATOM 4322 C C . PRO D 1 146 ? -22.616 7.152 -16.044 1.00 19.67 125 PRO D C 1
ATOM 4323 O O . PRO D 1 146 ? -22.382 7.507 -14.878 1.00 18.98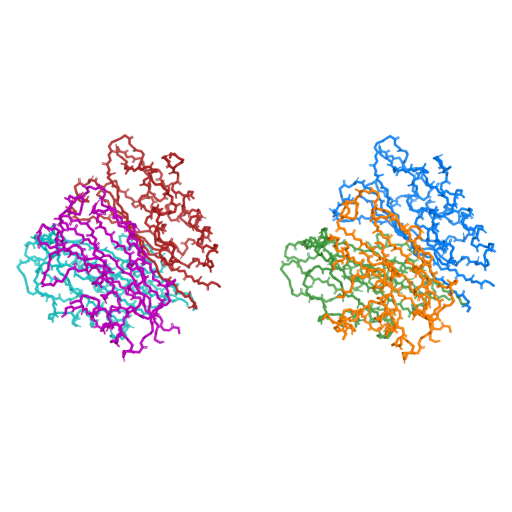 125 PRO D O 1
ATOM 4327 N N . LEU D 1 147 ? -23.707 7.531 -16.683 1.00 18.66 126 LEU D N 1
ATOM 4328 C CA A LEU D 1 147 ? -24.660 8.421 -16.133 0.50 18.68 126 LEU D CA 1
ATOM 4329 C CA B LEU D 1 147 ? -24.690 8.379 -16.176 0.50 19.05 126 LEU D CA 1
ATOM 4330 C C . LEU D 1 147 ? -25.197 7.918 -14.832 1.00 18.25 126 LEU D C 1
ATOM 4331 O O . LEU D 1 147 ? -25.521 8.729 -13.985 1.00 19.36 126 LEU D O 1
ATOM 4340 N N . ASP D 1 148 ? -25.300 6.595 -14.640 1.00 17.67 127 ASP D N 1
ATOM 4341 C CA . ASP D 1 148 ? -25.876 6.071 -13.462 1.00 18.53 127 ASP D CA 1
ATOM 4342 C C . ASP D 1 148 ? -25.003 6.119 -12.236 1.00 18.40 127 ASP D C 1
ATOM 4343 O O . ASP D 1 148 ? -25.374 5.650 -11.232 1.00 19.02 127 ASP D O 1
ATOM 4348 N N . ARG D 1 149 ? -23.820 6.700 -12.370 1.00 16.57 128 ARG D N 1
ATOM 4349 C CA . ARG D 1 149 ? -22.944 6.989 -11.208 1.00 15.97 128 ARG D CA 1
ATOM 4350 C C . ARG D 1 149 ? -22.833 8.472 -10.873 1.00 14.83 128 ARG D C 1
ATOM 4351 O O . ARG D 1 149 ? -22.034 8.823 -10.016 1.00 15.34 128 ARG D O 1
ATOM 4359 N N . VAL D 1 150 ? -23.656 9.317 -11.494 1.00 14.72 129 VAL D N 1
ATOM 4360 C CA . VAL D 1 150 ? -23.634 10.759 -11.300 1.00 13.99 129 VAL D CA 1
ATOM 4361 C C . VAL D 1 150 ? -25.039 11.219 -10.981 1.00 14.28 129 VAL D C 1
ATOM 4362 O O . VAL D 1 150 ? -25.976 10.888 -11.701 1.00 16.18 129 VAL D O 1
ATOM 4366 N N . ASN D 1 151 ? -25.171 12.052 -9.948 1.00 13.98 130 ASN D N 1
ATOM 4367 C CA . ASN D 1 151 ? -26.462 12.632 -9.594 1.00 14.29 130 ASN D CA 1
ATOM 4368 C C . ASN D 1 151 ? -26.337 14.089 -9.258 1.00 13.44 130 ASN D C 1
ATOM 4369 O O . ASN D 1 151 ? -25.371 14.491 -8.642 1.00 13.48 130 ASN D O 1
ATOM 4374 N N . VAL D 1 152 ? -27.300 14.843 -9.756 1.00 13.70 131 VAL D N 1
ATOM 4375 C CA . VAL D 1 152 ? -27.407 16.255 -9.481 1.00 14.09 131 VAL D CA 1
ATOM 4376 C C . VAL D 1 152 ? -28.843 16.559 -9.068 1.00 14.62 131 VAL D C 1
ATOM 4377 O O . VAL D 1 152 ? -29.769 16.136 -9.764 1.00 15.76 131 VAL D O 1
ATOM 4381 N N . LYS D 1 153 ? -29.011 17.204 -7.928 1.00 14.51 132 LYS D N 1
ATOM 4382 C CA . LYS D 1 153 ? -30.312 17.556 -7.378 1.00 14.57 132 LYS D CA 1
ATOM 4383 C C . LYS D 1 153 ? -30.457 19.061 -7.315 1.00 15.66 132 LYS D C 1
ATOM 4384 O O . LYS D 1 153 ? -29.510 19.767 -7.011 1.00 18.97 132 LYS D O 1
ATOM 4390 N N . ALA D 1 154 ? -31.627 19.593 -7.597 1.00 17.29 133 ALA D N 1
ATOM 4391 C CA . ALA D 1 154 ? -31.859 21.038 -7.596 1.00 18.36 133 ALA D CA 1
ATOM 4392 C C . ALA D 1 154 ? -32.875 21.400 -6.546 1.00 18.36 133 ALA D C 1
ATOM 4393 O O . ALA D 1 154 ? -33.922 20.745 -6.456 1.00 21.41 133 ALA D O 1
ATOM 4395 N N . LYS D 1 155 ? -32.587 22.441 -5.778 1.00 17.54 134 LYS D N 1
ATOM 4396 C CA . LYS D 1 155 ? -33.350 22.871 -4.605 1.00 20.30 134 LYS D CA 1
ATOM 4397 C C . LYS D 1 155 ? -33.473 24.386 -4.616 1.00 18.00 134 LYS D C 1
ATOM 4398 O O . LYS D 1 155 ? -32.599 25.073 -5.139 1.00 18.42 134 LYS D O 1
ATOM 4404 N N . THR D 1 156 ? -34.548 24.927 -4.051 1.00 19.23 135 THR D N 1
ATOM 4405 C CA . THR D 1 156 ? -34.546 26.274 -3.563 1.00 18.68 135 THR D CA 1
ATOM 4406 C C . THR D 1 156 ? -34.211 26.203 -2.047 1.00 18.05 135 THR D C 1
ATOM 4407 O O . THR D 1 156 ? -34.131 25.140 -1.422 1.00 19.60 135 THR D O 1
ATOM 4411 N N . ASN D 1 157 ? -33.958 27.365 -1.480 1.00 17.90 136 ASN D N 1
ATOM 4412 C CA . ASN D 1 157 ? -33.776 27.508 -0.057 1.00 16.73 136 ASN D CA 1
ATOM 4413 C C . ASN D 1 157 ? -35.039 27.997 0.636 1.00 16.89 136 ASN D C 1
ATOM 4414 O O . ASN D 1 157 ? -34.945 28.530 1.673 1.00 17.38 136 ASN D O 1
ATOM 4419 N N . GLU D 1 158 ? -36.195 27.719 0.044 1.00 16.77 137 GLU D N 1
ATOM 4420 C CA . GLU D 1 158 ? -37.483 28.057 0.652 1.00 17.79 137 GLU D CA 1
ATOM 4421 C C . GLU D 1 158 ? -37.541 29.518 1.166 1.00 18.19 137 GLU D C 1
ATOM 4422 O O . GLU D 1 158 ? -38.070 29.786 2.232 1.00 21.48 137 GLU D O 1
ATOM 4428 N N . LYS D 1 159 ? -36.987 30.404 0.359 1.00 17.73 138 LYS D N 1
ATOM 4429 C CA . LYS D 1 159 ? -37.005 31.841 0.596 1.00 18.37 138 LYS D CA 1
ATOM 4430 C C . LYS D 1 159 ? -36.165 32.324 1.779 1.00 18.78 138 LYS D C 1
ATOM 4431 O O . LYS D 1 159 ? -36.263 33.447 2.132 1.00 20.98 138 LYS D O 1
ATOM 4437 N N . LEU D 1 160 ? -35.330 31.486 2.365 1.00 17.49 139 LEU D N 1
ATOM 4438 C CA . LEU D 1 160 ? -34.546 31.857 3.522 1.00 17.71 139 LEU D CA 1
ATOM 4439 C C . LEU D 1 160 ? -33.134 32.336 3.123 1.00 17.66 139 LEU D C 1
ATOM 4440 O O . LEU D 1 160 ? -32.464 31.773 2.238 1.00 17.89 139 LEU D O 1
ATOM 4445 N N . GLY D 1 161 ? -32.693 33.411 3.794 1.00 17.61 140 GLY D N 1
ATOM 4446 C CA . GLY D 1 161 ? -31.323 33.846 3.737 1.00 17.95 140 GLY D CA 1
ATOM 4447 C C . GLY D 1 161 ? -30.928 34.527 2.449 1.00 17.49 140 GLY D C 1
ATOM 4448 O O . GLY D 1 161 ? -31.781 34.865 1.620 1.00 18.48 140 GLY D O 1
ATOM 4449 N N . TYR D 1 162 ? -29.622 34.715 2.256 1.00 17.20 141 TYR D N 1
ATOM 4450 C CA . TYR D 1 162 ? -29.121 35.344 1.057 1.00 16.56 141 TYR D CA 1
ATOM 4451 C C . TYR D 1 162 ? -29.434 34.482 -0.175 1.00 16.22 141 TYR D C 1
ATOM 4452 O O . TYR D 1 162 ? -29.622 35.024 -1.264 1.00 18.62 141 TYR D O 1
ATOM 4461 N N . LEU D 1 163 ? -29.515 33.147 -0.032 1.00 16.43 142 LEU D N 1
ATOM 4462 C CA . LEU D 1 163 ? -29.940 32.277 -1.123 1.00 16.96 142 LEU D CA 1
ATOM 4463 C C . LEU D 1 163 ? -31.383 32.611 -1.509 1.00 18.56 142 LEU D C 1
ATOM 4464 O O . LEU D 1 163 ? -31.669 32.832 -2.687 1.00 20.05 142 LEU D O 1
ATOM 4469 N N . GLY D 1 164 ? -32.266 32.729 -0.529 1.00 19.67 143 GLY D N 1
ATOM 4470 C CA . GLY D 1 164 ? -33.666 33.118 -0.802 1.00 20.13 143 GLY D CA 1
ATOM 4471 C C . GLY D 1 164 ? -33.808 34.510 -1.401 1.00 20.44 143 GLY D C 1
ATOM 4472 O O . GLY D 1 164 ? -34.760 34.794 -2.140 1.00 22.32 143 GLY D O 1
ATOM 4473 N N . ARG D 1 165 ? -32.888 35.406 -1.078 1.00 19.51 144 ARG D N 1
ATOM 4474 C CA . ARG D 1 165 ? -32.883 36.780 -1.677 1.00 19.76 144 ARG D CA 1
ATOM 4475 C C . ARG D 1 165 ? -32.248 36.836 -3.044 1.00 20.10 144 ARG D C 1
ATOM 4476 O O . ARG D 1 165 ? -32.169 37.892 -3.650 1.00 21.14 144 ARG D O 1
ATOM 4484 N N . GLY D 1 166 ? -31.760 35.681 -3.532 1.00 19.79 145 GLY D N 1
ATOM 4485 C CA . GLY D 1 166 ? -31.110 35.633 -4.823 1.00 20.34 145 GLY D CA 1
ATOM 4486 C C . GLY D 1 166 ? -29.740 36.239 -4.944 1.00 19.00 145 GLY D C 1
ATOM 4487 O O . GLY D 1 166 ? -29.346 36.672 -6.032 1.00 21.21 145 GLY D O 1
ATOM 4488 N N . GLU D 1 167 ? -29.017 36.331 -3.843 1.00 17.76 146 GLU D N 1
ATOM 4489 C CA . GLU D 1 167 ? -27.741 37.005 -3.848 1.00 17.71 146 GLU D CA 1
ATOM 4490 C C . GLU D 1 167 ? -26.612 36.097 -4.403 1.00 16.44 146 GLU D C 1
ATOM 4491 O O . GLU D 1 167 ? -25.569 36.608 -4.774 1.00 16.48 146 GLU D O 1
ATOM 4497 N N . GLY D 1 168 ? -26.824 34.778 -4.394 1.00 15.45 147 GLY D N 1
ATOM 4498 C CA . GLY D 1 168 ? -25.810 33.834 -4.839 1.00 14.97 147 GLY D CA 1
ATOM 4499 C C . GLY D 1 168 ? -26.441 32.494 -5.026 1.00 14.91 147 GLY D C 1
ATOM 4500 O O . GLY D 1 168 ? -27.643 32.316 -4.781 1.00 15.59 147 GLY D O 1
ATOM 4501 N N . ILE D 1 169 ? -25.613 31.537 -5.460 1.00 13.68 148 ILE D N 1
ATOM 4502 C CA . ILE D 1 169 ? -26.007 30.149 -5.647 1.00 13.23 148 ILE D CA 1
ATOM 4503 C C . ILE D 1 169 ? -24.972 29.290 -4.970 1.00 13.37 148 ILE D C 1
ATOM 4504 O O . ILE D 1 169 ? -23.779 29.533 -5.138 1.00 14.03 148 ILE D O 1
ATOM 4509 N N . GLU D 1 170 ? -25.429 28.251 -4.288 1.00 13.22 149 GLU D N 1
ATOM 4510 C CA . GLU D 1 170 ? -24.593 27.307 -3.560 1.00 13.62 149 GLU D CA 1
ATOM 4511 C C . GLU D 1 170 ? -24.643 25.950 -4.211 1.00 13.73 149 GLU D C 1
ATOM 4512 O O . GLU D 1 170 ? -25.650 25.542 -4.762 1.00 13.64 149 GLU D O 1
ATOM 4518 N N . ALA D 1 171 ? -23.560 25.193 -4.097 1.00 12.41 150 ALA D N 1
ATOM 4519 C CA . ALA D 1 171 ? -23.562 23.788 -4.425 1.00 12.05 150 ALA D CA 1
ATOM 4520 C C . ALA D 1 171 ? -22.875 22.974 -3.326 1.00 12.37 150 ALA D C 1
ATOM 4521 O O . ALA D 1 171 ? -21.945 23.436 -2.671 1.00 13.65 150 ALA D O 1
ATOM 4523 N N . GLN D 1 172 ? -23.337 21.760 -3.161 1.00 12.72 151 GLN D N 1
ATOM 4524 C CA . GLN D 1 172 ? -22.773 20.774 -2.255 1.00 12.58 151 GLN D CA 1
ATOM 4525 C C . GLN D 1 172 ? -22.502 19.505 -3.064 1.00 11.87 151 GLN D C 1
ATOM 4526 O O . GLN D 1 172 ? -23.232 19.186 -3.994 1.00 13.18 151 GLN D O 1
ATOM 4532 N N . ALA D 1 173 ? -21.495 18.729 -2.699 1.00 12.36 152 ALA D N 1
ATOM 4533 C CA . ALA D 1 173 ? -21.210 17.480 -3.379 1.00 11.89 152 ALA D CA 1
ATOM 4534 C C . ALA D 1 173 ? -20.622 16.448 -2.431 1.00 12.19 152 ALA D C 1
ATOM 4535 O O . ALA D 1 173 ? -20.036 16.756 -1.397 1.00 12.96 152 ALA D O 1
ATOM 4537 N N . ALA D 1 174 ? -20.762 15.213 -2.827 1.00 12.20 153 ALA D N 1
ATOM 4538 C CA . ALA D 1 174 ? -20.163 14.068 -2.180 1.00 12.75 153 ALA D CA 1
ATOM 4539 C C . ALA D 1 174 ? -19.589 13.138 -3.235 1.00 12.89 153 ALA D C 1
ATOM 4540 O O . ALA D 1 174 ? -20.142 12.990 -4.306 1.00 13.82 153 ALA D O 1
ATOM 4542 N N . ALA D 1 175 ? -18.471 12.529 -2.939 1.00 12.87 154 ALA D N 1
ATOM 4543 C CA . ALA D 1 175 ? -17.805 11.582 -3.845 1.00 13.27 154 ALA D CA 1
ATOM 4544 C C . ALA D 1 175 ? -17.248 10.378 -3.096 1.00 12.78 154 ALA D C 1
ATOM 4545 O O . ALA D 1 175 ? -16.782 10.493 -2.050 1.00 14.42 154 ALA D O 1
ATOM 4547 N N . LEU D 1 176 ? -17.355 9.234 -3.755 1.00 12.98 155 LEU D N 1
ATOM 4548 C CA . LEU D 1 176 ? -16.751 8.002 -3.289 1.00 12.64 155 LEU D CA 1
ATOM 4549 C C . LEU D 1 176 ? -15.726 7.580 -4.307 1.00 13.22 155 LEU D C 1
ATOM 4550 O O . LEU D 1 176 ? -15.984 7.540 -5.438 1.00 13.74 155 LEU D O 1
ATOM 4555 N N . VAL D 1 177 ? -14.556 7.272 -3.836 1.00 13.45 156 VAL D N 1
ATOM 4556 C CA . VAL D 1 177 ? -13.475 6.774 -4.654 1.00 13.92 156 VAL D CA 1
ATOM 4557 C C . VAL D 1 177 ? -12.904 5.484 -4.010 1.00 13.63 156 VAL D C 1
ATOM 4558 O O . VAL D 1 177 ? -13.207 5.204 -2.937 1.00 14.84 156 VAL D O 1
ATOM 4562 N N . VAL D 1 178 ? -12.057 4.801 -4.751 1.00 15.50 157 VAL D N 1
ATOM 4563 C CA A VAL D 1 178 ? -11.399 3.609 -4.246 0.50 16.20 157 VAL D CA 1
ATOM 4564 C CA B VAL D 1 178 ? -11.374 3.638 -4.214 0.50 15.90 157 VAL D CA 1
ATOM 4565 C C . VAL D 1 178 ? -9.961 3.614 -4.708 1.00 16.83 157 VAL D C 1
ATOM 4566 O O . VAL D 1 178 ? -9.692 3.943 -5.877 1.00 18.04 157 VAL D O 1
ATOM 4573 N N . ARG D 1 179 ? -9.037 3.303 -3.811 1.00 19.58 158 ARG D N 1
ATOM 4574 C CA . ARG D 1 179 ? -7.614 3.226 -4.146 1.00 23.50 158 ARG D CA 1
ATOM 4575 C C . ARG D 1 179 ? -7.367 1.923 -4.800 1.00 25.37 158 ARG D C 1
ATOM 4576 O O . ARG D 1 179 ? -7.549 0.916 -4.196 1.00 28.02 158 ARG D O 1
ATOM 4584 N N . GLU D 1 180 ? -7.004 1.964 -6.055 1.00 26.45 159 GLU D N 1
ATOM 4585 C CA . GLU D 1 180 ? -6.681 0.770 -6.784 1.00 29.34 159 GLU D CA 1
ATOM 4586 C C . GLU D 1 180 ? -5.312 0.260 -6.389 1.00 31.15 159 GLU D C 1
ATOM 4587 O O . GLU D 1 180 ? -4.419 1.034 -6.060 1.00 33.89 159 GLU D O 1
ATOM 4593 N N . MET E 1 22 ? -16.378 -5.724 5.055 1.00 28.85 1 MET E N 1
ATOM 4594 C CA . MET E 1 22 ? -17.097 -4.833 4.096 1.00 27.76 1 MET E CA 1
ATOM 4595 C C . MET E 1 22 ? -18.281 -4.105 4.723 1.00 24.06 1 MET E C 1
ATOM 4596 O O . MET E 1 22 ? -19.084 -3.490 3.990 1.00 23.72 1 MET E O 1
ATOM 4601 N N . ASP E 1 23 ? -18.338 -4.068 6.050 1.00 20.95 2 ASP E N 1
ATOM 4602 C CA . ASP E 1 23 ? -19.400 -3.336 6.768 1.00 20.55 2 ASP E CA 1
ATOM 4603 C C . ASP E 1 23 ? -19.005 -1.882 6.948 1.00 18.35 2 ASP E C 1
ATOM 4604 O O . ASP E 1 23 ? -18.730 -1.429 8.052 1.00 19.62 2 ASP E O 1
ATOM 4609 N N . PHE E 1 24 ? -19.018 -1.160 5.832 1.00 17.96 3 PHE E N 1
ATOM 4610 C CA . PHE E 1 24 ? -18.693 0.277 5.847 1.00 17.16 3 PHE E CA 1
ATOM 4611 C C . PHE E 1 24 ? -19.866 1.112 6.329 1.00 16.56 3 PHE E C 1
ATOM 4612 O O . PHE E 1 24 ? -21.013 0.743 6.112 1.00 17.81 3 PHE E O 1
ATOM 4620 N N . ARG E 1 25 ? -19.562 2.267 6.876 1.00 16.19 4 ARG E N 1
ATOM 4621 C CA . ARG E 1 25 ? -20.576 3.233 7.312 1.00 16.13 4 ARG E CA 1
ATOM 4622 C C . ARG E 1 25 ? -20.055 4.636 7.072 1.00 15.38 4 ARG E C 1
ATOM 4623 O O . ARG E 1 25 ? -18.846 4.872 7.198 1.00 16.03 4 ARG E O 1
ATOM 4631 N N . ILE E 1 26 ? -20.955 5.556 6.724 1.00 14.69 5 ILE E N 1
ATOM 4632 C CA A ILE E 1 26 ? -20.690 6.964 6.454 0.50 15.30 5 ILE E CA 1
ATOM 4633 C CA B ILE E 1 26 ? -20.529 6.926 6.592 0.50 14.18 5 ILE E CA 1
ATOM 4634 C C . ILE E 1 26 ? -21.239 7.841 7.552 1.00 14.13 5 ILE E C 1
ATOM 4635 O O . ILE E 1 26 ? -22.326 7.592 8.079 1.00 15.18 5 ILE E O 1
ATOM 4644 N N . GLY E 1 27 ? -20.532 8.905 7.856 1.00 14.88 6 GLY E N 1
ATOM 4645 C CA . GLY E 1 27 ? -21.030 9.930 8.750 1.00 15.21 6 GLY E CA 1
ATOM 4646 C C . GLY E 1 27 ? -20.768 11.314 8.235 1.00 15.19 6 GLY E C 1
ATOM 4647 O O . GLY E 1 27 ? -19.857 11.514 7.441 1.00 15.54 6 GLY E O 1
ATOM 4648 N N . GLN E 1 28 ? -21.534 12.295 8.739 1.00 14.67 7 GLN E N 1
ATOM 4649 C CA . GLN E 1 28 ? -21.396 13.663 8.368 1.00 14.98 7 GLN E CA 1
ATOM 4650 C C . GLN E 1 28 ? -21.503 14.553 9.611 1.00 15.23 7 GLN E C 1
ATOM 4651 O O . GLN E 1 28 ? -22.208 14.226 10.547 1.00 17.18 7 GLN E O 1
ATOM 4657 N N . GLY E 1 29 ? -20.777 15.659 9.606 1.00 14.80 8 GLY E N 1
ATOM 4658 C CA . GLY E 1 29 ? -20.791 16.600 10.705 1.00 14.85 8 GLY E CA 1
ATOM 4659 C C . GLY E 1 29 ? -20.824 18.032 10.263 1.00 13.92 8 GLY E C 1
ATOM 4660 O O . GLY E 1 29 ? -20.350 18.365 9.181 1.00 15.51 8 GLY E O 1
ATOM 4661 N N . TYR E 1 30 ? -21.372 18.877 11.129 1.00 15.12 9 TYR E N 1
ATOM 4662 C CA . TYR E 1 30 ? -21.533 20.305 10.916 1.00 15.84 9 TYR E CA 1
ATOM 4663 C C . TYR E 1 30 ? -21.274 21.028 12.224 1.00 15.98 9 TYR E C 1
ATOM 4664 O O . TYR E 1 30 ? -21.769 20.587 13.248 1.00 17.44 9 TYR E O 1
ATOM 4673 N N . ASP E 1 31 ? -20.583 22.158 12.193 1.00 15.70 10 ASP E N 1
ATOM 4674 C CA . ASP E 1 31 ? -20.496 23.048 13.362 1.00 16.18 10 ASP E CA 1
ATOM 4675 C C . ASP E 1 31 ? -20.321 24.461 12.895 1.00 16.39 10 ASP E C 1
ATOM 4676 O O . ASP E 1 31 ? -19.820 24.707 11.841 1.00 17.28 10 ASP E O 1
ATOM 4681 N N . VAL E 1 32 ? -20.761 25.415 13.729 1.00 15.97 11 VAL E N 1
ATOM 4682 C CA . VAL E 1 32 ? -20.551 26.839 13.484 1.00 16.26 11 VAL E CA 1
ATOM 4683 C C . VAL E 1 32 ? -20.457 27.517 14.830 1.00 16.55 11 VAL E C 1
ATOM 4684 O O . VAL E 1 32 ? -21.135 27.162 15.750 1.00 18.36 11 VAL E O 1
ATOM 4688 N N . HIS E 1 33 ? -19.571 28.480 14.899 1.00 16.12 12 HIS E N 1
ATOM 4689 C CA . HIS E 1 33 ? -19.451 29.384 16.045 1.00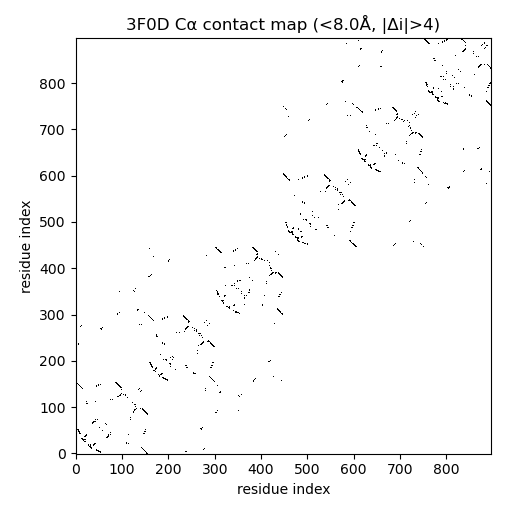 16.46 12 HIS E CA 1
ATOM 4690 C C . HIS E 1 33 ? -19.303 30.802 15.613 1.00 17.20 12 HIS E C 1
ATOM 4691 O O . HIS E 1 33 ? -18.775 31.089 14.562 1.00 16.77 12 HIS E O 1
ATOM 4698 N N . GLN E 1 34 ? -19.742 31.735 16.488 1.00 17.07 13 GLN E N 1
ATOM 4699 C CA . GLN E 1 34 ? -19.506 33.153 16.265 1.00 17.01 13 GLN E CA 1
ATOM 4700 C C . GLN E 1 34 ? -18.025 33.512 16.390 1.00 17.05 13 GLN E C 1
ATOM 4701 O O . GLN E 1 34 ? -17.323 32.894 17.169 1.00 18.14 13 GLN E O 1
ATOM 4707 N N . LEU E 1 35 ? -17.598 34.503 15.665 1.00 16.70 14 LEU E N 1
ATOM 4708 C CA A LEU E 1 35 ? -16.234 34.915 15.527 0.50 18.62 14 LEU E CA 1
ATOM 4709 C CA B LEU E 1 35 ? -16.257 34.939 15.521 0.50 16.86 14 LEU E CA 1
ATOM 4710 C C . LEU E 1 35 ? -16.241 36.365 16.060 1.00 18.09 14 LEU E C 1
ATOM 4711 O O . LEU E 1 35 ? -16.806 37.224 15.450 1.00 20.32 14 LEU E O 1
ATOM 4720 N N . VAL E 1 36 ? -15.584 36.583 17.204 1.00 17.69 15 VAL E N 1
ATOM 4721 C CA . VAL E 1 36 ? -15.611 37.869 17.871 1.00 18.18 15 VAL E CA 1
ATOM 4722 C C . VAL E 1 36 ? -14.276 38.160 18.543 1.00 18.10 15 VAL E C 1
ATOM 4723 O O . VAL E 1 36 ? -13.496 37.230 18.828 1.00 18.25 15 VAL E O 1
ATOM 4727 N N . PRO E 1 37 ? -14.003 39.429 18.855 1.00 19.31 16 PRO E N 1
ATOM 4728 C CA . PRO E 1 37 ? -12.804 39.742 19.628 1.00 19.47 16 PRO E CA 1
ATOM 4729 C C . PRO E 1 37 ? -12.832 39.101 21.002 1.00 19.44 16 PRO E C 1
ATOM 4730 O O . PRO E 1 37 ? -13.903 38.858 21.552 1.00 20.13 16 PRO E O 1
ATOM 4734 N N . GLY E 1 38 ? -11.655 38.829 21.560 1.00 20.92 17 GLY E N 1
ATOM 4735 C CA . GLY E 1 38 ? -11.554 38.377 22.939 1.00 21.13 17 GLY E CA 1
ATOM 4736 C C . GLY E 1 38 ? -11.376 36.913 23.151 1.00 21.29 17 GLY E C 1
ATOM 4737 O O . GLY E 1 38 ? -11.396 36.469 24.302 1.00 22.36 17 GLY E O 1
ATOM 4738 N N . ARG E 1 39 ? -11.267 36.162 22.049 1.00 21.21 18 ARG E N 1
ATOM 4739 C CA . ARG E 1 39 ? -10.961 34.747 22.118 1.00 21.16 18 ARG E CA 1
ATOM 4740 C C . ARG E 1 39 ? -9.867 34.445 21.100 1.00 20.62 18 ARG E C 1
ATOM 4741 O O . ARG E 1 39 ? -9.770 35.092 20.069 1.00 20.70 18 ARG E O 1
ATOM 4749 N N . PRO E 1 40 ? -9.012 33.465 21.390 1.00 21.57 19 PRO E N 1
ATOM 4750 C CA . PRO E 1 40 ? -8.104 32.975 20.339 1.00 21.70 19 PRO E CA 1
ATOM 4751 C C . PRO E 1 40 ? -8.814 32.216 19.239 1.00 19.82 19 PRO E C 1
ATOM 4752 O O . PRO E 1 40 ? -9.892 31.622 19.464 1.00 20.54 19 PRO E O 1
ATOM 4756 N N . LEU E 1 41 ? -8.248 32.313 18.039 1.00 18.31 20 LEU E N 1
ATOM 4757 C CA . LEU E 1 41 ? -8.732 31.500 16.923 1.00 16.63 20 LEU E CA 1
ATOM 4758 C C . LEU E 1 41 ? -8.036 30.116 16.903 1.00 16.77 20 LEU E C 1
ATOM 4759 O O . LEU E 1 41 ? -6.851 30.046 16.590 1.00 19.07 20 LEU E O 1
ATOM 4764 N N . ILE E 1 42 ? -8.762 29.057 17.257 1.00 16.76 21 ILE E N 1
ATOM 4765 C CA . ILE E 1 42 ? -8.222 27.735 17.279 1.00 17.76 21 ILE E CA 1
ATOM 4766 C C . ILE E 1 42 ? -9.057 26.859 16.334 1.00 16.35 21 ILE E C 1
ATOM 4767 O O . ILE E 1 42 ? -10.267 26.712 16.515 1.00 17.58 21 ILE E O 1
ATOM 4772 N N . ILE E 1 43 ? -8.427 26.345 15.291 1.00 15.98 22 ILE E N 1
ATOM 4773 C CA . ILE E 1 43 ? -9.117 25.515 14.294 1.00 15.50 22 ILE E CA 1
ATOM 4774 C C . ILE E 1 43 ? -8.222 24.320 14.054 1.00 14.80 22 ILE E C 1
ATOM 4775 O O . ILE E 1 43 ? -7.052 24.480 13.729 1.00 15.74 22 ILE E O 1
ATOM 4780 N N . GLY E 1 44 ? -8.796 23.131 14.117 1.00 15.12 23 GLY E N 1
ATOM 4781 C CA . GLY E 1 44 ? -7.998 21.910 13.942 1.00 15.52 23 GLY E CA 1
ATOM 4782 C C . GLY E 1 44 ? -6.861 21.798 14.919 1.00 16.82 23 GLY E C 1
ATOM 4783 O O . GLY E 1 44 ? -5.824 21.244 14.594 1.00 17.82 23 GLY E O 1
ATOM 4784 N N . GLY E 1 45 ? -7.053 22.358 16.112 1.00 16.37 24 GLY E N 1
ATOM 4785 C CA . GLY E 1 45 ? -6.049 22.403 17.179 1.00 17.88 24 GLY E CA 1
ATOM 4786 C C . GLY E 1 45 ? -4.962 23.407 16.969 1.00 17.17 24 GLY E C 1
ATOM 4787 O O . GLY E 1 45 ? -4.040 23.476 17.788 1.00 19.39 24 GLY E O 1
ATOM 4788 N N . VAL E 1 46 ? -5.022 24.174 15.892 1.00 16.77 25 VAL E N 1
ATOM 4789 C CA . VAL E 1 46 ? -3.984 25.144 15.556 1.00 17.07 25 VAL E CA 1
ATOM 4790 C C . VAL E 1 46 ? -4.432 26.527 15.958 1.00 17.03 25 VAL E C 1
ATOM 4791 O O . VAL E 1 46 ? -5.533 26.977 15.631 1.00 17.43 25 VAL E O 1
ATOM 4795 N N . THR E 1 47 ? -3.548 27.271 16.644 1.00 17.05 26 THR E N 1
ATOM 4796 C CA . THR E 1 47 ? -3.778 28.670 16.992 1.00 18.28 26 THR E CA 1
ATOM 4797 C C . THR E 1 47 ? -3.363 29.510 15.812 1.00 19.64 26 THR E C 1
ATOM 4798 O O . THR E 1 47 ? -2.213 29.528 15.421 1.00 21.19 26 THR E O 1
ATOM 4802 N N . ILE E 1 48 ? -4.328 30.188 15.240 1.00 19.06 27 ILE E N 1
ATOM 4803 C CA . ILE E 1 48 ? -4.170 30.973 14.032 1.00 20.45 27 ILE E CA 1
ATOM 4804 C C . ILE E 1 48 ? -4.089 32.440 14.416 1.00 21.09 27 ILE E C 1
ATOM 4805 O O . ILE E 1 48 ? -4.943 32.936 15.175 1.00 20.34 27 ILE E O 1
ATOM 4810 N N . PRO E 1 49 ? -3.108 33.178 13.868 1.00 23.35 28 PRO E N 1
ATOM 4811 C CA . PRO E 1 49 ? -3.002 34.587 14.221 1.00 24.03 28 PRO E CA 1
ATOM 4812 C C . PRO E 1 49 ? -4.194 35.367 13.659 1.00 23.29 28 PRO E C 1
ATOM 4813 O O . PRO E 1 49 ? -4.464 35.314 12.466 1.00 24.91 28 PRO E O 1
ATOM 4817 N N . TYR E 1 50 ? -4.956 35.997 14.550 1.00 22.08 29 TYR E N 1
ATOM 4818 C CA . TYR E 1 50 ? -6.114 36.760 14.152 1.00 22.45 29 TYR E CA 1
ATOM 4819 C C . TYR E 1 50 ? -6.659 37.521 15.345 1.00 24.18 29 TYR E C 1
ATOM 4820 O O . TYR E 1 50 ? -6.578 37.077 16.483 1.00 26.51 29 TYR E O 1
ATOM 4829 N N . GLU E 1 51 ? -7.228 38.666 15.038 1.00 23.91 30 GLU E N 1
ATOM 4830 C CA . GLU E 1 51 ? -7.780 39.603 16.046 1.00 25.34 30 GLU E CA 1
ATOM 4831 C C . GLU E 1 51 ? -9.158 39.196 16.573 1.00 24.05 30 GLU E C 1
ATOM 4832 O O . GLU E 1 51 ? -9.703 39.851 17.464 1.00 25.49 30 GLU E O 1
ATOM 4838 N N . ARG E 1 52 ? -9.745 38.125 16.035 1.00 21.01 31 ARG E N 1
ATOM 4839 C CA . ARG E 1 52 ? -10.992 37.569 16.564 1.00 19.99 31 ARG E CA 1
ATOM 4840 C C . ARG E 1 52 ? -10.812 36.074 16.702 1.00 18.28 31 ARG E C 1
ATOM 4841 O O . ARG E 1 52 ? -9.884 35.490 16.149 1.00 19.70 31 ARG E O 1
ATOM 4849 N N . GLY E 1 53 ? -11.643 35.480 17.526 1.00 17.29 32 GLY E N 1
ATOM 4850 C CA . GLY E 1 53 ? -11.648 34.059 17.748 1.00 16.42 32 GLY E CA 1
ATOM 4851 C C . GLY E 1 53 ? -13.042 33.520 17.928 1.00 16.73 32 GLY E C 1
ATOM 4852 O O . GLY E 1 53 ? -14.025 34.260 17.926 1.00 17.35 32 GLY E O 1
ATOM 4853 N N . LEU E 1 54 ? -13.149 32.210 18.019 1.00 17.08 33 LEU E N 1
ATOM 4854 C CA . LEU E 1 54 ? -14.442 31.573 18.042 1.00 17.41 33 LEU E CA 1
ATOM 4855 C C . LEU E 1 54 ? -14.978 31.471 19.458 1.00 17.67 33 LEU E C 1
ATOM 4856 O O . LEU E 1 54 ? -14.255 31.221 20.416 1.00 19.43 33 LEU E O 1
ATOM 4861 N N . LEU E 1 55 ? -16.264 31.712 19.575 1.00 17.93 34 LEU E N 1
ATOM 4862 C CA . LEU E 1 55 ? -16.934 31.923 20.791 1.00 18.11 34 LEU E CA 1
ATOM 4863 C C . LEU E 1 55 ? -17.791 30.716 21.134 1.00 18.97 34 LEU E C 1
ATOM 4864 O O . LEU E 1 55 ? -18.626 30.300 20.384 1.00 20.71 34 LEU E O 1
ATOM 4869 N N . GLY E 1 56 ? -17.551 30.152 22.288 1.00 19.86 35 GLY E N 1
ATOM 4870 C CA . GLY E 1 56 ? -18.305 29.045 22.767 1.00 20.95 35 GLY E CA 1
ATOM 4871 C C . GLY E 1 56 ? -18.091 28.819 24.245 1.00 22.37 35 GLY E C 1
ATOM 4872 O O . GLY E 1 56 ? -17.341 29.535 24.842 1.00 23.27 35 GLY E O 1
ATOM 4873 N N . HIS E 1 57 ? -18.761 27.832 24.790 1.00 25.11 36 HIS E N 1
ATOM 4874 C CA . HIS E 1 57 ? -18.502 27.418 26.163 1.00 28.05 36 HIS E CA 1
ATOM 4875 C C . HIS E 1 57 ? -17.039 27.001 26.371 1.00 28.80 36 HIS E C 1
ATOM 4876 O O . HIS E 1 57 ? -16.468 27.248 27.430 1.00 29.86 36 HIS E O 1
ATOM 4883 N N . SER E 1 58 ? -16.423 26.418 25.340 1.00 29.34 37 SER E N 1
ATOM 4884 C CA . SER E 1 58 ? -15.019 26.042 25.391 1.00 29.93 37 SER E CA 1
ATOM 4885 C C . SER E 1 58 ? -14.164 26.673 24.342 1.00 28.41 37 SER E C 1
ATOM 4886 O O . SER E 1 58 ? -14.306 27.827 24.080 1.00 28.90 37 SER E O 1
ATOM 4889 N N . ASP E 1 59 ? -13.292 25.901 23.708 1.00 25.65 38 ASP E N 1
ATOM 4890 C CA . ASP E 1 59 ? -12.451 26.481 22.700 1.00 25.18 38 ASP E CA 1
ATOM 4891 C C . ASP E 1 59 ? -13.065 26.739 21.353 1.00 22.61 38 ASP E C 1
ATOM 4892 O O . ASP E 1 59 ? -12.502 27.406 20.577 1.00 24.06 38 ASP E O 1
ATOM 4897 N N . ALA E 1 60 ? -14.259 26.237 21.130 1.00 21.70 39 ALA E N 1
ATOM 4898 C CA . ALA E 1 60 ? -15.010 26.525 19.943 1.00 21.08 39 ALA E CA 1
ATOM 4899 C C . ALA E 1 60 ? -14.300 26.134 18.636 1.00 19.80 39 ALA E C 1
ATOM 4900 O O . ALA E 1 60 ? -14.467 26.773 17.646 1.00 20.17 39 ALA E O 1
ATOM 4902 N N . ASP E 1 61 ? -13.555 25.039 18.691 1.00 18.77 40 ASP E N 1
ATOM 4903 C CA . ASP E 1 61 ? -12.835 24.529 17.510 1.00 16.89 40 ASP E CA 1
ATOM 4904 C C . ASP E 1 61 ? -13.841 23.848 16.589 1.00 16.88 40 ASP E C 1
ATOM 4905 O O . ASP E 1 61 ? -14.113 22.644 16.719 1.00 16.59 40 ASP E O 1
ATOM 4910 N N . VAL E 1 62 ? -14.357 24.635 15.662 1.00 16.97 41 VAL E N 1
ATOM 4911 C CA A VAL E 1 62 ? -15.436 24.206 14.769 0.50 16.89 41 VAL E CA 1
ATOM 4912 C CA B VAL E 1 62 ? -15.410 24.243 14.804 0.50 17.30 41 VAL E CA 1
ATOM 4913 C C . VAL E 1 62 ? -15.028 23.000 13.951 1.00 15.24 41 VAL E C 1
ATOM 4914 O O . VAL E 1 62 ? -15.857 22.127 13.684 1.00 16.64 41 VAL E O 1
ATOM 4921 N N . LEU E 1 63 ? -13.777 22.931 13.527 1.00 14.66 42 LEU E N 1
ATOM 4922 C CA . LEU E 1 63 ? -13.337 21.818 12.676 1.00 14.63 42 LEU E CA 1
ATOM 4923 C C . LEU E 1 63 ? -13.314 20.528 13.464 1.00 14.19 42 LEU E C 1
ATOM 4924 O O . LEU E 1 63 ? -13.788 19.472 13.019 1.00 14.99 42 LEU E O 1
ATOM 4929 N N . LEU E 1 64 ? -12.720 20.573 14.647 1.00 14.44 43 LEU E N 1
ATOM 4930 C CA . LEU E 1 64 ? -12.676 19.365 15.405 1.00 14.42 43 LEU E CA 1
ATOM 4931 C C . LEU E 1 64 ? -14.058 18.895 15.870 1.00 15.21 43 LEU E C 1
ATOM 4932 O O . LEU E 1 64 ? -14.344 17.705 15.882 1.00 15.76 43 LEU E O 1
ATOM 4937 N N . HIS E 1 65 ? -14.937 19.815 16.172 1.00 15.38 44 HIS E N 1
ATOM 4938 C CA . HIS E 1 65 ? -16.306 19.468 16.487 1.00 16.61 44 HIS E CA 1
ATOM 4939 C C . HIS E 1 65 ? -17.034 18.811 15.330 1.00 16.53 44 HIS E C 1
ATOM 4940 O O . HIS E 1 65 ? -17.715 17.807 15.530 1.00 16.67 44 HIS E O 1
ATOM 4947 N N . ALA E 1 66 ? -16.871 19.335 14.119 1.00 15.23 45 ALA E N 1
ATOM 4948 C CA . ALA E 1 66 ? -17.538 18.758 12.960 1.00 15.02 45 ALA E CA 1
ATOM 4949 C C . ALA E 1 66 ? -17.026 17.325 12.694 1.00 14.16 45 ALA E C 1
ATOM 4950 O O . ALA E 1 66 ? -17.782 16.416 12.347 1.00 15.22 45 ALA E O 1
ATOM 4952 N N . ILE E 1 67 ? -15.713 17.127 12.818 1.00 13.74 46 ILE E N 1
ATOM 4953 C CA . ILE E 1 67 ? -15.149 15.800 12.624 1.00 14.44 46 ILE E CA 1
ATOM 4954 C C . ILE E 1 67 ? -15.621 14.795 13.675 1.00 14.57 46 ILE E C 1
ATOM 4955 O O . ILE E 1 67 ? -15.966 13.679 13.370 1.00 15.54 46 ILE E O 1
ATOM 4960 N N . THR E 1 68 ? -15.669 15.228 14.920 1.00 15.26 47 THR E N 1
ATOM 4961 C CA . THR E 1 68 ? -16.157 14.450 15.988 1.00 16.56 47 THR E CA 1
ATOM 4962 C C . THR E 1 68 ? -17.580 14.009 15.728 1.00 16.47 47 THR E C 1
ATOM 4963 O O . THR E 1 68 ? -17.888 12.842 15.871 1.00 17.42 47 THR E O 1
ATOM 4967 N N . ASP E 1 69 ? -18.422 14.922 15.281 1.00 17.47 48 ASP E N 1
ATOM 4968 C CA . ASP E 1 69 ? -19.832 14.558 14.968 1.00 18.64 48 ASP E CA 1
ATOM 4969 C C . ASP E 1 69 ? -19.944 13.588 13.808 1.00 17.19 48 ASP E C 1
ATOM 4970 O O . ASP E 1 69 ? -20.768 12.654 13.850 1.00 18.53 48 ASP E O 1
ATOM 4975 N N . ALA E 1 70 ? -19.105 13.766 12.792 1.00 16.04 49 ALA E N 1
ATOM 4976 C CA . ALA E 1 70 ? -19.088 12.832 11.651 1.00 15.85 49 ALA E CA 1
ATOM 4977 C C . ALA E 1 70 ? -18.729 11.402 12.085 1.00 15.86 49 ALA E C 1
ATOM 4978 O O . ALA E 1 70 ? -19.290 10.390 11.614 1.00 15.74 49 ALA E O 1
ATOM 4980 N N . LEU E 1 71 ? -17.788 11.283 13.017 1.00 15.56 50 LEU E N 1
ATOM 4981 C CA . LEU E 1 71 ? -17.341 10.002 13.509 1.00 16.83 50 LEU E CA 1
ATOM 4982 C C . LEU E 1 71 ? -18.404 9.378 14.373 1.00 17.31 50 LEU E C 1
ATOM 4983 O O . LEU E 1 71 ? -18.703 8.196 14.202 1.00 18.08 50 LEU E O 1
ATOM 4988 N N . PHE E 1 72 ? -18.962 10.100 15.318 1.00 17.74 51 PHE E N 1
ATOM 4989 C CA . PHE E 1 72 ? -20.097 9.552 16.065 1.00 18.92 51 PHE E CA 1
ATOM 4990 C C . PHE E 1 72 ? -21.258 9.162 15.145 1.00 19.02 51 PHE E C 1
ATOM 4991 O O . PHE E 1 72 ? -21.914 8.136 15.348 1.00 19.82 51 PHE E O 1
ATOM 4999 N N . GLY E 1 73 ? -21.492 9.942 14.106 1.00 17.50 52 GLY E N 1
ATOM 5000 C CA . GLY E 1 73 ? -22.579 9.634 13.208 1.00 18.17 52 GLY E CA 1
ATOM 5001 C C . GLY E 1 73 ? -22.326 8.354 12.435 1.00 17.22 52 GLY E C 1
ATOM 5002 O O . GLY E 1 73 ? -23.240 7.536 12.261 1.00 19.02 52 GLY E O 1
ATOM 5003 N N . ALA E 1 74 ? -21.100 8.167 11.959 1.00 16.75 53 ALA E N 1
ATOM 5004 C CA . ALA E 1 74 ? -20.783 6.977 11.203 1.00 16.96 53 ALA E CA 1
ATOM 5005 C C . ALA E 1 74 ? -20.910 5.706 12.047 1.00 17.39 53 ALA E C 1
ATOM 5006 O O . ALA E 1 74 ? -21.333 4.657 11.573 1.00 19.25 53 ALA E O 1
ATOM 5008 N N . ALA E 1 75 ? -20.551 5.806 13.325 1.00 18.70 54 ALA E N 1
ATOM 5009 C CA . ALA E 1 75 ? -20.608 4.689 14.252 1.00 19.53 54 ALA E CA 1
ATOM 5010 C C . ALA E 1 75 ? -21.984 4.560 14.929 1.00 19.66 54 ALA E C 1
ATOM 5011 O O . ALA E 1 75 ? -22.140 3.675 15.759 1.00 22.32 54 ALA E O 1
ATOM 5013 N N . ALA E 1 76 ? -22.958 5.402 14.572 1.00 19.82 55 ALA E N 1
ATOM 5014 C CA . ALA E 1 76 ? -24.317 5.453 15.139 1.00 21.11 55 ALA E CA 1
ATOM 5015 C C . ALA E 1 76 ? -24.238 5.539 16.672 1.00 21.29 55 ALA E C 1
ATOM 5016 O O . ALA E 1 76 ? -24.977 4.864 17.405 1.00 23.15 55 ALA E O 1
ATOM 5018 N N . LEU E 1 77 ? -23.386 6.454 17.131 1.00 21.27 56 LEU E N 1
ATOM 5019 C CA . LEU E 1 77 ? -23.181 6.732 18.568 1.00 21.28 56 LEU E CA 1
ATOM 5020 C C . LEU E 1 77 ? -23.801 7.999 19.072 1.00 22.72 56 LEU E C 1
ATOM 5021 O O . LEU E 1 77 ? -23.559 8.409 20.208 1.00 26.32 56 LEU E O 1
ATOM 5026 N N . GLY E 1 78 ? -24.622 8.626 18.248 1.00 22.65 57 GLY E N 1
ATOM 5027 C CA . GLY E 1 78 ? -25.275 9.846 18.625 1.00 23.47 57 GLY E CA 1
ATOM 5028 C C . GLY E 1 78 ? -24.539 11.075 18.147 1.00 23.31 57 GLY E C 1
ATOM 5029 O O . GLY E 1 78 ? -24.235 11.194 16.959 1.00 22.12 57 GLY E O 1
ATOM 5030 N N . ASP E 1 79 ? -24.282 11.996 19.072 1.00 25.04 58 ASP E N 1
ATOM 5031 C CA . ASP E 1 79 ? -23.696 13.298 18.729 1.00 26.10 58 ASP E CA 1
ATOM 5032 C C . ASP E 1 79 ? -22.886 13.867 19.904 1.00 27.14 58 ASP E C 1
ATOM 5033 O O . ASP E 1 79 ? -22.909 13.295 21.009 1.00 28.42 58 ASP E O 1
ATOM 5038 N N . ILE E 1 80 ? -22.176 14.967 19.661 1.00 28.81 59 ILE E N 1
ATOM 5039 C CA . ILE E 1 80 ? -21.293 15.534 20.678 1.00 30.10 59 ILE E CA 1
ATOM 5040 C C . ILE E 1 80 ? -22.075 15.956 21.927 1.00 31.09 59 ILE E C 1
ATOM 5041 O O . ILE E 1 80 ? -21.578 15.789 23.047 1.00 32.14 59 ILE E O 1
ATOM 5046 N N . GLY E 1 81 ? -23.297 16.445 21.743 1.00 31.03 60 GLY E N 1
ATOM 5047 C CA . GLY E 1 81 ? -24.164 16.784 22.870 1.00 31.80 60 GLY E CA 1
ATOM 5048 C C . GLY E 1 81 ? -24.590 15.574 23.678 1.00 32.66 60 GLY E C 1
ATOM 5049 O O . GLY E 1 81 ? -24.681 15.661 24.923 1.00 34.91 60 GLY E O 1
ATOM 5050 N N . ASP E 1 95 ? -10.837 21.142 26.108 1.00 32.00 74 ASP E N 1
ATOM 5051 C CA . ASP E 1 95 ? -9.930 20.960 24.961 1.00 29.77 74 ASP E CA 1
ATOM 5052 C C . ASP E 1 95 ? -10.533 20.088 23.828 1.00 26.75 74 ASP E C 1
ATOM 5053 O O . ASP E 1 95 ? -10.784 18.902 24.041 1.00 25.39 74 ASP E O 1
ATOM 5058 N N . SER E 1 96 ? -10.752 20.662 22.641 1.00 24.50 75 SER E N 1
ATOM 5059 C CA . SER E 1 96 ? -11.408 19.897 21.591 1.00 23.04 75 SER E CA 1
ATOM 5060 C C . SER E 1 96 ? -10.565 18.751 21.052 1.00 20.82 75 SER E C 1
ATOM 5061 O O . SER E 1 96 ? -11.111 17.773 20.553 1.00 21.68 75 SER E O 1
ATOM 5064 N N . ARG E 1 97 ? -9.243 18.845 21.142 1.00 21.04 76 ARG E N 1
ATOM 5065 C CA . ARG E 1 97 ? -8.402 17.711 20.802 1.00 20.88 76 ARG E CA 1
ATOM 5066 C C . ARG E 1 97 ? -8.589 16.545 21.764 1.00 21.48 76 ARG E C 1
ATOM 5067 O O . ARG E 1 97 ? -8.646 15.375 21.370 1.00 21.44 76 ARG E O 1
ATOM 5075 N N . ALA E 1 98 ? -8.695 16.830 23.055 1.00 22.11 77 ALA E N 1
ATOM 5076 C CA . ALA E 1 98 ? -8.997 15.772 24.020 1.00 23.03 77 ALA E CA 1
ATOM 5077 C C . ALA E 1 98 ? -10.367 15.110 23.729 1.00 23.22 77 ALA E C 1
ATOM 5078 O O . ALA E 1 98 ? -10.535 13.887 23.833 1.00 23.65 77 ALA E O 1
ATOM 5080 N N . LEU E 1 99 ? -11.342 15.901 23.330 1.00 23.35 78 LEU E N 1
ATOM 5081 C CA . LEU E 1 99 ? -12.655 15.378 22.969 1.00 22.99 78 LEU E CA 1
ATOM 5082 C C . LEU E 1 99 ? -12.560 14.504 21.715 1.00 21.09 78 LEU E C 1
ATOM 5083 O O . LEU E 1 99 ? -13.198 13.451 21.636 1.00 21.56 78 LEU E O 1
ATOM 5088 N N . LEU E 1 100 ? -11.731 14.906 20.754 1.00 20.41 79 LEU E N 1
ATOM 5089 C CA . LEU E 1 100 ? -11.576 14.130 19.526 1.00 20.03 79 LEU E CA 1
ATOM 5090 C C . LEU E 1 100 ? -10.917 12.782 19.852 1.00 19.47 79 LEU E C 1
ATOM 5091 O O . LEU E 1 100 ? -11.300 11.736 19.320 1.00 20.38 79 LEU E O 1
ATOM 5096 N N . ARG E 1 101 ? -9.924 12.808 20.729 1.00 20.43 80 ARG E N 1
ATOM 5097 C CA . ARG E 1 101 ? -9.289 11.579 21.162 1.00 21.38 80 ARG E CA 1
ATOM 5098 C C . ARG E 1 101 ? -10.284 10.642 21.886 1.00 21.22 80 ARG E C 1
ATOM 5099 O O . ARG E 1 101 ? -10.266 9.422 21.691 1.00 21.50 80 ARG E O 1
ATOM 5107 N N . GLU E 1 102 ? -11.129 11.198 22.728 1.00 21.53 81 GLU E N 1
ATOM 5108 C CA . GLU E 1 102 ? -12.150 10.416 23.403 1.00 22.78 81 GLU E CA 1
ATOM 5109 C C . GLU E 1 102 ? -13.163 9.846 22.434 1.00 21.46 81 GLU E C 1
ATOM 5110 O O . GLU E 1 102 ? -13.527 8.684 22.534 1.00 22.19 81 GLU E O 1
ATOM 5116 N N . CYS E 1 103 ? -13.621 10.647 21.480 1.00 21.68 82 CYS E N 1
ATOM 5117 C CA . CYS E 1 103 ? -14.449 10.140 20.409 1.00 22.04 82 CYS E CA 1
ATOM 5118 C C . CYS E 1 103 ? -13.817 8.939 19.722 1.00 20.78 82 CYS E C 1
ATOM 5119 O O . CYS E 1 103 ? -14.490 7.944 19.519 1.00 21.68 82 CYS E O 1
ATOM 5122 N N . ALA E 1 104 ? -12.554 9.040 19.333 1.00 20.77 83 ALA E N 1
ATOM 5123 C CA . ALA E 1 104 ? -11.883 7.969 18.629 1.00 21.34 83 ALA E CA 1
ATOM 5124 C C . ALA E 1 104 ? -11.886 6.709 19.499 1.00 21.85 83 ALA E C 1
ATOM 5125 O O . ALA E 1 104 ? -12.078 5.596 19.010 1.00 21.36 83 ALA E O 1
ATOM 5127 N N . SER E 1 105 ? -11.687 6.872 20.794 1.00 22.03 84 SER E N 1
ATOM 5128 C CA . SER E 1 105 ? -11.685 5.728 21.717 1.00 23.42 84 SER E CA 1
ATOM 5129 C C . SER E 1 105 ? -13.074 5.047 21.711 1.00 22.54 84 SER E C 1
ATOM 5130 O O . SER E 1 105 ? -13.182 3.869 21.661 1.00 23.42 84 SER E O 1
ATOM 5133 N N . ARG E 1 106 ? -14.118 5.844 21.765 1.00 22.18 85 ARG E N 1
ATOM 5134 C CA . ARG E 1 106 ? -15.487 5.353 21.732 1.00 21.84 85 ARG E CA 1
ATOM 5135 C C . ARG E 1 106 ? -15.846 4.664 20.446 1.00 21.79 85 ARG E C 1
ATOM 5136 O O . ARG E 1 106 ? -16.510 3.687 20.447 1.00 21.45 85 ARG E O 1
ATOM 5144 N N . VAL E 1 107 ? -15.393 5.194 19.325 1.00 20.56 86 VAL E N 1
ATOM 5145 C CA . VAL E 1 107 ? -15.635 4.582 18.067 1.00 21.18 86 VAL E CA 1
ATOM 5146 C C . VAL E 1 107 ? -14.965 3.216 18.007 1.00 21.98 86 VAL E C 1
ATOM 5147 O O . VAL E 1 107 ? -15.535 2.291 17.528 1.00 21.69 86 VAL E O 1
ATOM 5151 N N . ALA E 1 108 ? -13.738 3.138 18.485 1.00 22.63 87 ALA E N 1
ATOM 5152 C CA . ALA E 1 108 ? -13.055 1.844 18.573 1.00 23.57 87 ALA E CA 1
ATOM 5153 C C . ALA E 1 108 ? -13.787 0.853 19.499 1.00 23.59 87 ALA E C 1
ATOM 5154 O O . ALA E 1 108 ? -13.941 -0.302 19.156 1.00 23.87 87 ALA E O 1
ATOM 5156 N N . GLN E 1 109 ? -14.273 1.335 20.625 1.00 23.79 88 GLN E N 1
ATOM 5157 C CA . GLN E 1 109 ? -14.987 0.493 21.610 1.00 24.83 88 GLN E CA 1
ATOM 5158 C C . GLN E 1 109 ? -16.272 -0.033 21.031 1.00 24.49 88 GLN E C 1
ATOM 5159 O O . GLN E 1 109 ? -16.710 -1.133 21.379 1.00 25.87 88 GLN E O 1
ATOM 5165 N N . ALA E 1 110 ? -16.873 0.716 20.110 1.00 24.09 89 ALA E N 1
ATOM 5166 C CA . ALA E 1 110 ? -18.088 0.325 19.451 1.00 23.08 89 ALA E CA 1
ATOM 5167 C C . ALA E 1 110 ? -17.806 -0.683 18.319 1.00 23.18 89 ALA E C 1
ATOM 5168 O O . ALA E 1 110 ? -18.724 -1.142 17.664 1.00 24.59 89 ALA E O 1
ATOM 5170 N N . GLY E 1 111 ? -16.533 -0.976 18.053 1.00 24.07 90 GLY E N 1
ATOM 5171 C CA . GLY E 1 111 ? -16.157 -1.966 17.053 1.00 22.26 90 GLY E CA 1
ATOM 5172 C C . GLY E 1 111 ? -15.805 -1.486 15.651 1.00 22.39 90 GLY E C 1
ATOM 5173 O O . GLY E 1 111 ? -15.780 -2.280 14.707 1.00 22.85 90 GLY E O 1
ATOM 5174 N N . PHE E 1 112 ? -15.474 -0.212 15.518 1.00 20.80 91 PHE E N 1
ATOM 5175 C CA . PHE E 1 112 ? -15.195 0.354 14.209 1.00 19.65 91 PHE E CA 1
ATOM 5176 C C . PHE E 1 112 ? -13.765 0.836 14.062 1.00 19.89 91 PHE E C 1
ATOM 5177 O O . PHE E 1 112 ? -13.174 1.323 15.035 1.00 22.11 91 PHE E O 1
ATOM 5185 N N . ALA E 1 113 ? -13.255 0.730 12.835 1.00 19.34 92 ALA E N 1
ATOM 5186 C CA . ALA E 1 113 ? -11.990 1.339 12.438 1.00 18.27 92 ALA E CA 1
ATOM 5187 C C . ALA E 1 113 ? -12.278 2.501 11.493 1.00 18.20 92 ALA E C 1
ATOM 5188 O O . ALA E 1 113 ? -13.147 2.442 10.633 1.00 19.08 92 ALA E O 1
ATOM 5190 N N . ILE E 1 114 ? -11.510 3.547 11.635 1.00 17.49 93 ILE E N 1
ATOM 5191 C CA . ILE E 1 114 ? -11.696 4.760 10.805 1.00 16.81 93 ILE E CA 1
ATOM 5192 C C . ILE E 1 114 ? -10.907 4.573 9.517 1.00 16.34 93 ILE E C 1
ATOM 5193 O O . ILE E 1 114 ? -9.736 4.182 9.566 1.00 18.09 93 ILE E O 1
ATOM 5198 N N . ARG E 1 115 ? -11.512 4.832 8.356 1.00 15.72 94 ARG E N 1
ATOM 5199 C CA . ARG E 1 115 ? -10.863 4.723 7.080 1.00 15.97 94 ARG E CA 1
ATOM 5200 C C . ARG E 1 115 ? -10.425 6.071 6.507 1.00 14.83 94 ARG E C 1
ATOM 5201 O O . ARG E 1 115 ? -9.320 6.159 5.984 1.00 15.21 9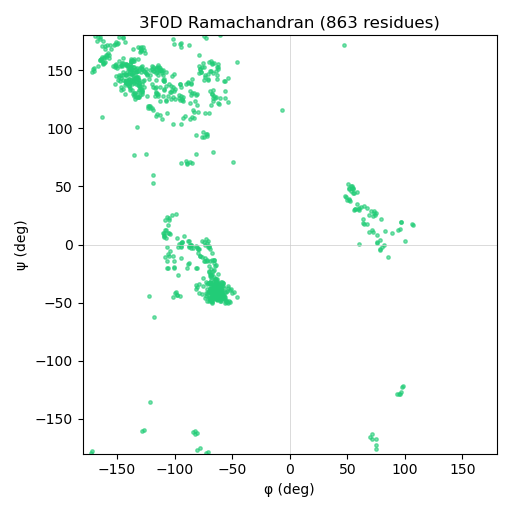4 ARG E O 1
ATOM 5209 N N . ASN E 1 116 ? -11.262 7.105 6.552 1.00 13.51 95 ASN E N 1
ATOM 5210 C CA . ASN E 1 116 ? -10.806 8.431 6.173 1.00 13.31 95 ASN E CA 1
ATOM 5211 C C . ASN E 1 116 ? -11.717 9.495 6.696 1.00 12.72 95 ASN E C 1
ATOM 5212 O O . ASN E 1 116 ? -12.861 9.222 7.064 1.00 13.79 95 ASN E O 1
ATOM 5217 N N . VAL E 1 117 ? -11.176 10.715 6.750 1.00 13.59 96 VAL E N 1
ATOM 5218 C CA A VAL E 1 117 ? -11.973 11.886 7.034 0.50 13.56 96 VAL E CA 1
ATOM 5219 C CA B VAL E 1 117 ? -11.886 11.932 7.106 0.50 12.48 96 VAL E CA 1
ATOM 5220 C C . VAL E 1 117 ? -11.635 12.972 6.015 1.00 13.11 96 VAL E C 1
ATOM 5221 O O . VAL E 1 117 ? -10.474 13.179 5.616 1.00 13.43 96 VAL E O 1
ATOM 5228 N N . ASP E 1 118 ? -12.693 13.687 5.598 1.00 13.17 97 ASP E N 1
ATOM 5229 C CA . ASP E 1 118 ? -12.548 14.875 4.768 1.00 13.19 97 ASP E CA 1
ATOM 5230 C C . ASP E 1 118 ? -13.316 16.001 5.424 1.00 13.49 97 ASP E C 1
ATOM 5231 O O . ASP E 1 118 ? -14.269 15.756 6.163 1.00 15.06 97 ASP E O 1
ATOM 5236 N N . SER E 1 119 ? -12.922 17.244 5.183 1.00 13.28 98 SER E N 1
ATOM 5237 C CA . SER E 1 119 ? -13.566 18.378 5.876 1.00 13.36 98 SER E CA 1
ATOM 5238 C C . SER E 1 119 ? -13.325 19.638 5.114 1.00 14.32 98 SER E C 1
ATOM 5239 O O . SER E 1 119 ? -12.409 19.735 4.261 1.00 13.81 98 SER E O 1
ATOM 5242 N N . THR E 1 120 ? -14.154 20.629 5.406 1.00 14.07 99 THR E N 1
ATOM 5243 C CA . THR E 1 120 ? -14.049 21.958 4.822 1.00 14.43 99 THR E CA 1
ATOM 5244 C C . THR E 1 120 ? -14.314 22.995 5.943 1.00 14.61 99 THR E C 1
ATOM 5245 O O . THR E 1 120 ? -15.234 22.832 6.725 1.00 16.60 99 THR E O 1
ATOM 5249 N N . ILE E 1 121 ? -13.475 23.988 6.015 1.00 14.08 100 ILE E N 1
ATOM 5250 C CA . ILE E 1 121 ? -13.683 25.176 6.841 1.00 14.10 100 ILE E CA 1
ATOM 5251 C C . ILE E 1 121 ? -14.130 26.327 5.954 1.00 13.82 100 ILE E C 1
ATOM 5252 O O . ILE E 1 121 ? -13.504 26.568 4.914 1.00 15.06 100 ILE E O 1
ATOM 5257 N N . ILE E 1 122 ? -15.197 27.030 6.318 1.00 14.24 101 ILE E N 1
ATOM 5258 C CA . ILE E 1 122 ? -15.684 28.211 5.609 1.00 14.71 101 ILE E CA 1
ATOM 5259 C C . ILE E 1 122 ? -15.444 29.419 6.517 1.00 14.50 101 ILE E C 1
ATOM 5260 O O . ILE E 1 122 ? -16.085 29.591 7.529 1.00 15.45 101 ILE E O 1
ATOM 5265 N N . ALA E 1 123 ? -14.478 30.201 6.093 1.00 15.33 102 ALA E N 1
ATOM 5266 C CA . ALA E 1 123 ? -14.060 31.374 6.829 1.00 16.00 102 ALA E CA 1
ATOM 5267 C C . ALA E 1 123 ? -13.718 32.448 5.805 1.00 16.68 102 ALA E C 1
ATOM 5268 O O . ALA E 1 123 ? -12.919 32.225 4.913 1.00 17.35 102 ALA E O 1
ATOM 5270 N N . GLN E 1 124 ? -14.247 33.647 5.952 1.00 16.95 103 GLN E N 1
ATOM 5271 C CA . GLN E 1 124 ? -13.931 34.735 5.030 1.00 17.29 103 GLN E CA 1
ATOM 5272 C C . GLN E 1 124 ? -12.495 35.211 5.186 1.00 18.12 103 GLN E C 1
ATOM 5273 O O . GLN E 1 124 ? -11.857 35.561 4.213 1.00 19.84 103 GLN E O 1
ATOM 5279 N N . ALA E 1 125 ? -12.005 35.154 6.410 1.00 18.12 104 ALA E N 1
ATOM 5280 C CA . ALA E 1 125 ? -10.648 35.563 6.776 1.00 18.54 104 ALA E CA 1
ATOM 5281 C C . ALA E 1 125 ? -10.344 34.903 8.122 1.00 19.33 104 ALA E C 1
ATOM 5282 O O . ALA E 1 125 ? -11.269 34.566 8.855 1.00 20.38 104 ALA E O 1
ATOM 5284 N N . PRO E 1 126 ? -9.071 34.692 8.462 1.00 20.39 105 PRO E N 1
ATOM 5285 C CA . PRO E 1 126 ? -7.898 34.931 7.682 1.00 20.13 105 PRO E CA 1
ATOM 5286 C C . PRO E 1 126 ? -7.706 33.773 6.721 1.00 18.79 105 PRO E C 1
ATOM 5287 O O . PRO E 1 126 ? -8.503 32.836 6.681 1.00 19.53 105 PRO E O 1
ATOM 5291 N N . LYS E 1 127 ? -6.617 33.848 5.985 1.00 20.69 106 LYS E N 1
ATOM 5292 C CA . LYS E 1 127 ? -6.207 32.773 5.097 1.00 20.92 106 LYS E CA 1
ATOM 5293 C C . LYS E 1 127 ? -5.839 31.575 5.964 1.00 20.00 106 LYS E C 1
ATOM 5294 O O . LYS E 1 127 ? -5.096 31.701 6.880 1.00 21.37 106 LYS E O 1
ATOM 5300 N N . LEU E 1 128 ? -6.343 30.411 5.604 1.00 19.22 107 LEU E N 1
ATOM 5301 C CA . LEU E 1 128 ? -6.078 29.218 6.394 1.00 18.56 107 LEU E CA 1
ATOM 5302 C C . LEU E 1 128 ? -5.102 28.244 5.745 1.00 18.70 107 LEU E C 1
ATOM 5303 O O . LEU E 1 128 ? -4.591 27.382 6.435 1.00 18.36 107 LEU E O 1
ATOM 5308 N N . ALA E 1 129 ? -4.812 28.396 4.453 1.00 19.23 108 ALA E N 1
ATOM 5309 C CA . ALA E 1 129 ? -3.913 27.467 3.727 1.00 20.02 108 ALA E CA 1
ATOM 5310 C C . ALA E 1 129 ? -2.578 27.264 4.448 1.00 19.72 108 ALA E C 1
ATOM 5311 O O . ALA E 1 129 ? -2.104 26.151 4.509 1.00 19.27 108 ALA E O 1
ATOM 5313 N N . PRO E 1 130 ? -1.971 28.305 5.049 1.00 19.16 109 PRO E N 1
ATOM 5314 C CA . PRO E 1 130 ? -0.651 28.045 5.642 1.00 18.89 109 PRO E CA 1
ATOM 5315 C C . PRO E 1 130 ? -0.704 27.080 6.816 1.00 16.71 109 PRO E C 1
ATOM 5316 O O . PRO E 1 130 ? 0.328 26.523 7.180 1.00 18.78 109 PRO E O 1
ATOM 5320 N N . HIS E 1 131 ? -1.884 26.851 7.376 1.00 16.71 110 HIS E N 1
ATOM 5321 C CA . HIS E 1 131 ? -2.081 26.092 8.599 1.00 15.44 110 HIS E CA 1
ATOM 5322 C C . HIS E 1 131 ? -2.625 24.692 8.388 1.00 14.79 110 HIS E C 1
ATOM 5323 O O . HIS E 1 131 ? -2.785 23.936 9.332 1.00 15.49 110 HIS E O 1
ATOM 5330 N N . ILE E 1 132 ? -2.970 24.342 7.145 1.00 15.12 111 ILE E N 1
ATOM 5331 C CA . ILE E 1 132 ? -3.617 23.075 6.866 1.00 15.47 111 ILE E CA 1
ATOM 5332 C C . ILE E 1 132 ? -2.762 21.875 7.251 1.00 15.79 111 ILE E C 1
ATOM 5333 O O . ILE E 1 132 ? -3.291 20.909 7.777 1.00 15.54 111 ILE E O 1
ATOM 5338 N N . ASP E 1 133 ? -1.471 21.901 6.926 1.00 15.31 112 ASP E N 1
ATOM 5339 C CA . ASP E 1 133 ? -0.645 20.772 7.302 1.00 15.54 112 ASP E CA 1
ATOM 5340 C C . ASP E 1 133 ? -0.682 20.504 8.795 1.00 15.98 112 ASP E C 1
ATOM 5341 O O . ASP E 1 133 ? -0.713 19.363 9.214 1.00 16.04 112 ASP E O 1
ATOM 5346 N N . ALA E 1 134 ? -0.587 21.563 9.594 1.00 15.63 113 ALA E N 1
ATOM 5347 C CA . ALA E 1 134 ? -0.615 21.410 11.021 1.00 15.40 113 ALA E CA 1
ATOM 5348 C C . ALA E 1 134 ? -1.966 20.820 11.459 1.00 15.10 113 ALA E C 1
ATOM 5349 O O . ALA E 1 134 ? -2.023 20.017 12.376 1.00 16.07 113 ALA E O 1
ATOM 5351 N N . MET E 1 135 ? -3.067 21.303 10.886 1.00 14.61 114 MET E N 1
ATOM 5352 C CA . MET E 1 135 ? -4.378 20.758 11.252 1.00 14.14 114 MET E CA 1
ATOM 5353 C C . MET E 1 135 ? -4.460 19.251 10.926 1.00 13.99 114 MET E C 1
ATOM 5354 O O . MET E 1 135 ? -4.926 18.451 11.743 1.00 14.75 114 MET E O 1
ATOM 5359 N N . ARG E 1 136 ? -4.023 18.874 9.729 1.00 14.07 115 ARG E N 1
ATOM 5360 C CA . ARG E 1 136 ? -4.014 17.480 9.333 1.00 14.18 115 ARG E CA 1
ATOM 5361 C C . ARG E 1 136 ? -3.189 16.636 10.251 1.00 15.07 115 ARG E C 1
ATOM 5362 O O . ARG E 1 136 ? -3.617 15.544 10.593 1.00 15.45 115 ARG E O 1
ATOM 5370 N N . ALA E 1 137 ? -2.018 17.142 10.618 1.00 14.60 116 ALA E N 1
ATOM 5371 C CA . ALA E 1 137 ? -1.158 16.389 11.522 1.00 16.09 116 ALA E CA 1
ATOM 5372 C C . ALA E 1 137 ? -1.831 16.215 12.892 1.00 15.21 116 ALA E C 1
ATOM 5373 O O . ALA E 1 137 ? -1.758 15.132 13.472 1.00 16.11 116 ALA E O 1
ATOM 5375 N N . ASN E 1 138 ? -2.498 17.252 13.389 1.00 15.25 117 ASN E N 1
ATOM 5376 C CA . ASN E 1 138 ? -3.157 17.133 14.675 1.00 15.56 117 ASN E CA 1
ATOM 5377 C C . ASN E 1 138 ? -4.299 16.106 14.630 1.00 15.65 117 ASN E C 1
ATOM 5378 O O . ASN E 1 138 ? -4.450 15.302 15.530 1.00 16.45 117 ASN E O 1
ATOM 5383 N N . ILE E 1 139 ? -5.114 16.180 13.586 1.00 14.71 118 ILE E N 1
ATOM 5384 C CA . ILE E 1 139 ? -6.248 15.295 13.434 1.00 15.00 118 ILE E CA 1
ATOM 5385 C C . ILE E 1 139 ? -5.767 13.846 13.285 1.00 15.38 118 ILE E C 1
ATOM 5386 O O . ILE E 1 139 ? -6.274 12.908 13.928 1.00 15.39 118 ILE E O 1
ATOM 5391 N N . ALA E 1 140 ? -4.772 13.655 12.418 1.00 14.81 119 ALA E N 1
ATOM 5392 C CA . ALA E 1 140 ? -4.245 12.309 12.180 1.00 15.23 119 ALA E CA 1
ATOM 5393 C C . ALA E 1 140 ? -3.696 11.691 13.469 1.00 15.80 119 ALA E C 1
ATOM 5394 O O . ALA E 1 140 ? -3.884 10.529 13.737 1.00 17.23 119 ALA E O 1
ATOM 5396 N N . ALA E 1 141 ? -2.982 12.512 14.231 1.00 16.59 120 ALA E N 1
ATOM 5397 C CA . ALA E 1 141 ? -2.438 12.007 15.507 1.00 18.36 120 ALA E CA 1
ATOM 5398 C C . ALA E 1 141 ? -3.559 11.637 16.470 1.00 18.97 120 ALA E C 1
ATOM 5399 O O . ALA E 1 141 ? -3.565 10.545 17.078 1.00 20.60 120 ALA E O 1
ATOM 5401 N N . ASP E 1 142 ? -4.562 12.512 16.592 1.00 18.56 121 ASP E N 1
ATOM 5402 C CA . ASP E 1 142 ? -5.669 12.268 17.508 1.00 19.04 121 ASP E CA 1
ATOM 5403 C C . ASP E 1 142 ? -6.490 11.044 17.144 1.00 18.70 121 ASP E C 1
ATOM 5404 O O . ASP E 1 142 ? -7.034 10.344 18.022 1.00 21.10 121 ASP E O 1
ATOM 5409 N N . LEU E 1 143 ? -6.591 10.753 15.849 1.00 17.37 122 LEU E N 1
ATOM 5410 C CA . LEU E 1 143 ? -7.370 9.612 15.368 1.00 17.51 122 LEU E CA 1
ATOM 5411 C C . LEU E 1 143 ? -6.504 8.370 15.108 1.00 18.16 122 LEU E C 1
ATOM 5412 O O . LEU E 1 143 ? -7.008 7.319 14.697 1.00 20.13 122 LEU E O 1
ATOM 5417 N N . ASP E 1 144 ? -5.202 8.483 15.299 1.00 18.92 123 ASP E N 1
ATOM 5418 C CA . ASP E 1 144 ? -4.236 7.432 14.942 1.00 20.13 123 ASP E CA 1
ATOM 5419 C C . ASP E 1 144 ? -4.367 6.938 13.525 1.00 19.75 123 ASP E C 1
ATOM 5420 O O . ASP E 1 144 ? -4.437 5.761 13.259 1.00 21.80 123 ASP E O 1
ATOM 5425 N N . LEU E 1 145 ? -4.434 7.879 12.606 1.00 18.32 124 LEU E N 1
ATOM 5426 C CA . LEU E 1 145 ? -4.598 7.592 11.179 1.00 18.45 124 LEU E CA 1
ATOM 5427 C C . LEU E 1 145 ? -3.351 7.939 10.416 1.00 16.86 124 LEU E C 1
ATOM 5428 O O . LEU E 1 145 ? -2.697 8.927 10.726 1.00 17.35 124 LEU E O 1
ATOM 5433 N N . PRO E 1 146 ? -3.077 7.232 9.335 1.00 16.81 125 PRO E N 1
ATOM 5434 C CA . PRO E 1 146 ? -2.090 7.713 8.376 1.00 17.32 125 PRO E CA 1
ATOM 5435 C C . PRO E 1 146 ? -2.493 9.124 7.879 1.00 16.54 125 PRO E C 1
ATOM 5436 O O . PRO E 1 146 ? -3.643 9.415 7.680 1.00 16.34 125 PRO E O 1
ATOM 5440 N N . LEU E 1 147 ? -1.495 9.972 7.714 1.00 16.14 126 LEU E N 1
ATOM 5441 C CA . LEU E 1 147 ? -1.738 11.320 7.251 1.00 16.19 126 LEU E CA 1
ATOM 5442 C C . LEU E 1 147 ? -2.536 11.366 5.947 1.00 15.46 126 LEU E C 1
ATOM 5443 O O . LEU E 1 147 ? -3.345 12.251 5.755 1.00 17.35 126 LEU E O 1
ATOM 5448 N N . ASP E 1 148 ? -2.295 10.406 5.059 1.00 15.23 127 ASP E N 1
ATOM 5449 C CA . ASP E 1 148 ? -2.975 10.382 3.783 1.00 16.69 127 ASP E CA 1
ATOM 5450 C C . ASP E 1 148 ? -4.438 9.983 3.809 1.00 15.98 127 ASP E C 1
ATOM 5451 O O . ASP E 1 148 ? -5.043 9.888 2.766 1.00 18.50 127 ASP E O 1
ATOM 5456 N N . ARG E 1 149 ? -4.974 9.786 4.994 1.00 14.99 128 ARG E N 1
ATOM 5457 C CA . ARG E 1 149 ? -6.374 9.503 5.202 1.00 14.02 128 ARG E CA 1
ATOM 5458 C C . ARG E 1 149 ? -7.140 10.672 5.814 1.00 14.22 128 ARG E C 1
ATOM 5459 O O . ARG E 1 149 ? -8.265 10.534 6.146 1.00 15.23 128 ARG E O 1
ATOM 5467 N N . VAL E 1 150 ? -6.456 11.808 5.969 1.00 13.63 129 VAL E N 1
ATOM 5468 C CA . VAL E 1 150 ? -7.067 13.001 6.560 1.00 13.79 129 VAL E CA 1
ATOM 5469 C C . VAL E 1 150 ? -6.929 14.164 5.602 1.00 13.05 129 VAL E C 1
ATOM 5470 O O . VAL E 1 150 ? -5.805 14.452 5.133 1.00 14.28 129 VAL E O 1
ATOM 5474 N N . ASN E 1 151 ? -8.012 14.842 5.288 1.00 12.58 130 ASN E N 1
ATOM 5475 C CA . ASN E 1 151 ? -8.001 15.994 4.426 1.00 12.94 130 ASN E CA 1
ATOM 5476 C C . ASN E 1 151 ? -8.774 17.142 5.067 1.00 12.10 130 ASN E C 1
ATOM 5477 O O . ASN E 1 151 ? -9.821 16.924 5.681 1.00 13.26 130 ASN E O 1
ATOM 5482 N N . VAL E 1 152 ? -8.234 18.352 4.912 1.00 12.38 131 VAL E N 1
ATOM 5483 C CA . VAL E 1 152 ? -8.873 19.601 5.342 1.00 13.05 131 VAL E CA 1
ATOM 5484 C C . VAL E 1 152 ? -8.783 20.557 4.188 1.00 13.07 131 VAL E C 1
ATOM 5485 O O . VAL E 1 152 ? -7.702 20.762 3.625 1.00 14.45 131 VAL E O 1
ATOM 5489 N N . LYS E 1 153 ? -9.922 21.169 3.872 1.00 13.02 132 LYS E N 1
ATOM 5490 C CA . LYS E 1 153 ? -10.049 22.153 2.805 1.00 14.02 132 LYS E CA 1
ATOM 5491 C C . LYS E 1 153 ? -10.515 23.470 3.415 1.00 14.28 132 LYS E C 1
ATOM 5492 O O . LYS E 1 153 ? -11.163 23.492 4.473 1.00 16.08 132 LYS E O 1
ATOM 5498 N N . ALA E 1 154 ? -10.187 24.559 2.781 1.00 16.11 133 ALA E N 1
ATOM 5499 C CA . ALA E 1 154 ? -10.623 25.864 3.224 1.00 16.23 133 ALA E CA 1
ATOM 5500 C C . ALA E 1 154 ? -11.298 26.653 2.083 1.00 17.23 133 ALA E C 1
ATOM 5501 O O . ALA E 1 154 ? -10.905 26.581 0.922 1.00 20.14 133 ALA E O 1
ATOM 5503 N N . LYS E 1 155 ? -12.368 27.367 2.415 1.00 16.99 134 LYS E N 1
ATOM 5504 C CA . LYS E 1 155 ? -13.220 28.144 1.481 1.00 17.17 134 LYS E CA 1
ATOM 5505 C C . LYS E 1 155 ? -13.511 29.509 2.136 1.00 15.82 134 LYS E C 1
ATOM 5506 O O . LYS E 1 155 ? -13.705 29.540 3.330 1.00 16.52 134 LYS E O 1
ATOM 5512 N N . THR E 1 156 ? -13.649 30.558 1.356 1.00 16.20 135 THR E N 1
ATOM 5513 C CA . THR E 1 156 ? -14.382 31.766 1.793 1.00 15.81 135 THR E CA 1
ATOM 5514 C C . THR E 1 156 ? -15.861 31.554 1.457 1.00 15.55 135 THR E C 1
ATOM 5515 O O . THR E 1 156 ? -16.220 30.570 0.844 1.00 16.97 135 THR E O 1
ATOM 5519 N N . ASN E 1 157 ? -16.705 32.471 1.933 1.00 15.68 136 ASN E N 1
ATOM 5520 C CA . ASN E 1 157 ? -18.092 32.497 1.530 1.00 15.56 136 ASN E CA 1
ATOM 5521 C C . ASN E 1 157 ? -18.431 33.630 0.528 1.00 15.87 136 ASN E C 1
ATOM 5522 O O . ASN E 1 157 ? -19.573 33.995 0.394 1.00 16.71 136 ASN E O 1
ATOM 5527 N N . GLU E 1 158 ? -17.413 34.103 -0.165 1.00 15.88 137 GLU E N 1
ATOM 5528 C CA . GLU E 1 158 ? -17.578 35.104 -1.176 1.00 17.09 137 GLU E CA 1
ATOM 5529 C C . GLU E 1 158 ? -18.407 36.289 -0.659 1.00 16.93 137 GLU E C 1
ATOM 5530 O O . GLU E 1 158 ? -19.190 36.839 -1.384 1.00 19.07 137 GLU E O 1
ATOM 5536 N N . LYS E 1 159 ? -18.192 36.651 0.585 1.00 17.60 138 LYS E N 1
ATOM 5537 C CA . LYS E 1 159 ? -18.757 37.870 1.178 1.00 18.63 138 LYS E CA 1
ATOM 5538 C C . LYS E 1 159 ? -20.251 37.776 1.434 1.00 18.09 138 LYS E C 1
ATOM 5539 O O . LYS E 1 159 ? -20.894 38.738 1.729 1.00 21.99 138 LYS E O 1
ATOM 5545 N N . LEU E 1 160 ? -20.800 36.577 1.312 1.00 17.09 139 LEU E N 1
ATOM 5546 C CA . LEU E 1 160 ? -22.241 36.342 1.493 1.00 16.60 139 LEU E CA 1
ATOM 5547 C C . LEU E 1 160 ? -22.561 35.912 2.907 1.00 16.80 139 LEU E C 1
ATOM 5548 O O . LEU E 1 160 ? -21.898 35.044 3.464 1.00 16.75 139 LEU E O 1
ATOM 5553 N N . GLY E 1 161 ? -23.612 36.490 3.502 1.00 18.11 140 GLY E N 1
ATOM 5554 C CA . GLY E 1 161 ? -24.104 36.002 4.761 1.00 18.07 140 GLY E CA 1
ATOM 5555 C C . GLY E 1 161 ? -23.257 36.364 5.966 1.00 17.57 140 GLY E C 1
ATOM 5556 O O . GLY E 1 161 ? -22.247 37.043 5.855 1.00 18.24 140 GLY E O 1
ATOM 5557 N N . TYR E 1 162 ? -23.654 35.843 7.103 1.00 17.53 141 TYR E N 1
ATOM 5558 C CA . TYR E 1 162 ? -22.892 36.018 8.320 1.00 17.20 141 TYR E CA 1
ATOM 5559 C C . TYR E 1 162 ? -21.474 35.432 8.160 1.00 17.56 141 TYR E C 1
ATOM 5560 O O . TYR E 1 162 ? -20.540 36.064 8.653 1.00 18.33 141 TYR E O 1
ATOM 5569 N N . LEU E 1 163 ? -21.279 34.322 7.430 1.00 16.87 142 LEU E N 1
ATOM 5570 C CA . LEU E 1 163 ? -19.917 33.875 7.170 1.00 15.87 142 LEU E CA 1
ATOM 5571 C C . LEU E 1 163 ? -19.124 34.861 6.362 1.00 16.55 142 LEU E C 1
ATOM 5572 O O . LEU E 1 163 ? -17.967 35.124 6.650 1.00 17.41 142 LEU E O 1
ATOM 5577 N N . GLY E 1 164 ? -19.714 35.359 5.300 1.00 17.13 143 GLY E N 1
ATOM 5578 C CA . GLY E 1 164 ? -19.022 36.294 4.445 1.00 17.07 143 GLY E CA 1
ATOM 5579 C C . GLY E 1 164 ? -18.715 37.642 5.054 1.00 17.64 143 GLY E C 1
ATOM 5580 O O . GLY E 1 164 ? -17.791 38.308 4.609 1.00 19.52 143 GLY E O 1
ATOM 5581 N N . ARG E 1 165 ? -19.474 38.011 6.075 1.00 18.94 144 ARG E N 1
ATOM 5582 C CA . ARG E 1 165 ? -19.194 39.248 6.786 1.00 19.63 144 ARG E CA 1
ATOM 5583 C C . ARG E 1 165 ? -18.277 39.011 7.973 1.00 19.94 144 ARG E C 1
ATOM 5584 O O . ARG E 1 165 ? -18.007 39.942 8.720 1.00 22.18 144 ARG E O 1
ATOM 5592 N N . GLY E 1 166 ? -17.729 37.816 8.144 1.00 19.52 145 GLY E N 1
ATOM 5593 C CA . GLY E 1 166 ? -16.812 37.574 9.218 1.00 19.82 145 GLY E CA 1
ATOM 5594 C C . GLY E 1 166 ? -17.405 37.469 10.611 1.00 19.79 145 GLY E C 1
ATOM 5595 O O . GLY E 1 166 ? -16.698 37.669 11.604 1.00 21.27 145 GLY E O 1
ATOM 5596 N N . GLU E 1 167 ? -18.673 37.090 10.710 1.00 18.70 146 GLU E N 1
ATOM 5597 C CA . GLU E 1 167 ? -19.379 36.965 11.969 1.00 18.78 146 GLU E CA 1
ATOM 5598 C C . GLU E 1 167 ? -19.374 35.568 12.573 1.00 17.56 146 GLU E C 1
ATOM 5599 O O . GLU E 1 167 ? -19.755 35.382 13.727 1.00 17.79 146 GLU E O 1
ATOM 5605 N N . GLY E 1 168 ? -18.950 34.560 11.805 1.00 16.62 147 GLY E N 1
ATOM 5606 C CA . GLY E 1 168 ? -18.789 33.208 12.290 1.00 16.33 147 GLY E CA 1
ATOM 5607 C C . GLY E 1 168 ? -17.920 32.433 11.317 1.00 15.31 147 GLY E C 1
ATOM 5608 O O . GLY E 1 168 ? -17.581 32.942 10.265 1.00 16.09 147 GLY E O 1
ATOM 5609 N N . ILE E 1 169 ? -17.561 31.239 11.770 1.00 15.61 148 ILE E N 1
ATOM 5610 C CA . ILE E 1 169 ? -16.855 30.223 10.981 1.00 14.81 148 ILE E CA 1
ATOM 5611 C C . ILE E 1 169 ? -17.601 28.897 11.091 1.00 14.67 148 ILE E C 1
ATOM 5612 O O . ILE E 1 169 ? -17.960 28.511 12.121 1.00 15.76 148 ILE E O 1
ATOM 5617 N N . GLU E 1 170 ? -17.782 28.254 9.924 1.00 14.72 149 GLU E N 1
ATOM 5618 C CA . GLU E 1 170 ? -18.448 26.954 9.796 1.00 14.99 149 GLU E CA 1
ATOM 5619 C C . GLU E 1 170 ? -17.402 25.896 9.424 1.00 14.72 149 GLU E C 1
ATOM 5620 O O . GLU E 1 170 ? -16.477 26.138 8.773 1.00 14.82 149 GLU E O 1
ATOM 5626 N N . ALA E 1 171 ? -17.660 24.691 9.859 1.00 13.84 150 ALA E N 1
ATOM 5627 C CA . ALA E 1 171 ? -16.940 23.489 9.383 1.00 13.47 150 ALA E CA 1
ATOM 5628 C C . ALA E 1 171 ? -17.921 22.372 9.062 1.00 13.97 150 ALA E C 1
ATOM 5629 O O . ALA E 1 171 ? -18.894 22.219 9.708 1.00 14.69 150 ALA E O 1
ATOM 5631 N N . GLN E 1 172 ? -17.563 21.640 8.011 1.00 13.76 151 GLN E N 1
ATOM 5632 C CA . GLN E 1 172 ? -18.279 20.475 7.565 1.00 14.12 151 GLN E CA 1
ATOM 5633 C C . GLN E 1 172 ? -17.288 19.342 7.543 1.00 14.28 151 GLN E C 1
ATOM 5634 O O . GLN E 1 172 ? -16.135 19.503 7.204 1.00 14.39 151 GLN E O 1
ATOM 5640 N N . ALA E 1 173 ? -17.754 18.142 7.824 1.00 13.38 152 ALA E N 1
ATOM 5641 C CA . ALA E 1 173 ? -16.891 16.945 7.768 1.00 12.89 152 ALA E CA 1
ATOM 5642 C C . ALA E 1 173 ? -17.663 15.730 7.273 1.00 12.97 152 ALA E C 1
ATOM 5643 O O . ALA E 1 173 ? -18.855 15.623 7.436 1.00 14.64 152 ALA E O 1
ATOM 5645 N N . ALA E 1 174 ? -16.920 14.778 6.727 1.00 13.10 153 ALA E N 1
ATOM 5646 C CA . ALA E 1 174 ? -17.407 13.466 6.314 1.00 13.12 153 ALA E CA 1
ATOM 5647 C C . ALA E 1 174 ? -16.408 12.446 6.803 1.00 14.02 153 ALA E C 1
ATOM 5648 O O . ALA E 1 174 ? -15.194 12.674 6.782 1.00 14.99 153 ALA E O 1
ATOM 5650 N N . ALA E 1 175 ? -16.907 11.305 7.244 1.00 13.86 154 ALA E N 1
ATOM 5651 C CA . ALA E 1 175 ? -16.076 10.215 7.722 1.00 14.09 154 ALA E CA 1
ATOM 5652 C C . ALA E 1 175 ? -16.572 8.887 7.221 1.00 13.75 154 ALA E C 1
ATOM 5653 O O . ALA E 1 175 ? -17.771 8.652 7.157 1.00 15.70 154 ALA E O 1
ATOM 5655 N N . LEU E 1 176 ? -15.648 7.999 6.871 1.00 13.95 155 LEU E N 1
ATOM 5656 C CA . LEU E 1 176 ? -15.905 6.611 6.512 1.00 14.26 155 LEU E CA 1
ATOM 5657 C C . LEU E 1 176 ? -15.260 5.731 7.567 1.00 15.04 155 LEU E C 1
ATOM 5658 O O . LEU E 1 176 ? -14.093 5.928 7.887 1.00 15.72 155 LEU E O 1
ATOM 5663 N N . VAL E 1 177 ? -16.038 4.793 8.090 1.00 15.15 156 VAL E N 1
ATOM 5664 C CA . VAL E 1 177 ? -15.563 3.799 9.020 1.00 15.21 156 VAL E CA 1
ATOM 5665 C C . VAL E 1 177 ? -15.949 2.418 8.526 1.00 15.53 156 VAL E C 1
ATOM 5666 O O . VAL E 1 177 ? -16.752 2.252 7.623 1.00 16.51 156 VAL E O 1
ATOM 5670 N N . VAL E 1 178 ? -15.399 1.381 9.165 1.00 17.13 157 VAL E N 1
ATOM 5671 C CA . VAL E 1 178 ? -15.726 -0.005 8.852 1.00 17.95 157 VAL E CA 1
ATOM 5672 C C . VAL E 1 178 ? -15.757 -0.831 10.149 1.00 20.43 157 VAL E C 1
ATOM 5673 O O . VAL E 1 178 ? -14.976 -0.628 11.060 1.00 21.08 157 VAL E O 1
ATOM 5677 N N . ARG E 1 179 ? -16.764 -1.678 10.237 1.00 22.69 158 ARG E N 1
ATOM 5678 C CA . ARG E 1 179 ? -16.885 -2.648 11.339 1.00 25.97 158 ARG E CA 1
ATOM 5679 C C . ARG E 1 179 ? -16.193 -3.953 10.940 1.00 27.85 158 ARG E C 1
ATOM 5680 O O . ARG E 1 179 ? -15.045 -3.937 10.471 1.00 29.62 158 ARG E O 1
ATOM 5688 N N . MET F 1 22 ? -19.415 -4.962 -3.286 1.00 32.61 1 MET F N 1
ATOM 5689 C CA . MET F 1 22 ? -18.337 -4.149 -3.818 1.00 30.41 1 MET F CA 1
ATOM 5690 C C . MET F 1 22 ? -18.816 -2.826 -4.365 1.00 26.21 1 MET F C 1
ATOM 5691 O O . MET F 1 22 ? -18.063 -1.897 -4.403 1.00 27.31 1 MET F O 1
ATOM 5696 N N . ASP F 1 23 ? -20.037 -2.774 -4.852 1.00 23.94 2 ASP F N 1
ATOM 5697 C CA . ASP F 1 23 ? -20.506 -1.575 -5.585 1.00 21.52 2 ASP F CA 1
ATOM 5698 C C . ASP F 1 23 ? -21.231 -0.611 -4.664 1.00 19.03 2 ASP F C 1
ATOM 5699 O O . ASP F 1 23 ? -22.395 -0.453 -4.716 1.00 19.83 2 ASP F O 1
ATOM 5704 N N . PHE F 1 24 ? -20.451 -0.001 -3.802 1.00 17.79 3 PHE F N 1
ATOM 5705 C CA . PHE F 1 24 ? -20.949 0.990 -2.839 1.00 16.69 3 PHE F CA 1
ATOM 5706 C C . PHE F 1 24 ? -21.164 2.346 -3.526 1.00 16.23 3 PHE F C 1
ATOM 5707 O O . PHE F 1 24 ? -20.484 2.671 -4.420 1.00 17.26 3 PHE F O 1
ATOM 5715 N N . ARG F 1 25 ? -22.158 3.077 -3.043 1.00 15.14 4 ARG F N 1
ATOM 5716 C CA . ARG F 1 25 ? -22.408 4.427 -3.509 1.00 14.41 4 ARG F CA 1
ATOM 5717 C C . ARG F 1 25 ? -22.783 5.309 -2.319 1.00 14.34 4 ARG F C 1
ATOM 5718 O O . ARG F 1 25 ? -23.429 4.836 -1.385 1.00 15.76 4 ARG F O 1
ATOM 5726 N N . ILE F 1 26 ? -22.415 6.580 -2.364 1.00 14.48 5 ILE F N 1
ATOM 5727 C CA . ILE F 1 26 ? -22.790 7.525 -1.318 1.00 14.29 5 ILE F CA 1
ATOM 5728 C C . ILE F 1 26 ? -23.738 8.614 -1.855 1.00 13.76 5 ILE F C 1
ATOM 5729 O O . ILE F 1 26 ? -23.746 8.980 -3.059 1.00 14.46 5 ILE F O 1
ATOM 5734 N N . GLY F 1 27 ? -24.517 9.154 -0.938 1.00 13.73 6 GLY F N 1
ATOM 5735 C CA . GLY F 1 27 ? -25.436 10.226 -1.264 1.00 13.69 6 GLY F CA 1
ATOM 5736 C C . GLY F 1 27 ? -25.511 11.242 -0.168 1.00 13.25 6 GLY F C 1
ATOM 5737 O O . GLY F 1 27 ? -25.248 10.953 0.927 1.00 14.47 6 GLY F O 1
ATOM 5738 N N . GLN F 1 28 ? -25.889 12.462 -0.532 1.00 14.02 7 GLN F N 1
ATOM 5739 C CA . GLN F 1 28 ? -26.011 13.552 0.430 1.00 14.27 7 GLN F CA 1
ATOM 5740 C C . GLN F 1 28 ? -27.318 14.266 0.188 1.00 13.96 7 GLN F C 1
ATOM 5741 O O . GLN F 1 28 ? -27.734 14.405 -0.892 1.00 16.22 7 GLN F O 1
ATOM 5747 N N . GLY F 1 29 ? -27.925 14.697 1.256 1.00 14.32 8 GLY F N 1
ATOM 5748 C CA . GLY F 1 29 ? -29.159 15.428 1.211 1.00 14.52 8 GLY F CA 1
ATOM 5749 C C . GLY F 1 29 ? -29.178 16.674 2.077 1.00 14.60 8 GLY F C 1
ATOM 5750 O O . GLY F 1 29 ? -28.567 16.712 3.048 1.00 15.10 8 GLY F O 1
ATOM 5751 N N . TYR F 1 30 ? -29.942 17.673 1.635 1.00 14.92 9 TYR F N 1
ATOM 5752 C CA . TYR F 1 30 ? -30.137 18.932 2.307 1.00 15.60 9 TYR F CA 1
ATOM 5753 C C . TYR F 1 30 ? -31.585 19.313 2.202 1.00 15.61 9 TYR F C 1
ATOM 5754 O O . TYR F 1 30 ? -32.147 19.224 1.121 1.00 17.65 9 TYR F O 1
ATOM 5763 N N . ASP F 1 31 ? -32.161 19.839 3.278 1.00 15.75 10 ASP F N 1
ATOM 5764 C CA . ASP F 1 31 ? -33.477 20.434 3.182 1.00 16.18 10 ASP F CA 1
ATOM 5765 C C . ASP F 1 31 ? -33.609 21.494 4.217 1.00 16.01 10 ASP F C 1
ATOM 5766 O O . ASP F 1 31 ? -32.935 21.481 5.236 1.00 15.82 10 ASP F O 1
ATOM 5771 N N . VAL F 1 32 ? -34.456 22.490 3.939 1.00 15.41 11 VAL F N 1
ATOM 5772 C CA . VAL F 1 32 ? -34.788 23.545 4.912 1.00 16.15 11 VAL F CA 1
ATOM 5773 C C . VAL F 1 32 ? -36.238 23.970 4.699 1.00 16.06 11 VAL F C 1
ATOM 5774 O O . VAL F 1 32 ? -36.708 23.974 3.569 1.00 18.21 11 VAL F O 1
ATOM 5778 N N . HIS F 1 33 ? -36.945 24.268 5.771 1.00 15.99 12 HIS F N 1
ATOM 5779 C CA . HIS F 1 33 ? -38.266 24.801 5.654 1.00 17.20 12 HIS F CA 1
ATOM 5780 C C . HIS F 1 33 ? -38.409 25.907 6.691 1.00 17.10 12 HIS F C 1
ATOM 5781 O O . HIS F 1 33 ? -37.770 25.900 7.743 1.00 17.93 12 HIS F O 1
ATOM 5788 N N . GLN F 1 34 ? -39.283 26.855 6.381 1.00 17.76 13 GLN F N 1
ATOM 5789 C CA . GLN F 1 34 ? -39.664 27.893 7.298 1.00 18.12 13 GLN F CA 1
ATOM 5790 C C . GLN F 1 34 ? -40.575 27.407 8.415 1.00 18.77 13 GLN F C 1
ATOM 5791 O O . GLN F 1 34 ? -41.402 26.500 8.204 1.00 19.32 13 GLN F O 1
ATOM 5797 N N . LEU F 1 35 ? -40.382 27.978 9.607 1.00 19.19 14 LEU F N 1
ATOM 5798 C CA . LEU F 1 35 ? -41.260 27.740 10.754 1.00 20.89 14 LEU F CA 1
ATOM 5799 C C . LEU F 1 35 ? -42.355 28.794 10.800 1.00 21.74 14 LEU F C 1
ATOM 5800 O O . LEU F 1 35 ? -42.053 29.982 10.874 1.00 22.98 14 LEU F O 1
ATOM 5805 N N . VAL F 1 36 ? -43.611 28.370 10.801 1.00 22.09 15 VAL F N 1
ATOM 5806 C CA . VAL F 1 36 ? -44.779 29.260 10.679 1.00 23.74 15 VAL F CA 1
ATOM 5807 C C . VAL F 1 36 ? -45.861 28.884 11.700 1.00 24.81 15 VAL F C 1
ATOM 5808 O O . VAL F 1 36 ? -45.940 27.776 12.168 1.00 24.66 15 VAL F O 1
ATOM 5812 N N . PRO F 1 37 ? -46.743 29.838 12.027 1.00 27.31 16 PRO F N 1
ATOM 5813 C CA . PRO F 1 37 ? -47.855 29.531 12.926 1.00 28.99 16 PRO F CA 1
ATOM 5814 C C . PRO F 1 37 ? -48.928 28.738 12.172 1.00 30.54 16 PRO F C 1
ATOM 5815 O O . PRO F 1 37 ? -48.986 28.831 10.946 1.00 31.74 16 PRO F O 1
ATOM 5819 N N . GLY F 1 38 ? -49.742 27.905 12.820 1.00 32.90 17 GLY F N 1
ATOM 5820 C CA . GLY F 1 38 ? -49.434 27.121 14.000 1.00 34.49 17 GLY F CA 1
ATOM 5821 C C . GLY F 1 38 ? -49.622 25.687 13.506 1.00 35.56 17 GLY F C 1
ATOM 5822 O O . GLY F 1 38 ? -50.402 24.891 14.069 1.00 37.36 17 GLY F O 1
ATOM 5823 N N . ARG F 1 39 ? -48.936 25.385 12.404 1.00 35.68 18 ARG F N 1
ATOM 5824 C CA . ARG F 1 39 ? -48.872 24.041 11.850 1.00 34.94 18 ARG F CA 1
ATOM 5825 C C . ARG F 1 39 ? -48.213 23.157 12.895 1.00 32.95 18 ARG F C 1
ATOM 5826 O O . ARG F 1 39 ? -47.486 23.661 13.741 1.00 31.34 18 ARG F O 1
ATOM 5834 N N . PRO F 1 40 ? -48.480 21.842 12.850 1.00 32.18 19 PRO F N 1
ATOM 5835 C CA . PRO F 1 40 ? -47.792 20.913 13.747 1.00 30.71 19 PRO F CA 1
ATOM 5836 C C . PRO F 1 40 ? -46.335 20.767 13.332 1.00 28.54 19 PRO F C 1
ATOM 5837 O O . PRO F 1 40 ? -46.048 20.804 12.145 1.00 28.47 19 PRO F O 1
ATOM 5841 N N . LEU F 1 41 ? -45.451 20.662 14.306 1.00 26.43 20 LEU F N 1
ATOM 5842 C CA . LEU F 1 41 ? -44.014 20.456 14.053 1.00 24.03 20 LEU F CA 1
ATOM 5843 C C . LEU F 1 41 ? -43.750 18.985 14.029 1.00 22.91 20 LEU F C 1
ATOM 5844 O O . LEU F 1 41 ? -43.877 18.343 15.067 1.00 24.70 20 LEU F O 1
ATOM 5849 N N . ILE F 1 42 ? -43.439 18.482 12.841 1.00 21.66 21 ILE F N 1
ATOM 5850 C CA . ILE F 1 42 ? -43.195 17.058 12.648 1.00 21.91 21 ILE F CA 1
ATOM 5851 C C . ILE F 1 42 ? -41.781 16.921 12.083 1.00 20.98 21 ILE F C 1
ATOM 5852 O O . ILE F 1 42 ? -41.495 17.414 10.998 1.00 22.27 21 ILE F O 1
ATOM 5857 N N . ILE F 1 43 ? -40.924 16.225 12.823 1.00 19.59 22 ILE F N 1
ATOM 5858 C CA . ILE F 1 43 ? -39.551 16.015 12.406 1.00 19.15 22 ILE F CA 1
ATOM 5859 C C . ILE F 1 43 ? -39.230 14.539 12.656 1.00 19.18 22 ILE F C 1
ATOM 5860 O O . ILE F 1 43 ? -39.433 14.010 13.768 1.00 19.48 22 ILE F O 1
ATOM 5865 N N . GLY F 1 44 ? -38.722 13.845 11.638 1.00 17.99 23 GLY F N 1
ATOM 5866 C CA . GLY F 1 44 ? -38.439 12.417 11.777 1.00 18.61 23 GLY F CA 1
ATOM 5867 C C . GLY F 1 44 ? -39.674 11.601 12.099 1.00 19.12 23 GLY F C 1
ATOM 5868 O O . GLY F 1 44 ? -39.582 10.581 12.773 1.00 20.65 23 GLY F O 1
ATOM 5869 N N . GLY F 1 45 ? -40.834 12.067 11.630 1.00 19.90 24 GLY F N 1
ATOM 5870 C CA . GLY F 1 45 ? -42.117 11.444 11.959 1.00 20.51 24 GLY F CA 1
ATOM 5871 C C . GLY F 1 45 ? -42.656 11.715 13.344 1.00 21.16 24 GLY F C 1
ATOM 5872 O O . GLY F 1 45 ? -43.742 11.237 13.673 1.00 23.30 24 GLY F O 1
ATOM 5873 N N . VAL F 1 46 ? -41.954 12.515 14.148 1.00 21.16 25 VAL F N 1
ATOM 5874 C CA . VAL F 1 46 ? -42.322 12.756 15.548 1.00 22.63 25 VAL F CA 1
ATOM 5875 C C . VAL F 1 46 ? -42.973 14.119 15.650 1.00 22.42 25 VAL F C 1
ATOM 5876 O O . VAL F 1 46 ? -42.397 15.134 15.222 1.00 22.94 25 VAL F O 1
ATOM 5880 N N . THR F 1 47 ? -44.188 14.154 16.211 1.00 24.10 26 THR F N 1
ATOM 5881 C CA . THR F 1 47 ? -44.843 15.426 16.449 1.00 25.61 26 THR F CA 1
ATOM 5882 C C . THR F 1 47 ? -44.282 15.978 17.738 1.00 26.85 26 THR F C 1
ATOM 5883 O O . THR F 1 47 ? -44.278 15.311 18.765 1.00 29.63 26 THR F O 1
ATOM 5887 N N . ILE F 1 48 ? -43.733 17.178 17.656 1.00 27.88 27 ILE F N 1
ATOM 5888 C CA . ILE F 1 48 ? -43.042 17.830 18.755 1.00 28.34 27 ILE F CA 1
ATOM 5889 C C . ILE F 1 48 ? -43.869 19.052 19.178 1.00 29.27 27 ILE F C 1
ATOM 5890 O O . ILE F 1 48 ? -44.188 19.914 18.365 1.00 29.41 27 ILE F O 1
ATOM 5895 N N . PRO F 1 49 ? -44.250 19.116 20.462 1.00 30.16 28 PRO F N 1
ATOM 5896 C CA . PRO F 1 49 ? -44.946 20.290 20.960 1.00 30.31 28 PRO F CA 1
ATOM 5897 C C . PRO F 1 49 ? -44.182 21.580 20.668 1.00 30.49 28 PRO F C 1
ATOM 5898 O O . PRO F 1 49 ? -43.011 21.718 21.040 1.00 30.06 28 PRO F O 1
ATOM 5902 N N . TYR F 1 50 ? -44.842 22.496 19.970 1.00 30.12 29 TYR F N 1
ATOM 5903 C CA . TYR F 1 50 ? -44.247 23.781 19.649 1.00 29.88 29 TYR F CA 1
ATOM 5904 C C . TYR F 1 50 ? -45.330 24.682 19.064 1.00 30.37 29 TYR F C 1
ATOM 5905 O O . TYR F 1 50 ? -46.280 24.193 18.451 1.00 30.58 29 TYR F O 1
ATOM 5914 N N . GLU F 1 51 ? -45.160 25.987 19.250 1.00 31.06 30 GLU F N 1
ATOM 5915 C CA . GLU F 1 51 ? -46.118 26.990 18.792 1.00 31.15 30 GLU F CA 1
ATOM 5916 C C . GLU F 1 51 ? -46.124 27.183 17.271 1.00 29.92 30 GLU F C 1
ATOM 5917 O O . GLU F 1 51 ? -47.048 27.790 16.725 1.00 30.48 30 GLU F O 1
ATOM 5923 N N . ARG F 1 52 ? -45.098 26.667 16.588 1.00 27.74 31 ARG F N 1
ATOM 5924 C CA . ARG F 1 52 ? -44.999 26.773 15.134 1.00 26.73 31 ARG F CA 1
ATOM 5925 C C . ARG F 1 52 ? -44.665 25.432 14.531 1.00 25.81 31 ARG F C 1
ATOM 5926 O O . ARG F 1 52 ? -44.368 24.484 15.238 1.00 25.83 31 ARG F O 1
ATOM 5934 N N . GLY F 1 53 ? -44.755 25.343 13.219 1.00 23.92 32 GLY F N 1
ATOM 5935 C CA . GLY F 1 53 ? -44.453 24.097 12.515 1.00 23.17 32 GLY F CA 1
ATOM 5936 C C . GLY F 1 53 ? -43.908 24.419 11.146 1.00 21.96 32 GLY F C 1
ATOM 5937 O O . GLY F 1 53 ? -43.851 25.575 10.746 1.00 22.47 32 GLY F O 1
ATOM 5938 N N . LEU F 1 54 ? -43.471 23.394 10.446 1.00 21.08 33 LEU F N 1
ATOM 5939 C CA . LEU F 1 54 ? -42.748 23.599 9.207 1.00 20.22 33 LEU F CA 1
ATOM 5940 C C . LEU F 1 54 ? -43.727 23.750 8.065 1.00 21.47 33 LEU F C 1
ATOM 5941 O O . LEU F 1 54 ? -44.741 23.073 7.994 1.00 22.66 33 LEU F O 1
ATOM 5946 N N . LEU F 1 55 ? -43.425 24.695 7.187 1.00 21.09 34 LEU F N 1
ATOM 5947 C CA . LEU F 1 55 ? -44.239 25.018 6.000 1.00 22.47 34 LEU F CA 1
ATOM 5948 C C . LEU F 1 55 ? -43.781 24.274 4.753 1.00 22.92 34 LEU F C 1
ATOM 5949 O O . LEU F 1 55 ? -42.636 24.394 4.343 1.00 22.99 34 LEU F O 1
ATOM 5954 N N . GLY F 1 56 ? -44.706 23.568 4.142 1.00 24.22 35 GLY F N 1
ATOM 5955 C CA . GLY F 1 56 ? -44.468 22.932 2.869 1.00 25.94 35 GLY F CA 1
ATOM 5956 C C . GLY F 1 56 ? -45.732 22.385 2.214 1.00 27.89 35 GLY F C 1
ATOM 5957 O O . GLY F 1 56 ? -46.788 22.469 2.745 1.00 29.51 35 GLY F O 1
ATOM 5958 N N . HIS F 1 57 ? -45.570 21.811 1.042 1.00 30.68 36 HIS F N 1
ATOM 5959 C CA . HIS F 1 57 ? -46.673 21.235 0.293 1.00 32.08 36 HIS F CA 1
ATOM 5960 C C . HIS F 1 57 ? -47.084 19.940 0.966 1.00 31.78 36 HIS F C 1
ATOM 5961 O O . HIS F 1 57 ? -48.247 19.687 1.192 1.00 32.60 36 HIS F O 1
ATOM 5968 N N . SER F 1 58 ? -46.105 19.128 1.303 1.00 31.24 37 SER F N 1
ATOM 5969 C CA . SER F 1 58 ? -46.330 17.926 2.092 1.00 31.10 37 SER F CA 1
ATOM 5970 C C . SER F 1 58 ? -46.378 18.364 3.559 1.00 30.22 37 SER F C 1
ATOM 5971 O O . SER F 1 58 ? -46.551 19.515 3.803 1.00 31.06 37 SER F O 1
ATOM 5974 N N . ASP F 1 59 ? -46.226 17.440 4.517 1.00 29.85 38 ASP F N 1
ATOM 5975 C CA . ASP F 1 59 ? -46.103 17.741 5.948 1.00 28.21 38 ASP F CA 1
ATOM 5976 C C . ASP F 1 59 ? -44.773 18.432 6.361 1.00 26.24 38 ASP F C 1
ATOM 5977 O O . ASP F 1 59 ? -44.577 18.758 7.495 1.00 26.54 38 ASP F O 1
ATOM 5982 N N . ALA F 1 60 ? -43.891 18.625 5.400 1.00 24.58 39 ALA F N 1
ATOM 5983 C CA . ALA F 1 60 ? -42.672 19.445 5.536 1.00 22.32 39 ALA F CA 1
ATOM 5984 C C . ALA F 1 60 ? -41.679 18.887 6.539 1.00 20.35 39 ALA F C 1
ATOM 5985 O O . ALA F 1 60 ? -40.927 19.633 7.165 1.00 21.40 39 ALA F O 1
ATOM 5987 N N . ASP F 1 61 ? -41.621 17.571 6.644 1.00 19.70 40 ASP F N 1
ATOM 5988 C CA . ASP F 1 61 ? -40.716 16.905 7.575 1.00 18.77 40 ASP F CA 1
ATOM 5989 C C . ASP F 1 61 ? -39.292 16.991 7.005 1.00 17.59 40 ASP F C 1
ATOM 5990 O O . ASP F 1 61 ? -38.847 16.182 6.213 1.00 18.17 40 ASP F O 1
ATOM 5995 N N . VAL F 1 62 ? -38.600 18.029 7.413 1.00 17.49 41 VAL F N 1
ATOM 5996 C CA . VAL F 1 62 ? -37.325 18.385 6.855 1.00 17.39 41 VAL F CA 1
ATOM 5997 C C . VAL F 1 62 ? -36.286 17.262 6.980 1.00 16.15 41 VAL F C 1
ATOM 5998 O O . VAL F 1 62 ? -35.499 17.061 6.117 1.00 16.50 41 VAL F O 1
ATOM 6002 N N . LEU F 1 63 ? -36.338 16.532 8.072 1.00 15.96 42 LEU F N 1
ATOM 6003 C CA A LEU F 1 63 ? -35.371 15.413 8.243 1.00 16.63 42 LEU F CA 1
ATOM 6004 C CA B LEU F 1 63 ? -35.347 15.414 8.275 0.00 15.30 42 LEU F CA 1
ATOM 6005 C C . LEU F 1 63 ? -35.594 14.261 7.321 1.00 15.97 42 LEU F C 1
ATOM 6006 O O . LEU F 1 63 ? -34.731 13.798 6.693 1.00 15.60 42 LEU F O 1
ATOM 6015 N N . LEU F 1 64 ? -36.844 13.856 7.202 1.00 15.22 43 LEU F N 1
ATOM 6016 C CA . LEU F 1 64 ? -37.195 12.788 6.286 1.00 15.39 43 LEU F CA 1
ATOM 6017 C C . LEU F 1 64 ? -36.923 13.173 4.845 1.00 15.92 43 LEU F C 1
ATOM 6018 O O . LEU F 1 64 ? -36.497 12.379 4.091 1.00 16.24 43 LEU F O 1
ATOM 6023 N N . HIS F 1 65 ? -37.163 14.440 4.513 1.00 15.47 44 HIS F N 1
ATOM 6024 C CA . HIS F 1 65 ? -36.855 14.888 3.157 1.00 16.21 44 HIS F CA 1
ATOM 6025 C C . HIS F 1 65 ? -35.338 14.832 2.857 1.00 15.59 44 HIS F C 1
ATOM 6026 O O . HIS F 1 65 ? -34.930 14.422 1.788 1.00 15.81 44 HIS F O 1
ATOM 6033 N N . ALA F 1 66 ? -34.511 15.265 3.798 1.00 14.95 45 ALA F N 1
ATOM 6034 C CA . ALA F 1 66 ? -33.061 15.239 3.593 1.00 15.10 45 ALA F CA 1
ATOM 6035 C C . ALA F 1 66 ? -32.575 13.799 3.417 1.00 14.76 45 ALA F C 1
ATOM 6036 O O . ALA F 1 66 ? -31.723 13.536 2.580 1.00 14.61 45 ALA F O 1
ATOM 6038 N N . ILE F 1 67 ? -33.105 12.876 4.223 1.00 14.65 46 ILE F N 1
ATOM 6039 C CA . ILE F 1 67 ? -32.733 11.474 4.118 1.00 14.80 46 ILE F CA 1
ATOM 6040 C C . ILE F 1 67 ? -33.188 10.893 2.767 1.00 14.49 46 ILE F C 1
ATOM 6041 O O . ILE F 1 67 ? -32.436 10.190 2.106 1.00 15.12 46 ILE F O 1
ATOM 6046 N N . THR F 1 68 ? -34.403 11.262 2.363 1.00 15.18 47 THR F N 1
ATOM 6047 C CA . THR F 1 68 ? -34.942 10.832 1.088 1.00 16.12 47 THR F CA 1
ATOM 6048 C C . THR F 1 68 ? -34.033 11.293 -0.058 1.00 15.94 47 THR F C 1
ATOM 6049 O O . THR F 1 68 ? -33.690 10.503 -0.926 1.00 16.07 47 THR F O 1
ATOM 6053 N N . ASP F 1 69 ? -33.588 12.545 -0.003 1.00 15.79 48 ASP F N 1
ATOM 6054 C CA . ASP F 1 69 ? -32.709 13.068 -1.028 1.00 17.17 48 ASP F CA 1
ATOM 6055 C C . ASP F 1 69 ? -31.345 12.406 -1.038 1.00 15.05 48 ASP F C 1
ATOM 6056 O O . ASP F 1 69 ? -30.801 12.146 -2.105 1.00 16.62 48 ASP F O 1
ATOM 6061 N N . ALA F 1 70 ? -30.813 12.085 0.148 1.00 14.45 49 ALA F N 1
ATOM 6062 C CA . ALA F 1 70 ? -29.539 11.360 0.216 1.00 14.19 49 ALA F CA 1
ATOM 6063 C C . ALA F 1 70 ? -29.648 9.962 -0.381 1.00 13.76 49 ALA F C 1
ATOM 6064 O O . ALA F 1 70 ? -28.728 9.506 -1.074 1.00 14.67 49 ALA F O 1
ATOM 6066 N N . LEU F 1 71 ? -30.779 9.303 -0.176 1.00 14.18 50 LEU F N 1
ATOM 6067 C CA . LEU F 1 71 ? -30.990 7.960 -0.737 1.00 14.47 50 LEU F CA 1
ATOM 6068 C C . LEU F 1 71 ? -31.153 7.990 -2.268 1.00 13.79 50 LEU F C 1
ATOM 6069 O O . LEU F 1 71 ? -30.556 7.199 -2.995 1.00 15.44 50 LEU F O 1
ATOM 6074 N N . PHE F 1 72 ? -31.980 8.925 -2.753 1.00 15.24 51 PHE F N 1
ATOM 6075 C CA . PHE F 1 72 ? -32.128 9.080 -4.194 1.00 15.96 51 PHE F CA 1
ATOM 6076 C C . PHE F 1 72 ? -30.765 9.430 -4.806 1.00 15.63 51 PHE F C 1
ATOM 6077 O O . PHE F 1 72 ? -30.407 9.001 -5.897 1.00 16.58 51 PHE F O 1
ATOM 6085 N N . GLY F 1 73 ? -29.998 10.267 -4.122 1.00 14.83 52 GLY F N 1
ATOM 6086 C CA . GLY F 1 73 ? -28.679 10.663 -4.577 1.00 15.11 52 GLY F CA 1
ATOM 6087 C C . GLY F 1 73 ? -27.712 9.528 -4.685 1.00 14.65 52 GLY F C 1
ATOM 6088 O O . GLY F 1 73 ? -27.013 9.371 -5.675 1.00 15.42 52 GLY F O 1
ATOM 6089 N N . ALA F 1 74 ? -27.708 8.681 -3.672 1.00 14.45 53 ALA F N 1
ATOM 6090 C CA . ALA F 1 74 ? -26.805 7.534 -3.669 1.00 15.22 53 ALA F CA 1
ATOM 6091 C C . ALA F 1 74 ? -27.136 6.525 -4.771 1.00 15.75 53 ALA F C 1
ATOM 6092 O O . ALA F 1 74 ? -26.266 5.890 -5.328 1.00 16.69 53 ALA F O 1
ATOM 6094 N N . ALA F 1 75 ? -28.421 6.387 -5.062 1.00 16.29 54 ALA F N 1
ATOM 6095 C CA . ALA F 1 75 ? -28.896 5.471 -6.090 1.00 17.18 54 ALA F CA 1
ATOM 6096 C C . ALA F 1 75 ? -28.923 6.104 -7.485 1.00 17.33 54 ALA F C 1
ATOM 6097 O O . ALA F 1 75 ? -29.281 5.442 -8.437 1.00 18.97 54 ALA F O 1
ATOM 6099 N N . ALA F 1 76 ? -28.547 7.389 -7.587 1.00 16.65 55 ALA F N 1
ATOM 6100 C CA . ALA F 1 76 ? -28.564 8.188 -8.825 1.00 17.72 55 ALA F CA 1
ATOM 6101 C C . ALA F 1 76 ? -29.946 8.167 -9.467 1.00 16.58 55 ALA F C 1
ATOM 6102 O O . ALA F 1 76 ? -30.086 8.067 -10.694 1.00 18.97 55 ALA F O 1
ATOM 6104 N N . LEU F 1 77 ? -30.944 8.416 -8.645 1.00 16.79 56 LEU F N 1
ATOM 6105 C CA . LEU F 1 77 ? -32.336 8.431 -9.068 1.00 18.03 56 LEU F CA 1
ATOM 6106 C C . LEU F 1 77 ? -32.930 9.825 -9.094 1.00 18.55 56 LEU F C 1
ATOM 6107 O O . LEU F 1 77 ? -34.144 9.977 -9.205 1.00 22.25 56 LEU F O 1
ATOM 6112 N N . GLY F 1 78 ? -32.114 10.864 -8.987 1.00 18.34 57 GLY F N 1
ATOM 6113 C CA . GLY F 1 78 ? -32.578 12.233 -9.095 1.00 17.84 57 GLY F CA 1
ATOM 6114 C C . GLY F 1 78 ? -32.805 12.808 -7.721 1.00 18.17 57 GLY F C 1
ATOM 6115 O O . GLY F 1 78 ? -31.921 12.795 -6.833 1.00 18.75 57 GLY F O 1
ATOM 6116 N N . ASP F 1 79 ? -34.002 13.337 -7.519 1.00 21.49 58 ASP F N 1
ATOM 6117 C CA . ASP F 1 79 ? -34.280 14.065 -6.299 1.00 21.63 58 ASP F CA 1
ATOM 6118 C C . ASP F 1 79 ? -35.747 14.001 -5.943 1.00 22.63 58 ASP F C 1
ATOM 6119 O O . ASP F 1 79 ? -36.593 13.541 -6.705 1.00 21.32 58 ASP F O 1
ATOM 6124 N N . ILE F 1 80 ? -36.046 14.493 -4.764 1.00 23.75 59 ILE F N 1
ATOM 6125 C CA . ILE F 1 80 ? -37.366 14.355 -4.250 1.00 26.01 59 ILE F CA 1
ATOM 6126 C C . ILE F 1 80 ? -38.376 15.178 -5.089 1.00 26.60 59 ILE F C 1
ATOM 6127 O O . ILE F 1 80 ? -39.494 14.726 -5.306 1.00 28.12 59 ILE F O 1
ATOM 6132 N N . GLY F 1 81 ? -37.943 16.314 -5.644 1.00 26.56 60 GLY F N 1
ATOM 6133 C CA . GLY F 1 81 ? -38.782 17.168 -6.512 1.00 28.34 60 GLY F CA 1
ATOM 6134 C C . GLY F 1 81 ? -39.172 16.502 -7.820 1.00 28.62 60 GLY F C 1
ATOM 6135 O O . GLY F 1 81 ? -40.209 16.829 -8.411 1.00 31.68 60 GLY F O 1
ATOM 6136 N N . ARG F 1 82 ? -38.342 15.591 -8.303 1.00 29.75 61 ARG F N 1
ATOM 6137 C CA . ARG F 1 82 ? -38.593 14.824 -9.513 1.00 30.46 61 ARG F CA 1
ATOM 6138 C C . ARG F 1 82 ? -39.623 13.751 -9.204 1.00 29.80 61 ARG F C 1
ATOM 6139 O O . ARG F 1 82 ? -40.532 13.514 -9.983 1.00 30.68 61 ARG F O 1
ATOM 6147 N N . HIS F 1 83 ? -39.475 13.103 -8.058 1.00 28.08 62 HIS F N 1
ATOM 6148 C CA . HIS F 1 83 ? -40.289 11.931 -7.728 1.00 27.73 62 HIS F CA 1
ATOM 6149 C C . HIS F 1 83 ? -41.659 12.285 -7.184 1.00 28.21 62 HIS F C 1
ATOM 6150 O O . HIS F 1 83 ? -42.617 11.606 -7.487 1.00 30.81 62 HIS F O 1
ATOM 6157 N N . PHE F 1 84 ? -41.733 13.324 -6.370 1.00 28.36 63 PHE F N 1
ATOM 6158 C CA . PHE F 1 84 ? -42.946 13.625 -5.612 1.00 29.06 63 PHE F CA 1
ATOM 6159 C C . PHE F 1 84 ? -43.395 15.067 -5.847 1.00 30.12 63 PHE F C 1
ATOM 6160 O O . PHE F 1 84 ? -42.816 16.020 -5.312 1.00 31.35 63 PHE F O 1
ATOM 6168 N N . ASP F 1 95 ? -48.109 11.735 3.786 1.00 28.51 74 ASP F N 1
ATOM 6169 C CA . ASP F 1 95 ? -47.106 12.048 4.819 1.00 27.69 74 ASP F CA 1
ATOM 6170 C C . ASP F 1 95 ? -45.686 11.622 4.439 1.00 25.14 74 ASP F C 1
ATOM 6171 O O . ASP F 1 95 ? -45.475 10.739 3.594 1.00 24.24 74 ASP F O 1
ATOM 6176 N N . SER F 1 96 ? -44.703 12.264 5.058 1.00 23.28 75 SER F N 1
ATOM 6177 C CA . SER F 1 96 ? -43.320 12.060 4.630 1.00 22.11 75 SER F CA 1
ATOM 6178 C C . SER F 1 96 ? -42.769 10.674 4.966 1.00 21.39 75 SER F C 1
ATOM 6179 O O . SER F 1 96 ? -41.804 10.240 4.345 1.00 21.11 75 SER F O 1
ATOM 6182 N N . ARG F 1 97 ? -43.395 9.942 5.900 1.00 21.01 76 ARG F N 1
ATOM 6183 C CA . ARG F 1 97 ? -42.988 8.575 6.161 1.00 21.07 76 ARG F CA 1
ATOM 6184 C C . ARG F 1 97 ? -43.388 7.682 5.015 1.00 21.41 76 ARG F C 1
ATOM 6185 O O . ARG F 1 97 ? -42.622 6.819 4.622 1.00 20.88 76 ARG F O 1
ATOM 6193 N N . ALA F 1 98 ? -44.591 7.902 4.471 1.00 21.81 77 ALA F N 1
ATOM 6194 C CA . ALA F 1 98 ? -45.003 7.198 3.275 1.00 22.43 77 ALA F CA 1
ATOM 6195 C C . ALA F 1 98 ? -44.061 7.501 2.097 1.00 21.32 77 ALA F C 1
ATOM 6196 O O . ALA F 1 98 ? -43.700 6.623 1.337 1.00 22.09 77 ALA F O 1
ATOM 6198 N N . LEU F 1 99 ? -43.644 8.744 1.970 1.00 20.99 78 LEU F N 1
ATOM 6199 C CA . LEU F 1 99 ? -42.734 9.114 0.899 1.00 21.20 78 LEU F CA 1
ATOM 6200 C C . LEU F 1 99 ? -41.359 8.477 1.108 1.00 19.33 78 LEU F C 1
ATOM 6201 O O . LEU F 1 99 ? -40.741 8.044 0.151 1.00 19.36 78 LEU F O 1
ATOM 6206 N N . LEU F 1 100 ? -40.904 8.373 2.362 1.00 19.44 79 LEU F N 1
ATOM 6207 C CA . LEU F 1 100 ? -39.635 7.684 2.669 1.00 18.47 79 LEU F CA 1
ATOM 6208 C C . LEU F 1 100 ? -39.708 6.205 2.329 1.00 18.17 79 LEU F C 1
ATOM 6209 O O . LEU F 1 100 ? -38.789 5.673 1.777 1.00 18.52 79 LEU F O 1
ATOM 6214 N N . ARG F 1 101 ? -40.834 5.557 2.635 1.00 18.47 80 ARG F N 1
ATOM 6215 C CA . ARG F 1 101 ? -41.025 4.143 2.298 1.00 18.05 80 ARG F CA 1
ATOM 6216 C C . ARG F 1 101 ? -41.025 3.989 0.787 1.00 16.97 80 ARG F C 1
ATOM 6217 O O . ARG F 1 101 ? -40.429 3.049 0.259 1.00 19.45 80 ARG F O 1
ATOM 6225 N N . GLU F 1 102 ? -41.661 4.912 0.078 1.00 17.89 81 GLU F N 1
ATOM 6226 C CA . GLU F 1 102 ? -41.660 4.830 -1.379 1.00 19.09 81 GLU F CA 1
ATOM 6227 C C . GLU F 1 102 ? -40.255 5.037 -1.961 1.00 18.11 81 GLU F C 1
ATOM 6228 O O . GLU F 1 102 ? -39.855 4.342 -2.886 1.00 19.61 81 GLU F O 1
ATOM 6234 N N . CYS F 1 103 ? -39.505 5.985 -1.410 1.00 18.40 82 CYS F N 1
ATOM 6235 C CA . CYS F 1 103 ? -38.122 6.192 -1.793 1.00 18.28 82 CYS F CA 1
ATOM 6236 C C . CYS F 1 103 ? -37.337 4.913 -1.600 1.00 17.45 82 CYS F C 1
ATOM 6237 O O . CYS F 1 103 ? -36.640 4.494 -2.496 1.00 18.48 82 CYS F O 1
ATOM 6240 N N . ALA F 1 104 ? -37.446 4.303 -0.420 1.00 18.42 83 ALA F N 1
ATOM 6241 C CA . ALA F 1 104 ? -36.763 3.051 -0.174 1.00 19.05 83 ALA F CA 1
ATOM 6242 C C . ALA F 1 104 ? -37.111 1.973 -1.216 1.00 18.82 83 ALA F C 1
ATOM 6243 O O . ALA F 1 104 ? -36.263 1.179 -1.641 1.00 19.80 83 ALA F O 1
ATOM 6245 N N . SER F 1 105 ? -38.388 1.923 -1.586 1.00 19.07 84 SER F N 1
ATOM 6246 C CA . SER F 1 105 ? -38.819 1.007 -2.627 1.00 18.92 84 SER F CA 1
ATOM 6247 C C . SER F 1 105 ? -38.132 1.247 -3.967 1.00 18.06 84 SER F C 1
ATOM 6248 O O . SER F 1 105 ? -37.709 0.311 -4.646 1.00 18.51 84 SER F O 1
ATOM 6251 N N . ARG F 1 106 ? -38.021 2.514 -4.346 1.00 17.98 85 ARG F N 1
ATOM 6252 C CA . ARG F 1 106 ? -37.366 2.852 -5.609 1.00 18.25 85 ARG F CA 1
ATOM 6253 C C . ARG F 1 106 ? -35.858 2.591 -5.596 1.00 17.38 85 ARG F C 1
ATOM 6254 O O . ARG F 1 106 ? -35.303 2.207 -6.604 1.00 18.44 85 ARG F O 1
ATOM 6262 N N . VAL F 1 107 ? -35.230 2.767 -4.428 1.00 17.57 86 VAL F N 1
ATOM 6263 C CA . VAL F 1 107 ? -33.821 2.428 -4.266 1.00 17.99 86 VAL F CA 1
ATOM 6264 C C . VAL F 1 107 ? -33.622 0.943 -4.435 1.00 17.70 86 VAL F C 1
ATOM 6265 O O . VAL F 1 107 ? -32.718 0.516 -5.173 1.00 18.30 86 VAL F O 1
ATOM 6269 N N . ALA F 1 108 ? -34.515 0.145 -3.840 1.00 18.12 87 ALA F N 1
ATOM 6270 C CA . ALA F 1 108 ? -34.443 -1.287 -4.026 1.00 18.06 87 ALA F CA 1
ATOM 6271 C C . ALA F 1 108 ? -34.715 -1.682 -5.477 1.00 18.34 87 ALA F C 1
ATOM 6272 O O . ALA F 1 108 ? -34.023 -2.564 -6.010 1.00 20.43 87 ALA F O 1
ATOM 6274 N N . GLN F 1 109 ? -35.647 -0.998 -6.124 1.00 19.08 88 GLN F N 1
ATOM 6275 C CA . GLN F 1 109 ? -35.984 -1.289 -7.542 1.00 19.78 88 GLN F CA 1
ATOM 6276 C C . GLN F 1 109 ? -34.782 -1.120 -8.452 1.00 19.98 88 GLN F C 1
ATOM 6277 O O . GLN F 1 109 ? -34.656 -1.795 -9.476 1.00 22.25 88 GLN F O 1
ATOM 6283 N N . ALA F 1 110 ? -33.901 -0.176 -8.082 1.00 19.81 89 ALA F N 1
ATOM 6284 C CA . ALA F 1 110 ? -32.663 0.052 -8.799 1.00 20.16 89 ALA F CA 1
ATOM 6285 C C . ALA F 1 110 ? -31.556 -0.943 -8.457 1.00 20.80 89 ALA F C 1
ATOM 6286 O O . ALA F 1 110 ? -30.475 -0.880 -9.043 1.00 22.84 89 ALA F O 1
ATOM 6288 N N . GLY F 1 111 ? -31.802 -1.852 -7.505 1.00 20.22 90 GLY F N 1
ATOM 6289 C CA . GLY F 1 111 ? -30.876 -2.898 -7.150 1.00 21.22 90 GLY F CA 1
ATOM 6290 C C . GLY F 1 111 ? -29.997 -2.568 -5.961 1.00 20.78 90 GLY F C 1
ATOM 6291 O O . GLY F 1 111 ? -29.028 -3.304 -5.750 1.00 23.89 90 GLY F O 1
ATOM 6292 N N . PHE F 1 112 ? -30.311 -1.512 -5.199 1.00 18.89 91 PHE F N 1
ATOM 6293 C CA . PHE F 1 112 ? -29.487 -1.168 -4.063 1.00 18.99 91 PHE F CA 1
ATOM 6294 C C . PHE F 1 112 ? -30.079 -1.582 -2.735 1.00 20.53 91 PHE F C 1
ATOM 6295 O O . PHE F 1 112 ? -31.294 -1.568 -2.555 1.00 22.63 91 PHE F O 1
ATOM 6303 N N . ALA F 1 113 ? -29.184 -1.971 -1.823 1.00 19.71 92 ALA F N 1
ATOM 6304 C CA . ALA F 1 113 ? -29.474 -2.157 -0.398 1.00 18.82 92 ALA F CA 1
ATOM 6305 C C . ALA F 1 113 ? -28.888 -1.002 0.405 1.00 17.27 92 ALA F C 1
ATOM 6306 O O . ALA F 1 113 ? -27.781 -0.551 0.133 1.00 19.37 92 ALA F O 1
ATOM 6308 N N . ILE F 1 114 ? -29.649 -0.514 1.368 1.00 17.35 93 ILE F N 1
ATOM 6309 C CA . ILE F 1 114 ? -29.212 0.601 2.225 1.00 17.66 93 ILE F CA 1
ATOM 6310 C C . ILE F 1 114 ? -28.312 0.061 3.331 1.00 17.76 93 ILE F C 1
ATOM 6311 O O . ILE F 1 114 ? -28.694 -0.913 3.994 1.00 19.81 93 ILE F O 1
ATOM 6316 N N . ARG F 1 115 ? -27.116 0.649 3.508 1.00 16.79 94 ARG F N 1
ATOM 6317 C CA . ARG F 1 115 ? -26.232 0.207 4.568 1.00 16.92 94 ARG F CA 1
ATOM 6318 C C . ARG F 1 115 ? -26.299 1.054 5.825 1.00 16.27 94 ARG F C 1
ATOM 6319 O O . ARG F 1 115 ? -26.277 0.566 6.946 1.00 17.71 94 ARG F O 1
ATOM 6327 N N . ASN F 1 116 ? -26.331 2.368 5.690 1.00 15.23 95 ASN F N 1
ATOM 6328 C CA . ASN F 1 116 ? -26.553 3.264 6.810 1.00 15.38 95 ASN F CA 1
ATOM 6329 C C . ASN F 1 116 ? -26.986 4.628 6.404 1.00 14.68 95 ASN F C 1
ATOM 6330 O O . ASN F 1 116 ? -26.801 5.037 5.235 1.00 15.19 95 ASN F O 1
ATOM 6335 N N . VAL F 1 117 ? -27.566 5.335 7.367 1.00 15.68 96 VAL F N 1
ATOM 6336 C CA A VAL F 1 117 ? -27.966 6.730 7.229 0.50 15.89 96 VAL F CA 1
ATOM 6337 C CA B VAL F 1 117 ? -27.918 6.743 7.200 0.50 16.49 96 VAL F CA 1
ATOM 6338 C C . VAL F 1 117 ? -27.446 7.507 8.436 1.00 15.55 96 VAL F C 1
ATOM 6339 O O . VAL F 1 117 ? -27.517 6.990 9.572 1.00 17.00 96 VAL F O 1
ATOM 6346 N N . ASP F 1 118 ? -26.908 8.697 8.204 1.00 15.87 97 ASP F N 1
ATOM 6347 C CA . ASP F 1 118 ? -26.545 9.614 9.282 1.00 15.78 97 ASP F CA 1
ATOM 6348 C C . ASP F 1 118 ? -27.165 10.958 8.938 1.00 14.95 97 ASP F C 1
ATOM 6349 O O . ASP F 1 118 ? -27.392 11.262 7.763 1.00 16.57 97 ASP F O 1
ATOM 6354 N N . SER F 1 119 ? -27.469 11.788 9.923 1.00 15.58 98 SER F N 1
ATOM 6355 C CA . SER F 1 119 ? -28.191 13.044 9.657 1.00 15.46 98 SER F CA 1
ATOM 6356 C C . SER F 1 119 ? -27.980 14.012 10.806 1.00 15.64 98 SER F C 1
ATOM 6357 O O . SER F 1 119 ? -27.568 13.633 11.902 1.00 16.92 98 SER F O 1
ATOM 6360 N N . THR F 1 120 ? -28.276 15.272 10.537 1.00 16.94 99 THR F N 1
ATOM 6361 C CA . THR F 1 120 ? -28.194 16.381 11.514 1.00 17.11 99 THR F CA 1
ATOM 6362 C C . THR F 1 120 ? -29.408 17.249 11.275 1.00 16.58 99 THR F C 1
ATOM 6363 O O . THR F 1 120 ? -29.763 17.563 10.134 1.00 18.36 99 THR F O 1
ATOM 6367 N N . ILE F 1 121 ? -30.027 17.648 12.363 1.00 16.39 100 ILE F N 1
ATOM 6368 C CA . ILE F 1 121 ? -31.059 18.662 12.361 1.00 16.57 100 ILE F CA 1
ATOM 6369 C C . ILE F 1 121 ? -30.479 19.890 13.021 1.00 16.73 100 ILE F C 1
ATOM 6370 O O . ILE F 1 121 ? -29.903 19.782 14.093 1.00 17.82 100 ILE F O 1
ATOM 6375 N N . ILE F 1 122 ? -30.662 21.060 12.410 1.00 16.92 101 ILE F N 1
ATOM 6376 C CA . ILE F 1 122 ? -30.220 22.348 12.978 1.00 17.66 101 ILE F CA 1
ATOM 6377 C C . ILE F 1 122 ? -31.452 23.196 13.262 1.00 17.43 101 ILE F C 1
ATOM 6378 O O . ILE F 1 122 ? -32.165 23.610 12.366 1.00 17.88 101 ILE F O 1
ATOM 6383 N N . ALA F 1 123 ? -31.705 23.424 14.546 1.00 18.99 102 ALA F N 1
ATOM 6384 C CA . ALA F 1 123 ? -32.859 24.201 14.998 1.00 20.09 102 ALA F CA 1
ATOM 6385 C C . ALA F 1 123 ? -32.463 24.950 16.259 1.00 21.33 102 ALA F C 1
ATOM 6386 O O . ALA F 1 123 ? -31.826 24.395 17.137 1.00 22.64 102 ALA F O 1
ATOM 6388 N N . GLN F 1 124 ? -32.823 26.224 16.358 1.00 22.72 103 GLN F N 1
ATOM 6389 C CA . GLN F 1 124 ? -32.544 26.945 17.589 1.00 24.57 103 GLN F CA 1
ATOM 6390 C C . GLN F 1 124 ? -33.499 26.543 18.721 1.00 25.34 103 GLN F C 1
ATOM 6391 O O . GLN F 1 124 ? -33.117 26.570 19.899 1.00 27.54 103 GLN F O 1
ATOM 6397 N N . ALA F 1 125 ? -34.708 26.127 18.352 1.00 25.39 104 ALA F N 1
ATOM 6398 C CA . ALA F 1 125 ? -35.745 25.674 19.274 1.00 25.66 104 ALA F CA 1
ATOM 6399 C C . ALA F 1 125 ? -36.789 24.904 18.481 1.00 26.20 104 ALA F C 1
ATOM 6400 O O . ALA F 1 125 ? -36.907 25.077 17.287 1.00 25.59 104 ALA F O 1
ATOM 6402 N N . PRO F 1 126 ? -37.552 24.038 19.140 1.00 27.50 105 PRO F N 1
ATOM 6403 C CA . PRO F 1 126 ? -37.439 23.645 20.528 1.00 28.68 105 PRO F CA 1
ATOM 6404 C C . PRO F 1 126 ? -36.296 22.644 20.722 1.00 29.11 105 PRO F C 1
ATOM 6405 O O . PRO F 1 126 ? -35.551 22.340 19.781 1.00 28.70 105 PRO F O 1
ATOM 6409 N N . LYS F 1 127 ? -36.169 22.132 21.936 1.00 29.97 106 LYS F N 1
ATOM 6410 C CA . LYS F 1 127 ? -35.184 21.109 22.223 1.00 30.43 106 LYS F CA 1
ATOM 6411 C C . LYS F 1 127 ? -35.612 19.826 21.524 1.00 29.88 106 LYS F C 1
ATOM 6412 O O . LYS F 1 127 ? -36.768 19.384 21.622 1.00 30.42 106 LYS F O 1
ATOM 6418 N N . LEU F 1 128 ? -34.664 19.207 20.828 1.00 29.19 107 LEU F N 1
ATOM 6419 C CA . LEU F 1 128 ? -34.941 18.014 20.058 1.00 29.05 107 LEU F CA 1
ATOM 6420 C C . LEU F 1 128 ? -34.402 16.740 20.699 1.00 29.55 107 LEU F C 1
ATOM 6421 O O . LEU F 1 128 ? -34.881 15.657 20.370 1.00 28.69 107 LEU F O 1
ATOM 6426 N N . ALA F 1 129 ? -33.430 16.858 21.610 1.00 30.34 108 ALA F N 1
ATOM 6427 C CA . ALA F 1 129 ? -32.790 15.691 22.251 1.00 30.63 108 ALA F CA 1
ATOM 6428 C C . ALA F 1 129 ? -33.775 14.625 22.734 1.00 30.00 108 ALA F C 1
ATOM 6429 O O . ALA F 1 129 ? -33.573 13.427 22.469 1.00 28.89 108 ALA F O 1
ATOM 6431 N N . PRO F 1 130 ? -34.871 15.039 23.403 1.00 30.11 109 PRO F N 1
ATOM 6432 C CA . PRO F 1 130 ? -35.833 14.054 23.912 1.00 29.97 109 PRO F CA 1
ATOM 6433 C C . PRO F 1 130 ? -36.559 13.232 22.844 1.00 29.10 109 PRO F C 1
ATOM 6434 O O . PRO F 1 130 ? -37.147 12.193 23.153 1.00 30.26 109 PRO F O 1
ATOM 6438 N N . HIS F 1 131 ? -36.525 13.727 21.603 1.00 26.93 110 HIS F N 1
ATOM 6439 C CA . HIS F 1 131 ? -37.278 13.154 20.507 1.00 26.01 110 HIS F CA 1
ATOM 6440 C C . HIS F 1 131 ? -36.427 12.348 19.526 1.00 25.26 110 HIS F C 1
ATOM 6441 O O . HIS F 1 131 ? -36.966 11.665 18.655 1.00 23.85 110 HIS F O 1
ATOM 6448 N N . ILE F 1 132 ? -35.110 12.422 19.659 1.00 24.72 111 ILE F N 1
ATOM 6449 C CA . ILE F 1 132 ? -34.216 11.769 18.713 1.00 25.04 111 ILE F CA 1
ATOM 6450 C C . ILE F 1 132 ? -34.373 10.259 18.603 1.00 24.03 111 ILE F C 1
ATOM 6451 O O . ILE F 1 132 ? -34.355 9.714 17.505 1.00 22.64 111 ILE F O 1
ATOM 6456 N N . ASP F 1 133 ? -34.542 9.577 19.712 1.00 23.60 112 ASP F N 1
ATOM 6457 C CA . ASP F 1 133 ? -34.657 8.135 19.639 1.00 24.78 112 ASP F CA 1
ATOM 6458 C C . ASP F 1 133 ? -35.889 7.678 18.929 1.00 22.50 112 ASP F C 1
ATOM 6459 O O . ASP F 1 133 ? -35.868 6.719 18.235 1.00 22.33 112 ASP F O 1
ATOM 6464 N N . ALA F 1 134 ? -36.964 8.415 19.107 1.00 22.43 113 ALA F N 1
ATOM 6465 C CA . ALA F 1 134 ? -38.200 8.082 18.419 1.00 21.97 113 ALA F CA 1
ATOM 6466 C C . ALA F 1 134 ? -38.041 8.309 16.914 1.00 21.16 113 ALA F C 1
ATOM 6467 O O . ALA F 1 134 ? -38.510 7.513 16.115 1.00 21.14 113 ALA F O 1
ATOM 6469 N N . MET F 1 135 ? -37.333 9.364 16.530 1.00 20.13 114 MET F N 1
ATOM 6470 C CA . MET F 1 135 ? -37.068 9.615 15.111 1.00 19.36 114 MET F CA 1
ATOM 6471 C C . MET F 1 135 ? -36.254 8.482 14.508 1.00 19.44 114 MET F C 1
ATOM 6472 O O . MET F 1 135 ? -36.556 8.001 13.427 1.00 18.91 114 MET F O 1
ATOM 6477 N N . ARG F 1 136 ? -35.215 8.062 15.210 1.00 19.56 115 ARG F N 1
ATOM 6478 C CA . ARG F 1 136 ? -34.402 6.953 14.774 1.00 20.55 115 ARG F CA 1
ATOM 6479 C C . ARG F 1 136 ? -35.203 5.691 14.558 1.00 19.61 115 ARG F C 1
ATOM 6480 O O . ARG F 1 136 ? -35.051 5.030 13.598 1.00 20.28 115 ARG F O 1
ATOM 6488 N N . ALA F 1 137 ? -36.072 5.384 15.492 1.00 20.38 116 ALA F N 1
ATOM 6489 C CA . ALA F 1 137 ? -36.957 4.221 15.375 1.00 20.26 116 ALA F CA 1
ATOM 6490 C C . ALA F 1 137 ? -37.875 4.278 14.158 1.00 19.76 116 ALA F C 1
ATOM 6491 O O . ALA F 1 137 ? -38.080 3.279 13.465 1.00 20.83 116 ALA F O 1
ATOM 6493 N N . ASN F 1 138 ? -38.437 5.448 13.929 1.00 18.94 117 ASN F N 1
ATOM 6494 C CA . ASN F 1 138 ? -39.321 5.637 12.783 1.00 19.44 117 ASN F CA 1
ATOM 6495 C C . ASN F 1 138 ? -38.583 5.435 11.469 1.00 18.61 117 ASN F C 1
ATOM 6496 O O . ASN F 1 138 ? -39.053 4.742 10.563 1.00 19.32 117 ASN F O 1
ATOM 6501 N N . ILE F 1 139 ? -37.396 6.025 11.366 1.00 18.75 118 ILE F N 1
ATOM 6502 C CA . ILE F 1 139 ? -36.589 5.883 10.178 1.00 18.10 118 ILE F CA 1
ATOM 6503 C C . ILE F 1 139 ? -36.150 4.446 9.928 1.00 18.48 118 ILE F C 1
ATOM 6504 O O . ILE F 1 139 ? -36.254 3.942 8.823 1.00 18.53 118 ILE F O 1
ATOM 6509 N N . ALA F 1 140 ? -35.669 3.790 10.968 1.00 18.85 119 ALA F N 1
ATOM 6510 C CA . ALA F 1 140 ? -35.266 2.397 10.849 1.00 19.50 119 ALA F CA 1
ATOM 6511 C C . ALA F 1 140 ? -36.428 1.509 10.373 1.00 19.07 119 ALA F C 1
ATOM 6512 O O . ALA F 1 140 ? -36.241 0.637 9.498 1.00 20.29 119 ALA F O 1
ATOM 6514 N N . ALA F 1 141 ? -37.614 1.721 10.941 1.00 20.11 120 ALA F N 1
ATOM 6515 C CA . ALA F 1 141 ? -38.790 0.948 10.526 1.00 20.76 120 ALA F CA 1
ATOM 6516 C C . ALA F 1 141 ? -39.140 1.169 9.047 1.00 20.51 120 ALA F C 1
ATOM 6517 O O . ALA F 1 141 ? -39.376 0.243 8.277 1.00 21.31 120 ALA F O 1
ATOM 6519 N N . ASP F 1 142 ? -39.103 2.413 8.622 1.00 19.91 121 ASP F N 1
ATOM 6520 C CA . ASP F 1 142 ? -39.447 2.744 7.260 1.00 19.34 121 ASP F CA 1
ATOM 6521 C C . ASP F 1 142 ? -38.431 2.260 6.247 1.00 19.82 121 ASP F C 1
ATOM 6522 O O . ASP F 1 142 ? -38.782 1.978 5.112 1.00 21.64 121 ASP F O 1
ATOM 6527 N N . LEU F 1 143 ? -37.165 2.235 6.631 1.00 19.93 122 LEU F N 1
ATOM 6528 C CA . LEU F 1 143 ? -36.098 1.758 5.766 1.00 19.08 122 LEU F CA 1
ATOM 6529 C C . LEU F 1 143 ? -35.766 0.280 5.951 1.00 20.42 122 LEU F C 1
ATOM 6530 O O . LEU F 1 143 ? -34.910 -0.241 5.263 1.00 21.25 122 LEU F O 1
ATOM 6535 N N . ASP F 1 144 ? -36.498 -0.393 6.825 1.00 21.14 123 ASP F N 1
ATOM 6536 C CA . ASP F 1 144 ? -36.220 -1.794 7.131 1.00 22.67 123 ASP F CA 1
ATOM 6537 C C . ASP F 1 144 ? -34.746 -1.994 7.534 1.00 21.94 123 ASP F C 1
ATOM 6538 O O . ASP F 1 144 ? -34.098 -2.860 7.051 1.00 25.30 123 ASP F O 1
ATOM 6543 N N . LEU F 1 145 ? -34.255 -1.187 8.466 1.00 22.29 124 LEU F N 1
ATOM 6544 C CA . LEU F 1 145 ? -32.888 -1.252 8.994 1.00 22.00 124 LEU F CA 1
ATOM 6545 C C . LEU F 1 145 ? -32.913 -1.476 10.496 1.00 22.60 124 LEU F C 1
ATOM 6546 O O . LEU F 1 145 ? -33.834 -1.024 11.163 1.00 22.80 124 LEU F O 1
ATOM 6551 N N . PRO F 1 146 ? -31.883 -2.155 11.049 1.00 23.26 125 PRO F N 1
ATOM 6552 C CA . PRO F 1 146 ? -31.738 -2.101 12.484 1.00 23.69 125 PRO F CA 1
ATOM 6553 C C . PRO F 1 146 ? -31.397 -0.690 12.952 1.00 23.98 125 PRO F C 1
ATOM 6554 O O . PRO F 1 146 ? -30.802 0.130 12.205 1.00 23.02 125 PRO F O 1
ATOM 6558 N N . LEU F 1 147 ? -31.724 -0.417 14.196 1.00 24.72 126 LEU F N 1
ATOM 6559 C CA . LEU F 1 147 ? -31.453 0.853 14.804 1.00 25.45 126 LEU F CA 1
ATOM 6560 C C . LEU F 1 147 ? -30.001 1.300 14.710 1.00 24.88 126 LEU F C 1
ATOM 6561 O O . LEU F 1 147 ? -29.738 2.469 14.564 1.00 24.71 126 LEU F O 1
ATOM 6566 N N . ASP F 1 148 ? -29.087 0.369 14.832 1.00 24.29 127 ASP F N 1
ATOM 6567 C CA . ASP F 1 148 ? -27.692 0.677 14.798 1.00 23.73 127 ASP F CA 1
ATOM 6568 C C . ASP F 1 148 ? -27.117 1.083 13.442 1.00 23.55 127 ASP F C 1
ATOM 6569 O O . ASP F 1 148 ? -25.954 1.290 13.327 1.00 24.69 127 ASP F O 1
ATOM 6574 N N . ARG F 1 149 ? -27.965 1.170 12.448 1.00 21.17 128 ARG F N 1
ATOM 6575 C CA . ARG F 1 149 ? -27.566 1.685 11.142 1.00 19.78 128 ARG F CA 1
ATOM 6576 C C . ARG F 1 149 ? -28.184 3.045 10.832 1.00 19.05 128 ARG F C 1
ATOM 6577 O O . ARG F 1 149 ? -28.071 3.528 9.754 1.00 18.46 128 ARG F O 1
ATOM 6585 N N . VAL F 1 150 ? -28.798 3.651 11.810 1.00 17.77 129 VAL F N 1
ATOM 6586 C CA . VAL F 1 150 ? -29.471 4.953 11.661 1.00 17.98 129 VAL F CA 1
ATOM 6587 C C . VAL F 1 150 ? -29.015 5.890 12.758 1.00 18.12 129 VAL F C 1
ATOM 6588 O O . VAL F 1 150 ? -29.042 5.526 13.933 1.00 19.53 129 VAL F O 1
ATOM 6592 N N . ASN F 1 151 ? -28.576 7.078 12.389 1.00 17.34 130 ASN F N 1
ATOM 6593 C CA . ASN F 1 151 ? -28.174 8.072 13.376 1.00 17.28 130 ASN F CA 1
ATOM 6594 C C . ASN F 1 151 ? -28.798 9.429 13.043 1.00 16.72 130 ASN F C 1
ATOM 6595 O O . ASN F 1 151 ? -28.876 9.820 11.865 1.00 16.93 130 ASN F O 1
ATOM 6600 N N . VAL F 1 152 ? -29.239 10.136 14.083 1.00 17.57 131 VAL F N 1
ATOM 6601 C CA . VAL F 1 152 ? -29.791 11.484 14.007 1.00 18.17 131 VAL F CA 1
ATOM 6602 C C . VAL F 1 152 ? -29.123 12.347 15.068 1.00 17.59 131 VAL F C 1
ATOM 6603 O O . VAL F 1 152 ? -29.106 11.988 16.244 1.00 20.58 131 VAL F O 1
ATOM 6607 N N . LYS F 1 153 ? -28.580 13.479 14.660 1.00 17.51 132 LYS F N 1
ATOM 6608 C CA . LYS F 1 153 ? -27.882 14.406 15.515 1.00 18.79 132 LYS F CA 1
ATOM 6609 C C . LYS F 1 153 ? -28.650 15.712 15.539 1.00 19.21 132 LYS F C 1
ATOM 6610 O O . LYS F 1 153 ? -29.323 16.049 14.580 1.00 21.34 132 LYS F O 1
ATOM 6616 N N . ALA F 1 154 ? -28.549 16.442 16.620 1.00 20.60 133 ALA F N 1
ATOM 6617 C CA . ALA F 1 154 ? -29.236 17.705 16.782 1.00 21.46 133 ALA F CA 1
ATOM 6618 C C . ALA F 1 154 ? -28.250 18.799 17.166 1.00 22.14 133 ALA F C 1
ATOM 6619 O O . ALA F 1 154 ? -27.415 18.583 18.052 1.00 25.59 133 ALA F O 1
ATOM 6621 N N . LYS F 1 155 ? -28.367 19.965 16.536 1.00 20.61 134 LYS F N 1
ATOM 6622 C CA . LYS F 1 155 ? -27.454 21.116 16.676 1.00 22.10 134 LYS F CA 1
ATOM 6623 C C . LYS F 1 155 ? -28.265 22.379 16.740 1.00 21.04 134 LYS F C 1
ATOM 6624 O O . LYS F 1 155 ? -29.338 22.432 16.165 1.00 21.12 134 LYS F O 1
ATOM 6630 N N . THR F 1 156 ? -27.726 23.426 17.350 1.00 21.29 135 THR F N 1
ATOM 6631 C CA . THR F 1 156 ? -28.217 24.770 17.122 1.00 20.91 135 THR F CA 1
ATOM 6632 C C . THR F 1 156 ? -27.267 25.463 16.158 1.00 20.08 135 THR F C 1
ATOM 6633 O O . THR F 1 156 ? -26.220 24.929 15.784 1.00 21.43 135 THR F O 1
ATOM 6637 N N . ASN F 1 157 ? -27.605 26.684 15.787 1.00 20.25 136 ASN F N 1
ATOM 6638 C CA . ASN F 1 157 ? -26.800 27.470 14.915 1.00 18.52 136 ASN F CA 1
ATOM 6639 C C . ASN F 1 157 ? -26.104 28.629 15.603 1.00 19.37 136 ASN F C 1
ATOM 6640 O O . ASN F 1 157 ? -25.702 29.542 14.975 1.00 18.71 136 ASN F O 1
ATOM 6645 N N . GLU F 1 158 ? -25.968 28.516 16.912 1.00 19.90 137 GLU F N 1
ATOM 6646 C CA . GLU F 1 158 ? -25.239 29.504 17.691 1.00 20.85 137 GLU F CA 1
ATOM 6647 C C . GLU F 1 158 ? -25.730 30.924 17.433 1.00 20.87 137 GLU F C 1
ATOM 6648 O O . GLU F 1 158 ? -24.973 31.844 17.417 1.00 21.80 137 GLU F O 1
ATOM 6654 N N . LYS F 1 159 ? -27.038 31.049 17.260 1.00 21.30 138 LYS F N 1
ATOM 6655 C CA . LYS F 1 159 ? -27.690 32.335 17.070 1.00 21.80 138 LYS F CA 1
ATOM 6656 C C . LYS F 1 159 ? -27.301 33.074 15.849 1.00 20.84 138 LYS F C 1
ATOM 6657 O O . LYS F 1 159 ? -27.515 34.227 15.759 1.00 23.57 138 LYS F O 1
ATOM 6663 N N . LEU F 1 160 ? -26.787 32.366 14.837 1.00 19.41 139 LEU F N 1
ATOM 6664 C CA . LEU F 1 160 ? -26.394 32.987 13.566 1.00 18.57 139 LEU F CA 1
ATOM 6665 C C . LEU F 1 160 ? -27.427 32.736 12.462 1.00 17.61 139 LEU F C 1
ATOM 6666 O O . LEU F 1 160 ? -27.908 31.599 12.295 1.00 18.33 139 LEU F O 1
ATOM 6671 N N . GLY F 1 161 ? -27.737 33.787 11.699 1.00 19.41 140 GLY F N 1
ATOM 6672 C CA . GLY F 1 161 ? -28.544 33.685 10.507 1.00 18.57 140 GLY F CA 1
ATOM 6673 C C . GLY F 1 161 ? -30.010 33.373 10.796 1.00 17.62 140 GLY F C 1
ATOM 6674 O O . GLY F 1 161 ? -30.496 33.408 11.918 1.00 18.09 140 GLY F O 1
ATOM 6675 N N . TYR F 1 162 ? -30.716 32.988 9.751 1.00 17.91 141 TYR F N 1
ATOM 6676 C CA . TYR F 1 162 ? -32.131 32.683 9.853 1.00 18.11 141 TYR F CA 1
ATOM 6677 C C . TYR F 1 162 ? -32.365 31.496 10.768 1.00 17.86 141 TYR F C 1
ATOM 6678 O O . TYR F 1 162 ? -33.377 31.452 11.468 1.00 18.79 141 TYR F O 1
ATOM 6687 N N . LEU F 1 163 ? -31.430 30.533 10.780 1.00 17.37 142 LEU F N 1
ATOM 6688 C CA . LEU F 1 163 ? -31.598 29.396 11.662 1.00 17.55 142 LEU F CA 1
ATOM 6689 C C . LEU F 1 163 ? -31.471 29.866 13.120 1.00 18.66 142 LEU F C 1
ATOM 6690 O O . LEU F 1 163 ? -32.250 29.489 13.996 1.00 20.52 142 LEU F O 1
ATOM 6695 N N . GLY F 1 164 ? -30.505 30.741 13.350 1.00 18.86 143 GLY F N 1
ATOM 6696 C CA . GLY F 1 164 ? -30.243 31.242 14.688 1.00 20.40 143 GLY F CA 1
ATOM 6697 C C . GLY F 1 164 ? -31.358 32.129 15.220 1.00 21.19 143 GLY F C 1
ATOM 6698 O O . GLY F 1 164 ? -31.549 32.212 16.444 1.00 24.20 143 GLY F O 1
ATOM 6699 N N . ARG F 1 165 ? -32.085 32.791 14.324 1.00 21.29 144 ARG F N 1
ATOM 6700 C CA . ARG F 1 165 ? -33.248 33.621 14.666 1.00 22.07 144 ARG F CA 1
ATOM 6701 C C . ARG F 1 165 ? -34.532 32.803 14.762 1.00 21.99 144 ARG F C 1
ATOM 6702 O O . ARG F 1 165 ? -35.582 33.378 15.046 1.00 23.90 144 ARG F O 1
ATOM 6710 N N . GLY F 1 166 ? -34.485 31.491 14.541 1.00 21.96 145 GLY F N 1
ATOM 6711 C CA . GLY F 1 166 ? -35.627 30.593 14.658 1.00 20.93 145 GLY F CA 1
ATOM 6712 C C . GLY F 1 166 ? -36.625 30.732 13.520 1.00 19.85 145 GLY F C 1
ATOM 6713 O O . GLY F 1 166 ? -37.807 30.466 13.692 1.00 22.17 145 GLY F O 1
ATOM 6714 N N . GLU F 1 167 ? -36.167 31.125 12.348 1.00 19.24 146 GLU F N 1
ATOM 6715 C CA . GLU F 1 167 ? -37.037 31.280 11.198 1.00 18.82 146 GLU F CA 1
ATOM 6716 C C . GLU F 1 167 ? -37.223 30.016 10.393 1.00 19.08 146 GLU F C 1
ATOM 6717 O O . GLU F 1 167 ? -38.121 29.961 9.562 1.00 19.88 146 GLU F O 1
ATOM 6723 N N . GLY F 1 168 ? -36.370 29.022 10.586 1.00 19.37 147 GLY F N 1
ATOM 6724 C CA . GLY F 1 168 ? -36.496 27.761 9.860 1.00 19.14 147 GLY F CA 1
ATOM 6725 C C . GLY F 1 168 ? -35.709 26.709 10.560 1.00 17.90 147 GLY F C 1
ATOM 6726 O O . GLY F 1 168 ? -35.030 26.971 11.536 1.00 17.82 147 GLY F O 1
ATOM 6727 N N . ILE F 1 169 ? -35.827 25.495 10.046 1.00 17.25 148 ILE F N 1
ATOM 6728 C CA . ILE F 1 169 ? -35.089 24.335 10.489 1.00 16.88 148 ILE F CA 1
ATOM 6729 C C . ILE F 1 169 ? -34.499 23.669 9.271 1.00 16.56 148 ILE F C 1
ATOM 6730 O O . ILE F 1 169 ? -35.156 23.471 8.311 1.00 17.39 148 ILE F O 1
ATOM 6735 N N . GLU F 1 170 ? -33.217 23.346 9.388 1.00 15.99 149 GLU F N 1
ATOM 6736 C CA . GLU F 1 170 ? -32.462 22.655 8.329 1.00 15.23 149 GLU F CA 1
ATOM 6737 C C . GLU F 1 170 ? -32.178 21.213 8.716 1.00 14.48 149 GLU F C 1
ATOM 6738 O O . GLU F 1 170 ? -32.001 20.941 9.852 1.00 16.90 149 GLU F O 1
ATOM 6744 N N . ALA F 1 171 ? -32.117 20.324 7.742 1.00 14.94 150 ALA F N 1
ATOM 6745 C CA . ALA F 1 171 ? -31.545 19.014 7.978 1.00 14.70 150 ALA F CA 1
ATOM 6746 C C . ALA F 1 171 ? -30.545 18.661 6.869 1.00 14.75 150 ALA F C 1
ATOM 6747 O O . ALA F 1 171 ? -30.663 19.075 5.764 1.00 15.40 150 ALA F O 1
ATOM 6749 N N . GLN F 1 172 ? -29.563 17.874 7.277 1.00 14.59 151 GLN F N 1
ATOM 6750 C CA . GLN F 1 172 ? -28.549 17.334 6.412 1.00 15.17 151 GLN F CA 1
ATOM 6751 C C . GLN F 1 172 ? -28.550 15.826 6.579 1.00 14.93 151 GLN F C 1
ATOM 6752 O O . GLN F 1 172 ? -28.768 15.337 7.674 1.00 16.48 151 GLN F O 1
ATOM 6758 N N . ALA F 1 173 ? -28.247 15.076 5.529 1.00 14.10 152 ALA F N 1
ATOM 6759 C CA . ALA F 1 173 ? -28.147 13.629 5.641 1.00 14.22 152 ALA F CA 1
ATOM 6760 C C . ALA F 1 173 ? -27.095 13.076 4.718 1.00 13.37 152 ALA F C 1
ATOM 6761 O O . ALA F 1 173 ? -26.763 13.681 3.693 1.00 14.66 152 ALA F O 1
ATOM 6763 N N . ALA F 1 174 ? -26.579 11.931 5.100 1.00 14.22 153 ALA F N 1
ATOM 6764 C CA . ALA F 1 174 ? -25.670 11.132 4.301 1.00 15.10 153 ALA F CA 1
ATOM 6765 C C . ALA F 1 174 ? -26.170 9.681 4.302 1.00 14.56 153 ALA F C 1
ATOM 6766 O O . ALA F 1 174 ? -26.659 9.238 5.314 1.00 16.26 153 ALA F O 1
ATOM 6768 N N . ALA F 1 175 ? -26.038 9.010 3.191 1.00 13.85 154 ALA F N 1
ATOM 6769 C CA . ALA F 1 175 ? -26.477 7.630 3.031 1.00 14.22 154 ALA F CA 1
ATOM 6770 C C . ALA F 1 175 ? -25.457 6.846 2.256 1.00 14.56 154 ALA F C 1
ATOM 6771 O O . ALA F 1 175 ? -24.906 7.296 1.310 1.00 16.25 154 ALA F O 1
ATOM 6773 N N . LEU F 1 176 ? -25.253 5.615 2.702 1.00 14.75 155 LEU F N 1
ATOM 6774 C CA . LEU F 1 176 ? -24.442 4.639 2.022 1.00 13.93 155 LEU F CA 1
ATOM 6775 C C . LEU F 1 176 ? -25.328 3.472 1.563 1.00 14.76 155 LEU F C 1
ATOM 6776 O O . LEU F 1 176 ? -26.047 2.950 2.338 1.00 16.02 155 LEU F O 1
ATOM 6781 N N . VAL F 1 177 ? -25.214 3.114 0.308 1.00 14.60 156 VAL F N 1
ATOM 6782 C CA . VAL F 1 177 ? -25.942 1.980 -0.274 1.00 14.74 156 VAL F CA 1
ATOM 6783 C C . VAL F 1 177 ? -24.959 1.110 -1.020 1.00 15.20 156 VAL F C 1
ATOM 6784 O O . VAL F 1 177 ? -23.861 1.458 -1.238 1.00 16.30 156 VAL F O 1
ATOM 6788 N N . VAL F 1 178 ? -25.424 -0.070 -1.400 1.00 16.01 157 VAL F N 1
ATOM 6789 C CA . VAL F 1 178 ? -24.604 -1.006 -2.138 1.00 17.73 157 VAL F CA 1
ATOM 6790 C C . VAL F 1 178 ? -25.449 -1.842 -3.102 1.00 19.33 157 VAL F C 1
ATOM 6791 O O . VAL F 1 178 ? -26.525 -2.217 -2.763 1.00 20.85 157 VAL F O 1
ATOM 6795 N N . ARG F 1 179 ? -24.915 -2.079 -4.277 1.00 22.10 158 ARG F N 1
ATOM 6796 C CA . ARG F 1 179 ? -25.491 -3.133 -5.120 1.00 24.84 158 ARG F CA 1
ATOM 6797 C C . ARG F 1 179 ? -24.555 -4.330 -5.285 1.00 25.39 158 ARG F C 1
ATOM 6798 O O . ARG F 1 179 ? -24.921 -5.426 -4.851 1.00 31.20 158 ARG F O 1
#

Sequence (897 aa):
MDFRIGQGYDVHQLLVPGRPLIIGGVTIPYERGLLGHSDADVVLLHAITDALFGAAALGDIGRHFSDFKGADSRALLRECASRVAQAGFAIRNVVDSTIIIAQAPKLAPHIIDAMRANIAADLDLPLDRVNVKAKTNEKLGYLGRGEGIEAQAAALVVREMDFRIGQGYDVHQLLVLIIGGVTIGLLSDADVLLHAITDALFGAAALGDIIGRHFSDFKGADSRALLRECASRVAQAGFAIRNVVDSTIIAQAPKLAPHIDAMRANIAADLDLPLLDRVNVKAKTNEKLGYLGRGEGIEAQAAALVVRMDFRIGQGYDVHQLVPGRPLIIGGVTIPYERGLLGHSDADVVLLHAITDALFGAAALGDIGRHFDSRALLRECASRVAQAGFAIRNVDSTIIAQAPKLAPHIIDAMRANIAADLDLPLDRVNVKAKTNEKLGYLGRGEGIEAQAAALVVRMDFRIGQGYDVHQLLVPGRPLIIGGVTIPYERGLLGHSDADVLLHAITDALFGAAALGDIGRHFSSDPRFKGADSRALLRECASRVAQAGFAIRNVDSTIIIAQAPKLAPHIDAMRANIAADLDLPLLDRVNVKAKTNEKLGYLGRGEGIEAQAAALVVVREMDFRIIGQGYDVHQLLVPGRPLIIGGVTIPYERGLLGHSDADVVLLHAITDALFGAAALGDIGDSRALLRECASRVAQAGFAIRNVVDSTIIAQAPKLAPHIDAMRANIAADLDLPLDRVNVKAKTNEKLGYLGRGEGIEAQAAALVVRMDFRIGQGYDVHQLVPGRPLIIGGVTIPYERGLLGHSDADVLLLHAITDALFGAAALGDIGRHFDSRALLRECASRVAQAGFAIRNVVDSTIIAQAPKLAPHIDAMRANIAADLDLPLDRVNVKAKTNEKLGYLGRGEGIEAQAAALVVR

Nearest PDB structures (foldseek):
  3f0d-assembly2_D  TM=1.006E+00  e=9.153E-39  Burkholderia pseudomallei
  6mwi-assembly1_C  TM=9.779E-01  e=7.210E-36  Burkholderia pseudomallei 1710b
  3f0g-assembly1_B  TM=9.866E-01  e=3.885E-35  Burkholderia pseudomallei
  3ikf-assembly1_B  TM=9.707E-01  e=2.707E-33  Burkholderia pseudomallei
  8xhu-assembly1_B  TM=9.776E-01  e=5.379E-23  Helicobacter pylori 26695

Organism: Burkholderia pseudomallei (strain 1710b) (NCBI:txid320372)

Radius of gyration: 39.45 Å; Cα contacts (8 Å, |Δi|>4): 2558; chains: 6; bounding box: 86×82×90 Å

CATH classification: 3.30.1330.50

Foldseek 3Di:
DAKFKFKFKFKFFWDAPAFAAELNDGDDDRIHGDFQASRHQALQGALQGLCGRLVNDHLCVVPPSNRNPRSLVVSLVSLVVSVVSQKQWQAKEKEKEALDDDCVVPQVVSLVSNCVSNVHPSVRYYYYYYYPVLDDCRNVGGMMMMMMMTMMGRD/DAKFKFKFKDKFFDVVAELNDDPNGDLSRHQALQGQLQGLCRRLVNDHLCVVPPVCVVPHSLNSSLVSLVVSVVSPKQWQAKEKEKEALDDDCVVPFQVSLVSNCVSNVHPSVRYYYYYHYPCLDDCRSVGGMMMMMMMTMMGD/DAKFKFKFKFKFFWDADQFAAELNDGDDDRTHGDDPASRHQALQGQLRGLCRRLVNDHDVVVDVSLVVLLVSLVVSVVSPKAWQAKEKEKEALDDDCVVPQVVSLVSNCVSNVHDSVRYYYHYHYPCLDDCRSVRGMMMMMMMTMMGD/DAKFKFKFKFKFFWDAPAFAAELNDGDDDRTHGDAQASRHQALQGQLQGLCGRLVNDHLCVVDPSPVRRNNRSLVVSLVSLVVSVVSQKQWQAKEKEKEALDDDCVVPQQVSLVSNCVSNVHDSVRYYYYYYYPVLDDCRNVGGMMMMMMMTMMGGD/DAKFKFKFKFKFWWAADAFAAELNDGDDDRTHGDDPDRRHQALQGQLQGLCGRLVNHHPCVSLVVLLVSLVVSVVSPKAWQAKEKEKEAQDDDCVVPFVVSLVSNCVSNVHDSVRYYYYYHYPCLDDCRSVGGMMMMMMMTMMGD/DFKFKFKFKFKFFWAAQQFAAELNDTDDDRTHGDDPASRRQALQGQLQGLCGRLVNDHPVVVDVSLVVSLVSLVVSVVSPKQWQAKEKEKEALDDDCVVPQVVSLVSNCVSNVHPSVRYYYHYHYPCLDDCRSVGGMMMMMMMTMMGD